Protein 4XRA (pdb70)

Secondary structure (DSSP, 8-state):
--TT-BPPP-EEEEEETTEEEEEEGGGGTTSEEEEEE-S-TT-SHHHHHHHHHHHTHHHHHHTTEEEEEEESS-HHHHHHHHHH-TTGGG--SEEEE-TT-HHHHHTT-EETTTTEE-EEEEEE-TTSBEEEEEEE-TTB---HHHHHHHHHHHHHHHHSTT-PPBP-/--TT-BPPP-EEEEEETTEEEEEEGGGGTTSEEEEEE-S-TT-SB--HHHHHHHHTHHHHHHTTEEEEEEESS-HHHHHHHHHH-HHHHT--SEEEE-TT-HHHHHTT-EETTTTEE-SEEEEE-TTSBEEEEEEE-TTSPPPHHHHHHHHHHHHHHHH-TT-BB-TT--TTS--B---STTTTT-/--TT-BPPP-EEEEEETTEEEEEEHHHHTTSEEEEEE-S-TT-SHHHHHHHHHHHTHHHHHHTTEEEEEEESS-HHHHHHHHHH-TTGGG--SEEEE-TT-HHHHHTT-EETTTTEE-EEEEEE-TTSBEEEEEEE-TTB---HHHHHHHHHHHHHHHH-TT-BB-TT--TTSPPB---TTTTTT-/--TT-BPPP-EEEEEETTEEEEEEHHHHTTSEEEEEE-S-TT-SHHHHHHHHHHHTHHHHHHTTEEEEEEESS-HHHHHHHHHH-TTGGG--SEEEE-TT-HHHHHTT-EETTTTEE-EEEEEE-TTSBEEEEEEE-TTB---HHHHHHHHHHHHHHHHSTT-BB-TT--TTS--B---TTTTTT-/--TT-BPPP-EEEEEETTEEEEEEGGGGTTSEEEEEE-S-TT-SHHHHHHHHHHHTHHHHHHTTEEEEEEESS-HHHHHHHHHH-TTGGG--SEEEE-TT-HHHHHTT-EETTTTEE-EEEEEE-TTSBEEEEEEE-TT----HHHHHHHHHHHHHHHHSTT-B--TT--TTS--B---TTTTTT-

Foldseek 3Di:
DQAFHFFDWDWFWWDAPNDIDIDIVVVLAQAKEKEWFDFDQPDDLVLVQQLLCLVCVVVCVVVRYAYEYEKQAHNVSLVVSCVPDPSSVSDRGIYTHRVVCPSLVSVVAAPVVRSIGFGKMFIAHNHRGTHDMDTDHNVDHDHVVVVVVSVVVVVVCVVPPPPPDDDD/DQAFHFFDWDWFWWDADHDIDIDIVVVLAQAKEKEWEDFDQPDPDDVVQQLLCLVCVVVCVVVRYAYEYEKQAHNVSLVVSCVPDPSSVSDRGIYTHNVVCPNLVSVPAAPVVRSIGFRKMFIAHNNRGTHDMDGDDPPPHDHVVVVVQSVVQVVVCVVDPQWHADPPDDPPDDIDGDDPVCVPVD/DQAFHFFDWDWFWWDAPHDIDIDIVVVLAQAKEKEWFDFDQPDDLVLVQQLLCLVCVVVCVVVRYAYEYEKQAHNVSLVVSCVPDPSSVSDRGIYTHNVVCPNLVSVPAAPPVRSIGFRKMFIAHNHRGTHDMDTDHNPDHDHCVVVVQSNQQVVVCVVPVQWHADPPDHPPDDIDGDDPVCVPVD/DQAFHFFDWDWFWWDADNDIDIDIVVVLAQAKEKEWFDFDQPDDLVLVQQLLVLVCVVVCVVVRYAYEYEKQAHNVSLVVSCVPDPSSVSDRGIYTHNVVCVNLVSVPAAPVVRRIGFGKMFIAHNRRGTHDMDTDGNPDHDHVVVVVQSNVQVVVCVVDPQWHDDPPDDPPDDTDRDDPVCVPVD/DQAFHFFDWDWFWWDAPHDIDIDIVVVLAQAKEKEWFDFDQPDDLVLVQQLLVLVCVVVCVVVRYAYEYEKQAHNVSLVVSLVPDPSNVSHRGIYTHNVVCPNLVSVPADPPVRSIGFRKMFIAHNRRGTHDMDTDGNPDHDHVVVVVQSNVQVVVCVVDPQWHADPPDDPPDDTDRDDPVCVPVD

Solvent-accessible surface area: 37187 Å² total; per-residue (Å²): 51,50,12,107,58,137,15,114,102,17,148,18,72,0,10,72,82,60,114,85,51,90,3,21,33,148,72,5,105,57,87,25,0,0,0,6,0,0,3,22,12,56,19,30,2,0,0,28,1,0,2,6,2,16,89,39,26,130,76,0,68,165,50,21,1,24,3,16,0,0,0,18,33,53,35,135,42,0,97,50,1,30,90,74,2,156,24,0,50,94,2,127,2,3,0,0,3,0,86,107,2,57,1,0,113,35,7,91,2,28,25,119,137,92,38,46,0,15,1,0,4,6,2,0,12,34,121,7,41,3,32,4,7,12,0,0,12,80,10,1,0,6,18,4,67,12,10,10,80,6,0,117,22,2,38,115,38,66,67,78,109,70,115,43,88,98,50,241,53,50,8,106,57,139,16,118,99,16,145,14,72,0,8,77,80,46,103,60,51,88,3,20,31,142,74,5,103,57,84,25,0,0,0,4,0,10,14,7,0,28,17,115,32,36,13,87,25,5,1,36,2,14,95,45,24,136,62,1,69,179,56,19,1,25,3,15,0,0,0,17,7,4,30,33,0,0,28,15,16,30,91,69,18,160,34,0,50,92,1,117,1,3,0,0,3,0,43,53,2,56,1,0,113,32,6,94,1,27,62,107,125,71,7,19,0,14,23,0,3,5,3,0,11,32,126,8,41,3,30,4,6,10,0,2,21,82,32,2,30,10,44,4,64,13,11,11,18,7,0,80,0,1,37,55,33,67,69,66,116,56,48,19,0,19,10,107,8,124,84,82,105,86,39,29,62,55,56,160,97,36,78,19,137,39,50,50,10,109,55,139,16,116,102,17,155,16,102,0,8,74,86,56,107,64,60,100,3,16,28,142,76,4,106,58,92,28,0,0,0,6,0,0,3,2,0,2,8,18,3,0,0,30,1,0,9,7,2,15,109,40,25,148,64,0,74,191,52,19,1,25,3,17,1,0,0,17,6,4,15,38,1,0,74,17,1,30,92,74,2,136,33,0,36,112,2,119,2,3,0,0,2,1,44,52,1,57,0,0,110,32,5,94,1,27,27,108,125,72,7,18,0,15,1,0,2,5,3,0,11,33,119,8,41,3,33,4,7,10,0,0,14,85,6,2,0,6,15,5,69,12,8,7,26,5,0,47,0,1,37,55,31,68,69,70,123,53,49,16,0,18,11,101,8,113,108,86,82,86,39,29,63,57,54,46,109,37,1,4,126,42,50,50,9,106,57,133,16,113,101,19,143,17,70,0,9,71,81,63,111,88,55,85,2,18,31,144,72,2,99,57,86,25,0,0,0,6,0,0,3,2,0,3,7,16,2,0,1,29,2,0,2,8,2,15,88,46,28,153,55,0,69,164,44,20,0,24,3,15,0,0,0,16,6,7,35,37,0,0,106,15,1,30,91,68,2,158,25,0,52,102,2,137,2,3,1,0,3,0,45,51,2,57,0,0,117,30,7,92,2,24,29,108,138,76,6,18,0,15,1,0,3,5,2,0,10,35,120,6,41,3,32,2,7,8,0,0,13,82,9,0,0,5,22,4,66,13,8,8,23,6,0,48,0,4,38,54,36,68,70,68,117,56,48,19,0,20,11,96,5,113,110,86,90,86,37,29,61,54,54,46,92,39,4,18,142,38,130,49,84,112,56,133,15,113,99,16,147,15,69,0,9,74,87,42,109,56,53,84,2,23,34,143,75,4,93,57,88,26,0,0,0,6,0,0,2,7,0,40,15,146,37,0,20,88,4,0,2,38,2,12,100,46,22,126,60,1,82,164,55,19,0,24,2,16,0,0,0,16,6,4,27,34,0,0,21,13,8,28,82,80,24,163,43,0,52,88,2,117,2,4,0,0,3,0,42,50,1,54,0,0,114,31,6,122,8,27,26,107,124,71,6,24,0,44,0,0,4,7,4,0,12,33,122,6,41,3,76,15,48,42,86,26,63,83,64,101,39,22,83,6,63,49,10,8,57,65,0,63,15,16,35,42,64,64,73,68,116,57,49,60,30,43,90,175,3,119,114,82,112,83,37,59,61,80,61,165,105,56,116,78,141,164

B-factor: mean 47.35, std 17.43, range [19.62, 190.83]

Sequence (912 aa):
SLINTKIKPFKNQAFKNGEFIEVTEKDTEGRWSVFFFYPADFSSFVCPTELGDVADHYEELQKLGVDVYSVSTDTHFFTHKAWHSSSSETIAKIKYAMIGDPTGALTRNFDDNMREDDEGLADRATFVVDPQGIIQAIEVTAEGIGRDASDLLRKIKAAQYVVAAHPGEVCCPAKSLINTKIKPFKNQQAFKNGEFIEVTEKDTEGRWSVFFFYPADFSFVCPTTELGDVADHYEELQKLGVDVYSVSTDTHFFTHKAWHSSSETIAKIKYAMIGDPTGALTRNFDDNMREDEGLADRRATFVVDPQGIIQAIEVTAEGIGRDASDLLRKIKAAQYVAAHPGEVCPAKWKEGEATLAPSLDDLVGKISLINTKIKPFKNQAFKNGEFIEVTEKDTEGRWSVFFFYPADFSSFVCPTELGDVADHYEELQKLGVDVYSVSTDTHFTHKKAWHSSSETIAKIKYAMIGDPTGALTRNFDDNMREDDEGLADRATFVVDPQGIIQAIEVTAEGIGRDASDLLRKIKAAQYVAAHPGEVCPAKWKEEGEATLAPSLDLVGKISLINTKIKPFKNQAFKNGEFIEVTEKDTEGRWSVFFFYPADFSSFVCPTELGDVADHYEELQKLGVDVYSVSTDTHFTHKAWHSSSEETIAKIKYAMIGDPTGALTRNFDDNMREDDEGLADRATFVVDPQGIIQAIEVTAEGIGRDASSDLLRKIKAAQYVAAHPGEVCPAKWKEGEATLAPSLDLVGKISLINTKIKPFKNQAFKNGEFIEVTEKDTEGRWSVFFFYPADFSFVCPTELGDVADHYEELQKLGVDVYSVSTDTHFFTHKAWHSSSETIAKIKYAMIGDPTGALTRNFDNMREDDEGLADRATFVVDPQGIIQAIEVTAEGIGRDASDLLRKIKAAQYVAAHPGEVCPAKWKEGEATLAPSLDLVGKI

Structure (mmCIF, N/CA/C/O backbone):
data_4XRA
#
_entry.id   4XRA
#
_cell.length_a   127.069
_cell.length_b   171.920
_cell.length_c   135.290
_cell.angle_alpha   90.00
_cell.angle_beta   90.00
_cell.angle_gamma   90.00
#
_symmetry.space_group_name_H-M   'C 2 2 21'
#
loop_
_entity.id
_entity.type
_entity.pdbx_description
1 polymer 'Alkyl hydroperoxide reductase subunit C'
2 non-polymer 'CHLORIDE ION'
3 non-polymer 'POTASSIUM ION'
4 non-polymer 'SULFATE ION'
5 water water
#
loop_
_atom_site.group_PDB
_atom_site.id
_atom_site.type_symbol
_atom_site.label_atom_id
_atom_site.label_alt_id
_atom_site.label_comp_id
_atom_site.label_asym_id
_atom_site.label_entity_id
_atom_site.label_seq_id
_atom_site.pdbx_PDB_ins_code
_atom_site.Cartn_x
_atom_site.Cartn_y
_atom_site.Cartn_z
_atom_site.occupancy
_atom_site.B_iso_or_equiv
_atom_site.auth_seq_id
_atom_site.auth_comp_id
_atom_site.auth_asym_id
_atom_site.auth_atom_id
_atom_site.pdbx_PDB_model_num
ATOM 1 N N . SER A 1 1 ? 2.047 17.977 123.311 1.00 26.27 1 SER A N 1
ATOM 2 C CA . SER A 1 1 ? 0.807 17.216 122.967 1.00 24.77 1 SER A CA 1
ATOM 3 C C . SER A 1 1 ? 1.052 16.228 121.846 1.00 27.18 1 SER A C 1
ATOM 4 O O . SER A 1 1 ? 2.116 16.235 121.211 1.00 26.40 1 SER A O 1
ATOM 14 N N . LEU A 1 2 ? 0.032 15.408 121.592 1.00 25.33 2 LEU A N 1
ATOM 15 C CA . LEU A 1 2 ? 0.019 14.424 120.507 1.00 21.93 2 LEU A CA 1
ATOM 16 C C . LEU A 1 2 ? -0.368 14.962 119.144 1.00 22.59 2 LEU A C 1
ATOM 17 O O . LEU A 1 2 ? -0.594 14.179 118.241 1.00 24.48 2 LEU A O 1
ATOM 33 N N . ILE A 1 3 ? -0.464 16.279 118.993 1.00 22.68 3 ILE A N 1
ATOM 34 C CA . ILE A 1 3 ? -0.909 16.860 117.726 1.00 23.15 3 ILE A CA 1
ATOM 35 C C . ILE A 1 3 ? 0.017 16.420 116.589 1.00 25.96 3 ILE A C 1
ATOM 36 O O . ILE A 1 3 ? 1.238 16.315 116.783 1.00 25.89 3 ILE A O 1
ATOM 52 N N . ASN A 1 4 ? -0.565 16.189 115.424 1.00 23.64 4 ASN A N 1
ATOM 53 C CA . ASN A 1 4 ? 0.162 15.736 114.241 1.00 24.99 4 ASN A CA 1
ATOM 54 C C . ASN A 1 4 ? 0.886 14.375 114.405 1.00 26.61 4 ASN A C 1
ATOM 55 O O . ASN A 1 4 ? 1.822 14.094 113.668 1.00 32.81 4 ASN A O 1
ATOM 66 N N . THR A 1 5 ? 0.478 13.546 115.354 1.00 24.20 5 THR A N 1
ATOM 67 C CA . THR A 1 5 ? 0.988 12.169 115.415 1.00 27.91 5 THR A CA 1
ATOM 68 C C . THR A 1 5 ? -0.091 11.202 114.966 1.00 28.65 5 THR A C 1
ATOM 69 O O . THR A 1 5 ? -1.277 11.550 114.947 1.00 26.57 5 THR A O 1
ATOM 80 N N . LYS A 1 6 ? 0.340 9.987 114.620 1.00 27.56 6 LYS A N 1
ATOM 81 C CA . LYS A 1 6 ? -0.539 8.954 114.122 1.00 26.76 6 LYS A CA 1
ATOM 82 C C . LYS A 1 6 ? -1.070 8.134 115.288 1.00 26.37 6 LYS A C 1
ATOM 83 O O . LYS A 1 6 ? -0.320 7.785 116.194 1.00 26.78 6 LYS A O 1
ATOM 102 N N . ILE A 1 7 ? -2.364 7.835 115.276 1.00 26.25 7 ILE A N 1
ATOM 103 C CA . ILE A 1 7 ? -2.898 7.033 116.376 1.00 27.71 7 ILE A CA 1
ATOM 104 C C . ILE A 1 7 ? -2.214 5.674 116.392 1.00 27.61 7 ILE A C 1
ATOM 105 O O . ILE A 1 7 ? -1.716 5.191 115.377 1.00 26.28 7 ILE A O 1
ATOM 121 N N . LYS A 1 8 ? -2.181 5.073 117.568 1.00 30.30 8 LYS A N 1
ATOM 122 C CA . LYS A 1 8 ? -1.541 3.782 117.766 1.00 28.65 8 LYS A CA 1
ATOM 123 C C . LYS A 1 8 ? -2.521 2.621 117.600 1.00 28.96 8 LYS A C 1
ATOM 124 O O . LYS A 1 8 ? -3.717 2.796 117.807 1.00 27.90 8 LYS A O 1
ATOM 143 N N . PRO A 1 9 ? -2.016 1.430 117.236 1.00 29.27 9 PRO A N 1
ATOM 144 C CA . PRO A 1 9 ? -2.927 0.274 117.132 1.00 30.58 9 PRO A CA 1
ATOM 145 C C . PRO A 1 9 ? -3.638 0.024 118.460 1.00 31.36 9 PRO A C 1
ATOM 146 O O . PRO A 1 9 ? -3.071 0.326 119.506 1.00 31.58 9 PRO A O 1
ATOM 157 N N . PHE A 1 10 ? -4.856 -0.507 118.403 1.00 31.37 10 PHE A N 1
ATOM 158 C CA . PHE A 1 10 ? -5.615 -0.820 119.605 1.00 28.82 10 PHE A CA 1
ATOM 159 C C . PHE A 1 10 ? -6.661 -1.847 119.235 1.00 30.75 10 PHE A C 1
ATOM 160 O O . PHE A 1 10 ? -7.001 -2.046 118.045 1.00 30.52 10 PHE A O 1
ATOM 177 N N . LYS A 1 11 ? -7.174 -2.499 120.265 1.00 29.15 11 LYS A N 1
ATOM 178 C CA . LYS A 1 11 ? -8.217 -3.499 120.105 1.00 31.74 11 LYS A CA 1
ATOM 179 C C . LYS A 1 11 ? -9.022 -3.512 121.370 1.00 31.92 11 LYS A C 1
ATOM 180 O O . LYS A 1 11 ? -8.502 -3.867 122.418 1.00 31.24 11 LYS A O 1
ATOM 199 N N . ASN A 1 12 ? -10.281 -3.068 121.264 1.00 31.00 12 ASN A N 1
ATOM 200 C CA . ASN A 1 12 ? -11.173 -2.941 122.413 1.00 27.89 12 ASN A CA 1
ATOM 201 C C . ASN A 1 12 ? -12.538 -3.482 122.076 1.00 30.70 12 ASN A C 1
ATOM 202 O O . ASN A 1 12 ? -12.918 -3.499 120.906 1.00 32.18 12 ASN A O 1
ATOM 213 N N . GLN A 1 13 ? -13.284 -3.883 123.104 1.00 29.09 13 GLN A N 1
ATOM 214 C CA . GLN A 1 13 ? -14.691 -4.217 122.961 1.00 27.94 13 GLN A CA 1
ATOM 215 C C . GLN A 1 13 ? -15.505 -2.962 123.131 1.00 30.08 13 GLN A C 1
ATOM 216 O O . GLN A 1 13 ? -15.122 -2.067 123.881 1.00 29.84 13 GLN A O 1
ATOM 230 N N . ALA A 1 14 ? -16.641 -2.913 122.435 1.00 30.23 14 ALA A N 1
ATOM 231 C CA . ALA A 1 14 ? -17.566 -1.784 122.527 1.00 31.02 14 ALA A CA 1
ATOM 232 C C . ALA A 1 14 ? -18.998 -2.257 122.481 1.00 27.99 14 ALA A C 1
ATOM 233 O O . ALA A 1 14 ? -19.301 -3.335 121.937 1.00 33.17 14 ALA A O 1
ATOM 240 N N . PHE A 1 15 ? -19.886 -1.404 122.994 1.00 30.87 15 PHE A N 1
ATOM 241 C CA . PHE A 1 15 ? -21.326 -1.546 122.825 1.00 32.72 15 PHE A CA 1
ATOM 242 C C . PHE A 1 15 ? -21.794 -0.561 121.765 1.00 34.09 15 PHE A C 1
ATOM 243 O O . PHE A 1 15 ? -21.479 0.621 121.837 1.00 32.61 15 PHE A O 1
ATOM 260 N N . LYS A 1 16 ? -22.540 -1.057 120.785 1.00 36.11 16 LYS A N 1
ATOM 261 C CA . LYS A 1 16 ? -23.059 -0.211 119.709 1.00 38.44 16 LYS A CA 1
ATOM 262 C C . LYS A 1 16 ? -24.386 -0.740 119.250 1.00 41.45 16 LYS A C 1
ATOM 263 O O . LYS A 1 16 ? -24.481 -1.871 118.759 1.00 39.91 16 LYS A O 1
ATOM 282 N N . ASN A 1 17 ? -25.421 0.067 119.453 1.00 45.06 17 ASN A N 1
ATOM 283 C CA . ASN A 1 17 ? -26.776 -0.287 119.020 1.00 49.45 17 ASN A CA 1
ATOM 284 C C . ASN A 1 17 ? -27.161 -1.719 119.351 1.00 53.47 17 ASN A C 1
ATOM 285 O O . ASN A 1 17 ? -27.489 -2.511 118.472 1.00 54.18 17 ASN A O 1
ATOM 296 N N . GLY A 1 18 ? -27.079 -2.051 120.635 1.00 49.75 18 GLY A N 1
ATOM 297 C CA . GLY A 1 18 ? -27.560 -3.333 121.128 1.00 47.70 18 GLY A CA 1
ATOM 298 C C . GLY A 1 18 ? -26.711 -4.555 120.823 1.00 48.33 18 GLY A C 1
ATOM 299 O O . GLY A 1 18 ? -27.167 -5.689 121.044 1.00 48.18 18 GLY A O 1
ATOM 303 N N . GLU A 1 19 ? -25.512 -4.338 120.291 1.00 47.40 19 GLU A N 1
ATOM 304 C CA . GLU A 1 19 ? -24.539 -5.403 120.052 1.00 46.24 19 GLU A CA 1
ATOM 305 C C . GLU A 1 19 ? -23.206 -5.090 120.767 1.00 41.74 19 GLU A C 1
ATOM 306 O O . GLU A 1 19 ? -22.893 -3.930 121.020 1.00 39.40 19 GLU A O 1
ATOM 318 N N . PHE A 1 20 ? -22.432 -6.130 121.050 1.00 39.15 20 PHE A N 1
ATOM 319 C CA . PHE A 1 20 ? -21.026 -5.963 121.406 1.00 38.83 20 PHE A CA 1
ATOM 320 C C . PHE A 1 20 ? -20.188 -6.172 120.154 1.00 38.63 20 PHE A C 1
ATOM 321 O O . PHE A 1 20 ? -20.405 -7.133 119.421 1.00 39.20 20 PHE A O 1
ATOM 338 N N . ILE A 1 21 ? -19.254 -5.262 119.907 1.00 38.09 21 ILE A N 1
ATOM 339 C CA . ILE A 1 21 ? -18.397 -5.338 118.731 1.00 39.89 21 ILE A CA 1
ATOM 340 C C . ILE A 1 21 ? -16.953 -5.130 119.130 1.00 36.86 21 ILE A C 1
ATOM 341 O O . ILE A 1 21 ? -16.686 -4.542 120.155 1.00 37.15 21 ILE A O 1
ATOM 357 N N . GLU A 1 22 ? -16.028 -5.613 118.313 1.00 39.25 22 GLU A N 1
ATOM 358 C CA . GLU A 1 22 ? -14.630 -5.268 118.495 1.00 37.80 22 GLU A CA 1
ATOM 359 C C . GLU A 1 22 ? -14.275 -4.096 117.584 1.00 37.53 22 GLU A C 1
ATOM 360 O O . GLU A 1 22 ? -14.644 -4.057 116.413 1.00 38.19 22 GLU A O 1
ATOM 372 N N . VAL A 1 23 ? -13.580 -3.130 118.161 1.00 32.48 23 VAL A N 1
ATOM 373 C CA . VAL A 1 23 ? -13.075 -1.974 117.428 1.00 31.28 23 VAL A CA 1
ATOM 374 C C . VAL A 1 23 ? -11.564 -1.990 117.463 1.00 31.57 23 VAL A C 1
ATOM 375 O O . VAL A 1 23 ? -10.976 -2.186 118.518 1.00 32.28 23 VAL A O 1
ATOM 388 N N . THR A 1 24 ? -10.947 -1.797 116.306 1.00 31.17 24 THR A N 1
ATOM 389 C CA . THR A 1 24 ? -9.487 -1.645 116.226 1.00 32.69 24 THR A CA 1
ATOM 390 C C . THR A 1 24 ? -9.138 -0.451 115.376 1.00 32.96 24 THR A C 1
ATOM 391 O O . THR A 1 24 ? -10.008 0.175 114.793 1.00 34.31 24 THR A O 1
ATOM 402 N N . GLU A 1 25 ? -7.853 -0.140 115.279 1.00 31.76 25 GLU A N 1
ATOM 403 C CA . GLU A 1 25 ? -7.444 1.001 114.471 1.00 32.48 25 GLU A CA 1
ATOM 404 C C . GLU A 1 25 ? -7.832 0.785 113.001 1.00 34.89 25 GLU A C 1
ATOM 405 O O . GLU A 1 25 ? -8.031 1.746 112.251 1.00 36.71 25 GLU A O 1
ATOM 417 N N . LYS A 1 26 ? -7.964 -0.466 112.593 1.00 36.54 26 LYS A N 1
ATOM 418 C CA . LYS A 1 26 ? -8.372 -0.735 111.226 1.00 40.70 26 LYS A CA 1
ATOM 419 C C . LYS A 1 26 ? -9.764 -0.178 110.917 1.00 40.88 26 LYS A C 1
ATOM 420 O O . LYS A 1 26 ? -10.022 0.246 109.799 1.00 42.45 26 LYS A O 1
ATOM 439 N N . ASP A 1 27 ? -10.642 -0.124 111.913 1.00 33.44 27 ASP A N 1
ATOM 440 C CA . ASP A 1 27 ? -11.952 0.500 111.718 1.00 33.92 27 ASP A CA 1
ATOM 441 C C . ASP A 1 27 ? -11.854 2.000 111.403 1.00 35.04 27 ASP A C 1
ATOM 442 O O . ASP A 1 27 ? -12.768 2.580 110.808 1.00 35.28 27 ASP A O 1
ATOM 451 N N . THR A 1 28 ? -10.756 2.634 111.789 1.00 31.63 28 THR A N 1
ATOM 452 C CA . THR A 1 28 ? -10.650 4.080 111.614 1.00 36.64 28 THR A CA 1
ATOM 453 C C . THR A 1 28 ? -10.015 4.462 110.287 1.00 35.23 28 THR A C 1
ATOM 454 O O . THR A 1 28 ? -10.090 5.617 109.872 1.00 34.08 28 THR A O 1
ATOM 465 N N . GLU A 1 29 ? -9.373 3.505 109.630 1.00 38.71 29 GLU A N 1
ATOM 466 C CA . GLU A 1 29 ? -8.626 3.810 108.410 1.00 37.27 29 GLU A CA 1
ATOM 467 C C . GLU A 1 29 ? -9.553 4.277 107.288 1.00 36.76 29 GLU A C 1
ATOM 468 O O . GLU A 1 29 ? -10.602 3.689 107.041 1.00 36.30 29 GLU A O 1
ATOM 480 N N . GLY A 1 30 ? -9.175 5.378 106.639 1.00 36.14 30 GLY A N 1
ATOM 481 C CA . GLY A 1 30 ? -9.963 5.924 105.555 1.00 37.22 30 GLY A CA 1
ATOM 482 C C . GLY A 1 30 ? -11.192 6.680 106.016 1.00 38.86 30 GLY A C 1
ATOM 483 O O . GLY A 1 30 ? -12.010 7.074 105.209 1.00 37.51 30 GLY A O 1
ATOM 487 N N . ARG A 1 31 ? -11.311 6.899 107.317 1.00 31.82 31 ARG A N 1
ATOM 488 C CA . ARG A 1 31 ? -12.458 7.609 107.865 1.00 32.55 31 ARG A CA 1
ATOM 489 C C . ARG A 1 31 ? -11.973 8.756 108.735 1.00 31.69 31 ARG A C 1
ATOM 490 O O . ARG A 1 31 ? -10.849 8.713 109.268 1.00 35.02 31 ARG A O 1
ATOM 511 N N . TRP A 1 32 ? -12.800 9.790 108.881 1.00 30.16 32 TRP A N 1
ATOM 512 C CA . TRP A 1 32 ? -12.591 10.740 109.963 1.00 29.94 32 TRP A CA 1
ATOM 513 C C . TRP A 1 32 ? -13.134 10.102 111.234 1.00 29.87 32 TRP A C 1
ATOM 514 O O . TRP A 1 32 ? -14.198 9.473 111.202 1.00 33.04 32 TRP A O 1
ATOM 535 N N . SER A 1 33 ? -12.408 10.278 112.335 1.00 27.34 33 SER A N 1
ATOM 536 C CA . SER A 1 33 ? -12.801 9.735 113.621 1.00 31.36 33 SER A CA 1
ATOM 537 C C . SER A 1 33 ? -12.696 10.745 114.739 1.00 31.00 33 SER A C 1
ATOM 538 O O . SER A 1 33 ? -11.764 11.589 114.790 1.00 32.42 33 SER A O 1
ATOM 546 N N . VAL A 1 34 ? -13.642 10.659 115.663 1.00 31.28 34 VAL A N 1
ATOM 547 C CA . VAL A 1 34 ? -13.548 11.387 116.919 1.00 28.38 34 VAL A CA 1
ATOM 548 C C . VAL A 1 34 ? -13.405 10.382 118.047 1.00 29.09 34 VAL A C 1
ATOM 549 O O . VAL A 1 34 ? -14.264 9.493 118.208 1.00 30.77 34 VAL A O 1
ATOM 562 N N . PHE A 1 35 ? -12.303 10.505 118.801 1.00 25.08 35 PHE A N 1
ATOM 563 C CA . PHE A 1 35 ? -12.142 9.744 120.032 1.00 23.47 35 PHE A CA 1
ATOM 564 C C . PHE A 1 35 ? -12.527 10.659 121.174 1.00 27.84 35 PHE A C 1
ATOM 565 O O . PHE A 1 35 ? -11.857 11.666 121.471 1.00 27.20 35 PHE A O 1
ATOM 582 N N . PHE A 1 36 ? -13.636 10.298 121.796 1.00 23.75 36 PHE A N 1
ATOM 583 C CA . PHE A 1 36 ? -14.242 11.120 122.819 1.00 24.92 36 PHE A CA 1
ATOM 584 C C . PHE A 1 36 ? -14.137 10.438 124.181 1.00 27.91 36 PHE A C 1
ATOM 585 O O . PHE A 1 36 ? -14.969 9.612 124.513 1.00 27.26 36 PHE A O 1
ATOM 602 N N . PHE A 1 37 ? -13.098 10.782 124.939 1.00 24.86 37 PHE A N 1
ATOM 603 C CA . PHE A 1 37 ? -12.848 10.229 126.286 1.00 22.64 37 PHE A CA 1
ATOM 604 C C . PHE A 1 37 ? -13.637 10.934 127.354 1.00 26.55 37 PHE A C 1
ATOM 605 O O . PHE A 1 37 ? -13.886 12.155 127.283 1.00 26.76 37 PHE A O 1
ATOM 622 N N . TYR A 1 38 ? -14.033 10.177 128.373 1.00 23.91 38 TYR A N 1
ATOM 623 C CA . TYR A 1 38 ? -14.697 10.751 129.519 1.00 26.70 38 TYR A CA 1
ATOM 624 C C . TYR A 1 38 ? -14.370 9.848 130.700 1.00 24.95 38 TYR A C 1
ATOM 625 O O . TYR A 1 38 ? -14.009 8.689 130.516 1.00 26.09 38 TYR A O 1
ATOM 643 N N . PRO A 1 39 ? -14.495 10.373 131.908 1.00 24.66 39 PRO A N 1
ATOM 644 C CA . PRO A 1 39 ? -14.058 9.619 133.102 1.00 23.54 39 PRO A CA 1
ATOM 645 C C . PRO A 1 39 ? -14.939 8.467 133.570 1.00 27.58 39 PRO A C 1
ATOM 646 O O . PRO A 1 39 ? -14.378 7.440 133.926 1.00 26.90 39 PRO A O 1
ATOM 657 N N . ALA A 1 40 ? -16.267 8.576 133.584 1.00 27.50 40 ALA A N 1
ATOM 658 C CA . ALA A 1 40 ? -17.026 7.521 134.295 1.00 28.06 40 ALA A CA 1
ATOM 659 C C . ALA A 1 40 ? -18.480 7.418 133.892 1.00 28.09 40 ALA A C 1
ATOM 660 O O . ALA A 1 40 ? -19.225 8.392 133.952 1.00 29.71 40 ALA A O 1
ATOM 667 N N . ASP A 1 41 ? -18.879 6.211 133.515 1.00 28.95 41 ASP A N 1
ATOM 668 C CA . ASP A 1 41 ? -20.280 5.884 133.373 1.00 30.13 41 ASP A CA 1
ATOM 669 C C . ASP A 1 41 ? -21.004 6.138 134.690 1.00 28.38 41 ASP A C 1
ATOM 670 O O . ASP A 1 41 ? -20.467 5.946 135.777 1.00 28.37 41 ASP A O 1
ATOM 679 N N . PHE A 1 42 ? -22.266 6.521 134.541 1.00 31.28 42 PHE A N 1
ATOM 680 C CA . PHE A 1 42 ? -23.201 6.806 135.632 1.00 34.18 42 PHE A CA 1
ATOM 681 C C . PHE A 1 42 ? -22.910 8.123 136.368 1.00 43.70 42 PHE A C 1
ATOM 682 O O . PHE A 1 42 ? -23.632 8.469 137.299 1.00 54.37 42 PHE A O 1
ATOM 699 N N A SER A 1 43 ? -21.902 8.853 135.878 0.69 44.02 43 SER A N 1
ATOM 700 N N B SER A 1 43 ? -21.883 8.879 135.982 0.31 44.16 43 SER A N 1
ATOM 701 C CA A SER A 1 43 ? -21.530 10.143 136.441 0.69 46.04 43 SER A CA 1
ATOM 702 C CA B SER A 1 43 ? -21.671 10.168 136.650 0.31 46.98 43 SER A CA 1
ATOM 703 C C A SER A 1 43 ? -22.395 11.295 135.895 0.69 54.44 43 SER A C 1
ATOM 704 C C B SER A 1 43 ? -22.405 11.303 135.906 0.31 49.70 43 SER A C 1
ATOM 705 O O A SER A 1 43 ? -23.529 11.079 135.434 0.69 48.85 43 SER A O 1
ATOM 706 O O B SER A 1 43 ? -23.463 11.076 135.312 0.31 49.76 43 SER A O 1
ATOM 721 N N . PHE A 1 44 ? -21.850 12.514 135.948 1.00 52.03 44 PHE A N 1
ATOM 722 C CA . PHE A 1 44 ? -22.652 13.731 135.807 1.00 48.29 44 PHE A CA 1
ATOM 723 C C . PHE A 1 44 ? -22.432 14.532 134.556 1.00 44.81 44 PHE A C 1
ATOM 724 O O . PHE A 1 44 ? -23.359 14.694 133.748 1.00 43.50 44 PHE A O 1
ATOM 742 N N . VAL A 1 45 ? -21.219 15.062 134.390 1.00 42.49 45 VAL A N 1
ATOM 743 C CA . VAL A 1 45 ? -20.937 15.847 133.194 1.00 39.29 45 VAL A CA 1
ATOM 744 C C . VAL A 1 45 ? -20.953 14.908 131.981 1.00 37.39 45 VAL A C 1
ATOM 745 O O . VAL A 1 45 ? -21.478 15.274 130.902 1.00 41.45 45 VAL A O 1
ATOM 758 N N . CYS A 1 46 ? -20.384 13.710 132.184 1.00 37.09 46 CYS A N 1
ATOM 759 C CA . CYS A 1 46 ? -20.200 12.726 131.140 1.00 34.98 46 CYS A CA 1
ATOM 760 C C . CYS A 1 46 ? -21.457 12.476 130.281 1.00 38.28 46 CYS A C 1
ATOM 761 O O . CYS A 1 46 ? -21.394 12.667 129.068 1.00 39.53 46 CYS A O 1
ATOM 768 N N . PRO A 1 47 ? -22.594 12.063 130.893 1.00 40.19 47 PRO A N 1
ATOM 769 C CA . PRO A 1 47 ? -23.824 11.929 130.073 1.00 40.39 47 PRO A CA 1
ATOM 770 C C . PRO A 1 47 ? -24.198 13.170 129.270 1.00 40.26 47 PRO A C 1
ATOM 771 O O . PRO A 1 47 ? -24.554 13.041 128.095 1.00 40.30 47 PRO A O 1
ATOM 782 N N . THR A 1 48 ? -24.119 14.354 129.860 1.00 40.43 48 THR A N 1
ATOM 783 C CA . THR A 1 48 ? -24.543 15.543 129.117 1.00 38.44 48 THR A CA 1
ATOM 784 C C . THR A 1 48 ? -23.631 15.775 127.887 1.00 42.71 48 THR A C 1
ATOM 785 O O . THR A 1 48 ? -24.083 16.218 126.832 1.00 40.11 48 THR A O 1
ATOM 796 N N . GLU A 1 49 ? -22.344 15.472 128.024 1.00 40.51 49 GLU A N 1
ATOM 797 C CA . GLU A 1 49 ? -21.419 15.587 126.889 1.00 33.99 49 GLU A CA 1
ATOM 798 C C . GLU A 1 49 ? -21.703 14.563 125.807 1.00 35.43 49 GLU A C 1
ATOM 799 O O . GLU A 1 49 ? -21.694 14.876 124.620 1.00 37.94 49 GLU A O 1
ATOM 811 N N . LEU A 1 50 ? -21.898 13.325 126.229 1.00 35.07 50 LEU A N 1
ATOM 812 C CA . LEU A 1 50 ? -22.189 12.239 125.319 1.00 35.92 50 LEU A CA 1
ATOM 813 C C . LEU A 1 50 ? -23.510 12.479 124.594 1.00 34.71 50 LEU A C 1
ATOM 814 O O . LEU A 1 50 ? -23.646 12.125 123.423 1.00 34.55 50 LEU A O 1
ATOM 830 N N . GLY A 1 51 ? -24.462 13.119 125.270 1.00 34.87 51 GLY A N 1
ATOM 831 C CA . GLY A 1 51 ? -25.792 13.336 124.701 1.00 35.70 51 GLY A CA 1
ATOM 832 C C . GLY A 1 51 ? -25.723 14.431 123.651 1.00 43.38 51 GLY A C 1
ATOM 833 O O . GLY A 1 51 ? -26.417 14.403 122.631 1.00 41.74 51 GLY A O 1
ATOM 837 N N . ASP A 1 52 ? -24.873 15.407 123.941 1.00 44.97 52 ASP A N 1
ATOM 838 C CA . ASP A 1 52 ? -24.579 16.515 123.056 1.00 43.95 52 ASP A CA 1
ATOM 839 C C . ASP A 1 52 ? -23.942 15.983 121.752 1.00 39.87 52 ASP A C 1
ATOM 840 O O . ASP A 1 52 ? -24.336 16.355 120.645 1.00 40.72 52 ASP A O 1
ATOM 849 N N . VAL A 1 53 ? -22.987 15.065 121.881 1.00 33.04 53 VAL A N 1
ATOM 850 C CA . VAL A 1 53 ? -22.375 14.467 120.689 1.00 34.32 53 VAL A CA 1
ATOM 851 C C . VAL A 1 53 ? -23.423 13.661 119.939 1.00 35.67 53 VAL A C 1
ATOM 852 O O . VAL A 1 53 ? -23.488 13.727 118.695 1.00 36.71 53 VAL A O 1
ATOM 865 N N . ALA A 1 54 ? -24.282 12.946 120.665 1.00 35.86 54 ALA A N 1
ATOM 866 C CA . ALA A 1 54 ? -25.349 12.171 120.018 1.00 38.03 54 ALA A CA 1
ATOM 867 C C . ALA A 1 54 ? -26.302 13.053 119.215 1.00 39.82 54 ALA A C 1
ATOM 868 O O . ALA A 1 54 ? -26.746 12.679 118.119 1.00 41.93 54 ALA A O 1
ATOM 875 N N . ASP A 1 55 ? -26.642 14.218 119.765 1.00 39.00 55 ASP A N 1
ATOM 876 C CA . ASP A 1 55 ? -27.493 15.167 119.047 1.00 41.26 55 ASP A CA 1
ATOM 877 C C . ASP A 1 55 ? -26.870 15.531 117.685 1.00 44.21 55 ASP A C 1
ATOM 878 O O . ASP A 1 55 ? -27.571 15.794 116.721 1.00 45.13 55 ASP A O 1
ATOM 887 N N . HIS A 1 56 ? -25.545 15.543 117.615 1.00 42.44 56 HIS A N 1
ATOM 888 C CA . HIS A 1 56 ? -24.840 15.937 116.400 1.00 40.43 56 HIS A CA 1
ATOM 889 C C . HIS A 1 56 ? -24.416 14.747 115.561 1.00 39.58 56 HIS A C 1
ATOM 890 O O . HIS A 1 56 ? -23.755 14.921 114.550 1.00 39.56 56 HIS A O 1
ATOM 904 N N . TYR A 1 57 ? -24.790 13.538 115.954 1.00 39.89 57 TYR A N 1
ATOM 905 C CA . TYR A 1 57 ? -24.178 12.364 115.330 1.00 39.51 57 TYR A CA 1
ATOM 906 C C . TYR A 1 57 ? -24.634 12.175 113.856 1.00 41.74 57 TYR A C 1
ATOM 907 O O . TYR A 1 57 ? -23.824 11.815 112.998 1.00 38.30 57 TYR A O 1
ATOM 925 N N . GLU A 1 58 ? -25.907 12.443 113.563 1.00 43.53 58 GLU A N 1
ATOM 926 C CA . GLU A 1 58 ? -26.395 12.374 112.181 1.00 44.84 58 GLU A CA 1
ATOM 927 C C . GLU A 1 58 ? -25.624 13.312 111.259 1.00 47.42 58 GLU A C 1
ATOM 928 O O . GLU A 1 58 ? -25.187 12.930 110.170 1.00 46.89 58 GLU A O 1
ATOM 940 N N . GLU A 1 59 ? -25.467 14.545 111.714 1.00 46.30 59 GLU A N 1
ATOM 941 C CA . GLU A 1 59 ? -24.635 15.528 111.028 1.00 46.04 59 GLU A CA 1
ATOM 942 C C . GLU A 1 59 ? -23.190 15.018 110.845 1.00 41.67 59 GLU A C 1
ATOM 943 O O . GLU A 1 59 ? -22.610 15.134 109.759 1.00 37.49 59 GLU A O 1
ATOM 955 N N . LEU A 1 60 ? -22.606 14.462 111.907 1.00 38.61 60 LEU A N 1
ATOM 956 C CA . LEU A 1 60 ? -21.243 13.919 111.820 1.00 36.46 60 LEU A CA 1
ATOM 957 C C . LEU A 1 60 ? -21.169 12.798 110.800 1.00 39.14 60 LEU A C 1
ATOM 958 O O . LEU A 1 60 ? -20.242 12.741 109.996 1.00 36.08 60 LEU A O 1
ATOM 974 N N . GLN A 1 61 ? -22.160 11.911 110.810 1.00 38.91 61 GLN A N 1
ATOM 975 C CA . GLN A 1 61 ? -22.133 10.799 109.877 1.00 35.77 61 GLN A CA 1
ATOM 976 C C . GLN A 1 61 ? -22.282 11.305 108.437 1.00 37.67 61 GLN A C 1
ATOM 977 O O . GLN A 1 61 ? -21.686 10.741 107.523 1.00 39.32 61 GLN A O 1
ATOM 991 N N . LYS A 1 62 ? -23.044 12.373 108.232 1.00 37.61 62 LYS A N 1
ATOM 992 C CA . LYS A 1 62 ? -23.153 12.948 106.889 1.00 44.09 62 LYS A CA 1
ATOM 993 C C . LYS A 1 62 ? -21.824 13.561 106.429 1.00 45.07 62 LYS A C 1
ATOM 994 O O . LYS A 1 62 ? -21.573 13.702 105.227 1.00 44.47 62 LYS A O 1
ATOM 1013 N N . LEU A 1 63 ? -20.979 13.924 107.384 1.00 39.02 63 LEU A N 1
ATOM 1014 C CA . LEU A 1 63 ? -19.641 14.446 107.075 1.00 36.86 63 LEU A CA 1
ATOM 1015 C C . LEU A 1 63 ? -18.608 13.323 106.969 1.00 37.81 63 LEU A C 1
ATOM 1016 O O . LEU A 1 63 ? -17.418 13.569 106.795 1.00 38.63 63 LEU A O 1
ATOM 1032 N N . GLY A 1 64 ? -19.060 12.082 107.076 1.00 37.65 64 GLY A N 1
ATOM 1033 C CA . GLY A 1 64 ? -18.155 10.953 106.994 1.00 36.31 64 GLY A CA 1
ATOM 1034 C C . GLY A 1 64 ? -17.327 10.775 108.254 1.00 38.06 64 GLY A C 1
ATOM 1035 O O . GLY A 1 64 ? -16.216 10.249 108.188 1.00 35.23 64 GLY A O 1
ATOM 1039 N N . VAL A 1 65 ? -17.866 11.212 109.392 1.00 34.33 65 VAL A N 1
ATOM 1040 C CA . VAL A 1 65 ? -17.138 11.168 110.665 1.00 31.68 65 VAL A CA 1
ATOM 1041 C C . VAL A 1 65 ? -17.755 10.161 111.632 1.00 31.09 65 VAL A C 1
ATOM 1042 O O . VAL A 1 65 ? -18.941 10.229 111.961 1.00 33.56 65 VAL A O 1
ATOM 1055 N N . ASP A 1 66 ? -16.924 9.233 112.075 1.00 29.05 66 ASP A N 1
ATOM 1056 C CA . ASP A 1 66 ? -17.293 8.240 113.082 1.00 30.93 66 ASP A CA 1
ATOM 1057 C C . ASP A 1 66 ? -16.956 8.737 114.461 1.00 30.77 66 ASP A C 1
ATOM 1058 O O . ASP A 1 66 ? -16.007 9.517 114.634 1.00 33.00 66 ASP A O 1
ATOM 1067 N N . VAL A 1 67 ? -17.735 8.299 115.447 1.00 29.88 67 VAL A N 1
ATOM 1068 C CA . VAL A 1 67 ? -17.473 8.689 116.827 1.00 27.43 67 VAL A CA 1
ATOM 1069 C C . VAL A 1 67 ? -17.233 7.443 117.653 1.00 27.96 67 VAL A C 1
ATOM 1070 O O . VAL A 1 67 ? -17.981 6.457 117.550 1.00 30.78 67 VAL A O 1
ATOM 1083 N N . TYR A 1 68 ? -16.212 7.511 118.488 1.00 27.05 68 TYR A N 1
ATOM 1084 C CA . TYR A 1 68 ? -15.947 6.474 119.490 1.00 27.96 68 TYR A CA 1
ATOM 1085 C C . TYR A 1 68 ? -15.850 7.134 120.842 1.00 28.45 68 TYR A C 1
ATOM 1086 O O . TYR A 1 68 ? -14.903 7.870 121.068 1.00 28.37 68 TYR A O 1
ATOM 1104 N N . SER A 1 69 ? -16.806 6.895 121.740 1.00 27.52 69 SER A N 1
ATOM 1105 C CA . SER A 1 69 ? -16.610 7.333 123.111 1.00 26.70 69 SER A CA 1
ATOM 1106 C C . SER A 1 69 ? -15.805 6.264 123.848 1.00 27.83 69 SER A C 1
ATOM 1107 O O . SER A 1 69 ? -15.860 5.075 123.499 1.00 26.29 69 SER A O 1
ATOM 1115 N N . VAL A 1 70 ? -15.015 6.698 124.830 1.00 27.18 70 VAL A N 1
ATOM 1116 C CA . VAL A 1 70 ? -14.107 5.800 125.544 1.00 25.32 70 VAL A CA 1
ATOM 1117 C C . VAL A 1 70 ? -14.075 6.164 127.023 1.00 25.78 70 VAL A C 1
ATOM 1118 O O . VAL A 1 70 ? -13.852 7.327 127.387 1.00 26.29 70 VAL A O 1
ATOM 1131 N N . SER A 1 71 ? -14.294 5.169 127.869 1.00 24.50 71 SER A N 1
ATOM 1132 C CA . SER A 1 71 ? -13.943 5.303 129.268 1.00 23.61 71 SER A CA 1
ATOM 1133 C C . SER A 1 71 ? -13.300 4.002 129.691 1.00 25.01 71 SER A C 1
ATOM 1134 O O . SER A 1 71 ? -13.312 2.993 128.944 1.00 25.07 71 SER A O 1
ATOM 1142 N N . THR A 1 72 ? -12.764 4.006 130.903 1.00 27.54 72 THR A N 1
ATOM 1143 C CA . THR A 1 72 ? -12.137 2.805 131.440 1.00 25.00 72 THR A CA 1
ATOM 1144 C C . THR A 1 72 ? -13.139 1.809 132.039 1.00 23.71 72 THR A C 1
ATOM 1145 O O . THR A 1 72 ? -12.744 0.733 132.535 1.00 24.91 72 THR A O 1
ATOM 1156 N N . ASP A 1 73 ? -14.434 2.135 131.989 1.00 25.58 73 ASP A N 1
ATOM 1157 C CA . ASP A 1 73 ? -15.470 1.177 132.336 1.00 25.75 73 ASP A CA 1
ATOM 1158 C C . ASP A 1 73 ? -15.516 0.114 131.243 1.00 26.67 73 ASP A C 1
ATOM 1159 O O . ASP A 1 73 ? -14.973 0.320 130.152 1.00 26.67 73 ASP A O 1
ATOM 1168 N N . THR A 1 74 ? -16.163 -1.005 131.541 1.00 27.83 74 THR A N 1
ATOM 1169 C CA . THR A 1 74 ? -16.304 -2.085 130.580 1.00 27.95 74 THR A CA 1
ATOM 1170 C C . THR A 1 74 ? -17.448 -1.843 129.596 1.00 31.07 74 THR A C 1
ATOM 1171 O O . THR A 1 74 ? -18.308 -0.995 129.817 1.00 30.00 74 THR A O 1
ATOM 1182 N N . HIS A 1 75 ? -17.448 -2.604 128.517 1.00 31.15 75 HIS A N 1
ATOM 1183 C CA . HIS A 1 75 ? -18.541 -2.545 127.544 1.00 32.64 75 HIS A CA 1
ATOM 1184 C C . HIS A 1 75 ? -19.821 -3.115 128.178 1.00 32.81 75 HIS A C 1
ATOM 1185 O O . HIS A 1 75 ? -20.917 -2.683 127.834 1.00 29.95 75 HIS A O 1
ATOM 1199 N N . PHE A 1 76 ? -19.701 -4.047 129.130 1.00 30.72 76 PHE A N 1
ATOM 1200 C CA A PHE A 1 76 ? -20.889 -4.501 129.862 0.50 33.34 76 PHE A CA 1
ATOM 1201 C CA B PHE A 1 76 ? -20.878 -4.501 129.879 0.50 33.11 76 PHE A CA 1
ATOM 1202 C C . PHE A 1 76 ? -21.556 -3.299 130.545 1.00 31.76 76 PHE A C 1
ATOM 1203 O O . PHE A 1 76 ? -22.781 -3.144 130.509 1.00 33.16 76 PHE A O 1
ATOM 1236 N N . THR A 1 77 ? -20.750 -2.465 131.182 1.00 32.31 77 THR A N 1
ATOM 1237 C CA . THR A 1 77 ? -21.256 -1.323 131.918 1.00 32.65 77 THR A CA 1
ATOM 1238 C C . THR A 1 77 ? -21.893 -0.288 130.962 1.00 30.64 77 THR A C 1
ATOM 1239 O O . THR A 1 77 ? -22.961 0.258 131.242 1.00 32.59 77 THR A O 1
ATOM 1250 N N . HIS A 1 78 ? -21.283 -0.067 129.813 1.00 29.78 78 HIS A N 1
ATOM 1251 C CA . HIS A 1 78 ? -21.891 0.806 128.810 1.00 31.63 78 HIS A CA 1
ATOM 1252 C C . HIS A 1 78 ? -23.250 0.309 128.380 1.00 32.18 78 HIS A C 1
ATOM 1253 O O . HIS A 1 78 ? -24.201 1.095 128.278 1.00 33.88 78 HIS A O 1
ATOM 1267 N N . LYS A 1 79 ? -23.370 -0.994 128.131 1.00 32.59 79 LYS A N 1
ATOM 1268 C CA . LYS A 1 79 ? -24.664 -1.549 127.799 1.00 33.56 79 LYS A CA 1
ATOM 1269 C C . LYS A 1 79 ? -25.684 -1.248 128.889 1.00 41.58 79 LYS A C 1
ATOM 1270 O O . LYS A 1 79 ? -26.819 -0.870 128.582 1.00 38.44 79 LYS A O 1
ATOM 1289 N N . ALA A 1 80 ? -25.297 -1.425 130.152 1.00 39.27 80 ALA A N 1
ATOM 1290 C CA . ALA A 1 80 ? -26.227 -1.214 131.269 1.00 36.53 80 ALA A CA 1
ATOM 1291 C C . ALA A 1 80 ? -26.671 0.243 131.293 1.00 35.71 80 ALA A C 1
ATOM 1292 O O . ALA A 1 80 ? -27.864 0.541 131.429 1.00 39.16 80 ALA A O 1
ATOM 1299 N N . TRP A 1 81 ? -25.704 1.134 131.115 1.00 35.49 81 TRP A N 1
ATOM 1300 C CA . TRP A 1 81 ? -25.953 2.563 131.139 1.00 37.30 81 TRP A CA 1
ATOM 1301 C C . TRP A 1 81 ? -26.867 3.000 129.997 1.00 37.53 81 TRP A C 1
ATOM 1302 O O . TRP A 1 81 ? -27.724 3.866 130.159 1.00 39.71 81 TRP A O 1
ATOM 1323 N N . HIS A 1 82 ? -26.649 2.401 128.837 1.00 36.71 82 HIS A N 1
ATOM 1324 C CA . HIS A 1 82 ? -27.431 2.711 127.645 1.00 39.08 82 HIS A CA 1
ATOM 1325 C C . HIS A 1 82 ? -28.893 2.299 127.844 1.00 40.66 82 HIS A C 1
ATOM 1326 O O . HIS A 1 82 ? -29.809 2.848 127.205 1.00 43.04 82 HIS A O 1
ATOM 1340 N N A SER A 1 83 ? -29.123 1.324 128.725 0.60 42.33 83 SER A N 1
ATOM 1341 N N B SER A 1 83 ? -29.108 1.354 128.748 0.40 42.26 83 SER A N 1
ATOM 1342 C CA A SER A 1 83 ? -30.482 0.850 129.026 0.60 45.88 83 SER A CA 1
ATOM 1343 C CA B SER A 1 83 ? -30.443 0.851 129.023 0.40 45.63 83 SER A CA 1
ATOM 1344 C C A SER A 1 83 ? -31.172 1.688 130.092 0.60 46.39 83 SER A C 1
ATOM 1345 C C B SER A 1 83 ? -31.164 1.636 130.113 0.40 46.47 83 SER A C 1
ATOM 1346 O O A SER A 1 83 ? -32.385 1.827 130.083 0.60 50.36 83 SER A O 1
ATOM 1347 O O B SER A 1 83 ? -32.387 1.690 130.135 0.40 49.96 83 SER A O 1
ATOM 1362 N N . SER A 1 84 ? -30.409 2.210 131.040 1.00 44.53 84 SER A N 1
ATOM 1363 C CA . SER A 1 84 ? -31.004 2.861 132.200 1.00 46.93 84 SER A CA 1
ATOM 1364 C C . SER A 1 84 ? -31.044 4.395 132.141 1.00 44.75 84 SER A C 1
ATOM 1365 O O . SER A 1 84 ? -31.790 5.011 132.899 1.00 46.00 84 SER A O 1
ATOM 1373 N N . SER A 1 85 ? -30.259 5.014 131.261 1.00 42.01 85 SER A N 1
ATOM 1374 C CA . SER A 1 85 ? -30.270 6.472 131.136 1.00 43.57 85 SER A CA 1
ATOM 1375 C C . SER A 1 85 ? -30.987 6.915 129.854 1.00 44.60 85 SER A C 1
ATOM 1376 O O . SER A 1 85 ? -30.674 6.431 128.773 1.00 43.87 85 SER A O 1
ATOM 1384 N N . GLU A 1 86 ? -31.914 7.857 129.978 1.00 44.24 86 GLU A N 1
ATOM 1385 C CA . GLU A 1 86 ? -32.596 8.412 128.811 1.00 45.56 86 GLU A CA 1
ATOM 1386 C C . GLU A 1 86 ? -31.637 9.098 127.848 1.00 44.28 86 GLU A C 1
ATOM 1387 O O . GLU A 1 86 ? -31.860 9.068 126.637 1.00 47.09 86 GLU A O 1
ATOM 1399 N N . THR A 1 87 ? -30.586 9.726 128.384 1.00 42.16 87 THR A N 1
ATOM 1400 C CA . THR A 1 87 ? -29.608 10.448 127.570 1.00 42.65 87 THR A CA 1
ATOM 1401 C C . THR A 1 87 ? -28.749 9.459 126.797 1.00 42.25 87 THR A C 1
ATOM 1402 O O . THR A 1 87 ? -28.556 9.566 125.586 1.00 43.29 87 THR A O 1
ATOM 1413 N N . ILE A 1 88 ? -28.226 8.479 127.508 1.00 37.71 88 ILE A N 1
ATOM 1414 C CA . ILE A 1 88 ? -27.309 7.532 126.893 1.00 36.12 88 ILE A CA 1
ATOM 1415 C C . ILE A 1 88 ? -28.058 6.647 125.898 1.00 35.62 88 ILE A C 1
ATOM 1416 O O . ILE A 1 88 ? -27.489 6.210 124.903 1.00 36.80 88 ILE A O 1
ATOM 1432 N N . ALA A 1 89 ? -29.355 6.433 126.142 1.00 36.54 89 ALA A N 1
ATOM 1433 C CA . ALA A 1 89 ? -30.167 5.623 125.244 1.00 41.87 89 ALA A CA 1
ATOM 1434 C C . ALA A 1 89 ? -30.193 6.229 123.833 1.00 44.13 89 ALA A C 1
ATOM 1435 O O . ALA A 1 89 ? -30.427 5.511 122.877 1.00 44.30 89 ALA A O 1
ATOM 1442 N N . LYS A 1 90 ? -29.891 7.518 123.698 1.00 45.03 90 LYS A N 1
ATOM 1443 C CA . LYS A 1 90 ? -29.916 8.177 122.379 1.00 49.62 90 LYS A CA 1
ATOM 1444 C C . LYS A 1 90 ? -28.690 7.865 121.534 1.00 45.69 90 LYS A C 1
ATOM 1445 O O . LYS A 1 90 ? -28.683 8.099 120.330 1.00 46.35 90 LYS A O 1
ATOM 1464 N N . ILE A 1 91 ? -27.648 7.348 122.170 1.00 39.76 91 ILE A N 1
ATOM 1465 C CA . ILE A 1 91 ? -26.358 7.130 121.517 1.00 38.52 91 ILE A CA 1
ATOM 1466 C C . ILE A 1 91 ? -26.388 5.985 120.529 1.00 39.42 91 ILE A C 1
ATOM 1467 O O . ILE A 1 91 ? -26.736 4.852 120.887 1.00 39.97 91 ILE A O 1
ATOM 1483 N N . LYS A 1 92 ? -25.953 6.275 119.301 1.00 37.90 92 LYS A N 1
ATOM 1484 C CA . LYS A 1 92 ? -25.924 5.274 118.249 1.00 37.05 92 LYS A CA 1
ATOM 1485 C C . LYS A 1 92 ? -24.519 5.038 117.747 1.00 36.33 92 LYS A C 1
ATOM 1486 O O . LYS A 1 92 ? -24.318 4.277 116.801 1.00 39.44 92 LYS A O 1
ATOM 1505 N N . TYR A 1 93 ? -23.550 5.701 118.369 1.00 33.86 93 TYR A N 1
ATOM 1506 C CA . TYR A 1 93 ? -22.164 5.471 118.049 1.00 33.67 93 TYR A CA 1
ATOM 1507 C C . TYR A 1 93 ? -21.567 4.429 119.012 1.00 33.14 93 TYR A C 1
ATOM 1508 O O . TYR A 1 93 ? -22.186 4.091 120.007 1.00 32.04 93 TYR A O 1
ATOM 1526 N N . ALA A 1 94 ? -20.367 3.935 118.711 1.00 32.81 94 ALA A N 1
ATOM 1527 C CA . ALA A 1 94 ? -19.735 2.918 119.547 1.00 31.34 94 ALA A CA 1
ATOM 1528 C C . ALA A 1 94 ? -19.238 3.468 120.879 1.00 28.70 94 ALA A C 1
ATOM 1529 O O . ALA A 1 94 ? -18.528 4.459 120.925 1.00 29.23 94 ALA A O 1
ATOM 1536 N N . MET A 1 95 ? -19.598 2.789 121.962 1.00 30.91 95 MET A N 1
ATOM 1537 C CA . MET A 1 95 ? -19.096 3.101 123.311 1.00 26.29 95 MET A CA 1
ATOM 1538 C C . MET A 1 95 ? -18.042 2.060 123.656 1.00 28.79 95 MET A C 1
ATOM 1539 O O . MET A 1 95 ? -18.365 0.904 123.941 1.00 30.51 95 MET A O 1
ATOM 1553 N N . ILE A 1 96 ? -16.796 2.485 123.602 1.00 27.69 96 ILE A N 1
ATOM 1554 C CA . ILE A 1 96 ? -15.655 1.632 123.819 1.00 26.99 96 ILE A CA 1
ATOM 1555 C C . ILE A 1 96 ? -15.371 1.475 125.301 1.00 26.83 96 ILE A C 1
ATOM 1556 O O . ILE A 1 96 ? -15.331 2.475 126.041 1.00 26.60 96 ILE A O 1
ATOM 1572 N N . GLY A 1 97 ? -15.151 0.231 125.723 1.00 26.98 97 GLY A N 1
ATOM 1573 C CA . GLY A 1 97 ? -14.722 -0.038 127.086 1.00 28.44 97 GLY A CA 1
ATOM 1574 C C . GLY A 1 97 ? -13.218 -0.197 127.086 1.00 27.48 97 GLY A C 1
ATOM 1575 O O . GLY A 1 97 ? -12.677 -0.857 126.193 1.00 27.98 97 GLY A O 1
ATOM 1579 N N . ASP A 1 98 ? -12.549 0.420 128.063 1.00 25.36 98 ASP A N 1
ATOM 1580 C CA . ASP A 1 98 ? -11.092 0.382 128.150 1.00 24.31 98 ASP A CA 1
ATOM 1581 C C . ASP A 1 98 ? -10.592 0.069 129.569 1.00 27.21 98 ASP A C 1
ATOM 1582 O O . ASP A 1 98 ? -9.788 0.812 130.145 1.00 25.10 98 ASP A O 1
ATOM 1591 N N . PRO A 1 99 ? -11.005 -1.083 130.116 1.00 25.07 99 PRO A N 1
ATOM 1592 C CA . PRO A 1 99 ? -10.569 -1.401 131.481 1.00 26.06 99 PRO A CA 1
ATOM 1593 C C . PRO A 1 99 ? -9.065 -1.589 131.677 1.00 26.20 99 PRO A C 1
ATOM 1594 O O . PRO A 1 99 ? -8.629 -1.434 132.807 1.00 26.54 99 PRO A O 1
ATOM 1605 N N . THR A 1 100 ? -8.300 -1.948 130.654 1.00 25.65 100 THR A N 1
ATOM 1606 C CA . THR A 1 100 ? -6.842 -2.047 130.850 1.00 27.43 100 THR A CA 1
ATOM 1607 C C . THR A 1 100 ? -6.223 -0.679 130.793 1.00 26.64 100 THR A C 1
ATOM 1608 O O . THR A 1 100 ? -5.073 -0.521 131.169 1.00 25.66 100 THR A O 1
ATOM 1619 N N . GLY A 1 101 ? -6.980 0.312 130.305 1.00 24.45 101 GLY A N 1
ATOM 1620 C CA . GLY A 1 101 ? -6.439 1.645 130.136 1.00 25.46 101 GLY A CA 1
ATOM 1621 C C . GLY A 1 101 ? -5.504 1.804 128.938 1.00 25.44 101 GLY A C 1
ATOM 1622 O O . GLY A 1 101 ? -4.946 2.871 128.747 1.00 25.85 101 GLY A O 1
ATOM 1626 N N . ALA A 1 102 ? -5.332 0.761 128.127 1.00 24.42 102 ALA A N 1
ATOM 1627 C CA . ALA A 1 102 ? -4.356 0.836 127.031 1.00 24.56 102 ALA A CA 1
ATOM 1628 C C . ALA A 1 102 ? -4.735 1.881 125.967 1.00 24.52 102 ALA A C 1
ATOM 1629 O O . ALA A 1 102 ? -3.863 2.585 125.470 1.00 24.28 102 ALA A O 1
ATOM 1636 N N . LEU A 1 103 ? -6.010 1.935 125.590 1.00 25.44 103 LEU A N 1
ATOM 1637 C CA . LEU A 1 103 ? -6.464 2.913 124.602 1.00 26.06 103 LEU A CA 1
ATOM 1638 C C . LEU A 1 103 ? -6.303 4.336 125.176 1.00 26.20 103 LEU A C 1
ATOM 1639 O O . LEU A 1 103 ? -5.812 5.258 124.508 1.00 25.91 103 LEU A O 1
ATOM 1655 N N . THR A 1 104 ? -6.659 4.501 126.447 1.00 22.15 104 THR A N 1
ATOM 1656 C CA . THR A 1 104 ? -6.548 5.765 127.096 1.00 22.92 104 THR A CA 1
ATOM 1657 C C . THR A 1 104 ? -5.055 6.189 127.181 1.00 24.98 104 THR A C 1
ATOM 1658 O O . THR A 1 104 ? -4.708 7.344 126.920 1.00 22.66 104 THR A O 1
ATOM 1669 N N . ARG A 1 105 ? -4.177 5.254 127.535 1.00 23.53 105 ARG A N 1
ATOM 1670 C CA . ARG A 1 105 ? -2.772 5.604 127.610 1.00 23.85 105 ARG A CA 1
ATOM 1671 C C . ARG A 1 105 ? -2.136 5.816 126.221 1.00 27.20 105 ARG A C 1
ATOM 1672 O O . ARG A 1 105 ? -1.183 6.587 126.114 1.00 27.07 105 ARG A O 1
ATOM 1693 N N . ASN A 1 106 ? -2.656 5.165 125.176 1.00 24.29 106 ASN A N 1
ATOM 1694 C CA . ASN A 1 106 ? -2.198 5.493 123.837 1.00 24.92 106 ASN A CA 1
ATOM 1695 C C . ASN A 1 106 ? -2.361 6.986 123.553 1.00 24.87 106 ASN A C 1
ATOM 1696 O O . ASN A 1 106 ? -1.520 7.596 122.887 1.00 25.41 106 ASN A O 1
ATOM 1707 N N . PHE A 1 107 ? -3.457 7.559 124.037 1.00 22.60 107 PHE A N 1
ATOM 1708 C CA . PHE A 1 107 ? -3.725 8.978 123.882 1.00 23.34 107 PHE A CA 1
ATOM 1709 C C . PHE A 1 107 ? -3.216 9.828 125.058 1.00 23.56 107 PHE A C 1
ATOM 1710 O O . PHE A 1 107 ? -3.639 10.985 125.223 1.00 25.43 107 PHE A O 1
ATOM 1727 N N A ASP A 1 108 ? -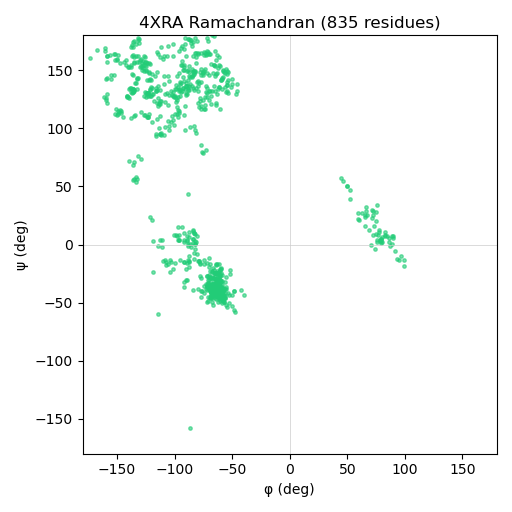2.337 9.228 125.857 0.65 25.01 108 ASP A N 1
ATOM 1728 N N B ASP A 1 108 ? -2.293 9.278 125.841 0.35 24.17 108 ASP A N 1
ATOM 1729 C CA A ASP A 1 108 ? -1.694 9.862 127.014 0.65 23.68 108 ASP A CA 1
ATOM 1730 C CA B ASP A 1 108 ? -1.675 9.993 126.964 0.35 24.18 108 ASP A CA 1
ATOM 1731 C C A ASP A 1 108 ? -2.731 10.568 127.865 0.65 24.48 108 ASP A C 1
ATOM 1732 C C B ASP A 1 108 ? -2.702 10.551 127.952 0.35 24.44 108 ASP A C 1
ATOM 1733 O O A ASP A 1 108 ? -2.525 11.686 128.318 0.65 23.87 108 ASP A O 1
ATOM 1734 O O B ASP A 1 108 ? -2.434 11.556 128.600 0.35 22.76 108 ASP A O 1
ATOM 1751 N N . ASN A 1 109 ? -3.856 9.893 128.097 1.00 25.39 109 ASN A N 1
ATOM 1752 C CA . ASN A 1 109 ? -5.015 10.556 128.670 1.00 22.67 109 ASN A CA 1
ATOM 1753 C C . ASN A 1 109 ? -5.556 9.951 129.968 1.00 26.07 109 ASN A C 1
ATOM 1754 O O . ASN A 1 109 ? -6.710 10.167 130.324 1.00 25.81 109 ASN A O 1
ATOM 1766 N N . MET A 1 110 ? -4.710 9.214 130.678 1.00 24.58 110 MET A N 1
ATOM 1767 C CA . MET A 1 110 ? -5.120 8.587 131.930 1.00 25.29 110 MET A CA 1
ATOM 1768 C C . MET A 1 110 ? -4.931 9.505 133.131 1.00 26.89 110 MET A C 1
ATOM 1769 O O . MET A 1 110 ? -3.891 10.149 133.265 1.00 28.12 110 MET A O 1
ATOM 1783 N N . ARG A 1 111 ? -5.920 9.551 134.017 1.00 25.39 111 ARG A N 1
ATOM 1784 C CA . ARG A 1 111 ? -5.705 10.125 135.352 1.00 27.15 111 ARG A CA 1
ATOM 1785 C C . ARG A 1 111 ? -5.168 8.971 136.186 1.00 26.97 111 ARG A C 1
ATOM 1786 O O . ARG A 1 111 ? -5.931 8.103 136.632 1.00 28.94 111 ARG A O 1
ATOM 1807 N N . GLU A 1 112 ? -3.868 8.936 136.410 1.00 28.57 112 GLU A N 1
ATOM 1808 C CA . GLU A 1 112 ? -3.273 7.729 136.954 1.00 29.30 112 GLU A CA 1
ATOM 1809 C C . GLU A 1 112 ? -3.706 7.465 138.400 1.00 30.51 112 GLU A C 1
ATOM 1810 O O . GLU A 1 112 ? -3.783 6.320 138.815 1.00 31.64 112 GLU A O 1
ATOM 1822 N N A ASP A 1 113 ? -4.022 8.509 139.160 0.60 30.54 113 ASP A N 1
ATOM 1823 N N B ASP A 1 113 ? -4.024 8.505 139.158 0.40 30.33 113 ASP A N 1
ATOM 1824 C CA A ASP A 1 113 ? -4.418 8.293 140.546 0.60 32.40 113 ASP A CA 1
ATOM 1825 C CA B ASP A 1 113 ? -4.416 8.288 140.543 0.40 32.22 113 ASP A CA 1
ATOM 1826 C C A ASP A 1 113 ? -5.897 7.972 140.670 0.60 30.56 113 ASP A C 1
ATOM 1827 C C B ASP A 1 113 ? -5.901 7.985 140.672 0.40 30.78 113 ASP A C 1
ATOM 1828 O O A ASP A 1 113 ? -6.380 7.723 141.765 0.60 31.55 113 ASP A O 1
ATOM 1829 O O B ASP A 1 113 ? -6.390 7.765 141.774 0.40 31.93 113 ASP A O 1
ATOM 1846 N N . GLU A 1 114 ? -6.616 7.967 139.550 1.00 29.18 114 GLU A N 1
ATOM 1847 C CA . GLU A 1 114 ? -8.043 7.668 139.555 1.00 26.92 114 GLU A CA 1
ATOM 1848 C C . GLU A 1 114 ? -8.437 6.429 138.728 1.00 27.03 114 GLU A C 1
ATOM 1849 O O . GLU A 1 114 ? -9.493 5.855 138.969 1.00 26.19 114 GLU A O 1
ATOM 1861 N N . GLY A 1 115 ? -7.622 6.036 137.754 1.00 24.95 115 GLY A N 1
ATOM 1862 C CA . GLY A 1 115 ? -7.962 4.937 136.870 1.00 23.86 115 GLY A CA 1
ATOM 1863 C C . GLY A 1 115 ? -9.075 5.307 135.900 1.00 25.92 115 GLY A C 1
ATOM 1864 O O . GLY A 1 115 ? -9.768 4.440 135.372 1.00 25.94 115 GLY A O 1
ATOM 1868 N N . LEU A 1 116 ? -9.227 6.604 135.677 1.00 24.36 116 LEU A N 1
ATOM 1869 C CA . LEU A 1 116 ? -10.228 7.152 134.758 1.00 25.75 116 LEU A CA 1
ATOM 1870 C C . LEU A 1 116 ? -9.572 8.040 133.730 1.00 24.36 116 LEU A C 1
ATOM 1871 O O . LEU A 1 116 ? -8.557 8.663 134.019 1.00 24.95 116 LEU A O 1
ATOM 1887 N N . ALA A 1 117 ? -10.164 8.114 132.541 1.00 25.14 117 ALA A N 1
ATOM 1888 C CA . ALA A 1 117 ? -9.689 9.000 131.500 1.00 24.91 117 ALA A CA 1
ATOM 1889 C C . ALA A 1 117 ? -10.090 10.445 131.757 1.00 28.16 117 ALA A C 1
ATOM 1890 O O . ALA A 1 117 ? -11.151 10.703 132.285 1.00 26.28 117 ALA A O 1
ATOM 1897 N N . ASP A 1 118 ? -9.223 11.378 131.365 1.00 23.06 118 ASP A N 1
ATOM 1898 C CA . ASP A 1 118 ? -9.575 12.785 131.352 1.00 22.68 118 ASP A CA 1
ATOM 1899 C C . ASP A 1 118 ? -10.574 13.118 130.226 1.00 23.21 118 ASP A C 1
ATOM 1900 O O . ASP A 1 118 ? -10.774 12.339 129.271 1.00 24.43 118 ASP A O 1
ATOM 1909 N N . ARG A 1 119 ? -11.188 14.294 130.351 1.00 25.86 119 ARG A N 1
ATOM 1910 C CA . ARG A 1 119 ? -12.115 14.795 129.351 1.00 25.41 119 ARG A CA 1
ATOM 1911 C C . ARG A 1 119 ? -11.379 15.316 128.133 1.00 23.34 119 ARG A C 1
ATOM 1912 O O . ARG A 1 119 ? -11.191 16.530 127.987 1.00 28.61 119 ARG A O 1
ATOM 1933 N N . ALA A 1 120 ? -10.965 14.413 127.265 1.00 25.66 120 ALA A N 1
ATOM 1934 C CA . ALA A 1 120 ? -10.216 14.764 126.066 1.00 25.86 120 ALA A CA 1
ATOM 1935 C C . ALA A 1 120 ? -10.925 14.287 124.810 1.00 27.98 120 ALA A C 1
ATOM 1936 O O . ALA A 1 120 ? -11.463 13.169 124.769 1.00 28.16 120 ALA A O 1
ATOM 1943 N N . THR A 1 121 ? -10.868 15.118 123.779 1.00 24.28 121 THR A N 1
ATOM 1944 C CA . THR A 1 121 ? -11.422 14.798 122.481 1.00 26.78 121 THR A CA 1
ATOM 1945 C C . THR A 1 121 ? -10.325 14.903 121.436 1.00 27.12 121 THR A C 1
ATOM 1946 O O . THR A 1 121 ? -9.620 15.895 121.400 1.00 25.92 121 THR A O 1
ATOM 1957 N N . PHE A 1 122 ? -10.191 13.884 120.610 1.00 24.32 122 PHE A N 1
ATOM 1958 C CA . PHE A 1 122 ? -9.220 13.876 119.535 1.00 25.76 122 PHE A CA 1
ATOM 1959 C C . PHE A 1 122 ? -9.902 13.723 118.196 1.00 26.19 122 PHE A C 1
ATOM 1960 O O . PHE A 1 122 ? -10.718 12.805 118.027 1.00 29.15 122 PHE A O 1
ATOM 1977 N N . VAL A 1 123 ? -9.588 14.625 117.257 1.00 25.78 123 VAL A N 1
ATOM 1978 C CA . VAL A 1 123 ? -10.060 14.487 115.885 1.00 23.78 123 VAL A CA 1
ATOM 1979 C C . VAL A 1 123 ? -8.937 13.878 115.062 1.00 26.10 123 VAL A C 1
ATOM 1980 O O . VAL A 1 123 ? -7.808 14.396 115.059 1.00 26.61 123 VAL A O 1
ATOM 1993 N N . VAL A 1 124 ? -9.259 12.778 114.379 1.00 25.90 124 VAL A N 1
ATOM 1994 C CA . VAL A 1 124 ? -8.280 11.935 113.698 1.00 24.92 124 VAL A CA 1
ATOM 1995 C C . VAL A 1 124 ? -8.700 11.820 112.239 1.00 25.53 124 VAL A C 1
ATOM 1996 O O . VAL A 1 124 ? -9.901 11.521 111.936 1.00 29.92 124 VAL A O 1
ATOM 2009 N N . ASP A 1 125 ? -7.779 12.127 111.327 1.00 26.37 125 ASP A N 1
ATOM 2010 C CA . ASP A 1 125 ? -8.117 12.156 109.901 1.00 26.68 125 ASP A CA 1
ATOM 2011 C C . ASP A 1 125 ? -7.999 10.762 109.273 1.00 29.70 125 ASP A C 1
ATOM 2012 O O . ASP A 1 125 ? -7.649 9.816 109.985 1.00 30.23 125 ASP A O 1
ATOM 2021 N N . PRO A 1 126 ? -8.353 10.613 107.974 1.00 30.14 126 PRO A N 1
ATOM 2022 C CA . PRO A 1 126 ? -8.410 9.262 107.388 1.00 33.62 126 PRO A CA 1
ATOM 2023 C C . PRO A 1 126 ? -7.064 8.559 107.348 1.00 32.72 126 PRO A C 1
ATOM 2024 O O . PRO A 1 126 ? -7.036 7.350 107.157 1.00 31.86 126 PRO A O 1
ATOM 2035 N N . GLN A 1 127 ? -5.981 9.303 107.495 1.00 31.61 127 GLN A N 1
ATOM 2036 C CA . GLN A 1 127 ? -4.640 8.717 107.544 1.00 32.07 127 GLN A CA 1
ATOM 2037 C C . GLN A 1 127 ? -4.188 8.409 108.965 1.00 32.55 127 GLN A C 1
ATOM 2038 O O . GLN A 1 127 ? -3.058 8.010 109.171 1.00 32.72 127 GLN A O 1
ATOM 2052 N N . GLY A 1 128 ? -5.060 8.628 109.943 1.00 28.25 128 GLY A N 1
ATOM 2053 C CA . GLY A 1 128 ? -4.768 8.306 111.336 1.00 28.52 128 GLY A CA 1
ATOM 2054 C C . GLY A 1 128 ? -4.109 9.441 112.080 1.00 28.78 128 GLY A C 1
ATOM 2055 O O . GLY A 1 128 ? -3.674 9.266 113.214 1.00 27.34 128 GLY A O 1
ATOM 2059 N N . ILE A 1 129 ? -4.014 10.612 111.461 1.00 27.70 129 ILE A N 1
ATOM 2060 C CA . ILE A 1 129 ? -3.273 11.705 112.093 1.00 24.72 129 ILE A CA 1
ATOM 2061 C C . ILE A 1 129 ? -4.179 12.579 112.965 1.00 25.00 129 ILE A C 1
ATOM 2062 O O . ILE A 1 129 ? -5.291 12.973 112.548 1.00 24.86 129 ILE A O 1
ATOM 2078 N N . ILE A 1 130 ? -3.705 12.890 114.171 1.00 25.93 130 ILE A N 1
ATOM 2079 C CA . ILE A 1 130 ? -4.452 13.731 115.104 1.00 24.76 130 ILE A CA 1
ATOM 2080 C C . ILE A 1 130 ? -4.338 15.186 114.689 1.00 24.29 130 ILE A C 1
ATOM 2081 O O . ILE A 1 130 ? -3.236 15.766 114.699 1.00 24.83 130 ILE A O 1
ATOM 2097 N N . GLN A 1 131 ? -5.483 15.778 114.337 1.00 24.35 131 GLN A N 1
ATOM 2098 C CA . GLN A 1 131 ? -5.539 17.124 113.788 1.00 22.76 131 GLN A CA 1
ATOM 2099 C C . GLN A 1 131 ? -6.100 18.150 114.745 1.00 23.36 131 GLN A C 1
ATOM 2100 O O . GLN A 1 131 ? -5.924 19.336 114.499 1.00 25.26 131 GLN A O 1
ATOM 2114 N N . ALA A 1 132 ? -6.795 17.715 115.801 1.00 25.89 132 ALA A N 1
ATOM 2115 C CA . ALA A 1 132 ? -7.306 18.616 116.837 1.00 21.10 132 ALA A CA 1
ATOM 2116 C C . ALA A 1 132 ? -7.437 17.881 118.144 1.00 24.71 132 ALA A C 1
ATOM 2117 O O . ALA A 1 132 ? -7.788 16.709 118.153 1.00 24.50 132 ALA A O 1
ATOM 2124 N N . ILE A 1 133 ? -7.185 18.603 119.243 1.00 24.38 133 ILE A N 1
ATOM 2125 C CA . ILE A 1 133 ? -7.189 18.070 120.598 1.00 23.85 133 ILE A CA 1
ATOM 2126 C C . ILE A 1 133 ? -7.861 19.080 121.454 1.00 23.53 133 ILE A C 1
ATOM 2127 O O . ILE A 1 133 ? -7.572 20.276 121.379 1.00 22.01 133 ILE A O 1
ATOM 2143 N N . GLU A 1 134 ? -8.748 18.597 122.307 1.00 23.35 134 GLU A N 1
ATOM 2144 C CA . GLU A 1 134 ? -9.361 19.452 123.314 1.00 24.76 134 GLU A CA 1
ATOM 2145 C C . GLU A 1 134 ? -9.367 18.681 124.617 1.00 24.44 134 GLU A C 1
ATOM 2146 O O . GLU A 1 134 ? -9.739 17.514 124.616 1.00 26.29 134 GLU A O 1
ATOM 2158 N N . VAL A 1 135 ? -8.962 19.323 125.713 1.00 25.18 135 VAL A N 1
ATOM 2159 C CA . VAL A 1 135 ? -8.999 18.696 127.026 1.00 25.58 135 VAL A CA 1
ATOM 2160 C C . VAL A 1 135 ? -9.542 19.714 128.008 1.00 28.24 135 VAL A C 1
ATOM 2161 O O . VAL A 1 135 ? -9.141 20.883 128.016 1.00 26.04 135 VAL A O 1
ATOM 2174 N N . THR A 1 136 ? -10.479 19.281 128.849 1.00 26.71 136 THR A N 1
ATOM 2175 C CA . THR A 1 136 ? -11.042 20.181 129.860 1.00 24.49 136 THR A CA 1
ATOM 2176 C C . THR A 1 136 ? -10.994 19.507 131.221 1.00 25.49 136 THR A C 1
ATOM 2177 O O . THR A 1 136 ? -10.878 18.269 131.307 1.00 29.54 136 THR A O 1
ATOM 2188 N N . ALA A 1 137 ? -11.046 20.328 132.271 1.00 29.10 137 ALA A N 1
ATOM 2189 C CA . ALA A 1 137 ? -11.038 19.856 133.651 1.00 32.78 137 ALA A CA 1
ATOM 2190 C C . ALA A 1 137 ? -12.272 19.021 133.966 1.00 42.23 137 ALA A C 1
ATOM 2191 O O . ALA A 1 137 ? -13.304 19.174 133.319 1.00 42.09 137 ALA A O 1
ATOM 2198 N N . GLU A 1 138 ? -12.171 18.198 135.009 1.00 42.52 138 GLU A N 1
ATOM 2199 C CA . GLU A 1 138 ? -13.283 17.371 135.480 1.00 45.33 138 GLU A CA 1
ATOM 2200 C C . GLU A 1 138 ? -14.624 18.134 135.491 1.00 40.13 138 GLU A C 1
ATOM 2201 O O . GLU A 1 138 ? -15.657 17.576 135.123 1.00 42.03 138 GLU A O 1
ATOM 2213 N N . GLY A 1 139 ? -14.587 19.403 135.877 1.00 36.69 139 GLY A N 1
ATOM 2214 C CA . GLY A 1 139 ? -15.794 20.177 136.104 1.00 39.18 139 GLY A CA 1
ATOM 2215 C C . GLY A 1 139 ? -16.359 20.887 134.895 1.00 38.68 139 GLY A C 1
ATOM 2216 O O . GLY A 1 139 ? -17.385 21.564 134.991 1.00 37.75 139 GLY A O 1
ATOM 2220 N N . ILE A 1 140 ? -15.706 20.736 133.747 1.00 40.20 140 ILE A N 1
ATOM 2221 C CA . ILE A 1 140 ? -16.017 21.591 132.600 1.00 41.29 140 ILE A CA 1
ATOM 2222 C C . ILE A 1 140 ? -16.413 20.744 131.394 1.00 40.41 140 ILE A C 1
ATOM 2223 O O . ILE A 1 140 ? -15.572 20.075 130.775 1.00 37.28 140 ILE A O 1
ATOM 2239 N N . GLY A 1 141 ? -17.690 20.796 131.035 1.00 41.07 141 GLY A N 1
ATOM 2240 C CA . GLY A 1 141 ? -18.151 20.029 129.894 1.00 41.32 141 GLY A CA 1
ATOM 2241 C C . GLY A 1 141 ? -17.758 20.686 128.581 1.00 44.78 141 GLY A C 1
ATOM 2242 O O . GLY A 1 141 ? -17.614 21.911 128.484 1.00 39.94 141 GLY A O 1
ATOM 2246 N N . ARG A 1 142 ? -17.580 19.847 127.571 1.00 40.10 142 ARG A N 1
ATOM 2247 C CA . ARG A 1 142 ? -17.241 20.292 126.210 1.00 35.82 142 ARG A CA 1
ATOM 2248 C C . ARG A 1 142 ? -18.481 20.665 125.416 1.00 37.89 142 ARG A C 1
ATOM 2249 O O . ARG A 1 142 ? -19.577 20.436 125.876 1.00 45.57 142 ARG A O 1
ATOM 2270 N N . ASP A 1 143 ? -18.290 21.264 124.247 1.00 38.06 143 ASP A N 1
ATOM 2271 C CA . ASP A 1 143 ? -19.391 21.757 123.399 1.00 41.92 143 ASP A CA 1
ATOM 2272 C C . ASP A 1 143 ? -19.252 21.243 121.966 1.00 40.63 143 ASP A C 1
ATOM 2273 O O . ASP A 1 143 ? -18.333 21.626 121.239 1.00 36.69 143 ASP A O 1
ATOM 2282 N N . ALA A 1 144 ? -20.193 20.400 121.555 1.00 38.52 144 ALA A N 1
ATOM 2283 C CA . ALA A 1 144 ? -20.076 19.676 120.296 1.00 38.04 144 ALA A CA 1
ATOM 2284 C C . ALA A 1 144 ? -20.133 20.622 119.107 1.00 41.32 144 ALA A C 1
ATOM 2285 O O . ALA A 1 144 ? -19.680 20.279 118.020 1.00 38.60 144 ALA A O 1
ATOM 2292 N N . SER A 1 145 ? -20.667 21.819 119.296 1.00 38.22 145 SER A N 1
ATOM 2293 C CA . SER A 1 145 ? -20.747 22.740 118.171 1.00 42.72 145 SER A CA 1
ATOM 2294 C C . SER A 1 145 ? -19.333 23.233 117.823 1.00 42.15 145 SER A C 1
ATOM 2295 O O . SER A 1 145 ? -19.028 23.453 116.660 1.00 42.70 145 SER A O 1
ATOM 2303 N N . ASP A 1 146 ? -18.465 23.380 118.821 1.00 41.69 146 ASP A N 1
ATOM 2304 C CA . ASP A 1 146 ? -17.065 23.740 118.558 1.00 44.05 146 ASP A CA 1
ATOM 2305 C C . ASP A 1 146 ? -16.350 22.581 117.872 1.00 35.46 146 ASP A C 1
ATOM 2306 O O . ASP A 1 146 ? -15.531 22.782 116.970 1.00 36.79 146 ASP A O 1
ATOM 2315 N N . LEU A 1 147 ? -16.663 21.363 118.297 1.00 34.54 147 LEU A N 1
ATOM 2316 C CA . LEU A 1 147 ? -16.087 20.179 117.677 1.00 31.11 147 LEU A CA 1
ATOM 2317 C C . LEU A 1 147 ? -16.469 20.120 116.197 1.00 33.95 147 LEU A C 1
ATOM 2318 O O . LEU A 1 147 ? -15.611 19.889 115.342 1.00 32.49 147 LEU A O 1
ATOM 2334 N N . LEU A 1 148 ? -17.746 20.365 115.884 1.00 31.27 148 LEU A N 1
ATOM 2335 C CA . LEU A 1 148 ? -18.181 20.306 114.502 1.00 33.01 148 LEU A CA 1
ATOM 2336 C C . LEU A 1 148 ? -17.458 21.369 113.675 1.00 34.46 148 LEU A C 1
ATOM 2337 O O . LEU A 1 148 ? -17.020 21.117 112.546 1.00 34.18 148 LEU A O 1
ATOM 2353 N N . ARG A 1 149 ? -17.293 22.559 114.244 1.00 34.88 149 ARG A N 1
ATOM 2354 C CA . ARG A 1 149 ? -16.671 23.629 113.498 1.00 35.74 149 ARG A CA 1
ATOM 2355 C C . ARG A 1 149 ? -15.238 23.214 113.122 1.00 32.73 149 ARG A C 1
ATOM 2356 O O . ARG A 1 149 ? -14.796 23.404 111.981 1.00 33.81 149 ARG A O 1
ATOM 2377 N N . LYS A 1 150 ? -14.523 22.662 114.087 1.00 30.50 150 LYS A N 1
ATOM 2378 C CA . LYS A 1 150 ? -13.142 22.225 113.872 1.00 32.76 150 LYS A CA 1
ATOM 2379 C C . LYS A 1 150 ? -12.999 21.102 112.874 1.00 32.26 150 LYS A C 1
ATOM 2380 O O . LYS A 1 150 ? -12.050 21.060 112.095 1.00 31.18 150 LYS A O 1
ATOM 2399 N N . ILE A 1 151 ? -13.926 20.165 112.937 1.00 31.00 151 ILE A N 1
ATOM 2400 C CA . ILE A 1 151 ? -13.933 19.042 112.007 1.00 30.58 151 ILE A CA 1
ATOM 2401 C C . ILE A 1 151 ? -14.129 19.598 110.608 1.00 30.15 151 ILE A C 1
ATOM 2402 O O . ILE A 1 151 ? -13.443 19.172 109.691 1.00 29.98 151 ILE A O 1
ATOM 2418 N N . LYS A 1 152 ? -15.039 20.553 110.432 1.00 31.31 152 LYS A N 1
ATOM 2419 C CA . LYS A 1 152 ? -15.283 21.082 109.093 1.00 32.74 152 LYS A CA 1
ATOM 2420 C C . LYS A 1 152 ? -14.054 21.847 108.600 1.00 34.32 152 LYS A C 1
ATOM 2421 O O . LYS A 1 152 ? -13.716 21.811 107.404 1.00 34.97 152 LYS A O 1
ATOM 2440 N N . ALA A 1 153 ? -13.368 22.536 109.505 1.00 32.34 153 ALA A N 1
ATOM 2441 C CA . ALA A 1 153 ? -12.153 23.265 109.112 1.00 35.09 153 ALA A CA 1
ATOM 2442 C C . ALA A 1 153 ? -11.065 22.269 108.729 1.00 30.95 153 ALA A C 1
ATOM 2443 O O . ALA A 1 153 ? -10.342 22.464 107.738 1.00 31.72 153 ALA A O 1
ATOM 2450 N N . ALA A 1 154 ? -10.950 21.213 109.516 1.00 28.21 154 ALA A N 1
ATOM 2451 C CA . ALA A 1 154 ? -9.983 20.164 109.231 1.00 29.08 154 ALA A CA 1
ATOM 2452 C C . ALA A 1 154 ? -10.239 19.506 107.891 1.00 31.06 154 ALA A C 1
ATOM 2453 O O . ALA A 1 154 ? -9.296 19.200 107.168 1.00 30.42 154 ALA A O 1
ATOM 2460 N N . GLN A 1 155 ? -11.504 19.289 107.552 1.00 31.05 155 GLN A N 1
ATOM 2461 C CA . GLN A 1 155 ? -11.822 18.707 106.268 1.00 29.28 155 GLN A CA 1
ATOM 2462 C C . GLN A 1 155 ? -11.513 19.691 105.156 1.00 32.16 155 GLN A C 1
ATOM 2463 O O . GLN A 1 155 ? -11.033 19.307 104.072 1.00 33.93 155 GLN A O 1
ATOM 2477 N N . TYR A 1 156 ? -11.768 20.972 105.401 1.00 33.33 156 TYR A N 1
ATOM 2478 C CA . TYR A 1 156 ? -11.508 21.973 104.389 1.00 34.13 156 TYR A CA 1
ATOM 2479 C C . TYR A 1 156 ? -10.007 22.050 104.086 1.00 31.89 156 TYR A C 1
ATOM 2480 O O . TYR A 1 156 ? -9.603 22.089 102.912 1.00 30.75 156 TYR A O 1
ATOM 2498 N N A VAL A 1 157 ? -9.177 22.084 105.118 0.75 32.52 157 VAL A N 1
ATOM 2499 N N B VAL A 1 157 ? -9.173 22.095 105.119 0.25 32.31 157 VAL A N 1
ATOM 2500 C CA A VAL A 1 157 ? -7.742 22.260 104.836 0.75 32.94 157 VAL A CA 1
ATOM 2501 C CA B VAL A 1 157 ? -7.731 22.234 104.888 0.25 33.40 157 VAL A CA 1
ATOM 2502 C C A VAL A 1 157 ? -7.182 20.986 104.226 0.75 33.00 157 VAL A C 1
ATOM 2503 C C B VAL A 1 157 ? -7.195 20.986 104.217 0.25 33.65 157 VAL A C 1
ATOM 2504 O O A VAL A 1 157 ? -6.320 21.056 103.350 0.75 33.42 157 VAL A O 1
ATOM 2505 O O B VAL A 1 157 ? -6.337 21.070 103.339 0.25 33.15 157 VAL A O 1
ATOM 2530 N N . ALA A 1 158 ? -7.708 19.830 104.617 1.00 32.40 158 ALA A N 1
ATOM 2531 C CA . ALA A 1 158 ? -7.338 18.584 103.940 1.00 34.74 158 ALA A CA 1
ATOM 2532 C C . ALA A 1 158 ? -7.687 18.653 102.464 1.00 37.88 158 ALA A C 1
ATOM 2533 O O . ALA A 1 158 ? -6.920 18.180 101.606 1.00 36.16 158 ALA A O 1
ATOM 2540 N N . ALA A 1 159 ? -8.858 19.203 102.138 1.00 34.60 159 ALA A N 1
ATOM 2541 C CA . ALA A 1 159 ? -9.263 19.240 100.747 1.00 33.93 159 ALA A CA 1
ATOM 2542 C C . ALA A 1 159 ? -8.556 20.324 99.948 1.00 32.83 159 ALA A C 1
ATOM 2543 O O . ALA A 1 159 ? -8.425 20.213 98.722 1.00 37.81 159 ALA A O 1
ATOM 2550 N N . HIS A 1 160 ? -8.177 21.407 100.604 1.00 33.45 160 HIS A N 1
ATOM 2551 C CA . HIS A 1 160 ? -7.628 22.567 99.879 1.00 37.79 160 HIS A CA 1
ATOM 2552 C C . HIS A 1 160 ? -6.385 23.100 100.611 1.00 40.97 160 HIS A C 1
ATOM 2553 O O . HIS A 1 160 ? -6.418 24.174 101.204 1.00 42.86 160 HIS A O 1
ATOM 2567 N N . PRO A 1 161 ? -5.286 22.344 100.570 1.00 45.61 161 PRO A N 1
ATOM 2568 C CA . PRO A 1 161 ? -4.074 22.735 101.313 1.00 51.52 161 PRO A CA 1
ATOM 2569 C C . PRO A 1 161 ? -3.508 24.104 100.891 1.00 56.08 161 PRO A C 1
ATOM 2570 O O . PRO A 1 161 ? -3.539 24.482 99.697 1.00 55.57 161 PRO A O 1
ATOM 2581 N N . GLY A 1 162 ? -3.019 24.855 101.876 1.00 60.79 162 GLY A N 1
ATOM 2582 C CA . GLY A 1 162 ? -2.395 26.146 101.612 1.00 70.71 162 GLY A CA 1
ATOM 2583 C C . GLY A 1 162 ? -3.311 27.233 101.054 1.00 71.13 162 GLY A C 1
ATOM 2584 O O . GLY A 1 162 ? -2.843 28.240 100.531 1.00 76.48 162 GLY A O 1
ATOM 2588 N N . GLU A 1 163 ? -4.620 27.039 101.165 1.00 63.34 163 GLU A N 1
ATOM 2589 C CA . GLU A 1 163 ? -5.569 28.138 100.964 1.00 65.44 163 GLU A CA 1
ATOM 2590 C C . GLU A 1 163 ? -5.788 28.845 102.305 1.00 75.49 163 GLU A C 1
ATOM 2591 O O . GLU A 1 163 ? -6.926 29.164 102.694 1.00 68.09 163 GLU A O 1
ATOM 2603 N N . VAL A 1 164 ? -4.689 29.069 103.020 1.00 92.07 164 VAL A N 1
ATOM 2604 C CA . VAL A 1 164 ? -4.727 29.861 104.237 1.00 99.10 164 VAL A CA 1
ATOM 2605 C C . VAL A 1 164 ? -4.492 31.304 103.817 1.00 103.47 164 VAL A C 1
ATOM 2606 O O . VAL A 1 164 ? -3.569 31.595 103.045 1.00 98.13 164 VAL A O 1
ATOM 2619 N N A CYS A 1 165 ? -5.344 32.198 104.326 0.70 108.18 165 CYS A N 1
ATOM 2620 N N B CYS A 1 165 ? -5.334 32.198 104.315 0.30 108.14 165 CYS A N 1
ATOM 2621 C CA A CYS A 1 165 ? -5.325 33.623 103.978 0.70 111.58 165 CYS A CA 1
ATOM 2622 C CA B CYS A 1 165 ? -5.312 33.587 103.888 0.30 111.73 165 CYS A CA 1
ATOM 2623 C C A CYS A 1 165 ? -3.942 34.239 104.221 0.70 112.39 165 CYS A C 1
ATOM 2624 C C B CYS A 1 165 ? -3.974 34.246 104.199 0.30 112.39 165 CYS A C 1
ATOM 2625 O O A CYS A 1 165 ? -3.412 34.165 105.332 0.70 111.95 165 CYS A O 1
ATOM 2626 O O B CYS A 1 165 ? -3.501 34.204 105.334 0.30 112.12 165 CYS A O 1
ATOM 2631 N N . PRO A 1 166 ? -3.353 34.838 103.168 1.00 113.31 166 PRO A N 1
ATOM 2632 C CA . PRO A 1 166 ? -2.017 35.448 103.212 1.00 114.26 166 PRO A CA 1
ATOM 2633 C C . PRO A 1 166 ? -1.840 36.497 104.305 1.00 115.16 166 PRO A C 1
ATOM 2634 O O . PRO A 1 166 ? -2.811 37.086 104.788 1.00 119.13 166 PRO A O 1
ATOM 2638 N N . ALA A 1 167 ? -0.587 36.713 104.690 1.00 109.74 167 ALA A N 1
ATOM 2639 C CA . ALA A 1 167 ? -0.242 37.797 105.593 1.00 106.80 167 ALA A CA 1
ATOM 2640 C C . ALA A 1 167 ? 0.143 39.023 104.768 1.00 110.05 167 ALA A C 1
ATOM 2641 O O . ALA A 1 167 ? 0.869 38.905 103.781 1.00 114.06 167 ALA A O 1
ATOM 2643 N N . LYS A 1 168 ? -0.368 40.190 105.154 1.00 108.28 168 LYS A N 1
ATOM 2644 C CA . LYS A 1 168 ? -0.011 41.443 104.493 1.00 107.80 168 LYS A CA 1
ATOM 2645 C C . LYS A 1 168 ? 1.185 42.084 105.194 1.00 108.01 168 LYS A C 1
ATOM 2646 O O . LYS A 1 168 ? 1.456 43.273 105.028 1.00 111.16 168 LYS A O 1
ATOM 2652 N N . SER B 1 1 ? -2.266 14.317 128.538 1.00 28.39 1 SER B N 1
ATOM 2653 C CA . SER B 1 1 ? -2.089 15.786 128.460 1.00 26.78 1 SER B CA 1
ATOM 2654 C C . SER B 1 1 ? -1.651 16.334 129.803 1.00 28.80 1 SER B C 1
ATOM 2655 O O . SER B 1 1 ? -1.630 15.604 130.810 1.00 30.69 1 SER B O 1
ATOM 2665 N N . LEU B 1 2 ? -1.354 17.626 129.815 1.00 28.84 2 LEU B N 1
ATOM 2666 C CA . LEU B 1 2 ? -0.999 18.355 131.016 1.00 26.28 2 LEU B CA 1
ATOM 2667 C C . LEU B 1 2 ? -2.196 18.864 131.834 1.00 24.85 2 LEU B C 1
ATOM 2668 O O . LEU B 1 2 ? -2.031 19.681 132.769 1.00 25.87 2 LEU B O 1
ATOM 2684 N N . ILE B 1 3 ? -3.392 18.384 131.526 1.00 23.80 3 ILE B N 1
ATOM 2685 C CA . ILE B 1 3 ? -4.575 18.897 132.211 1.00 24.89 3 ILE B CA 1
ATOM 2686 C C . ILE B 1 3 ? -4.418 18.622 133.734 1.00 24.13 3 ILE B C 1
ATOM 2687 O O . ILE B 1 3 ? -3.862 17.588 134.140 1.00 25.25 3 ILE B O 1
ATOM 2703 N N . ASN B 1 4 ? -4.852 19.575 134.547 1.00 25.77 4 ASN B N 1
ATOM 2704 C CA . ASN B 1 4 ? -4.812 19.448 136.000 1.00 24.03 4 ASN B CA 1
ATOM 2705 C C . ASN B 1 4 ? -3.380 19.311 136.533 1.00 28.13 4 ASN B C 1
ATOM 2706 O O . ASN B 1 4 ? -3.189 18.722 137.602 1.00 32.53 4 ASN B O 1
ATOM 2717 N N . THR B 1 5 ? -2.381 19.843 135.830 1.00 25.61 5 THR B N 1
ATOM 2718 C CA . THR B 1 5 ? -1.044 19.919 136.415 1.00 27.81 5 THR B CA 1
ATOM 2719 C C . THR B 1 5 ? -0.677 21.372 136.600 1.00 27.34 5 THR B C 1
ATOM 2720 O O . THR B 1 5 ? -1.292 22.248 136.017 1.00 28.57 5 THR B O 1
ATOM 2731 N N . LYS B 1 6 ? 0.342 21.627 137.405 1.00 27.15 6 LYS B N 1
ATOM 2732 C CA . LYS B 1 6 ? 0.755 22.993 137.698 1.00 25.66 6 LYS B CA 1
ATOM 2733 C C . LYS B 1 6 ? 1.819 23.485 136.740 1.00 27.83 6 LYS B C 1
ATOM 2734 O O . LYS B 1 6 ? 2.733 22.731 136.389 1.00 26.80 6 LYS B O 1
ATOM 2753 N N . ILE B 1 7 ? 1.732 24.753 136.338 1.00 26.59 7 ILE B N 1
ATOM 2754 C CA . ILE B 1 7 ? 2.733 25.259 135.404 1.00 28.06 7 ILE B CA 1
ATOM 2755 C C . ILE B 1 7 ? 4.077 25.326 136.117 1.00 27.00 7 ILE B C 1
ATOM 2756 O O . ILE B 1 7 ? 4.159 25.372 137.347 1.00 27.74 7 ILE B O 1
ATOM 2772 N N . LYS B 1 8 ? 5.123 25.268 135.297 1.00 26.21 8 LYS B N 1
ATOM 2773 C CA . LYS B 1 8 ? 6.478 25.239 135.770 1.00 27.30 8 LYS B CA 1
ATOM 2774 C C . LYS B 1 8 ? 7.065 26.640 135.793 1.00 28.46 8 LYS B C 1
ATOM 2775 O O . LYS B 1 8 ? 6.635 27.498 135.013 1.00 27.28 8 LYS B O 1
ATOM 2794 N N . PRO B 1 9 ? 8.074 26.868 136.658 1.00 29.30 9 PRO B N 1
ATOM 2795 C CA . PRO B 1 9 ? 8.753 28.178 136.641 1.00 30.55 9 PRO B CA 1
ATOM 2796 C C . PRO B 1 9 ? 9.362 28.508 135.279 1.00 29.70 9 PRO B C 1
ATOM 2797 O O . PRO B 1 9 ? 9.748 27.614 134.527 1.00 29.65 9 PRO B O 1
ATOM 2808 N N . PHE B 1 10 ? 9.410 29.794 134.965 1.00 28.13 10 PHE B N 1
ATOM 2809 C CA . PHE B 1 10 ? 9.964 30.246 133.698 1.00 25.35 10 PHE B CA 1
ATOM 2810 C C . PHE B 1 10 ? 10.371 31.704 133.821 1.00 29.74 10 PHE B C 1
ATOM 2811 O O . PHE B 1 10 ? 9.910 32.423 134.719 1.00 30.21 10 PHE B O 1
ATOM 2828 N N . LYS B 1 11 ? 11.288 32.116 132.950 1.00 29.52 11 LYS B N 1
ATOM 2829 C CA . LYS B 1 11 ? 11.742 33.495 132.884 1.00 26.78 11 LYS B CA 1
ATOM 2830 C C . LYS B 1 11 ? 12.050 33.806 131.419 1.00 31.26 11 LYS B C 1
ATOM 2831 O O . LYS B 1 11 ? 12.970 33.217 130.843 1.00 30.19 11 LYS B O 1
ATOM 2850 N N . ASN B 1 12 ? 11.266 34.703 130.817 1.00 30.07 12 ASN B N 1
ATOM 2851 C CA . ASN B 1 12 ? 11.369 35.028 129.404 1.00 29.02 12 ASN B CA 1
ATOM 2852 C C . ASN B 1 12 ? 11.251 36.513 129.217 1.00 29.31 12 ASN B C 1
ATOM 2853 O O . ASN B 1 12 ? 10.602 37.180 130.014 1.00 28.55 12 ASN B O 1
ATOM 2864 N N A GLN B 1 13 ? 11.867 37.034 128.163 0.74 29.59 13 GLN B N 1
ATOM 2865 N N B GLN B 1 13 ? 11.870 37.036 128.162 0.26 30.35 13 GLN B N 1
ATOM 2866 C CA A GLN B 1 13 ? 11.647 38.413 127.759 0.74 31.33 13 GLN B CA 1
ATOM 2867 C CA B GLN B 1 13 ? 11.653 38.420 127.753 0.26 31.26 13 GLN B CA 1
ATOM 2868 C C A GLN B 1 13 ? 10.406 38.477 126.869 0.74 29.87 13 GLN B C 1
ATOM 2869 C C B GLN B 1 13 ? 10.435 38.497 126.841 0.26 30.09 13 GLN B C 1
ATOM 2870 O O A GLN B 1 13 ? 10.093 37.515 126.146 0.74 28.65 13 GLN B O 1
ATOM 2871 O O B GLN B 1 13 ? 10.179 37.580 126.055 0.26 28.76 13 GLN B O 1
ATOM 2898 N N . ALA B 1 14 ? 9.681 39.582 126.957 1.00 29.40 14 ALA B N 1
ATOM 2899 C CA . ALA B 1 14 ? 8.511 39.800 126.106 1.00 29.51 14 ALA B CA 1
ATOM 2900 C C . ALA B 1 14 ? 8.464 41.210 125.587 1.00 32.05 14 ALA B C 1
ATOM 2901 O O . ALA B 1 14 ? 9.025 42.117 126.180 1.00 33.98 14 ALA B O 1
ATOM 2909 N N . PHE B 1 15 ? 7.736 41.374 124.488 1.00 30.99 15 PHE B N 1
ATOM 2910 C CA . PHE B 1 15 ? 7.326 42.672 123.991 1.00 30.00 15 PHE B CA 1
ATOM 2911 C C . PHE B 1 15 ? 5.880 42.901 124.420 1.00 32.39 15 PHE B C 1
ATOM 2912 O O . PHE B 1 15 ? 5.027 42.059 124.166 1.00 28.78 15 PHE B O 1
ATOM 2929 N N . LYS B 1 16 ? 5.622 44.037 125.056 1.00 31.55 16 LYS B N 1
ATOM 2930 C CA . LYS B 1 16 ? 4.283 44.392 125.519 1.00 35.18 16 LYS B CA 1
ATOM 2931 C C . LYS B 1 16 ? 4.088 45.889 125.387 1.00 39.72 16 LYS B C 1
ATOM 2932 O O . LYS B 1 16 ? 4.720 46.685 126.096 1.00 38.53 16 LYS B O 1
ATOM 2951 N N . ASN B 1 17 ? 3.238 46.259 124.436 1.00 43.64 17 ASN B N 1
ATOM 2952 C CA . ASN B 1 17 ? 2.851 47.649 124.228 1.00 49.52 17 ASN B CA 1
ATOM 2953 C C . ASN B 1 17 ? 3.987 48.624 124.135 1.00 50.97 17 ASN B C 1
ATOM 2954 O O . ASN B 1 17 ? 4.008 49.633 124.817 1.00 52.34 17 ASN B O 1
ATOM 2965 N N . GLY B 1 18 ? 4.957 48.308 123.295 1.00 44.70 18 GLY B N 1
ATOM 2966 C CA . GLY B 1 18 ? 6.018 49.250 123.031 1.00 45.65 18 GLY B CA 1
ATOM 2967 C C . GLY B 1 18 ? 7.141 49.196 124.046 1.00 47.69 18 GLY B C 1
ATOM 2968 O O . GLY B 1 18 ? 8.016 50.043 124.001 1.00 48.72 18 GLY B O 1
ATOM 2972 N N . GLU B 1 19 ? 7.127 48.236 124.963 1.00 45.47 19 GLU B N 1
ATOM 2973 C CA . GLU B 1 19 ? 8.306 48.023 125.798 1.00 43.45 19 GLU B CA 1
ATOM 2974 C C . GLU B 1 19 ? 8.696 46.564 125.906 1.00 40.17 19 GLU B C 1
ATOM 2975 O O . GLU B 1 19 ? 7.906 45.675 125.623 1.00 33.40 19 GLU B O 1
ATOM 2987 N N . PHE B 1 20 ? 9.939 46.357 126.331 1.00 35.19 20 PHE B N 1
ATOM 2988 C CA . PHE B 1 20 ? 10.443 45.045 126.657 1.00 36.55 20 PHE B CA 1
ATOM 2989 C C . PHE B 1 20 ? 10.288 44.853 128.158 1.00 35.04 20 PHE B C 1
ATOM 2990 O O . PHE B 1 20 ? 10.621 45.742 128.928 1.00 35.19 20 PHE B O 1
ATOM 3007 N N . ILE B 1 21 ? 9.762 43.698 128.541 1.00 33.32 21 ILE B N 1
ATOM 3008 C CA . ILE B 1 21 ? 9.571 43.321 129.930 1.00 33.72 21 ILE B CA 1
ATOM 3009 C C . ILE B 1 21 ? 10.028 41.876 130.139 1.00 34.12 21 ILE B C 1
ATOM 3010 O O . ILE B 1 21 ? 10.165 41.095 129.189 1.00 35.00 21 ILE B O 1
ATOM 3026 N N . GLU B 1 22 ? 10.274 41.529 131.387 1.00 32.99 22 GLU B N 1
ATOM 3027 C CA . GLU B 1 22 ? 10.509 40.148 131.772 1.00 31.95 22 GLU B CA 1
ATOM 3028 C C . GLU B 1 22 ? 9.228 39.558 132.362 1.00 31.74 22 GLU B C 1
ATOM 3029 O O . GLU B 1 22 ? 8.556 40.211 133.171 1.00 34.28 22 GLU B O 1
ATOM 3041 N N . VAL B 1 23 ? 8.880 38.358 131.931 1.00 28.79 23 VAL B N 1
ATOM 3042 C CA . VAL B 1 23 ? 7.748 37.607 132.502 1.00 31.02 23 VAL B CA 1
ATOM 3043 C C . VAL B 1 23 ? 8.272 36.344 133.181 1.00 30.97 23 VAL B C 1
ATOM 3044 O O . VAL B 1 23 ? 9.099 35.623 132.612 1.00 31.30 23 VAL B O 1
ATOM 3057 N N . THR B 1 24 ? 7.807 36.092 134.398 1.00 29.77 24 THR B N 1
ATOM 3058 C CA . THR B 1 24 ? 8.076 34.835 135.065 1.00 30.15 24 THR B CA 1
ATOM 3059 C C . THR B 1 24 ? 6.789 34.253 135.606 1.00 32.11 24 THR B C 1
ATOM 3060 O O . THR B 1 24 ? 5.735 34.884 135.497 1.00 31.02 24 THR B O 1
ATOM 3071 N N . GLU B 1 25 ? 6.878 33.058 136.192 1.00 32.41 25 GLU B N 1
ATOM 3072 C CA . GLU B 1 25 ? 5.691 32.405 136.718 1.00 31.11 25 GLU B CA 1
ATOM 3073 C C . GLU B 1 25 ? 5.089 33.200 137.878 1.00 32.34 25 GLU B C 1
ATOM 3074 O O . GLU B 1 25 ? 3.898 33.064 138.163 1.00 30.18 25 GLU B O 1
ATOM 3086 N N . LYS B 1 26 ? 5.913 34.010 138.552 1.00 34.12 26 LYS B N 1
ATOM 3087 C CA . LYS B 1 26 ? 5.421 34.868 139.617 1.00 38.21 26 LYS B CA 1
ATOM 3088 C C . LYS B 1 26 ? 4.393 35.849 139.107 1.00 40.42 26 LYS B C 1
ATOM 3089 O O . LYS B 1 26 ? 3.479 36.188 139.833 1.00 37.00 26 LYS B O 1
ATOM 3108 N N . ASP B 1 27 ? 4.508 36.267 137.846 1.00 36.95 27 ASP B N 1
ATOM 3109 C CA . ASP B 1 27 ? 3.511 37.179 137.275 1.00 37.75 27 ASP B CA 1
ATOM 3110 C C . ASP B 1 27 ? 2.157 36.532 137.107 1.00 38.04 27 ASP B C 1
ATOM 3111 O O . ASP B 1 27 ? 1.147 37.227 137.063 1.00 38.83 27 ASP B O 1
ATOM 3120 N N . THR B 1 28 ? 2.134 35.210 137.020 1.00 34.12 28 THR B N 1
ATOM 3121 C CA . THR B 1 28 ? 0.879 34.484 136.829 1.00 33.85 28 THR B CA 1
ATOM 3122 C C . THR B 1 28 ? 0.164 34.153 138.149 1.00 34.93 28 THR B C 1
ATOM 3123 O O . THR B 1 28 ? -1.013 33.773 138.153 1.00 34.79 28 THR B O 1
ATOM 3134 N N . GLU B 1 29 ? 0.865 34.270 139.262 1.00 37.03 29 GLU B N 1
ATOM 3135 C CA . GLU B 1 29 ? 0.311 33.812 140.521 1.00 38.74 29 GLU B CA 1
ATOM 3136 C C . GLU B 1 29 ? -0.853 34.711 140.962 1.00 39.20 29 GLU B C 1
ATOM 3137 O O . GLU B 1 29 ? -0.768 35.928 140.889 1.00 38.62 29 GLU B O 1
ATOM 3149 N N . GLY B 1 30 ? -1.966 34.093 141.352 1.00 35.91 30 GLY B N 1
ATOM 3150 C CA . GLY B 1 30 ? -3.147 34.850 141.760 1.00 35.40 30 GLY B CA 1
ATOM 3151 C C . GLY B 1 30 ? -3.964 35.378 140.585 1.00 40.26 30 GLY B C 1
ATOM 3152 O O . GLY B 1 30 ? -4.938 36.096 140.787 1.00 42.17 30 GLY B O 1
ATOM 3156 N N . ARG B 1 31 ? -3.577 35.022 139.365 1.00 36.67 31 ARG B N 1
ATOM 3157 C CA . ARG B 1 31 ? -4.229 35.517 138.160 1.00 35.74 31 ARG B CA 1
ATOM 3158 C C . ARG B 1 31 ? -4.745 34.366 137.329 1.00 36.00 31 ARG B C 1
ATOM 3159 O O . ARG B 1 31 ? -4.262 33.265 137.458 1.00 30.03 31 ARG B O 1
ATOM 3180 N N . TRP B 1 32 ? -5.742 34.608 136.484 1.00 34.16 32 TRP B N 1
ATOM 3181 C CA . TRP B 1 32 ? -6.019 33.655 135.415 1.00 30.72 32 TRP B CA 1
ATOM 3182 C C . TRP B 1 32 ? -5.091 34.004 134.262 1.00 29.00 32 TRP B C 1
ATOM 3183 O O . TRP B 1 32 ? -4.803 35.188 134.042 1.00 27.99 32 TRP B O 1
ATOM 3204 N N . SER B 1 33 ? -4.625 32.981 133.556 1.00 26.93 33 SER B N 1
ATOM 3205 C CA . SER B 1 33 ? -3.711 33.169 132.435 1.00 28.11 33 SER B CA 1
ATOM 3206 C C . SER B 1 33 ? -4.075 32.304 131.255 1.00 28.72 33 SER B C 1
ATOM 3207 O O . SER B 1 33 ? -4.535 31.152 131.409 1.00 29.83 33 SER B O 1
ATOM 3215 N N . VAL B 1 34 ? -3.812 32.848 130.068 1.00 25.31 34 VAL B N 1
ATOM 3216 C CA . VAL B 1 34 ? -3.837 32.093 128.822 1.00 25.99 34 VAL B CA 1
ATOM 3217 C C . VAL B 1 34 ? -2.435 32.118 128.224 1.00 25.28 34 VAL B C 1
ATOM 3218 O O . VAL B 1 34 ? -1.882 33.211 128.006 1.00 27.43 34 VAL B O 1
ATOM 3231 N N . PHE B 1 35 ? -1.879 30.930 127.986 1.00 24.82 35 PHE B N 1
ATOM 3232 C CA . PHE B 1 35 ? -0.645 30.791 127.223 1.00 24.22 35 PHE B CA 1
ATOM 3233 C C . PHE B 1 35 ? -1.029 30.334 125.853 1.00 23.84 35 PHE B C 1
ATOM 3234 O O . PHE B 1 35 ? -1.518 29.208 125.651 1.00 26.20 35 PHE B O 1
ATOM 3251 N N . PHE B 1 36 ? -0.852 31.246 124.909 1.00 25.26 36 PHE B N 1
ATOM 3252 C CA . PHE B 1 36 ? -1.280 31.038 123.534 1.00 24.62 36 PHE B CA 1
ATOM 3253 C C . PHE B 1 36 ? -0.023 30.826 122.678 1.00 26.45 36 PHE B C 1
ATOM 3254 O O . PHE B 1 36 ? 0.658 31.782 122.326 1.00 25.90 36 PHE B O 1
ATOM 3271 N N . PHE B 1 37 ? 0.281 29.569 122.349 1.00 25.11 37 PHE B N 1
ATOM 3272 C CA . PHE B 1 37 ? 1.486 29.244 121.588 1.00 23.13 37 PHE B CA 1
ATOM 3273 C C . PHE B 1 37 ? 1.211 29.284 120.092 1.00 23.49 37 PHE B C 1
ATOM 3274 O O . PHE B 1 37 ? 0.106 28.963 119.639 1.00 23.88 37 PHE B O 1
ATOM 3291 N N . TYR B 1 38 ? 2.218 29.630 119.294 1.00 23.84 38 TYR B N 1
ATOM 3292 C CA . TYR B 1 38 ? 2.080 29.540 117.838 1.00 23.83 38 TYR B CA 1
ATOM 3293 C C . TYR B 1 38 ? 3.484 29.320 117.237 1.00 24.71 38 TYR B C 1
ATOM 3294 O O . TYR B 1 38 ? 4.489 29.534 117.923 1.00 24.03 38 TYR B O 1
ATOM 3312 N N . PRO B 1 39 ? 3.553 28.887 115.986 1.00 24.45 39 PRO B N 1
ATOM 3313 C CA . PRO B 1 39 ? 4.876 28.432 115.506 1.00 24.47 39 PRO B CA 1
ATOM 3314 C C . PRO B 1 39 ? 5.867 29.541 115.160 1.00 25.87 39 PRO B C 1
ATOM 3315 O O . PRO B 1 39 ? 7.043 29.433 115.536 1.00 27.41 39 PRO B O 1
ATOM 3326 N N . ALA B 1 40 ? 5.439 30.573 114.436 1.00 27.25 40 ALA B N 1
ATOM 3327 C CA . ALA B 1 40 ? 6.429 31.522 113.894 1.00 28.92 40 ALA B CA 1
ATOM 3328 C C . ALA B 1 40 ? 5.881 32.884 113.533 1.00 29.29 40 ALA B C 1
ATOM 3329 O O . ALA B 1 40 ? 4.919 32.977 112.803 1.00 29.49 40 ALA B O 1
ATOM 3336 N N . ASP B 1 41 ? 6.536 33.929 114.021 1.00 26.17 41 ASP B N 1
ATOM 3337 C CA . ASP B 1 41 ? 6.316 35.274 113.506 1.00 27.33 41 ASP B CA 1
ATOM 3338 C C . ASP B 1 41 ? 6.671 35.331 112.026 1.00 29.05 41 ASP B C 1
ATOM 3339 O O . ASP B 1 41 ? 7.529 34.583 111.567 1.00 31.05 41 ASP B O 1
ATOM 3348 N N . PHE B 1 42 ? 6.043 36.269 111.322 1.00 29.73 42 PHE B N 1
ATOM 3349 C CA . PHE B 1 42 ? 6.331 36.582 109.920 1.00 31.40 42 PHE B CA 1
ATOM 3350 C C . PHE B 1 42 ? 6.137 35.419 108.970 1.00 32.32 42 PHE B C 1
ATOM 3351 O O . PHE B 1 42 ? 6.702 35.402 107.897 1.00 33.84 42 PHE B O 1
ATOM 3368 N N . SER B 1 43 ? 5.346 34.443 109.368 1.00 35.50 43 SER B N 1
ATOM 3369 C CA . SER B 1 43 ? 5.121 33.292 108.518 1.00 38.87 43 SER B CA 1
ATOM 3370 C C . SER B 1 43 ? 4.057 33.661 107.524 1.00 41.39 43 SER B C 1
ATOM 3371 O O . SER B 1 43 ? 3.510 34.758 107.574 1.00 42.37 43 SER B O 1
ATOM 3379 N N . PHE B 1 44 ? 3.741 32.759 106.617 1.00 46.36 44 PHE B N 1
ATOM 3380 C CA . PHE B 1 44 ? 2.825 33.128 105.554 1.00 54.12 44 PHE B CA 1
ATOM 3381 C C . PHE B 1 44 ? 1.335 33.020 105.950 1.00 57.56 44 PHE B C 1
ATOM 3382 O O . PHE B 1 44 ? 0.472 33.489 105.209 1.00 62.05 44 PHE B O 1
ATOM 3399 N N . VAL B 1 45 ? 1.026 32.473 107.123 1.00 54.64 45 VAL B N 1
ATOM 3400 C CA . VAL B 1 45 ? -0.369 32.402 107.555 1.00 57.58 45 VAL B CA 1
ATOM 3401 C C . VAL B 1 45 ? -0.801 33.756 108.140 1.00 61.35 45 VAL B C 1
ATOM 3402 O O . VAL B 1 45 ? -0.022 34.404 108.848 1.00 61.19 45 VAL B O 1
ATOM 3415 N N . CYS B 1 46 ? -2.031 34.191 107.846 1.00 65.93 46 CYS B N 1
ATOM 3416 C CA . CYS B 1 46 ? -2.570 35.406 108.479 1.00 65.95 46 CYS B CA 1
ATOM 3417 C C . CYS B 1 46 ? -2.715 35.117 109.966 1.00 53.76 46 CYS B C 1
ATOM 3418 O O . CYS B 1 46 ? -3.126 34.009 110.348 1.00 50.35 46 CYS B O 1
ATOM 3426 N N . PRO B 1 47 ? -2.311 36.076 110.814 1.00 50.26 47 PRO B N 1
ATOM 3427 C CA . PRO B 1 47 ? -2.351 35.820 112.255 1.00 48.83 47 PRO B CA 1
ATOM 3428 C C . PRO B 1 47 ? -3.721 36.191 112.870 1.00 43.23 47 PRO B C 1
ATOM 3429 O O . PRO B 1 47 ? -3.800 36.912 113.867 1.00 43.62 47 PRO B O 1
ATOM 3440 N N A THR B 1 48 ? -4.783 35.706 112.234 0.70 42.72 48 THR B N 1
ATOM 3441 N N B THR B 1 48 ? -4.790 35.671 112.282 0.30 42.27 48 THR B N 1
ATOM 3442 C CA A THR B 1 48 ? -6.148 35.936 112.678 0.70 44.11 48 THR B CA 1
ATOM 3443 C CA B THR B 1 48 ? -6.132 36.009 112.727 0.30 43.02 48 THR B CA 1
ATOM 3444 C C A THR B 1 48 ? -6.394 35.459 114.113 0.70 39.78 48 THR B C 1
ATOM 3445 C C B THR B 1 48 ? -6.420 35.455 114.125 0.30 39.90 48 THR B C 1
ATOM 3446 O O A THR B 1 48 ? -7.111 36.097 114.874 0.70 39.66 48 THR B O 1
ATOM 3447 O O B THR B 1 48 ? -7.199 36.037 114.874 0.30 39.97 48 THR B O 1
ATOM 3468 N N . GLU B 1 49 ? -5.791 34.340 114.484 1.00 37.54 49 GLU B N 1
ATOM 3469 C CA . GLU B 1 49 ? -5.988 33.774 115.811 1.00 39.55 49 GLU B CA 1
ATOM 3470 C C . GLU B 1 49 ? -5.501 34.729 116.907 1.00 35.35 49 GLU B C 1
ATOM 3471 O O . GLU B 1 49 ? -6.200 34.949 117.895 1.00 34.74 49 GLU B O 1
ATOM 3483 N N . LEU B 1 50 ? -4.297 35.270 116.737 1.00 32.08 50 LEU B N 1
ATOM 3484 C CA . LEU B 1 50 ? -3.745 36.258 117.681 1.00 31.81 50 LEU B CA 1
ATOM 3485 C C . LEU B 1 50 ? -4.575 37.520 117.663 1.00 32.83 50 LEU B C 1
ATOM 3486 O O . LEU B 1 50 ? -4.782 38.160 118.697 1.00 30.92 50 LEU B O 1
ATOM 3502 N N . GLY B 1 51 ? -5.042 37.887 116.478 1.00 34.70 51 GLY B N 1
ATOM 3503 C CA . GLY B 1 51 ? -5.893 39.050 116.334 1.00 36.31 51 GLY B CA 1
ATOM 3504 C C . GLY B 1 51 ? -7.242 38.871 117.015 1.00 38.06 51 GLY B C 1
ATOM 3505 O O . GLY B 1 51 ? -7.787 39.821 117.600 1.00 37.95 51 GLY B O 1
ATOM 3509 N N . ASP B 1 52 ? -7.784 37.661 116.926 1.00 36.37 52 ASP B N 1
ATOM 3510 C CA . ASP B 1 52 ? -9.058 37.336 117.543 1.00 38.06 52 ASP B CA 1
ATOM 3511 C C . ASP B 1 52 ? -8.930 37.470 119.078 1.00 37.26 52 ASP B C 1
ATOM 3512 O O . ASP B 1 52 ? -9.816 38.032 119.749 1.00 38.51 52 ASP B O 1
ATOM 3521 N N . VAL B 1 53 ? -7.820 36.970 119.625 1.00 33.57 53 VAL B N 1
ATOM 3522 C CA . VAL B 1 53 ? -7.572 37.124 121.057 1.00 33.86 53 VAL B CA 1
ATOM 3523 C C . VAL B 1 53 ? -7.427 38.602 121.376 1.00 35.01 53 VAL B C 1
ATOM 3524 O O . VAL B 1 53 ? -7.967 39.052 122.374 1.00 35.43 53 VAL B O 1
ATOM 3537 N N . ALA B 1 54 ? -6.731 39.366 120.530 1.00 32.45 54 ALA B N 1
ATOM 3538 C CA . ALA B 1 54 ? -6.611 40.809 120.769 1.00 34.63 54 ALA B CA 1
ATOM 3539 C C . ALA B 1 54 ? -7.992 41.461 120.817 1.00 39.06 54 ALA B C 1
ATOM 3540 O O . ALA B 1 54 ? -8.225 42.356 121.622 1.00 39.66 54 ALA B O 1
ATOM 3547 N N . ASP B 1 55 ? -8.890 41.017 119.941 1.00 35.46 55 ASP B N 1
ATOM 3548 C CA . ASP B 1 55 ? -10.220 41.586 119.843 1.00 37.80 55 ASP B CA 1
ATOM 3549 C C . ASP B 1 55 ? -10.972 41.395 121.150 1.00 37.98 55 ASP B C 1
ATOM 3550 O O . ASP B 1 55 ? -11.803 42.220 121.526 1.00 40.42 55 ASP B O 1
ATOM 3559 N N . HIS B 1 56 ? -10.666 40.308 121.838 1.00 37.13 56 HIS B N 1
ATOM 3560 C CA . HIS B 1 56 ? -11.353 39.929 123.070 1.00 41.18 56 HIS B CA 1
ATOM 3561 C C . HIS B 1 56 ? -10.573 40.274 124.334 1.00 42.23 56 HIS B C 1
ATOM 3562 O O . HIS B 1 56 ? -10.945 39.865 125.440 1.00 39.27 56 HIS B O 1
ATOM 3576 N N . TYR B 1 57 ? -9.480 41.006 124.183 1.00 41.08 57 TYR B N 1
ATOM 3577 C CA . TYR B 1 57 ? -8.561 41.185 125.292 1.00 40.35 57 TYR B CA 1
ATOM 3578 C C . TYR B 1 57 ? -9.150 42.099 126.378 1.00 40.51 57 TYR B C 1
ATOM 3579 O O . TYR B 1 57 ? -8.947 41.856 127.555 1.00 41.59 57 TYR B O 1
ATOM 3597 N N . GLU B 1 58 ? -9.860 43.146 125.989 1.00 39.95 58 GLU B N 1
ATOM 3598 C CA . GLU B 1 58 ? -10.480 44.012 126.981 1.00 44.43 58 GLU B CA 1
ATOM 3599 C C . GLU B 1 58 ? -11.411 43.204 127.870 1.00 43.92 58 GLU B C 1
ATOM 3600 O O . GLU B 1 58 ? -11.401 43.350 129.087 1.00 45.56 58 GLU B O 1
ATOM 3612 N N . GLU B 1 59 ? -12.205 42.342 127.263 1.00 42.50 59 GLU B N 1
ATOM 3613 C CA . GLU B 1 59 ? -13.103 41.482 128.025 1.00 42.78 59 GLU B CA 1
ATOM 3614 C C . GLU B 1 59 ? -12.328 40.498 128.909 1.00 38.58 59 GLU B C 1
ATOM 3615 O O . GLU B 1 59 ? -12.710 40.221 130.050 1.00 38.60 59 GLU B O 1
ATOM 3627 N N . LEU B 1 60 ? -11.236 39.953 128.382 1.00 35.19 60 LEU B N 1
ATOM 3628 C CA . LEU B 1 60 ? -10.458 38.978 129.156 1.00 33.94 60 LEU B CA 1
ATOM 3629 C C . LEU B 1 60 ? -9.860 39.699 130.376 1.00 34.50 60 LEU B C 1
ATOM 3630 O O . LEU B 1 60 ? -9.804 39.149 131.466 1.00 35.18 60 LEU B O 1
ATOM 3646 N N . GLN B 1 61 ? -9.457 40.946 130.191 1.00 34.37 61 GLN B N 1
ATOM 3647 C CA . GLN B 1 61 ? -8.858 41.684 131.288 1.00 39.26 61 GLN B CA 1
ATOM 3648 C C . GLN B 1 61 ? -9.908 42.001 132.346 1.00 41.59 61 GLN B C 1
ATOM 3649 O O . GLN B 1 61 ? -9.599 42.014 133.539 1.00 39.24 61 GLN B O 1
ATOM 3663 N N . LYS B 1 62 ? -11.155 42.220 131.933 1.00 39.62 62 LYS B N 1
ATOM 3664 C CA . LYS B 1 62 ? -12.200 42.476 132.911 1.00 39.10 62 LYS B CA 1
ATOM 3665 C C . LYS B 1 62 ? -12.447 41.231 133.745 1.00 38.53 62 LYS B C 1
ATOM 3666 O O . LYS B 1 62 ? -12.795 41.331 134.916 1.00 40.92 62 LYS B O 1
ATOM 3685 N N . LEU B 1 63 ? -12.286 40.067 133.129 1.00 34.95 63 LEU B N 1
ATOM 3686 C CA . LEU B 1 63 ? -12.381 38.807 133.843 1.00 34.17 63 LEU B CA 1
ATOM 3687 C C . LEU B 1 63 ? -11.086 38.461 134.611 1.00 34.70 63 LEU B C 1
ATOM 3688 O O . LEU B 1 63 ? -10.969 37.372 135.161 1.00 35.95 63 LEU B O 1
ATOM 3704 N N . GLY B 1 64 ? -10.145 39.398 134.655 1.00 34.75 64 GLY B N 1
ATOM 3705 C CA . GLY B 1 64 ? -8.894 39.180 135.345 1.00 36.08 64 GLY B CA 1
ATOM 3706 C C . GLY B 1 64 ? -8.041 38.116 134.684 1.00 35.38 64 GLY B C 1
ATOM 3707 O O . GLY B 1 64 ? -7.295 37.407 135.365 1.00 35.06 64 GLY B O 1
ATOM 3711 N N . VAL B 1 65 ? -8.132 38.010 133.362 1.00 35.18 65 VAL B N 1
ATOM 3712 C CA . VAL B 1 65 ? -7.319 37.043 132.608 1.00 32.53 65 VAL B CA 1
ATOM 3713 C C . VAL B 1 65 ? -6.198 37.762 131.851 1.00 32.27 65 VAL B C 1
ATOM 3714 O O . VAL B 1 65 ? -6.456 38.660 131.048 1.00 35.63 65 VAL B O 1
ATOM 3727 N N . ASP B 1 66 ? -4.961 37.400 132.150 1.00 30.04 66 ASP B N 1
ATOM 3728 C CA . ASP B 1 66 ? -3.814 37.859 131.384 1.00 32.10 66 ASP B CA 1
ATOM 3729 C C . ASP B 1 66 ? -3.558 36.932 130.209 1.00 31.64 66 ASP B C 1
ATOM 3730 O O . ASP B 1 66 ? -3.758 35.723 130.309 1.00 31.40 66 ASP B O 1
ATOM 3739 N N . VAL B 1 67 ? -3.109 37.495 129.093 1.00 29.82 67 VAL B N 1
ATOM 3740 C CA . VAL B 1 67 ? -2.737 36.694 127.920 1.00 29.78 67 VAL B CA 1
ATOM 3741 C C . VAL B 1 67 ? -1.226 36.800 127.644 1.00 28.15 67 VAL B C 1
ATOM 3742 O O . VAL B 1 67 ? -0.657 37.908 127.678 1.00 29.43 67 VAL B O 1
ATOM 3755 N N . TYR B 1 68 ? -0.607 35.663 127.351 1.00 26.35 68 TYR B N 1
ATOM 3756 C CA . TYR B 1 68 ? 0.792 35.592 126.925 1.00 26.62 68 TYR B CA 1
ATOM 3757 C C . TYR B 1 68 ? 0.854 34.828 125.618 1.00 27.15 68 TYR B C 1
ATOM 3758 O O . TYR B 1 68 ? 0.582 33.629 125.601 1.00 29.98 68 TYR B O 1
ATOM 3776 N N . SER B 1 69 ? 1.178 35.474 124.507 1.00 25.30 69 SER B N 1
ATOM 3777 C CA . SER B 1 69 ? 1.384 34.680 123.304 1.00 26.25 69 SER B CA 1
ATOM 3778 C C . SER B 1 69 ? 2.825 34.229 123.388 1.00 25.61 69 SER B C 1
ATOM 3779 O O . SER B 1 69 ? 3.640 34.899 124.021 1.00 25.88 69 SER B O 1
ATOM 3787 N N . VAL B 1 70 ? 3.123 33.079 122.798 1.00 24.52 70 VAL B N 1
ATOM 3788 C CA . VAL B 1 70 ? 4.484 32.529 122.878 1.00 23.42 70 VAL B CA 1
ATOM 3789 C C . VAL B 1 70 ? 4.878 31.914 121.578 1.00 22.17 70 VAL B C 1
ATOM 3790 O O . VAL B 1 70 ? 4.160 31.048 121.049 1.00 23.54 70 VAL B O 1
ATOM 3803 N N . SER B 1 71 ? 6.041 32.331 121.059 1.00 24.56 71 SER B N 1
ATOM 3804 C CA . SER B 1 71 ? 6.708 31.504 120.057 1.00 22.65 71 SER B CA 1
ATOM 3805 C C . SER B 1 71 ? 8.192 31.430 120.358 1.00 23.36 71 SER B C 1
ATOM 3806 O O . SER B 1 71 ? 8.685 32.140 121.226 1.00 23.61 71 SER B O 1
ATOM 3814 N N . THR B 1 72 ? 8.914 30.613 119.587 1.00 24.47 72 THR B N 1
ATOM 3815 C CA . THR B 1 72 ? 10.331 30.464 119.847 1.00 24.06 72 THR B CA 1
ATOM 3816 C C . THR B 1 72 ? 11.159 31.592 119.215 1.00 25.73 72 THR B C 1
ATOM 3817 O O . THR B 1 72 ? 12.382 31.587 119.292 1.00 24.79 72 THR B O 1
ATOM 3828 N N . ASP B 1 73 ? 10.498 32.524 118.556 1.00 25.09 73 ASP B N 1
ATOM 3829 C CA . ASP B 1 73 ? 11.174 33.729 118.055 1.00 22.98 73 ASP B CA 1
ATOM 3830 C C . ASP B 1 73 ? 11.553 34.652 119.213 1.00 24.56 73 ASP B C 1
ATOM 3831 O O . ASP B 1 73 ? 11.077 34.473 120.335 1.00 24.21 73 ASP B O 1
ATOM 3840 N N . THR B 1 74 ? 12.423 35.633 118.958 1.00 25.67 74 THR B N 1
ATOM 3841 C CA . THR B 1 74 ? 12.810 36.525 120.017 1.00 25.63 74 THR B CA 1
ATOM 3842 C C . THR B 1 74 ? 11.803 37.642 120.235 1.00 27.39 74 THR B C 1
ATOM 3843 O O . THR B 1 74 ? 10.959 37.913 119.385 1.00 27.08 74 THR B O 1
ATOM 3854 N N . HIS B 1 75 ? 11.925 38.306 121.370 1.00 24.10 75 HIS B N 1
ATOM 3855 C CA . HIS B 1 75 ? 11.136 39.522 121.636 1.00 29.09 75 HIS B CA 1
ATOM 3856 C C . HIS B 1 75 ? 11.4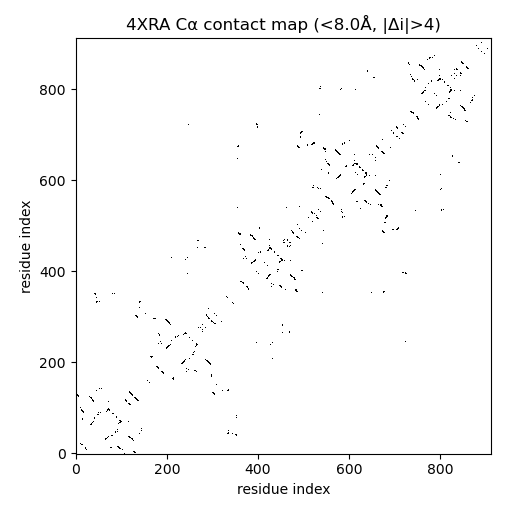82 40.658 120.697 1.00 29.09 75 HIS B C 1
ATOM 3857 O O . HIS B 1 75 ? 10.653 41.558 120.471 1.00 30.14 75 HIS B O 1
ATOM 3871 N N . PHE B 1 76 ? 12.701 40.652 120.142 1.00 29.22 76 PHE B N 1
ATOM 3872 C CA A PHE B 1 76 ? 13.069 41.631 119.116 0.58 29.50 76 PHE B CA 1
ATOM 3873 C CA B PHE B 1 76 ? 13.045 41.643 119.124 0.42 28.63 76 PHE B CA 1
ATOM 3874 C C . PHE B 1 76 ? 12.191 41.397 117.875 1.00 25.66 76 PHE B C 1
ATOM 3875 O O . PHE B 1 76 ? 11.690 42.332 117.238 1.00 28.70 76 PHE B O 1
ATOM 3908 N N . THR B 1 77 ? 12.042 40.133 117.521 1.00 26.43 77 THR B N 1
ATOM 3909 C CA . THR B 1 77 ? 11.271 39.774 116.348 1.00 28.51 77 THR B CA 1
ATOM 3910 C C . THR B 1 77 ? 9.785 40.081 116.594 1.00 28.72 77 THR B C 1
ATOM 3911 O O . THR B 1 77 ? 9.108 40.520 115.677 1.00 28.30 77 THR B O 1
ATOM 3922 N N . HIS B 1 78 ? 9.298 39.910 117.814 1.00 26.81 78 HIS B N 1
ATOM 3923 C CA . HIS B 1 78 ? 7.894 40.261 118.108 1.00 27.14 78 HIS B CA 1
ATOM 3924 C C . HIS B 1 78 ? 7.659 41.744 117.922 1.00 27.58 78 HIS B C 1
ATOM 3925 O O . HIS B 1 78 ? 6.636 42.175 117.378 1.00 31.53 78 HIS B O 1
ATOM 3940 N N . LYS B 1 79 ? 8.609 42.543 118.387 1.00 30.26 79 LYS B N 1
ATOM 3941 C CA . LYS B 1 79 ? 8.505 43.999 118.253 1.00 28.94 79 LYS B CA 1
ATOM 3942 C C . LYS B 1 79 ? 8.441 44.405 116.766 1.00 32.95 79 LYS B C 1
ATOM 3943 O O . LYS B 1 79 ? 7.611 45.223 116.344 1.00 32.41 79 LYS B O 1
ATOM 3962 N N . ALA B 1 80 ? 9.332 43.841 115.963 1.00 32.18 80 ALA B N 1
ATOM 3963 C CA . ALA B 1 80 ? 9.307 44.118 114.525 1.00 33.02 80 ALA B CA 1
ATOM 3964 C C . ALA B 1 80 ? 7.987 43.647 113.894 1.00 32.88 80 ALA B C 1
ATOM 3965 O O . ALA B 1 80 ? 7.431 44.330 113.039 1.00 37.15 80 ALA B O 1
ATOM 3972 N N . TRP B 1 81 ? 7.489 42.489 114.322 1.00 30.84 81 TRP B N 1
ATOM 3973 C CA . TRP B 1 81 ? 6.239 41.973 113.760 1.00 30.36 81 TRP B CA 1
ATOM 3974 C C . TRP B 1 81 ? 5.059 42.910 114.082 1.00 33.68 81 TRP B C 1
ATOM 3975 O O . TRP B 1 81 ? 4.189 43.179 113.252 1.00 35.00 81 TRP B O 1
ATOM 3996 N N . HIS B 1 82 ? 5.068 43.405 115.308 1.00 34.51 82 HIS B N 1
ATOM 3997 C CA . HIS B 1 82 ? 4.042 44.294 115.813 1.00 35.78 82 HIS B CA 1
ATOM 3998 C C . HIS B 1 82 ? 4.062 45.616 115.069 1.00 40.62 82 HIS B C 1
ATOM 3999 O O . HIS B 1 82 ? 3.036 46.291 114.972 1.00 45.17 82 HIS B O 1
ATOM 4013 N N . SER B 1 83 ? 5.209 45.971 114.495 1.00 40.17 83 SER B N 1
ATOM 4014 C CA . SER B 1 83 ? 5.295 47.218 113.713 1.00 45.75 83 SER B CA 1
ATOM 4015 C C . SER B 1 83 ? 4.908 46.983 112.283 1.00 44.09 83 SER B C 1
ATOM 4016 O O . SER B 1 83 ? 4.617 47.924 111.562 1.00 44.46 83 SER B O 1
ATOM 4024 N N . SER B 1 84 ? 4.941 45.739 111.841 1.00 43.84 84 SER B N 1
ATOM 4025 C CA . SER B 1 84 ? 4.873 45.492 110.405 1.00 46.61 84 SER B CA 1
ATOM 4026 C C . SER B 1 84 ? 3.493 44.986 109.982 1.00 47.25 84 SER B C 1
ATOM 4027 O O . SER B 1 84 ? 3.102 45.137 108.839 1.00 48.07 84 SER B O 1
ATOM 4035 N N . SER B 1 85 ? 2.765 44.396 110.918 1.00 47.19 85 SER B N 1
ATOM 4036 C CA . SER B 1 85 ? 1.469 43.794 110.632 1.00 47.94 85 SER B CA 1
ATOM 4037 C C . SER B 1 85 ? 0.355 44.540 111.338 1.00 46.79 85 SER B C 1
ATOM 4038 O O . SER B 1 85 ? 0.384 44.683 112.564 1.00 44.08 85 SER B O 1
ATOM 4046 N N . GLU B 1 86 ? -0.645 44.955 110.576 1.00 46.89 86 GLU B N 1
ATOM 4047 C CA . GLU B 1 86 ? -1.803 45.651 111.120 1.00 49.91 86 GLU B CA 1
ATOM 4048 C C . GLU B 1 86 ? -2.559 44.790 112.149 1.00 45.52 86 GLU B C 1
ATOM 4049 O O . GLU B 1 86 ? -3.056 45.300 113.157 1.00 46.61 86 GLU B O 1
ATOM 4061 N N . THR B 1 87 ? -2.619 43.483 111.910 1.00 40.32 87 THR B N 1
ATOM 4062 C CA . THR B 1 87 ? -3.262 42.563 112.858 1.00 40.95 87 THR B CA 1
ATOM 4063 C C . THR B 1 87 ? -2.474 42.484 114.179 1.00 40.46 87 THR B C 1
ATOM 4064 O O . THR B 1 87 ? -3.033 42.676 115.253 1.00 40.77 87 THR B O 1
ATOM 4075 N N . ILE B 1 88 ? -1.173 42.226 114.097 1.00 38.32 88 ILE B N 1
ATOM 4076 C CA . ILE B 1 88 ? -0.353 42.118 115.282 1.00 32.64 88 ILE B CA 1
ATOM 4077 C C . ILE B 1 88 ? -0.293 43.435 116.035 1.00 34.76 88 ILE B C 1
ATOM 4078 O O . ILE B 1 88 ? -0.195 43.425 117.257 1.00 37.06 88 ILE B O 1
ATOM 4094 N N . ALA B 1 89 ? -0.369 44.560 115.314 1.00 35.73 89 ALA B N 1
ATOM 4095 C CA . ALA B 1 89 ? -0.355 45.884 115.939 1.00 38.90 89 ALA B CA 1
ATOM 4096 C C . ALA B 1 89 ? -1.521 46.065 116.912 1.00 42.88 89 ALA B C 1
ATOM 4097 O O . ALA B 1 89 ? -1.428 46.878 117.814 1.00 43.11 89 ALA B O 1
ATOM 4104 N N . LYS B 1 90 ? -2.607 45.317 116.730 1.00 42.79 90 LYS B N 1
ATOM 4105 C CA . LYS B 1 90 ? -3.756 45.360 117.666 1.00 42.80 90 LYS B CA 1
ATOM 4106 C C . LYS B 1 90 ? -3.449 44.726 119.035 1.00 40.64 90 LYS B C 1
ATOM 4107 O O . LYS B 1 90 ? -4.235 44.851 119.993 1.00 39.91 90 LYS B O 1
ATOM 4126 N N . ILE B 1 91 ? -2.328 44.024 119.126 1.00 37.43 91 ILE B N 1
ATOM 4127 C CA . ILE B 1 91 ? -2.039 43.234 120.314 1.00 35.73 91 ILE B CA 1
ATOM 4128 C C . ILE B 1 91 ? -1.504 44.135 121.411 1.00 37.46 91 ILE B C 1
ATOM 4129 O O . ILE B 1 91 ? -0.491 44.814 121.239 1.00 38.72 91 ILE B O 1
ATOM 4145 N N . LYS B 1 92 ? -2.193 44.130 122.542 1.00 33.87 92 LYS B N 1
ATOM 4146 C CA . LYS B 1 92 ? -1.728 44.855 123.716 1.00 36.27 92 LYS B CA 1
ATOM 4147 C C . LYS B 1 92 ? -1.338 43.917 124.840 1.00 37.58 92 LYS B C 1
ATOM 4148 O O . LYS B 1 92 ? -0.972 44.368 125.910 1.00 38.39 92 LYS B O 1
ATOM 4167 N N . TYR B 1 93 ? -1.392 42.614 124.603 1.00 33.62 93 TYR B N 1
ATOM 4168 C CA . TYR B 1 93 ? -0.938 41.687 125.618 1.00 27.96 93 TYR B CA 1
ATOM 4169 C C . TYR B 1 93 ? 0.563 41.393 125.392 1.00 30.55 93 TYR B C 1
ATOM 4170 O O . TYR B 1 93 ? 1.147 41.862 124.414 1.00 32.40 93 TYR B O 1
ATOM 4188 N N . ALA B 1 94 ? 1.177 40.686 126.330 1.00 29.94 94 ALA B N 1
ATOM 4189 C CA . ALA B 1 94 ? 2.609 40.370 126.247 1.00 30.99 94 ALA B CA 1
ATOM 4190 C C . ALA B 1 94 ? 2.889 39.331 125.195 1.00 28.56 94 ALA B C 1
ATOM 4191 O O . ALA B 1 94 ? 2.264 38.258 125.162 1.00 27.99 94 ALA B O 1
ATOM 4198 N N . MET B 1 95 ? 3.881 39.616 124.354 1.00 27.11 95 MET B N 1
ATOM 4199 C CA . MET B 1 95 ? 4.361 38.655 123.360 1.00 25.59 95 MET B CA 1
ATOM 4200 C C . MET B 1 95 ? 5.692 38.094 123.830 1.00 26.46 95 MET B C 1
ATOM 4201 O O . MET B 1 95 ? 6.709 38.775 123.764 1.00 30.17 95 MET B O 1
ATOM 4215 N N . ILE B 1 96 ? 5.650 36.888 124.370 1.00 24.97 96 ILE B N 1
ATOM 4216 C CA . ILE B 1 96 ? 6.830 36.249 124.920 1.00 23.84 96 ILE B CA 1
ATOM 4217 C C . ILE B 1 96 ? 7.694 35.649 123.822 1.00 23.95 96 ILE B C 1
ATOM 4218 O O . ILE B 1 96 ? 7.199 34.932 122.957 1.00 25.54 96 ILE B O 1
ATOM 4234 N N . GLY B 1 97 ? 8.996 35.937 123.896 1.00 25.20 97 GLY B N 1
ATOM 4235 C CA . GLY B 1 97 ? 10.010 35.256 123.078 1.00 24.25 97 GLY B CA 1
ATOM 4236 C C . GLY B 1 97 ? 10.582 34.074 123.836 1.00 22.01 97 GLY B C 1
ATOM 4237 O O . GLY B 1 97 ? 10.895 34.190 125.031 1.00 26.30 97 GLY B O 1
ATOM 4241 N N . ASP B 1 98 ? 10.706 32.926 123.155 1.00 23.78 98 ASP B N 1
ATOM 4242 C CA . ASP B 1 98 ? 11.195 31.712 123.791 1.00 24.41 98 ASP B CA 1
ATOM 4243 C C . ASP B 1 98 ? 12.283 31.012 122.941 1.00 23.34 98 ASP B C 1
ATOM 4244 O O . ASP B 1 98 ? 12.173 29.835 122.638 1.00 23.35 98 ASP B O 1
ATOM 4253 N N . PRO B 1 99 ? 13.364 31.733 122.616 1.00 24.51 99 PRO B N 1
ATOM 4254 C CA . PRO B 1 99 ? 14.409 31.158 121.755 1.00 26.14 99 PRO B CA 1
ATOM 4255 C C . PRO B 1 99 ? 15.132 29.979 122.395 1.00 25.59 99 PRO B C 1
ATOM 4256 O O . PRO B 1 99 ? 15.624 29.118 121.657 1.00 24.77 99 PRO B O 1
ATOM 4267 N N . THR B 1 100 ? 15.202 29.896 123.722 1.00 25.21 100 THR B N 1
ATOM 4268 C CA . THR B 1 100 ? 15.766 28.666 124.302 1.00 25.95 100 THR B CA 1
ATOM 4269 C C . THR B 1 100 ? 14.807 27.491 124.210 1.00 27.55 100 THR B C 1
ATOM 4270 O O . THR B 1 100 ? 15.219 26.347 124.403 1.00 25.09 100 THR B O 1
ATOM 4281 N N . GLY B 1 101 ? 13.533 27.772 123.974 1.00 22.77 101 GLY B N 1
ATOM 4282 C CA . GLY B 1 101 ? 12.535 26.706 123.931 1.00 24.41 101 GLY B CA 1
ATOM 4283 C C . GLY B 1 101 ? 12.069 26.197 125.306 1.00 25.62 101 GLY B C 1
ATOM 4284 O O . GLY B 1 101 ? 11.255 25.268 125.402 1.00 27.05 101 GLY B O 1
ATOM 4288 N N . ALA B 1 102 ? 12.559 26.802 126.375 1.00 23.80 102 ALA B N 1
ATOM 4289 C CA . ALA B 1 102 ? 12.301 26.258 127.702 1.00 27.00 102 ALA B CA 1
ATOM 4290 C C . ALA B 1 102 ? 10.817 26.396 128.089 1.00 25.18 102 ALA B C 1
ATOM 4291 O O . ALA B 1 102 ? 10.250 25.493 128.688 1.00 25.54 102 ALA B O 1
ATOM 4298 N N . LEU B 1 103 ? 10.204 27.528 127.780 1.00 24.32 103 LEU B N 1
ATOM 4299 C CA . LEU B 1 103 ? 8.781 27.715 128.122 1.00 22.47 103 LEU B CA 1
ATOM 4300 C C . LEU B 1 103 ? 7.895 26.773 127.311 1.00 24.79 103 LEU B C 1
ATOM 4301 O O . LEU B 1 103 ? 6.964 26.149 127.830 1.00 25.18 103 LEU B O 1
ATOM 4317 N N . THR B 1 104 ? 8.198 26.669 126.021 1.00 22.73 104 THR B N 1
ATOM 4318 C CA . THR B 1 104 ? 7.523 25.755 125.143 1.00 23.74 104 THR B CA 1
ATOM 4319 C C . THR B 1 104 ? 7.646 24.295 125.598 1.00 22.54 104 THR B C 1
ATOM 4320 O O . THR B 1 104 ? 6.675 23.547 125.627 1.00 23.89 104 THR B O 1
ATOM 4331 N N . ARG B 1 105 ? 8.848 23.885 126.004 1.00 22.39 105 ARG B N 1
ATOM 4332 C CA . ARG B 1 105 ? 9.021 22.538 126.527 1.00 25.11 105 ARG B CA 1
ATOM 4333 C C . ARG B 1 105 ? 8.359 22.324 127.895 1.00 24.36 105 ARG B C 1
ATOM 4334 O O . ARG B 1 105 ? 7.929 21.198 128.170 1.00 25.75 105 ARG B O 1
ATOM 4355 N N . ASN B 1 106 ? 8.255 23.363 128.718 1.00 23.59 106 ASN B N 1
ATOM 4356 C CA . ASN B 1 106 ? 7.525 23.217 129.967 1.00 25.79 106 ASN B CA 1
ATOM 4357 C C . ASN B 1 106 ? 6.111 22.736 129.684 1.00 25.52 106 ASN B C 1
ATOM 4358 O O . ASN B 1 106 ? 5.569 21.955 130.454 1.00 25.16 106 ASN B O 1
ATOM 4369 N N . PHE B 1 107 ? 5.527 23.248 128.598 1.00 25.82 107 PHE B N 1
ATOM 4370 C CA . PHE B 1 107 ? 4.177 22.869 128.175 1.00 26.57 107 PHE B CA 1
ATOM 4371 C C . PHE B 1 107 ? 4.169 21.705 127.182 1.00 24.48 107 PHE B C 1
ATOM 4372 O O . PHE B 1 107 ? 3.134 21.438 126.524 1.00 24.53 107 PHE B O 1
ATOM 4389 N N A ASP B 1 108 ? 5.291 20.998 127.082 0.80 22.48 108 ASP B N 1
ATOM 4390 N N B ASP B 1 108 ? 5.299 21.004 127.099 0.20 23.83 108 ASP B N 1
ATOM 4391 C CA A ASP B 1 108 ? 5.460 19.830 126.228 0.80 25.32 108 ASP B CA 1
ATOM 4392 C CA B ASP B 1 108 ? 5.446 19.823 126.253 0.20 25.52 108 ASP B CA 1
ATOM 4393 C C A ASP B 1 108 ? 4.946 20.109 124.833 0.80 23.68 108 ASP B C 1
ATOM 4394 C C B ASP B 1 108 ? 4.936 20.107 124.850 0.20 23.57 108 ASP B C 1
ATOM 4395 O O A ASP B 1 108 ? 4.310 19.266 124.192 0.80 24.35 108 ASP B O 1
ATOM 4396 O O B ASP B 1 108 ? 4.275 19.270 124.234 0.20 23.94 108 ASP B O 1
ATOM 4413 N N . ASN B 1 109 ? 5.261 21.294 124.347 1.00 21.85 109 ASN B N 1
ATOM 4414 C CA . ASN B 1 109 ? 4.674 21.765 123.120 1.00 21.17 109 ASN B CA 1
ATOM 4415 C C . ASN B 1 109 ? 5.648 22.100 121.999 1.00 23.66 109 ASN B C 1
ATOM 4416 O O . ASN B 1 109 ? 5.332 22.897 121.118 1.00 25.04 109 ASN B O 1
ATOM 4427 N N . MET B 1 110 ? 6.842 21.508 122.054 1.00 23.33 110 MET B N 1
ATOM 4428 C CA . MET B 1 110 ? 7.865 21.743 121.041 1.00 24.63 110 MET B CA 1
ATOM 4429 C C . MET B 1 110 ? 7.777 20.766 119.882 1.00 27.02 110 MET B C 1
ATOM 4430 O O . MET B 1 110 ? 7.643 19.553 120.061 1.00 28.08 110 MET B O 1
ATOM 4444 N N . ARG B 1 111 ? 7.915 21.296 118.674 1.00 28.93 111 ARG B N 1
ATOM 4445 C CA . ARG B 1 111 ? 8.138 20.449 117.490 1.00 31.32 111 ARG B CA 1
ATOM 4446 C C . ARG B 1 111 ? 9.638 20.353 117.385 1.00 30.34 111 ARG B C 1
ATOM 4447 O O . ARG B 1 111 ? 10.280 21.259 116.873 1.00 29.03 111 ARG B O 1
ATOM 4468 N N . GLU B 1 112 ? 10.205 19.274 117.876 1.00 30.33 112 GLU B N 1
ATOM 4469 C CA . GLU B 1 112 ? 11.650 19.214 118.064 1.00 32.77 112 GLU B CA 1
ATOM 4470 C C . GLU B 1 112 ? 12.406 19.259 116.720 1.00 34.94 112 GLU B C 1
ATOM 4471 O O . GLU B 1 112 ? 13.530 19.754 116.658 1.00 38.17 112 GLU B O 1
ATOM 4483 N N . ASP B 1 113 ? 11.796 18.763 115.641 1.00 30.78 113 ASP B N 1
ATOM 4484 C CA . ASP B 1 113 ? 12.506 18.772 114.367 1.00 34.44 113 ASP B CA 1
ATOM 4485 C C . ASP B 1 113 ? 12.403 20.133 113.663 1.00 26.98 113 ASP B C 1
ATOM 4486 O O . ASP B 1 113 ? 13.033 20.324 112.659 1.00 30.15 113 ASP B O 1
ATOM 4495 N N . GLU B 1 114 ? 11.648 21.082 114.225 1.00 28.66 114 GLU B N 1
ATOM 4496 C CA . GLU B 1 114 ? 11.500 22.414 113.627 1.00 28.48 114 GLU B CA 1
ATOM 4497 C C . GLU B 1 114 ? 11.995 23.530 114.526 1.00 25.70 114 GLU B C 1
ATOM 4498 O O . GLU B 1 114 ? 12.298 24.610 114.056 1.00 25.92 114 GLU B O 1
ATOM 4510 N N . GLY B 1 115 ? 12.036 23.282 115.830 1.00 24.65 115 GLY B N 1
ATOM 4511 C CA . GLY B 1 115 ? 12.409 24.320 116.763 1.00 23.23 115 GLY B CA 1
ATOM 4512 C C . GLY B 1 115 ? 11.329 25.370 116.925 1.00 25.43 115 GLY B C 1
ATOM 4513 O O . GLY B 1 115 ? 11.596 26.520 117.288 1.00 24.43 115 GLY B O 1
ATOM 4517 N N . LEU B 1 116 ? 10.096 24.960 116.655 1.00 24.12 116 LEU B N 1
ATOM 4518 C CA . LEU B 1 116 ? 8.956 25.840 116.748 1.00 23.63 116 LEU B CA 1
ATOM 4519 C C . LEU B 1 116 ? 7.889 25.181 117.631 1.00 23.16 116 LEU B C 1
ATOM 4520 O O . LEU B 1 116 ? 7.765 23.960 117.653 1.00 23.63 116 LEU B O 1
ATOM 4536 N N . ALA B 1 117 ? 7.090 26.008 118.287 1.00 24.14 117 ALA B N 1
ATOM 4537 C CA . ALA B 1 117 ? 5.982 25.531 119.118 1.00 25.66 117 ALA B CA 1
ATOM 4538 C C . ALA B 1 117 ? 4.782 25.121 118.271 1.00 24.42 117 ALA B C 1
ATOM 4539 O O . ALA B 1 117 ? 4.511 25.701 117.216 1.00 24.07 117 ALA B O 1
ATOM 4546 N N . ASP B 1 118 ? 4.037 24.130 118.756 1.00 25.09 118 ASP B N 1
ATOM 4547 C CA . ASP B 1 118 ? 2.738 23.772 118.161 1.00 23.94 118 ASP B CA 1
ATOM 4548 C C . ASP B 1 118 ? 1.648 24.813 118.512 1.00 25.05 118 ASP B C 1
ATOM 4549 O O . ASP B 1 118 ? 1.828 25.606 119.407 1.00 23.98 118 ASP B O 1
ATOM 4558 N N A ARG B 1 119 ? 0.530 24.779 117.774 0.57 24.50 119 ARG B N 1
ATOM 4559 N N B ARG B 1 119 ? 0.531 24.774 117.786 0.43 24.51 119 ARG B N 1
ATOM 4560 C CA A ARG B 1 119 ? -0.613 25.664 117.995 0.57 23.26 119 ARG B CA 1
ATOM 4561 C CA B ARG B 1 119 ? -0.577 25.692 118.006 0.43 22.78 119 ARG B CA 1
ATOM 4562 C C A ARG B 1 119 ? -1.447 25.209 119.198 0.57 25.45 119 ARG B C 1
ATOM 4563 C C B ARG B 1 119 ? -1.439 25.225 119.188 0.43 24.67 119 ARG B C 1
ATOM 4564 O O A ARG B 1 119 ? -2.517 24.623 119.021 0.57 23.40 119 ARG B O 1
ATOM 4565 O O B ARG B 1 119 ? -2.507 24.642 118.994 0.43 23.93 119 ARG B O 1
ATOM 4606 N N . ALA B 1 120 ? -0.952 25.484 120.397 1.00 28.60 120 ALA B N 1
ATOM 4607 C CA . ALA B 1 120 ? -1.611 25.061 121.620 1.00 24.53 120 ALA B CA 1
ATOM 4608 C C . ALA B 1 120 ? -1.984 26.258 122.487 1.00 26.74 120 ALA B C 1
ATOM 4609 O O . ALA B 1 120 ? -1.252 27.243 122.578 1.00 26.47 120 ALA B O 1
ATOM 4617 N N . THR B 1 121 ? -3.151 26.170 123.107 1.00 23.81 121 THR B N 1
ATOM 4618 C CA . THR B 1 121 ? -3.573 27.149 124.086 1.00 23.25 121 THR B CA 1
ATOM 4619 C C . THR B 1 121 ? -3.848 26.493 125.431 1.00 22.57 121 THR B C 1
ATOM 4620 O O . THR B 1 121 ? -4.520 25.476 125.486 1.00 25.95 121 THR B O 1
ATOM 4631 N N . PHE B 1 122 ? -3.348 27.090 126.494 1.00 21.76 122 PHE B N 1
ATOM 4632 C CA . PHE B 1 122 ? -3.521 26.572 127.846 1.00 23.70 122 PHE B CA 1
ATOM 4633 C C . PHE B 1 122 ? -4.176 27.616 128.700 1.00 26.96 122 PHE B C 1
ATOM 4634 O O . PHE B 1 122 ? -3.696 28.743 128.751 1.00 25.83 122 PHE B O 1
ATOM 4651 N N . VAL B 1 123 ? -5.232 27.227 129.419 1.00 24.05 123 VAL B N 1
ATOM 4652 C CA . VAL B 1 123 ? -5.875 28.089 130.429 1.00 24.88 123 VAL B CA 1
ATOM 4653 C C . VAL B 1 123 ? -5.392 27.669 131.810 1.00 24.27 123 VAL B C 1
ATOM 4654 O O . VAL B 1 123 ? -5.441 26.479 132.170 1.00 24.90 123 VAL B O 1
ATOM 4667 N N . VAL B 1 124 ? -4.899 28.630 132.561 1.00 26.73 124 VAL B N 1
ATOM 4668 C CA . VAL B 1 124 ? -4.226 28.401 133.814 1.00 25.82 124 VAL B CA 1
ATOM 4669 C C . VAL B 1 124 ? -4.892 29.231 134.912 1.00 29.43 124 VAL B C 1
ATOM 4670 O O . VAL B 1 124 ? -5.061 30.438 134.763 1.00 29.45 124 VAL B O 1
ATOM 4683 N N . ASP B 1 125 ? -5.205 28.603 136.046 1.00 29.53 125 ASP B N 1
ATOM 4684 C CA . ASP B 1 125 ? -5.939 29.306 137.089 1.00 27.91 125 ASP B CA 1
ATOM 4685 C C . ASP B 1 125 ? -4.975 29.984 138.077 1.00 28.11 125 ASP B C 1
ATOM 4686 O O . ASP B 1 125 ? -3.758 29.880 137.934 1.00 31.14 125 ASP B O 1
ATOM 4695 N N . PRO B 1 126 ? -5.513 30.713 139.066 1.00 30.81 126 PRO B N 1
ATOM 4696 C CA . PRO B 1 126 ? -4.646 31.477 139.973 1.00 31.75 126 PRO B CA 1
ATOM 4697 C C . PRO B 1 126 ? -3.695 30.624 140.810 1.00 34.06 126 PRO B C 1
ATOM 4698 O O . PRO B 1 126 ? -2.705 31.163 141.312 1.00 35.15 126 PRO B O 1
ATOM 4709 N N . GLN B 1 127 ? -3.944 29.327 140.921 1.00 31.34 127 GLN B N 1
ATOM 4710 C CA . GLN B 1 127 ? -3.034 28.452 141.665 1.00 32.10 127 GLN B CA 1
ATOM 4711 C C . GLN B 1 127 ? -2.062 27.774 140.697 1.00 33.82 127 GLN B C 1
ATOM 4712 O O . GLN B 1 127 ? -1.266 26.914 141.088 1.00 33.21 127 GLN B O 1
ATOM 4726 N N . GLY B 1 128 ? -2.101 28.206 139.435 1.00 29.24 128 GLY B N 1
ATOM 4727 C CA . GLY B 1 128 ? -1.184 27.691 138.425 1.00 26.39 128 GLY B CA 1
ATOM 4728 C C . GLY B 1 128 ? -1.592 26.373 137.794 1.00 28.45 128 GLY B C 1
ATOM 4729 O O . GLY B 1 128 ? -0.790 25.770 137.065 1.00 27.87 128 GLY B O 1
ATOM 4733 N N . ILE B 1 129 ? -2.821 25.921 138.045 1.00 26.95 129 ILE B N 1
ATOM 4734 C CA . ILE B 1 129 ? -3.299 24.645 137.477 1.00 28.68 129 ILE B CA 1
ATOM 4735 C C . ILE B 1 129 ? -3.925 24.841 136.099 1.00 28.64 129 ILE B C 1
ATOM 4736 O O . ILE B 1 129 ? -4.746 25.753 135.902 1.00 26.23 129 ILE B O 1
ATOM 4752 N N . ILE B 1 130 ? -3.557 23.962 135.172 1.00 26.71 130 ILE B N 1
ATOM 4753 C CA . ILE B 1 130 ? -4.077 23.995 133.828 1.00 25.76 130 ILE B CA 1
ATOM 4754 C C . ILE B 1 130 ? -5.487 23.419 133.800 1.00 25.08 130 ILE B C 1
ATOM 4755 O O . ILE B 1 130 ? -5.667 22.267 134.139 1.00 27.57 130 ILE B O 1
ATOM 4771 N N . GLN B 1 131 ? -6.470 24.227 133.388 1.00 24.35 131 GLN B N 1
ATOM 4772 C CA . GLN B 1 131 ? -7.879 23.825 133.439 1.00 24.28 131 GLN B CA 1
ATOM 4773 C C . GLN B 1 131 ? -8.503 23.545 132.071 1.00 24.89 131 GLN B C 1
ATOM 4774 O O . GLN B 1 131 ? -9.612 22.969 131.976 1.00 25.89 131 GLN B O 1
ATOM 4788 N N . ALA B 1 132 ? -7.819 23.956 131.007 1.00 26.87 132 ALA B N 1
ATOM 4789 C CA . ALA B 1 132 ? -8.294 23.681 129.640 1.00 25.29 132 ALA B CA 1
ATOM 4790 C C . ALA B 1 132 ? -7.125 23.766 128.665 1.00 25.61 132 ALA B C 1
ATOM 4791 O O . ALA B 1 132 ? -6.221 24.606 128.830 1.00 24.33 132 ALA B O 1
ATOM 4798 N N . ILE B 1 133 ? -7.161 22.880 127.676 1.00 26.66 133 ILE B N 1
ATOM 4799 C CA . ILE B 1 133 ? -6.147 22.779 126.639 1.00 23.90 133 ILE B CA 1
ATOM 4800 C C . ILE B 1 133 ? -6.853 22.660 125.295 1.00 26.38 133 ILE B C 1
ATOM 4801 O O . ILE B 1 133 ? -7.805 21.888 125.117 1.00 27.02 133 ILE B O 1
ATOM 4817 N N . GLU B 1 134 ? -6.309 23.358 124.309 1.00 24.80 134 GLU B N 1
ATOM 4818 C CA . GLU B 1 134 ? -6.756 23.239 122.926 1.00 25.56 134 GLU B CA 1
ATOM 4819 C C . GLU B 1 134 ? -5.520 23.189 122.028 1.00 23.96 134 GLU B C 1
ATOM 4820 O O . GLU B 1 134 ? -4.634 24.021 122.228 1.00 26.79 134 GLU B O 1
ATOM 4832 N N . VAL B 1 135 ? -5.430 22.218 121.109 1.00 24.10 135 VAL B N 1
ATOM 4833 C CA . VAL B 1 135 ? -4.316 22.170 120.170 1.00 23.04 135 VAL B CA 1
ATOM 4834 C C . VAL B 1 135 ? -4.905 21.875 118.821 1.00 25.31 135 VAL B C 1
ATOM 4835 O O . VAL B 1 135 ? -5.753 20.979 118.694 1.00 26.12 135 VAL B O 1
ATOM 4848 N N . THR B 1 136 ? -4.494 22.619 117.799 1.00 24.19 136 THR B N 1
ATOM 4849 C CA . THR B 1 136 ? -5.004 22.370 116.452 1.00 22.82 136 THR B CA 1
ATOM 4850 C C . THR B 1 136 ? -3.905 22.396 115.427 1.00 30.42 136 THR B C 1
ATOM 4851 O O . THR B 1 136 ? -2.853 22.945 115.664 1.00 36.43 136 THR B O 1
ATOM 4862 N N . ALA B 1 137 ? -4.148 21.749 114.301 1.00 30.79 137 ALA B N 1
ATOM 4863 C CA . ALA B 1 137 ? -3.232 21.834 113.163 1.00 32.58 137 ALA B CA 1
ATOM 4864 C C . ALA B 1 137 ? -3.433 23.184 112.463 1.00 36.20 137 ALA B C 1
ATOM 4865 O O . ALA B 1 137 ? -4.470 23.835 112.647 1.00 37.44 137 ALA B O 1
ATOM 4872 N N . GLU B 1 138 ? -2.499 23.586 111.599 1.00 40.83 138 GLU B N 1
ATOM 4873 C CA . GLU B 1 138 ? -2.688 24.838 110.811 1.00 44.46 138 GLU B CA 1
ATOM 4874 C C . GLU B 1 138 ? -3.987 24.843 109.982 1.00 40.15 138 GLU B C 1
ATOM 4875 O O . GLU B 1 138 ? -4.312 23.864 109.337 1.00 42.83 138 GLU B O 1
ATOM 4887 N N . GLY B 1 139 ? -4.718 25.949 110.006 1.00 36.01 139 GLY B N 1
ATOM 4888 C CA . GLY B 1 139 ? -5.893 26.106 109.170 1.00 36.74 139 GLY B CA 1
ATOM 4889 C C . GLY B 1 139 ? -7.126 25.750 109.956 1.00 40.79 139 GLY B C 1
ATOM 4890 O O . GLY B 1 139 ? -8.264 25.967 109.506 1.00 48.09 139 GLY B O 1
ATOM 4894 N N . ILE B 1 140 ? -6.896 25.187 111.141 1.00 37.50 140 ILE B N 1
ATOM 4895 C CA . ILE B 1 140 ? -7.984 24.811 112.014 1.00 38.19 140 ILE B CA 1
ATOM 4896 C C . ILE B 1 140 ? -7.986 25.853 113.102 1.00 42.45 140 ILE B C 1
ATOM 4897 O O . ILE B 1 140 ? -7.226 25.789 114.047 1.00 43.58 140 ILE B O 1
ATOM 4913 N N . GLY B 1 141 ? -8.864 26.826 112.944 1.00 51.63 141 GLY B N 1
ATOM 4914 C CA . GLY B 1 141 ? -8.772 28.008 113.755 1.00 45.37 141 GLY B CA 1
ATOM 4915 C C . GLY B 1 141 ? -9.165 27.785 115.187 1.00 40.49 141 GLY B C 1
ATOM 4916 O O . GLY B 1 141 ? -10.173 27.131 115.503 1.00 41.31 141 GLY B O 1
ATOM 4920 N N . ARG B 1 142 ? -8.336 28.333 116.062 1.00 34.50 142 ARG B N 1
ATOM 4921 C CA . ARG B 1 142 ? -8.699 28.480 117.448 1.00 32.03 142 ARG B CA 1
ATOM 4922 C C . ARG B 1 142 ? -9.627 29.715 117.562 1.00 38.52 142 ARG B C 1
ATOM 4923 O O . ARG B 1 142 ? -9.235 30.827 117.229 1.00 42.43 142 ARG B O 1
ATOM 4944 N N . ASP B 1 143 ? -10.858 29.481 118.001 1.00 38.45 143 ASP B N 1
ATOM 4945 C CA . ASP B 1 143 ? -11.899 30.498 118.085 1.00 41.63 143 ASP B CA 1
ATOM 4946 C C . ASP B 1 143 ? -11.853 31.162 119.470 1.00 38.80 143 ASP B C 1
ATOM 4947 O O . ASP B 1 143 ? -12.020 30.501 120.490 1.00 37.91 143 ASP B O 1
ATOM 4956 N N . ALA B 1 144 ? -11.619 32.463 119.513 1.00 38.33 144 ALA B N 1
ATOM 4957 C CA . ALA B 1 144 ? -11.528 33.150 120.807 1.00 36.17 144 ALA B CA 1
ATOM 4958 C C . ALA B 1 144 ? -12.861 33.087 121.610 1.00 40.31 144 ALA B C 1
ATOM 4959 O O . ALA B 1 144 ? -12.856 33.170 122.839 1.00 37.21 144 ALA B O 1
ATOM 4966 N N . SER B 1 145 ? -14.005 32.914 120.957 1.00 41.06 145 SER B N 1
ATOM 4967 C CA . SER B 1 145 ? -15.233 32.890 121.754 1.00 42.74 145 SER B CA 1
ATOM 4968 C C . SER B 1 145 ? -15.377 31.524 122.429 1.00 41.50 145 SER B C 1
ATOM 4969 O O . SER B 1 145 ? -15.930 31.438 123.518 1.00 41.02 145 SER B O 1
ATOM 4977 N N . ASP B 1 146 ? -14.826 30.461 121.854 1.00 40.60 146 ASP B N 1
ATOM 4978 C CA . ASP B 1 146 ? -14.785 29.188 122.591 1.00 42.18 146 ASP B CA 1
ATOM 4979 C C . ASP B 1 146 ? -13.841 29.288 123.804 1.00 37.30 146 ASP B C 1
ATOM 4980 O O . ASP B 1 146 ? -14.133 28.744 124.873 1.00 38.39 146 ASP B O 1
ATOM 4989 N N . LEU B 1 147 ? -12.708 29.966 123.644 1.00 36.41 147 LEU B N 1
ATOM 4990 C CA . LEU B 1 147 ? -11.792 30.193 124.759 1.00 34.40 147 LEU B CA 1
ATOM 4991 C C . LEU B 1 147 ? -12.516 30.917 125.897 1.00 34.54 147 LEU B C 1
ATOM 4992 O O . LEU B 1 147 ? -12.436 30.526 127.061 1.00 34.58 147 LEU B O 1
ATOM 5008 N N . LEU B 1 148 ? -13.205 31.989 125.555 1.00 32.91 148 LEU B N 1
ATOM 5009 C CA . LEU B 1 148 ? -13.928 32.755 126.566 1.00 38.55 148 LEU B CA 1
ATOM 5010 C C . LEU B 1 148 ? -14.949 31.872 127.279 1.00 40.57 148 LEU B C 1
ATOM 5011 O O . LEU B 1 148 ? -15.056 31.922 128.498 1.00 39.25 148 LEU B O 1
ATOM 5027 N N . ARG B 1 149 ? -15.659 31.034 126.531 1.00 38.06 149 ARG B N 1
ATOM 5028 C CA . ARG B 1 149 ? -16.657 30.162 127.153 1.00 41.16 149 ARG B CA 1
ATOM 5029 C C . ARG B 1 149 ? -16.006 29.260 128.177 1.00 39.43 149 ARG B C 1
ATOM 5030 O O . ARG B 1 149 ? -16.551 29.054 129.269 1.00 40.09 149 ARG B O 1
ATOM 5051 N N . LYS B 1 150 ? -14.836 28.730 127.837 1.00 36.96 150 LYS B N 1
ATOM 5052 C CA . LYS B 1 150 ? -14.163 27.774 128.693 1.00 38.40 150 LYS B CA 1
ATOM 5053 C C . LYS B 1 150 ? -13.591 28.462 129.918 1.00 35.92 150 LYS B C 1
ATOM 5054 O O . LYS B 1 150 ? -13.585 27.887 131.016 1.00 34.74 150 LYS B O 1
ATOM 5073 N N . ILE B 1 151 ? -13.145 29.703 129.736 1.00 34.91 151 ILE B N 1
ATOM 5074 C CA . ILE B 1 151 ? -12.641 30.496 130.845 1.00 31.23 151 ILE B CA 1
ATOM 5075 C C . ILE B 1 151 ? -13.791 30.779 131.836 1.00 34.45 151 ILE B C 1
ATOM 5076 O O . ILE B 1 151 ? -13.632 30.612 133.046 1.00 37.19 151 ILE B O 1
ATOM 5092 N N . LYS B 1 152 ? -14.945 31.188 131.323 1.00 33.16 152 LYS B N 1
ATOM 5093 C CA . LYS B 1 152 ? -16.075 31.494 132.206 1.00 37.05 152 LYS B CA 1
ATOM 5094 C C . LYS B 1 152 ? -16.524 30.247 132.955 1.00 37.77 152 LYS B C 1
ATOM 5095 O O . LYS B 1 152 ? -16.861 30.326 134.140 1.00 39.18 152 LYS B O 1
ATOM 5114 N N . ALA B 1 153 ? -16.495 29.094 132.297 1.00 35.77 153 ALA B N 1
ATOM 5115 C CA . ALA B 1 153 ? -16.845 27.843 132.973 1.00 38.17 153 ALA B CA 1
ATOM 5116 C C . ALA B 1 153 ? -15.854 27.533 134.074 1.00 34.29 153 ALA B C 1
ATOM 5117 O O . ALA B 1 153 ? -16.242 27.184 135.176 1.00 37.56 153 ALA B O 1
ATOM 5124 N N . ALA B 1 154 ? -14.573 27.649 133.752 1.00 33.06 154 ALA B N 1
ATOM 5125 C CA . ALA B 1 154 ? -13.522 27.377 134.715 1.00 30.89 154 ALA B CA 1
ATOM 5126 C C . ALA B 1 154 ? -13.626 28.329 135.921 1.00 35.02 154 ALA B C 1
ATOM 5127 O O . ALA B 1 154 ? -13.477 27.902 137.060 1.00 33.80 154 ALA B O 1
ATOM 5134 N N . GLN B 1 155 ? -13.918 29.600 135.669 1.00 36.55 155 GLN B N 1
ATOM 5135 C CA . GLN B 1 155 ? -14.112 30.546 136.752 1.00 36.81 155 GLN B CA 1
ATOM 5136 C C . GLN B 1 155 ? -15.358 30.221 137.560 1.00 38.36 155 GLN B C 1
ATOM 5137 O O . GLN B 1 155 ? -15.383 30.432 138.771 1.00 39.40 155 GLN B O 1
ATOM 5151 N N . TYR B 1 156 ? -16.392 29.707 136.898 1.00 36.67 156 TYR B N 1
ATOM 5152 C CA . TYR B 1 156 ? -17.627 29.397 137.609 1.00 40.99 156 TYR B CA 1
ATOM 5153 C C . TYR B 1 156 ? -17.376 28.229 138.572 1.00 41.66 156 TYR B C 1
ATOM 5154 O O . TYR B 1 156 ? -17.710 28.326 139.753 1.00 43.69 156 TYR B O 1
ATOM 5172 N N . VAL B 1 157 ? -16.761 27.142 138.094 1.00 39.41 157 VAL B N 1
ATOM 5173 C CA . VAL B 1 157 ? -16.513 25.984 138.962 1.00 39.28 157 VAL B CA 1
ATOM 5174 C C . VAL B 1 157 ? -15.551 26.356 140.091 1.00 41.11 157 VAL B C 1
ATOM 5175 O O . VAL B 1 157 ? -15.687 25.848 141.207 1.00 45.31 157 VAL B O 1
ATOM 5188 N N . ALA B 1 158 ? -14.593 27.250 139.817 1.00 40.66 158 ALA B N 1
ATOM 5189 C CA . ALA B 1 158 ? -13.690 27.714 140.874 1.00 44.40 158 ALA B CA 1
ATOM 5190 C C . ALA B 1 158 ? -14.469 28.431 141.983 1.00 45.98 158 ALA B C 1
ATOM 5191 O O . ALA B 1 158 ? -14.113 28.344 143.166 1.00 47.87 158 ALA B O 1
ATOM 5198 N N . ALA B 1 159 ? -15.536 29.138 141.606 1.00 42.54 159 ALA B N 1
ATOM 5199 C CA . ALA B 1 159 ? -16.324 29.931 142.568 1.00 44.68 159 ALA B CA 1
ATOM 5200 C C . ALA B 1 159 ? -17.453 29.132 143.199 1.00 47.62 159 ALA B C 1
ATOM 5201 O O . ALA B 1 159 ? -18.018 29.550 144.207 1.00 49.68 159 ALA B O 1
ATOM 5208 N N . HIS B 1 160 ? -17.798 27.995 142.601 1.00 49.23 160 HIS B N 1
ATOM 5209 C CA . HIS B 1 160 ? -18.922 27.185 143.091 1.00 53.05 160 HIS B CA 1
ATOM 5210 C C . HIS B 1 160 ? -18.532 25.729 143.214 1.00 61.06 160 HIS B C 1
ATOM 5211 O O . HIS B 1 160 ? -18.897 24.910 142.378 1.00 54.25 160 HIS B O 1
ATOM 5225 N N . PRO B 1 161 ? -17.778 25.400 144.260 1.00 84.50 161 PRO B N 1
ATOM 5226 C CA . PRO B 1 161 ? -17.488 23.983 144.454 1.00 92.32 161 PRO B CA 1
ATOM 5227 C C . PRO B 1 161 ? -18.784 23.261 144.800 1.00 89.88 161 PRO B C 1
ATOM 5228 O O . PRO B 1 161 ? -19.674 23.854 145.426 1.00 90.56 161 PRO B O 1
ATOM 5239 N N . GLY B 1 162 ? -18.896 22.008 144.383 1.00 81.49 162 GLY B N 1
ATOM 5240 C CA . GLY B 1 162 ? -20.127 21.261 144.559 1.00 71.40 162 GLY B CA 1
ATOM 5241 C C . GLY B 1 162 ? -21.005 21.334 143.325 1.00 65.52 162 GLY B C 1
ATOM 5242 O O . GLY B 1 162 ? -21.975 20.586 143.203 1.00 65.70 162 GLY B O 1
ATOM 5246 N N . GLU B 1 163 ? -20.666 22.251 142.421 1.00 59.59 163 GLU B N 1
ATOM 5247 C CA . GLU B 1 163 ? -21.326 22.350 141.128 1.00 54.96 163 GLU B CA 1
ATOM 5248 C C . GLU B 1 163 ? -20.327 22.087 140.008 1.00 50.22 163 GLU B C 1
ATOM 5249 O O . GLU B 1 163 ? -19.145 22.460 140.099 1.00 48.23 163 GLU B O 1
ATOM 5261 N N . VAL B 1 164 ? -20.816 21.458 138.947 1.00 49.45 164 VAL B N 1
ATOM 5262 C CA . VAL B 1 164 ? -20.042 21.307 137.727 1.00 50.30 164 VAL B CA 1
ATOM 5263 C C . VAL B 1 164 ? -20.861 21.795 136.535 1.00 52.03 164 VAL B C 1
ATOM 5264 O O . VAL B 1 164 ? -22.089 21.846 136.589 1.00 47.90 164 VAL B O 1
ATOM 5277 N N . CYS B 1 165 ? -20.162 22.187 135.473 1.00 53.64 165 CYS B N 1
ATOM 5278 C CA . CYS B 1 165 ? -20.812 22.743 134.295 1.00 52.25 165 CYS B CA 1
ATOM 5279 C C . CYS B 1 165 ? -21.028 21.672 133.226 1.00 47.09 165 CYS B C 1
ATOM 5280 O O . CYS B 1 165 ? -20.038 21.146 132.678 1.00 44.85 165 CYS B O 1
ATOM 5288 N N . PRO B 1 166 ? -22.305 21.355 132.914 1.00 48.31 166 PRO B N 1
ATOM 5289 C CA . PRO B 1 166 ? -22.535 20.367 131.857 1.00 48.69 166 PRO B CA 1
ATOM 5290 C C . PRO B 1 166 ? -22.077 20.868 130.480 1.00 50.45 166 PRO B C 1
ATOM 5291 O O . PRO B 1 166 ? -21.551 21.982 130.326 1.00 47.89 166 PRO B O 1
ATOM 5302 N N . ALA B 1 167 ? -22.259 19.996 129.496 1.00 47.32 167 ALA B N 1
ATOM 5303 C CA . ALA B 1 167 ? -21.968 20.282 128.100 1.00 47.84 167 ALA B CA 1
ATOM 5304 C C . ALA B 1 167 ? -22.704 21.547 127.669 1.00 52.42 167 ALA B C 1
ATOM 5305 O O . ALA B 1 167 ? -23.850 21.729 128.061 1.00 52.31 167 ALA B O 1
ATOM 5312 N N . LYS B 1 168 ? -22.055 22.403 126.880 1.00 56.86 168 LYS B N 1
ATOM 5313 C CA . LYS B 1 168 ? -22.715 23.572 126.288 1.00 61.14 168 LYS B CA 1
ATOM 5314 C C . LYS B 1 168 ? -22.987 24.655 127.339 1.00 62.54 168 LYS B C 1
ATOM 5315 O O . LYS B 1 168 ? -23.790 25.555 127.106 1.00 65.07 168 LYS B O 1
ATOM 5334 N N . TRP B 1 169 ? -22.349 24.580 128.501 1.00 57.92 169 TRP B N 1
ATOM 5335 C CA . TRP B 1 169 ? -22.750 25.485 129.571 1.00 55.88 169 TRP B CA 1
ATOM 5336 C C . TRP B 1 169 ? -22.288 26.916 129.290 1.00 55.39 169 TRP B C 1
ATOM 5337 O O . TRP B 1 169 ? -21.137 27.167 128.864 1.00 55.40 169 TRP B O 1
ATOM 5358 N N . LYS B 1 170 ? -23.218 27.837 129.546 1.00 55.81 170 LYS B N 1
ATOM 5359 C CA . LYS B 1 170 ? -22.958 29.269 129.533 1.00 61.06 170 LYS B CA 1
ATOM 5360 C C . LYS B 1 170 ? -23.694 29.873 130.739 1.00 59.30 170 LYS B C 1
ATOM 5361 O O . LYS B 1 170 ? -24.681 29.287 131.222 1.00 59.05 170 LYS B O 1
ATOM 5380 N N . GLU B 1 171 ? -23.217 31.016 131.238 1.00 61.64 171 GLU B N 1
ATOM 5381 C CA . GLU B 1 171 ? -23.880 31.705 132.366 1.00 66.98 171 GLU B CA 1
ATOM 5382 C C . GLU B 1 171 ? -25.379 31.770 132.158 1.00 68.22 171 GLU B C 1
ATOM 5383 O O . GLU B 1 171 ? -25.833 32.127 131.069 1.00 68.70 171 GLU B O 1
ATOM 5387 N N . GLY B 1 172 ? -26.134 31.409 133.199 1.00 69.36 172 GLY B N 1
ATOM 5388 C CA . GLY B 1 172 ? -27.585 31.408 133.144 1.00 74.76 172 GLY B CA 1
ATOM 5389 C C . GLY B 1 172 ? -28.158 30.022 132.902 1.00 77.88 172 GLY B C 1
ATOM 5390 O O . GLY B 1 172 ? -29.348 29.782 133.152 1.00 73.42 172 GLY B O 1
ATOM 5394 N N . GLU B 1 173 ? -27.318 29.109 132.412 1.00 71.80 173 GLU B N 1
ATOM 5395 C CA . GLU B 1 173 ? -27.734 27.729 132.210 1.00 69.92 173 GLU B CA 1
ATOM 5396 C C . GLU B 1 173 ? -27.647 26.968 133.533 1.00 70.35 173 GLU B C 1
ATOM 5397 O O . GLU B 1 173 ? -26.903 27.352 134.440 1.00 71.22 173 GLU B O 1
ATOM 5409 N N . ALA B 1 174 ? -28.427 25.895 133.636 1.00 68.21 174 ALA B N 1
ATOM 5410 C CA . ALA B 1 174 ? -28.428 25.044 134.822 1.00 63.74 174 ALA B CA 1
ATOM 5411 C C . ALA B 1 174 ? -27.060 24.392 135.004 1.00 60.51 174 ALA B C 1
ATOM 5412 O O . ALA B 1 174 ? -26.356 24.129 134.021 1.00 54.22 174 ALA B O 1
ATOM 5419 N N . THR B 1 175 ? -26.673 24.166 136.254 1.00 66.56 175 THR B N 1
ATOM 5420 C CA . THR B 1 175 ? -25.466 23.401 136.550 1.00 65.78 175 THR B CA 1
ATOM 5421 C C . THR B 1 175 ? -25.882 22.087 137.189 1.00 66.23 175 THR B C 1
ATOM 5422 O O . THR B 1 175 ? -27.048 21.894 137.543 1.00 65.20 175 THR B O 1
ATOM 5433 N N . LEU B 1 176 ? -24.917 21.187 137.321 1.00 61.82 176 LEU B N 1
ATOM 5434 C CA . LEU B 1 176 ? -25.136 19.927 138.005 1.00 57.32 176 LEU B CA 1
ATOM 5435 C C . LEU B 1 176 ? -24.463 19.977 139.377 1.00 53.76 176 LEU B C 1
ATOM 5436 O O . LEU B 1 176 ? -23.399 20.592 139.559 1.00 51.96 176 LEU B O 1
ATOM 5452 N N . ALA B 1 177 ? -25.116 19.324 140.329 1.00 55.25 177 ALA B N 1
ATOM 5453 C CA . ALA B 1 177 ? -24.626 19.191 141.692 1.00 55.71 177 ALA B CA 1
ATOM 5454 C C . ALA B 1 177 ? -24.366 17.710 141.969 1.00 52.42 177 ALA B C 1
ATOM 5455 O O . ALA B 1 177 ? -25.295 16.973 142.325 1.00 54.85 177 ALA B O 1
ATOM 5462 N N . PRO B 1 178 ? -23.108 17.269 141.780 1.00 50.58 178 PRO B N 1
ATOM 5463 C CA . PRO B 1 178 ? -22.751 15.870 142.048 1.00 53.87 178 PRO B CA 1
ATOM 5464 C C . PRO B 1 178 ? -23.276 15.349 143.382 1.00 57.56 178 PRO B C 1
ATOM 5465 O O . PRO B 1 178 ? -23.095 15.982 144.416 1.00 60.30 178 PRO B O 1
ATOM 5476 N N . SER B 1 179 ? -23.936 14.198 143.329 1.00 58.04 179 SER B N 1
ATOM 5477 C CA . SER B 1 179 ? -24.528 13.577 144.503 1.00 58.59 179 SER B CA 1
ATOM 5478 C C . SER B 1 179 ? -24.765 12.101 144.195 1.00 54.96 179 SER B C 1
ATOM 5479 O O . SER B 1 179 ? -24.733 11.702 143.036 1.00 54.78 179 SER B O 1
ATOM 5487 N N . LEU B 1 180 ? -25.039 11.296 145.219 1.00 54.48 180 LEU B N 1
ATOM 5488 C CA . LEU B 1 180 ? -25.336 9.887 144.994 1.00 56.77 180 LEU B CA 1
ATOM 5489 C C . LEU B 1 180 ? -26.641 9.694 144.200 1.00 60.25 180 LEU B C 1
ATOM 5490 O O . LEU B 1 180 ? -26.707 8.855 143.301 1.00 61.90 180 LEU B O 1
ATOM 5506 N N A ASP B 1 181 ? -27.676 10.461 144.537 0.55 61.96 181 ASP B N 1
ATOM 5507 N N B ASP B 1 181 ? -27.673 10.463 144.538 0.45 61.94 181 ASP B N 1
ATOM 5508 C CA A ASP B 1 181 ? -28.977 10.294 143.881 0.55 61.95 181 ASP B CA 1
ATOM 5509 C CA B ASP B 1 181 ? -28.982 10.294 143.905 0.45 62.04 181 ASP B CA 1
ATOM 5510 C C A ASP B 1 181 ? -28.916 10.661 142.400 0.55 61.47 181 ASP B C 1
ATOM 5511 C C B ASP B 1 181 ? -28.969 10.725 142.430 0.45 61.47 181 ASP B C 1
ATOM 5512 O O A ASP B 1 181 ? -29.679 10.132 141.591 0.55 63.06 181 ASP B O 1
ATOM 5513 O O B ASP B 1 181 ? -29.815 10.289 141.649 0.45 63.35 181 ASP B O 1
ATOM 5530 N N . LEU B 1 182 ? -28.004 11.563 142.050 1.00 57.05 182 LEU B N 1
ATOM 5531 C CA . LEU B 1 182 ? -27.857 11.981 140.657 1.00 58.93 182 LEU B CA 1
ATOM 5532 C C . LEU B 1 182 ? -27.112 10.920 139.817 1.00 61.91 182 LEU B C 1
ATOM 5533 O O . LEU B 1 182 ? -27.093 11.010 138.577 1.00 57.50 182 LEU B O 1
ATOM 5550 N N . VAL B 1 183 ? -26.499 9.934 140.481 1.00 67.60 183 VAL B N 1
ATOM 5551 C CA . VAL B 1 183 ? -25.708 8.905 139.782 1.00 71.73 183 VAL B CA 1
ATOM 5552 C C . VAL B 1 183 ? -26.631 8.008 138.954 1.00 68.95 183 VAL B C 1
ATOM 5553 O O . VAL B 1 183 ? -27.539 7.375 139.495 1.00 69.79 183 VAL B O 1
ATOM 5566 N N . GLY B 1 184 ? -26.393 7.966 137.640 1.00 56.07 184 GLY B N 1
ATOM 5567 C CA . GLY B 1 184 ? -27.209 7.148 136.758 1.00 56.26 184 GLY B CA 1
ATOM 5568 C C . GLY B 1 184 ? -28.559 7.751 136.391 1.00 62.77 184 GLY B C 1
ATOM 5569 O O . GLY B 1 184 ? -29.348 7.102 135.712 1.00 63.05 184 GLY B O 1
ATOM 5573 N N . LYS B 1 185 ? -28.817 8.984 136.828 1.00 70.26 185 LYS B N 1
ATOM 5574 C CA . LYS B 1 185 ? -30.133 9.609 136.682 1.00 76.01 185 LYS B CA 1
ATOM 5575 C C . LYS B 1 185 ? -30.266 10.421 135.385 1.00 76.79 185 LYS B C 1
ATOM 5576 O O . LYS B 1 185 ? -31.321 10.439 134.760 1.00 77.75 185 LYS B O 1
ATOM 5595 N N . ILE B 1 186 ? -29.187 11.087 134.991 1.00 74.51 186 ILE B N 1
ATOM 5596 C CA . ILE B 1 186 ? -29.179 11.918 133.792 1.00 68.83 186 ILE B CA 1
ATOM 5597 C C . ILE B 1 186 ? -29.304 11.065 132.532 1.00 66.73 186 ILE B C 1
ATOM 5598 O O . ILE B 1 186 ? -28.484 10.174 132.323 1.00 64.08 186 ILE B O 1
ATOM 5615 N N . SER C 1 1 ? 39.618 24.382 119.727 1.00 38.10 1 SER C N 1
ATOM 5616 C CA . SER C 1 1 ? 38.720 24.985 118.705 1.00 38.57 1 SER C CA 1
ATOM 5617 C C . SER C 1 1 ? 38.445 23.908 117.691 1.00 39.40 1 SER C C 1
ATOM 5618 O O . SER C 1 1 ? 39.031 22.834 117.742 1.00 35.49 1 SER C O 1
ATOM 5628 N N . LEU C 1 2 ? 37.567 24.216 116.760 1.00 31.14 2 LEU C N 1
ATOM 5629 C CA . LEU C 1 2 ? 37.281 23.353 115.616 1.00 28.35 2 LEU C CA 1
ATOM 5630 C C . LEU C 1 2 ? 38.274 23.491 114.436 1.00 27.63 2 LEU C C 1
ATOM 5631 O O . LEU C 1 2 ? 38.062 22.938 113.360 1.00 28.63 2 LEU C O 1
ATOM 5647 N N . ILE C 1 3 ? 39.370 24.211 114.637 1.00 30.53 3 ILE C N 1
ATOM 5648 C CA . ILE C 1 3 ? 40.331 24.384 113.549 1.00 30.86 3 ILE C CA 1
ATOM 5649 C C . ILE C 1 3 ? 40.790 23.037 112.975 1.00 31.15 3 ILE C C 1
ATOM 5650 O O . ILE C 1 3 ? 40.990 22.070 113.702 1.00 30.26 3 ILE C O 1
ATOM 5666 N N . ASN C 1 4 ? 40.875 22.970 111.648 1.00 29.63 4 ASN C N 1
ATOM 5667 C CA . ASN C 1 4 ? 41.366 21.788 110.931 1.00 32.79 4 ASN C CA 1
ATOM 5668 C C . ASN C 1 4 ? 40.463 20.561 111.083 1.00 34.24 4 ASN C C 1
ATOM 5669 O O . ASN C 1 4 ? 40.915 19.411 110.932 1.00 37.18 4 ASN C O 1
ATOM 5680 N N . THR C 1 5 ? 39.190 20.804 111.375 1.00 34.23 5 THR C N 1
ATOM 5681 C CA . THR C 1 5 ? 38.185 19.751 111.358 1.00 32.44 5 THR C CA 1
ATOM 5682 C C . THR C 1 5 ? 37.209 19.943 110.186 1.00 32.47 5 THR C C 1
ATOM 5683 O O . THR C 1 5 ? 37.087 21.031 109.633 1.00 32.87 5 THR C O 1
ATOM 5694 N N . LYS C 1 6 ? 36.529 18.864 109.821 1.00 31.42 6 LYS C N 1
ATOM 5695 C CA . LYS C 1 6 ? 35.570 18.885 108.728 1.00 31.27 6 LYS C CA 1
ATOM 5696 C C . LYS C 1 6 ? 34.202 19.322 109.232 1.00 31.39 6 LYS C C 1
ATOM 5697 O O . LYS C 1 6 ? 33.778 18.900 110.296 1.00 33.28 6 LYS C O 1
ATOM 5716 N N . ILE C 1 7 ? 33.512 20.172 108.477 1.00 31.57 7 ILE C N 1
ATOM 5717 C CA . ILE C 1 7 ? 32.154 20.571 108.877 1.00 29.58 7 ILE C CA 1
ATOM 5718 C C . ILE C 1 7 ? 31.208 19.393 108.823 1.00 33.30 7 ILE C C 1
ATOM 5719 O O . ILE C 1 7 ? 31.431 18.438 108.070 1.00 35.49 7 ILE C O 1
ATOM 5735 N N . LYS C 1 8 ? 30.147 19.481 109.622 1.00 33.61 8 LYS C N 1
ATOM 5736 C CA . LYS C 1 8 ? 29.191 18.378 109.777 1.00 34.49 8 LYS C CA 1
ATOM 5737 C C . LYS C 1 8 ? 28.022 18.528 108.816 1.00 33.27 8 LYS C C 1
ATOM 5738 O O . LYS C 1 8 ? 27.724 19.629 108.374 1.00 31.09 8 LYS C O 1
ATOM 5757 N N . PRO C 1 9 ? 27.380 17.399 108.472 1.00 33.73 9 PRO C N 1
ATOM 5758 C CA . PRO C 1 9 ? 26.188 17.499 107.627 1.00 33.17 9 PRO C CA 1
ATOM 5759 C C . PRO C 1 9 ? 25.131 18.384 108.273 1.00 32.41 9 PRO C C 1
ATOM 5760 O O . PRO C 1 9 ? 25.017 18.404 109.498 1.00 34.20 9 PRO C O 1
ATOM 5771 N N . PHE C 1 10 ? 24.408 19.131 107.451 1.00 31.43 10 PHE C N 1
ATOM 5772 C CA . PHE C 1 10 ? 23.294 19.955 107.916 1.00 32.79 10 PHE C CA 1
ATOM 5773 C C . PHE C 1 10 ? 22.264 20.122 106.789 1.00 31.89 10 PHE C C 1
ATOM 5774 O O . PHE C 1 10 ? 22.551 19.885 105.613 1.00 32.83 10 PHE C O 1
ATOM 5791 N N . LYS C 1 11 ? 21.076 20.560 107.166 1.00 31.19 11 LYS C N 1
ATOM 5792 C CA . LYS C 1 11 ? 19.984 20.823 106.247 1.00 33.37 11 LYS C CA 1
ATOM 5793 C C . LYS C 1 11 ? 19.137 21.940 106.868 1.00 32.88 11 LYS C C 1
ATOM 5794 O O . LYS C 1 11 ? 18.520 21.758 107.912 1.00 35.38 11 LYS C O 1
ATOM 5813 N N . ASN C 1 12 ? 19.158 23.111 106.262 1.00 29.05 12 ASN C N 1
ATOM 5814 C CA . ASN C 1 12 ? 18.504 24.267 106.843 1.00 28.32 12 ASN C CA 1
ATOM 5815 C C . ASN C 1 12 ? 17.782 25.018 105.765 1.00 29.76 12 ASN C C 1
ATOM 5816 O O . ASN C 1 12 ? 18.200 24.994 104.610 1.00 32.77 12 ASN C O 1
ATOM 5827 N N . GLN C 1 13 ? 16.731 25.727 106.143 1.00 28.33 13 GLN C N 1
ATOM 5828 C CA . GLN C 1 13 ? 16.081 26.629 105.214 1.00 32.31 13 GLN C CA 1
ATOM 5829 C C . GLN C 1 13 ? 16.740 28.000 105.263 1.00 32.76 13 GLN C C 1
ATOM 5830 O O . GLN C 1 13 ? 17.254 28.410 106.308 1.00 30.78 13 GLN C O 1
ATOM 5844 N N . ALA C 1 14 ? 16.700 28.699 104.128 1.00 32.56 14 ALA C N 1
ATOM 5845 C CA . ALA C 1 14 ? 17.338 29.995 104.012 1.00 32.57 14 ALA C CA 1
ATOM 5846 C C . ALA C 1 14 ? 16.566 30.952 103.150 1.00 32.39 14 ALA C C 1
ATOM 5847 O O . ALA C 1 14 ? 15.828 30.546 102.259 1.00 36.62 14 ALA C O 1
ATOM 5854 N N . PHE C 1 15 ? 16.813 32.237 103.381 1.00 30.64 15 PHE C N 1
ATOM 5855 C CA . PHE C 1 15 ? 16.348 33.274 102.462 1.00 33.30 15 PHE C CA 1
ATOM 5856 C C . PHE C 1 15 ? 17.502 33.765 101.620 1.00 33.99 15 PHE C C 1
ATOM 5857 O O . PHE C 1 15 ? 18.557 34.086 102.155 1.00 34.01 15 PHE C O 1
ATOM 5874 N N . LYS C 1 16 ? 17.304 33.845 100.317 1.00 36.14 16 LYS C N 1
ATOM 5875 C CA . LYS C 1 16 ? 18.358 34.351 99.431 1.00 39.57 16 LYS C CA 1
ATOM 5876 C C . LYS C 1 16 ? 17.776 35.059 98.240 1.00 46.60 16 LYS C C 1
ATOM 5877 O O . LYS C 1 16 ? 17.109 34.439 97.408 1.00 42.54 16 LYS C O 1
ATOM 5896 N N . ASN C 1 17 ? 18.015 36.364 98.174 1.00 55.14 17 ASN C N 1
ATOM 5897 C CA . ASN C 1 17 ? 17.599 37.168 97.029 1.00 61.83 17 ASN C CA 1
ATOM 5898 C C . ASN C 1 17 ? 16.153 36.958 96.658 1.00 62.30 17 ASN C C 1
ATOM 5899 O O . ASN C 1 17 ? 15.825 36.678 95.510 1.00 64.43 17 ASN C O 1
ATOM 5910 N N . GLY C 1 18 ? 15.289 37.054 97.653 1.00 54.82 18 GLY C N 1
ATOM 5911 C CA . GLY C 1 18 ? 13.877 37.013 97.401 1.00 52.16 18 GLY C CA 1
ATOM 5912 C C . GLY C 1 18 ? 13.231 35.648 97.339 1.00 53.38 18 GLY C C 1
ATOM 5913 O O . GLY C 1 18 ? 12.038 35.574 97.055 1.00 55.74 18 GLY C O 1
ATOM 5917 N N . GLU C 1 19 ? 13.967 34.569 97.565 1.00 48.23 19 GLU C N 1
ATOM 5918 C CA . GLU C 1 19 ? 13.296 33.277 97.680 1.00 48.87 19 GLU C CA 1
ATOM 5919 C C . GLU C 1 19 ? 13.809 32.402 98.817 1.00 42.28 19 GLU C C 1
ATOM 5920 O O . GLU C 1 19 ? 14.889 32.609 99.365 1.00 37.74 19 GLU C O 1
ATOM 5932 N N . PHE C 1 20 ? 12.995 31.420 99.155 1.00 39.23 20 PHE C N 1
ATOM 5933 C CA . PHE C 1 20 ? 13.337 30.447 100.160 1.00 40.32 20 PHE C CA 1
ATOM 5934 C C . PHE C 1 20 ? 13.938 29.231 99.493 1.00 40.23 20 PHE C C 1
ATOM 5935 O O . PHE C 1 20 ? 13.393 28.716 98.514 1.00 39.83 20 PHE C O 1
ATOM 5952 N N . ILE C 1 21 ? 15.074 28.792 100.029 1.00 36.89 21 ILE C N 1
ATOM 5953 C CA . ILE C 1 21 ? 15.778 27.616 99.526 1.00 39.15 21 ILE C CA 1
ATOM 5954 C C . ILE C 1 21 ? 16.253 26.730 100.665 1.00 35.81 21 ILE C C 1
ATOM 5955 O O . ILE C 1 21 ? 16.333 27.149 101.808 1.00 32.60 21 ILE C O 1
ATOM 5971 N N . GLU C 1 22 ? 16.583 25.493 100.330 1.00 34.54 22 GLU C N 1
ATOM 5972 C CA . GLU C 1 22 ? 17.256 24.626 101.284 1.00 35.23 22 GLU C CA 1
ATOM 5973 C C . GLU C 1 22 ? 18.766 24.713 101.045 1.00 36.99 22 GLU C C 1
ATOM 5974 O O . GLU C 1 22 ? 19.198 24.767 99.899 1.00 35.88 22 GLU C O 1
ATOM 5986 N N . VAL C 1 23 ? 19.546 24.732 102.122 1.00 37.92 23 VAL C N 1
ATOM 5987 C CA . VAL C 1 23 ? 21.004 24.634 102.058 1.00 39.03 23 VAL C CA 1
ATOM 5988 C C . VAL C 1 23 ? 21.470 23.405 102.830 1.00 35.01 23 VAL C C 1
ATOM 5989 O O . VAL C 1 23 ? 21.012 23.166 103.949 1.00 31.39 23 VAL C O 1
ATOM 6002 N N . THR C 1 24 ? 22.380 22.630 102.253 1.00 34.12 24 THR C N 1
ATOM 6003 C CA . THR C 1 24 ? 22.989 21.501 102.964 1.00 35.10 24 THR C CA 1
ATOM 6004 C C . THR C 1 24 ? 24.506 21.540 102.824 1.00 35.61 24 THR C C 1
ATOM 6005 O O . THR C 1 24 ? 25.030 22.341 102.059 1.00 36.01 24 THR C O 1
ATOM 6016 N N . GLU C 1 25 ? 25.209 20.656 103.524 1.00 36.54 25 GLU C N 1
ATOM 6017 C CA . GLU C 1 25 ? 26.672 20.598 103.386 1.00 36.70 25 GLU C CA 1
ATOM 6018 C C . GLU C 1 25 ? 27.064 20.251 101.943 1.00 40.88 25 GLU C C 1
ATOM 6019 O O . GLU C 1 25 ? 28.151 20.611 101.487 1.00 41.99 25 GLU C O 1
ATOM 6031 N N . LYS C 1 26 ? 26.197 19.534 101.230 1.00 43.24 26 LYS C N 1
ATOM 6032 C CA . LYS C 1 26 ? 26.484 19.186 99.835 1.00 46.48 26 LYS C CA 1
ATOM 6033 C C . LYS C 1 26 ? 26.660 20.442 98.991 1.00 48.31 26 LYS C C 1
ATOM 6034 O O . LYS C 1 26 ? 27.445 20.457 98.050 1.00 49.30 26 LYS C O 1
ATOM 6053 N N . ASP C 1 27 ? 25.943 21.507 99.340 1.00 45.25 27 ASP C N 1
ATOM 6054 C CA . ASP C 1 27 ? 26.056 22.764 98.603 1.00 43.13 27 ASP C CA 1
ATOM 6055 C C . ASP C 1 27 ? 27.426 23.431 98.827 1.00 43.01 27 ASP C C 1
ATOM 6056 O O . ASP C 1 27 ? 27.874 24.228 98.016 1.00 41.90 27 ASP C O 1
ATOM 6065 N N . THR C 1 28 ? 28.095 23.103 99.919 1.00 40.53 28 THR C N 1
ATOM 6066 C CA . THR C 1 28 ? 29.421 23.686 100.180 1.00 42.57 28 THR C CA 1
ATOM 6067 C C . THR C 1 28 ? 30.564 22.892 99.537 1.00 47.82 28 THR C C 1
ATOM 6068 O O . THR C 1 28 ? 31.694 23.368 99.463 1.00 44.27 28 THR C O 1
ATOM 6079 N N . GLU C 1 29 ? 30.281 21.674 99.100 1.00 43.84 29 GLU C N 1
ATOM 6080 C CA . GLU C 1 29 ? 31.334 20.823 98.588 1.00 47.92 29 GLU C CA 1
ATOM 6081 C C . GLU C 1 29 ? 31.993 21.409 97.331 1.00 48.65 29 GLU C C 1
ATOM 6082 O O . GLU C 1 29 ? 31.324 21.844 96.406 1.00 47.32 29 GLU C O 1
ATOM 6094 N N . GLY C 1 30 ? 33.324 21.463 97.351 1.00 44.71 30 GLY C N 1
ATOM 6095 C CA . GLY C 1 30 ? 34.105 21.969 96.224 1.00 46.71 30 GLY C CA 1
ATOM 6096 C C . GLY C 1 30 ? 34.129 23.486 96.113 1.00 46.85 30 GLY C C 1
ATOM 6097 O O . GLY C 1 30 ? 34.545 24.025 95.106 1.00 49.21 30 GLY C O 1
ATOM 6101 N N . ARG C 1 31 ? 33.686 24.169 97.159 1.00 43.58 31 ARG C N 1
ATOM 6102 C CA . ARG C 1 31 ? 33.651 25.627 97.206 1.00 41.21 31 ARG C CA 1
ATOM 6103 C C . ARG C 1 31 ? 34.329 26.171 98.476 1.00 40.44 31 ARG C C 1
ATOM 6104 O O . ARG C 1 31 ? 34.336 25.493 99.513 1.00 41.75 31 ARG C O 1
ATOM 6125 N N . TRP C 1 32 ? 34.872 27.387 98.426 1.00 38.20 32 TRP C N 1
ATOM 6126 C CA . TRP C 1 32 ? 35.179 28.061 99.700 1.00 37.49 32 TRP C CA 1
ATOM 6127 C C . TRP C 1 32 ? 33.880 28.588 100.270 1.00 39.54 32 TRP C C 1
ATOM 6128 O O . TRP C 1 32 ? 33.022 29.078 99.531 1.00 41.54 32 TRP C O 1
ATOM 6149 N N . SER C 1 33 ? 33.741 28.458 101.581 1.00 36.00 33 SER C N 1
ATOM 6150 C CA . SER C 1 33 ? 32.543 28.908 102.295 1.00 37.98 33 SER C CA 1
ATOM 6151 C C . SER C 1 33 ? 32.894 29.707 103.541 1.00 41.80 33 SER C C 1
ATOM 6152 O O . SER C 1 33 ? 33.851 29.401 104.262 1.00 37.80 33 SER C O 1
ATOM 6160 N N . VAL C 1 34 ? 32.096 30.732 103.807 1.00 35.59 34 VAL C N 1
ATOM 6161 C CA . VAL C 1 34 ? 32.154 31.426 105.072 1.00 30.77 34 VAL C CA 1
ATOM 6162 C C . VAL C 1 34 ? 30.844 31.210 105.797 1.00 31.87 34 VAL C C 1
ATOM 6163 O O . VAL C 1 34 ? 29.788 31.522 105.259 1.00 31.82 34 VAL C O 1
ATOM 6176 N N . PHE C 1 35 ? 30.919 30.648 106.998 1.00 30.61 35 PHE C N 1
ATOM 6177 C CA . PHE C 1 35 ? 29.760 30.557 107.877 1.00 30.21 35 PHE C CA 1
ATOM 6178 C C . PHE C 1 35 ? 29.874 31.675 108.892 1.00 27.84 35 PHE C C 1
ATOM 6179 O O . PHE C 1 35 ? 30.792 31.695 109.739 1.00 29.68 35 PHE C O 1
ATOM 6196 N N . PHE C 1 36 ? 28.941 32.617 108.765 1.00 28.72 36 PHE C N 1
ATOM 6197 C CA . PHE C 1 36 ? 28.948 33.868 109.518 1.00 28.14 36 PHE C CA 1
ATOM 6198 C C . PHE C 1 36 ? 27.777 33.888 110.505 1.00 28.46 36 PHE C C 1
ATOM 6199 O O . PHE C 1 36 ? 26.643 34.239 110.157 1.00 28.07 36 PHE C O 1
ATOM 6216 N N . PHE C 1 37 ? 28.077 33.503 111.730 1.00 29.01 37 PHE C N 1
ATOM 6217 C CA . PHE C 1 37 ? 27.067 33.388 112.776 1.00 27.46 37 PHE C CA 1
ATOM 6218 C C . PHE C 1 37 ? 26.842 34.694 113.485 1.00 30.70 37 PHE C C 1
ATOM 6219 O O . PHE C 1 37 ? 27.779 35.451 113.703 1.00 29.74 37 PHE C O 1
ATOM 6236 N N . TYR C 1 38 ? 25.595 34.969 113.864 1.00 26.65 38 TYR C N 1
ATOM 6237 C CA . TYR C 1 38 ? 25.330 36.146 114.690 1.00 24.12 38 TYR C CA 1
ATOM 6238 C C . TYR C 1 38 ? 24.118 35.865 115.601 1.00 27.67 38 TYR C C 1
ATOM 6239 O O . TYR C 1 38 ? 23.360 34.940 115.351 1.00 27.94 38 TYR C O 1
ATOM 6257 N N . PRO C 1 39 ? 23.933 36.662 116.648 1.00 26.34 39 PRO C N 1
ATOM 6258 C CA . PRO C 1 39 ? 22.900 36.271 117.620 1.00 26.45 39 PRO C CA 1
ATOM 6259 C C . PRO C 1 39 ? 21.453 36.578 117.252 1.00 27.99 39 PRO C C 1
ATOM 6260 O O . PRO C 1 39 ? 20.626 35.733 117.562 1.00 26.71 39 PRO C O 1
ATOM 6271 N N . ALA C 1 40 ? 21.128 37.696 116.626 1.00 29.14 40 ALA C N 1
ATOM 6272 C CA . ALA C 1 40 ? 19.699 37.999 116.512 1.00 27.97 40 ALA C CA 1
ATOM 6273 C C . ALA C 1 40 ? 19.335 39.005 115.463 1.00 28.39 40 ALA C C 1
ATOM 6274 O O . ALA C 1 40 ? 19.835 40.152 115.461 1.00 27.60 40 ALA C O 1
ATOM 6281 N N . ASP C 1 41 ? 18.400 38.599 114.593 1.00 30.09 41 ASP C N 1
ATOM 6282 C CA . ASP C 1 41 ? 17.780 39.550 113.697 1.00 30.75 41 ASP C CA 1
ATOM 6283 C C . ASP C 1 41 ? 17.174 40.702 114.515 1.00 29.40 41 ASP C C 1
ATOM 6284 O O . ASP C 1 41 ? 16.787 40.552 115.696 1.00 28.97 41 ASP C O 1
ATOM 6293 N N . PHE C 1 42 ? 17.148 41.858 113.848 1.00 29.62 42 PHE C N 1
ATOM 6294 C CA . PHE C 1 42 ? 16.630 43.145 114.335 1.00 35.57 42 PHE C CA 1
ATOM 6295 C C . PHE C 1 42 ? 17.437 43.786 115.476 1.00 41.52 42 PHE C C 1
ATOM 6296 O O . PHE C 1 42 ? 17.015 44.805 116.013 1.00 48.96 42 PHE C O 1
ATOM 6313 N N A SER C 1 43 ? 18.596 43.205 115.797 0.51 39.83 43 SER C N 1
ATOM 6314 N N B SER C 1 43 ? 18.579 43.216 115.854 0.49 39.92 43 SER C N 1
ATOM 6315 C CA A SER C 1 43 ? 19.452 43.722 116.874 0.51 39.75 43 SER C CA 1
ATOM 6316 C CA B SER C 1 43 ? 19.373 43.839 116.921 0.49 40.65 43 SER C CA 1
ATOM 6317 C C A SER C 1 43 ? 20.392 44.817 116.353 0.51 43.41 43 SER C C 1
ATOM 6318 C C B SER C 1 43 ? 20.423 44.789 116.314 0.49 43.38 43 SER C C 1
ATOM 6319 O O A SER C 1 43 ? 20.105 45.477 115.346 0.51 44.96 43 SER C O 1
ATOM 6320 O O B SER C 1 43 ? 20.230 45.329 115.218 0.49 44.70 43 SER C O 1
ATOM 6335 N N . PHE C 1 44 ? 21.529 44.996 117.018 1.00 45.74 44 PHE C N 1
ATOM 6336 C CA . PHE C 1 44 ? 22.319 46.212 116.837 1.00 45.33 44 PHE C CA 1
ATOM 6337 C C . PHE C 1 44 ? 23.660 46.032 116.153 1.00 45.27 44 PHE C C 1
ATOM 6338 O O . PHE C 1 44 ? 23.861 46.565 115.063 1.00 47.50 44 PHE C O 1
ATOM 6356 N N . VAL C 1 45 ? 24.582 45.298 116.776 1.00 43.03 45 VAL C N 1
ATOM 6357 C CA . VAL C 1 45 ? 25.861 45.008 116.110 1.00 44.60 45 VAL C CA 1
ATOM 6358 C C . VAL C 1 45 ? 25.643 44.126 114.863 1.00 41.96 45 VAL C C 1
ATOM 6359 O O . VAL C 1 45 ? 26.330 44.305 113.840 1.00 38.26 45 VAL C O 1
ATOM 6372 N N . CYS C 1 46 ? 24.672 43.207 114.940 1.00 37.48 46 CYS C N 1
ATOM 6373 C CA . CYS C 1 46 ? 24.474 42.197 113.905 1.00 37.90 46 CYS C CA 1
ATOM 6374 C C . CYS C 1 46 ? 24.312 42.786 112.507 1.00 42.39 46 CYS C C 1
ATOM 6375 O O . CYS C 1 46 ? 25.043 42.396 111.603 1.00 39.75 46 CYS C O 1
ATOM 6382 N N . PRO C 1 47 ? 23.369 43.732 112.320 1.00 42.28 47 PRO C N 1
ATOM 6383 C CA . PRO C 1 47 ? 23.230 44.314 110.973 1.00 42.90 47 PRO C CA 1
ATOM 6384 C C . PRO C 1 47 ? 24.514 44.964 110.456 1.00 47.82 47 PRO C C 1
ATOM 6385 O O . PRO C 1 47 ? 24.851 44.798 109.289 1.00 39.45 47 PRO C O 1
ATOM 6396 N N . THR C 1 48 ? 25.241 45.678 111.295 1.00 40.60 48 THR C N 1
ATOM 6397 C CA . THR C 1 48 ? 26.445 46.352 110.796 1.00 41.85 48 THR C CA 1
ATOM 6398 C C . THR C 1 48 ? 27.494 45.337 110.283 1.00 41.35 48 THR C C 1
ATOM 6399 O O . THR C 1 48 ? 28.184 45.593 109.302 1.00 39.20 48 THR C O 1
ATOM 6410 N N . GLU C 1 49 ? 27.577 44.179 110.934 1.00 38.34 49 GLU C N 1
ATOM 6411 C CA . GLU C 1 49 ? 28.506 43.123 110.552 1.00 40.68 49 GLU C CA 1
ATOM 6412 C C . GLU C 1 49 ? 28.107 42.476 109.221 1.00 39.64 49 GLU C C 1
ATOM 6413 O O . GLU C 1 49 ? 28.956 42.248 108.351 1.00 37.81 49 GLU C O 1
ATOM 6425 N N . LEU C 1 50 ? 26.812 42.175 109.090 1.00 37.76 50 LEU C N 1
ATOM 6426 C CA . LEU C 1 50 ? 26.268 41.578 107.884 1.00 37.66 50 LEU C CA 1
ATOM 6427 C C . LEU C 1 50 ? 26.419 42.519 106.698 1.00 39.09 50 LEU C C 1
ATOM 6428 O O . LEU C 1 50 ? 26.715 42.086 105.576 1.00 41.15 50 LEU C O 1
ATOM 6444 N N . GLY C 1 51 ? 26.197 43.808 106.941 1.00 36.80 51 GLY C N 1
ATOM 6445 C CA . GLY C 1 51 ? 26.337 44.798 105.890 1.00 38.83 51 GLY C CA 1
ATOM 6446 C C . GLY C 1 51 ? 27.794 44.900 105.463 1.00 41.01 51 GLY C C 1
ATOM 6447 O O . GLY C 1 51 ? 28.114 45.021 104.279 1.00 41.36 51 GLY C O 1
ATOM 6451 N N . ASP C 1 52 ? 28.690 44.838 106.441 1.00 41.38 52 ASP C N 1
ATOM 6452 C CA . ASP C 1 52 ? 30.129 44.892 106.171 1.00 42.06 52 ASP C CA 1
ATOM 6453 C C . ASP C 1 52 ? 30.518 43.718 105.246 1.00 39.88 52 ASP C C 1
ATOM 6454 O O . ASP C 1 52 ? 31.204 43.919 104.236 1.00 40.98 52 ASP C O 1
ATOM 6463 N N . VAL C 1 53 ? 30.026 42.514 105.555 1.00 38.09 53 VAL C N 1
ATOM 6464 C CA . VAL C 1 53 ? 30.252 41.367 104.677 1.00 37.65 53 VAL C CA 1
ATOM 6465 C C . VAL C 1 53 ? 29.595 41.595 103.302 1.00 38.36 53 VAL C C 1
ATOM 6466 O O . VAL C 1 53 ? 30.200 41.324 102.260 1.00 40.50 53 VAL C O 1
ATOM 6479 N N . ALA C 1 54 ? 28.372 42.116 103.280 1.00 37.16 54 ALA C N 1
ATOM 6480 C CA . ALA C 1 54 ? 27.731 42.398 102.000 1.00 40.75 54 ALA C CA 1
ATOM 6481 C C . ALA C 1 54 ? 28.548 43.365 101.168 1.00 44.59 54 ALA C C 1
ATOM 6482 O O . ALA C 1 54 ? 28.600 43.232 99.934 1.00 43.55 54 ALA C O 1
ATOM 6489 N N . ASP C 1 55 ? 29.189 44.339 101.813 1.00 46.38 55 ASP C N 1
ATOM 6490 C CA . ASP C 1 55 ? 30.052 45.284 101.072 1.00 50.56 55 ASP C CA 1
ATOM 6491 C C . ASP C 1 55 ? 31.209 44.572 100.369 1.00 50.85 55 ASP C C 1
ATOM 6492 O O . ASP C 1 55 ? 31.735 45.084 99.397 1.00 52.84 55 ASP C O 1
ATOM 6501 N N . HIS C 1 56 ? 31.626 43.422 100.899 1.00 48.87 56 HIS C N 1
ATOM 6502 C CA . HIS C 1 56 ? 32.733 42.654 100.335 1.00 50.07 56 HIS C CA 1
ATOM 6503 C C . HIS C 1 56 ? 32.270 41.502 99.461 1.00 52.44 56 HIS C C 1
ATOM 6504 O O . HIS C 1 56 ? 33.072 40.667 99.050 1.00 52.97 56 HIS C O 1
ATOM 6518 N N . TYR C 1 57 ? 30.977 41.436 99.183 1.00 52.48 57 TYR C N 1
ATOM 6519 C CA . TYR C 1 57 ? 30.445 40.208 98.624 1.00 56.67 57 TYR C CA 1
ATOM 6520 C C . TYR C 1 57 ? 30.869 40.009 97.179 1.00 56.45 57 TYR C C 1
ATOM 6521 O O . TYR C 1 57 ? 31.097 38.881 96.764 1.00 53.83 57 TYR C O 1
ATOM 6539 N N . GLU C 1 58 ? 30.973 41.089 96.417 1.00 63.12 58 GLU C N 1
ATOM 6540 C CA . GLU C 1 58 ? 31.403 40.967 95.032 1.00 67.95 58 GLU C CA 1
ATOM 6541 C C . GLU C 1 58 ? 32.821 40.448 94.957 1.00 66.73 58 GLU C C 1
ATOM 6542 O O . GLU C 1 58 ? 33.125 39.558 94.179 1.00 69.11 58 GLU C O 1
ATOM 6554 N N . GLU C 1 59 ? 33.684 40.999 95.792 1.00 61.93 59 GLU C N 1
ATOM 6555 C CA . GLU C 1 59 ? 35.055 40.525 95.894 1.00 58.44 59 GLU C CA 1
ATOM 6556 C C . GLU C 1 59 ? 35.082 39.048 96.312 1.00 54.41 59 GLU C C 1
ATOM 6557 O O . GLU C 1 59 ? 35.855 38.258 95.777 1.00 54.82 59 GLU C O 1
ATOM 6569 N N . LEU C 1 60 ? 34.225 38.664 97.256 1.00 46.32 60 LEU C N 1
ATOM 6570 C CA . LEU C 1 60 ? 34.231 37.285 97.734 1.00 43.24 60 LEU C CA 1
ATOM 6571 C C . LEU C 1 60 ? 33.790 36.334 96.607 1.00 46.81 60 LEU C C 1
ATOM 6572 O O . LEU C 1 60 ? 34.379 35.269 96.414 1.00 46.47 60 LEU C O 1
ATOM 6588 N N . GLN C 1 61 ? 32.767 36.715 95.858 1.00 47.67 61 GLN C N 1
ATOM 6589 C CA . GLN C 1 61 ? 32.291 35.845 94.800 1.00 51.74 61 GLN C CA 1
ATOM 6590 C C . GLN C 1 61 ? 33.389 35.671 93.743 1.00 50.77 61 GLN C C 1
ATOM 6591 O O . GLN C 1 61 ? 33.539 34.600 93.162 1.00 49.85 61 GLN C O 1
ATOM 6605 N N . LYS C 1 62 ? 34.186 36.711 93.543 1.00 50.83 62 LYS C N 1
ATOM 6606 C CA . LYS C 1 62 ? 35.280 36.654 92.571 1.00 51.75 62 LYS C CA 1
ATOM 6607 C C . LYS C 1 62 ? 36.353 35.647 93.023 1.00 51.30 62 LYS C C 1
ATOM 6608 O O . LYS C 1 62 ? 37.029 35.039 92.199 1.00 52.93 62 LYS C O 1
ATOM 6627 N N . LEU C 1 63 ? 36.476 35.460 94.333 1.00 48.36 63 LEU C N 1
ATOM 6628 C CA . LEU C 1 63 ? 37.415 34.498 94.905 1.00 49.78 63 LEU C CA 1
ATOM 6629 C C . LEU C 1 63 ? 36.817 33.099 95.033 1.00 49.81 63 LEU C C 1
ATOM 6630 O O . LEU C 1 63 ? 37.433 32.200 95.602 1.00 52.97 63 LEU C O 1
ATOM 6646 N N . GLY C 1 64 ? 35.616 32.918 94.503 1.00 47.60 64 GLY C N 1
ATOM 6647 C CA . GLY C 1 64 ? 34.934 31.639 94.581 1.00 46.74 64 GLY C CA 1
ATOM 6648 C C . GLY C 1 64 ? 34.449 31.318 95.988 1.00 48.49 64 GLY C C 1
ATOM 6649 O O . GLY C 1 64 ? 34.314 30.150 96.362 1.00 45.46 64 GLY C O 1
ATOM 6653 N N . VAL C 1 65 ? 34.140 32.356 96.754 1.00 46.32 65 VAL C N 1
ATOM 6654 C CA . VAL C 1 65 ? 33.742 32.179 98.150 1.00 39.84 65 VAL C CA 1
ATOM 6655 C C . VAL C 1 65 ? 32.248 32.447 98.348 1.00 41.71 65 VAL C C 1
ATOM 6656 O O . VAL C 1 65 ? 31.762 33.525 98.012 1.00 45.44 65 VAL C O 1
ATOM 6669 N N . ASP C 1 66 ? 31.530 31.456 98.880 1.00 38.62 66 ASP C N 1
ATOM 6670 C CA . ASP C 1 66 ? 30.125 31.634 99.240 1.00 42.39 66 ASP C CA 1
ATOM 6671 C C . ASP C 1 66 ? 30.010 32.048 100.697 1.00 43.09 66 ASP C C 1
ATOM 6672 O O . ASP C 1 66 ? 30.788 31.603 101.538 1.00 51.08 66 ASP C O 1
ATOM 6681 N N . VAL C 1 67 ? 29.037 32.904 100.979 1.00 36.24 67 VAL C N 1
ATOM 6682 C CA . VAL C 1 67 ? 28.779 33.329 102.345 1.00 36.89 67 VAL C CA 1
ATOM 6683 C C . VAL C 1 67 ? 27.430 32.776 102.801 1.00 36.67 67 VAL C C 1
ATOM 6684 O O . VAL C 1 67 ? 26.438 32.831 102.069 1.00 34.46 67 VAL C O 1
ATOM 6697 N N . TYR C 1 68 ? 27.416 32.208 103.995 1.00 32.36 68 TYR C N 1
ATOM 6698 C CA . TYR C 1 68 ? 26.167 31.837 104.643 1.00 32.30 68 TYR C CA 1
ATOM 6699 C C . TYR C 1 68 ? 26.081 32.534 105.976 1.00 30.33 68 TYR C C 1
ATOM 6700 O O . TYR C 1 68 ? 26.828 32.204 106.892 1.00 32.25 68 TYR C O 1
ATOM 6718 N N . SER C 1 69 ? 25.161 33.482 106.136 1.00 30.29 69 SER C N 1
ATOM 6719 C CA . SER C 1 69 ? 24.950 34.013 107.474 1.00 28.54 69 SER C CA 1
ATOM 6720 C C . SER C 1 69 ? 23.990 33.074 108.221 1.00 29.52 69 SER C C 1
ATOM 6721 O O . SER C 1 69 ? 23.142 32.408 107.619 1.00 30.60 69 SER C O 1
ATOM 6729 N N . VAL C 1 70 ? 24.163 32.982 109.525 1.00 25.26 70 VAL C N 1
ATOM 6730 C CA . VAL C 1 70 ? 23.381 32.040 110.333 1.00 26.61 70 VAL C CA 1
ATOM 6731 C C . VAL C 1 70 ? 22.986 32.657 111.661 1.00 29.20 70 VAL C C 1
ATOM 6732 O O . VAL C 1 70 ? 23.838 33.181 112.383 1.00 26.87 70 VAL C O 1
ATOM 6745 N N . SER C 1 71 ? 21.685 32.611 111.957 1.00 26.83 71 SER C N 1
ATOM 6746 C CA . SER C 1 71 ? 21.192 32.886 113.308 1.00 27.53 71 SER C CA 1
ATOM 6747 C C . SER C 1 71 ? 20.104 31.859 113.631 1.00 25.23 71 SER C C 1
ATOM 6748 O O . SER C 1 71 ? 19.643 31.140 112.737 1.00 25.87 71 SER C O 1
ATOM 6756 N N . THR C 1 72 ? 19.688 31.814 114.888 1.00 25.28 72 THR C N 1
ATOM 6757 C CA . THR C 1 72 ? 18.674 30.849 115.284 1.00 24.68 72 THR C CA 1
ATOM 6758 C C . THR C 1 72 ? 17.271 31.368 114.986 1.00 27.49 72 THR C C 1
ATOM 6759 O O . THR C 1 72 ? 16.282 30.700 115.319 1.00 26.75 72 THR C O 1
ATOM 6770 N N . ASP C 1 73 ? 17.181 32.531 114.346 1.00 24.44 73 ASP C N 1
ATOM 6771 C CA . ASP C 1 73 ? 15.903 33.035 113.874 1.00 26.85 73 ASP C CA 1
ATOM 6772 C C . ASP C 1 73 ? 15.518 32.225 112.640 1.00 28.08 73 ASP C C 1
ATOM 6773 O O . ASP C 1 73 ? 16.371 31.547 112.028 1.00 27.03 73 ASP C O 1
ATOM 6782 N N . THR C 1 74 ? 14.243 32.286 112.262 1.00 23.27 74 THR C N 1
ATOM 6783 C CA . THR C 1 74 ? 13.765 31.575 111.090 1.00 25.50 74 THR C CA 1
ATOM 6784 C C . THR C 1 74 ? 14.076 32.290 109.771 1.00 26.32 74 THR C C 1
ATOM 6785 O O . THR C 1 74 ? 14.331 33.509 109.742 1.00 27.47 74 THR C O 1
ATOM 6796 N N . HIS C 1 75 ? 13.963 31.549 108.673 1.00 26.22 75 HIS C N 1
ATOM 6797 C CA . HIS C 1 75 ? 14.087 32.129 107.337 1.00 28.66 75 HIS C CA 1
ATOM 6798 C C . HIS C 1 75 ? 12.960 33.141 107.084 1.00 31.09 75 HIS C C 1
ATOM 6799 O O . HIS C 1 75 ? 13.152 34.117 106.360 1.00 30.38 75 HIS C O 1
ATOM 6813 N N . PHE C 1 76 ? 11.798 32.932 107.705 1.00 30.72 76 PHE C N 1
ATOM 6814 C CA . PHE C 1 76 ? 10.746 33.930 107.586 1.00 29.74 76 PHE C CA 1
ATOM 6815 C C . PHE C 1 76 ? 11.210 35.266 108.151 1.00 28.74 76 PHE C C 1
ATOM 6816 O O . PHE C 1 76 ? 10.940 36.347 107.584 1.00 29.66 76 PHE C O 1
ATOM 6833 N N . THR C 1 77 ? 11.838 35.207 109.308 1.00 28.67 77 THR C N 1
ATOM 6834 C CA . THR C 1 77 ? 12.288 36.436 109.955 1.00 26.78 77 THR C CA 1
ATOM 6835 C C . THR C 1 77 ? 13.409 37.116 109.165 1.00 30.20 77 THR C C 1
ATOM 6836 O O . THR C 1 77 ? 13.430 38.345 109.045 1.00 30.98 77 THR C O 1
ATOM 6847 N N . HIS C 1 78 ? 14.323 36.328 108.596 1.00 29.85 78 HIS C N 1
ATOM 6848 C CA . HIS C 1 78 ? 15.348 36.905 107.718 1.00 33.26 78 HIS C CA 1
ATOM 6849 C C . HIS C 1 78 ? 14.726 37.670 106.552 1.00 33.57 78 HIS C C 1
ATOM 6850 O O . HIS C 1 78 ? 15.182 38.781 106.217 1.00 34.71 78 HIS C O 1
ATOM 6865 N N A LYS C 1 79 ? 13.701 37.083 105.934 0.30 33.34 79 LYS C N 1
ATOM 6866 N N B LYS C 1 79 ? 13.698 37.093 105.928 0.70 33.62 79 LYS C N 1
ATOM 6867 C CA A LYS C 1 79 ? 13.018 37.721 104.808 0.30 34.08 79 LYS C CA 1
ATOM 6868 C CA B LYS C 1 79 ? 13.033 37.752 104.799 0.70 34.49 79 LYS C CA 1
ATOM 6869 C C A LYS C 1 79 ? 12.418 39.052 105.237 0.30 34.90 79 LYS C C 1
ATOM 6870 C C B LYS C 1 79 ? 12.426 39.070 105.241 0.70 35.81 79 LYS C C 1
ATOM 6871 O O A LYS C 1 79 ? 12.526 40.046 104.519 0.30 36.46 79 LYS C O 1
ATOM 6872 O O B LYS C 1 79 ? 12.512 40.071 104.528 0.70 36.08 79 LYS C O 1
ATOM 6909 N N . ALA C 1 80 ? 11.772 39.069 106.400 1.00 33.08 80 ALA C N 1
ATOM 6910 C CA . ALA C 1 80 ? 11.177 40.310 106.895 1.00 35.62 80 ALA C CA 1
ATOM 6911 C C . ALA C 1 80 ? 12.263 41.367 107.154 1.00 36.26 80 ALA C C 1
ATOM 6912 O O . ALA C 1 80 ? 12.109 42.515 106.759 1.00 38.58 80 ALA C O 1
ATOM 6919 N N . TRP C 1 81 ? 13.345 40.972 107.832 1.00 34.34 81 TRP C N 1
ATOM 6920 C CA . TRP C 1 81 ? 14.447 41.877 108.130 1.00 34.85 81 TRP C CA 1
ATOM 6921 C C . TRP C 1 81 ? 15.032 42.441 106.826 1.00 37.25 81 TRP C C 1
ATOM 6922 O O . TRP C 1 81 ? 15.351 43.631 106.733 1.00 36.88 81 TRP C O 1
ATOM 6943 N N . HIS C 1 82 ? 15.146 41.572 105.820 1.00 38.14 82 HIS C N 1
ATOM 6944 C CA . HIS C 1 82 ? 15.691 41.943 104.517 1.00 37.74 82 HIS C CA 1
ATOM 6945 C C . HIS C 1 82 ? 14.818 42.998 103.850 1.00 38.76 82 HIS C C 1
ATOM 6946 O O . HIS C 1 82 ? 15.289 43.749 102.999 1.00 38.10 82 HIS C O 1
ATOM 6960 N N . SER C 1 83 ? 13.545 43.056 104.218 1.00 40.17 83 SER C N 1
ATOM 6961 C CA . SER C 1 83 ? 12.641 44.044 103.650 1.00 44.87 83 SER C CA 1
ATOM 6962 C C . SER C 1 83 ? 12.633 45.345 104.424 1.00 45.07 83 SER C C 1
ATOM 6963 O O . SER C 1 83 ? 12.381 46.387 103.867 1.00 50.26 83 SER C O 1
ATOM 6971 N N . SER C 1 84 ? 12.866 45.294 105.723 1.00 43.47 84 SER C N 1
ATOM 6972 C CA . SER C 1 84 ? 12.619 46.480 106.548 1.00 46.44 84 SER C CA 1
ATOM 6973 C C . SER C 1 84 ? 13.888 47.207 106.956 1.00 43.14 84 SER C C 1
ATOM 6974 O O . SER C 1 84 ? 13.822 48.329 107.437 1.00 43.92 84 SER C O 1
ATOM 6982 N N . SER C 1 85 ? 15.036 46.573 106.764 1.00 42.88 85 SER C N 1
ATOM 6983 C CA . SER C 1 85 ? 16.320 47.192 107.050 1.00 44.88 85 SER C CA 1
ATOM 6984 C C . SER C 1 85 ? 17.051 47.532 105.775 1.00 45.94 85 SER C C 1
ATOM 6985 O O . SER C 1 85 ? 17.237 46.687 104.905 1.00 41.81 85 SER C O 1
ATOM 6993 N N . GLU C 1 86 ? 17.497 48.767 105.692 1.00 46.74 86 GLU C N 1
ATOM 6994 C CA . GLU C 1 86 ? 18.231 49.241 104.546 1.00 48.30 86 GLU C CA 1
ATOM 6995 C C . GLU C 1 86 ? 19.594 48.570 104.436 1.00 48.50 86 GLU C C 1
ATOM 6996 O O . GLU C 1 86 ? 20.121 48.392 103.351 1.00 49.76 86 GLU C O 1
ATOM 7008 N N . THR C 1 87 ? 20.164 48.194 105.574 1.00 46.64 87 THR C N 1
ATOM 7009 C CA . THR C 1 87 ? 21.437 47.471 105.593 1.00 44.29 87 THR C CA 1
ATOM 7010 C C . THR C 1 87 ? 21.273 46.048 105.093 1.00 43.00 87 THR C C 1
ATOM 7011 O O . THR C 1 87 ? 22.023 45.601 104.228 1.00 43.68 87 THR C O 1
ATOM 7022 N N . ILE C 1 88 ? 20.276 45.346 105.624 1.00 39.73 88 ILE C N 1
ATOM 7023 C CA . ILE C 1 88 ? 20.097 43.929 105.335 1.00 36.36 88 ILE C CA 1
ATOM 7024 C C . ILE C 1 88 ? 19.620 43.749 103.908 1.00 39.60 88 ILE C C 1
ATOM 7025 O O . ILE C 1 88 ? 19.958 42.743 103.262 1.00 41.16 88 ILE C O 1
ATOM 7041 N N . ALA C 1 89 ? 18.872 44.740 103.407 1.00 39.35 89 ALA C N 1
ATOM 7042 C CA . ALA C 1 89 ? 18.404 44.768 102.016 1.00 44.60 89 ALA C CA 1
ATOM 7043 C C . ALA C 1 89 ? 19.534 44.572 100.999 1.00 45.80 89 ALA C C 1
ATOM 7044 O O . ALA C 1 89 ? 19.282 44.114 99.890 1.00 45.72 89 ALA C O 1
ATOM 7051 N N . LYS C 1 90 ? 20.758 44.925 101.386 1.00 47.63 90 LYS C N 1
ATOM 7052 C CA . LYS C 1 90 ? 21.928 44.857 100.495 1.00 52.51 90 LYS C CA 1
ATOM 7053 C C . LYS C 1 90 ? 22.501 43.446 100.391 1.00 49.73 90 LYS C C 1
ATOM 7054 O O . LYS C 1 90 ? 23.390 43.176 99.587 1.00 48.73 90 LYS C O 1
ATOM 7073 N N . ILE C 1 91 ? 21.998 42.544 101.213 1.00 43.12 91 ILE C N 1
ATOM 7074 C CA . ILE C 1 91 ? 22.565 41.214 101.287 1.00 40.48 91 ILE C CA 1
ATOM 7075 C C . ILE C 1 91 ? 22.102 40.362 100.111 1.00 42.46 91 ILE C C 1
ATOM 7076 O O . ILE C 1 91 ? 20.905 40.196 99.895 1.00 41.96 91 ILE C O 1
ATOM 7092 N N . LYS C 1 92 ? 23.058 39.830 99.362 1.00 41.51 92 LYS C N 1
ATOM 7093 C CA . LYS C 1 92 ? 22.767 38.939 98.259 1.00 41.81 92 LYS C CA 1
ATOM 7094 C C . LYS C 1 92 ? 23.210 37.499 98.520 1.00 43.16 92 LYS C C 1
ATOM 7095 O O . LYS C 1 92 ? 23.085 36.649 97.640 1.00 45.66 92 LYS C O 1
ATOM 7114 N N . TYR C 1 93 ? 23.721 37.227 99.720 1.00 37.48 93 TYR C N 1
ATOM 7115 C CA . TYR C 1 93 ? 24.120 35.868 100.100 1.00 35.99 93 TYR C CA 1
ATOM 7116 C C . TYR C 1 93 ? 22.998 35.176 100.878 1.00 37.23 93 TYR C C 1
ATOM 7117 O O . TYR C 1 93 ? 22.039 35.829 101.297 1.00 38.14 93 TYR C O 1
ATOM 7135 N N . ALA C 1 94 ? 23.098 33.858 101.056 1.00 35.03 94 ALA C N 1
ATOM 7136 C CA . ALA C 1 94 ? 22.020 33.092 101.723 1.00 33.59 94 ALA C CA 1
ATOM 7137 C C . ALA C 1 94 ? 21.977 33.441 103.184 1.00 33.48 94 ALA C C 1
ATOM 7138 O O . ALA C 1 94 ? 22.992 33.436 103.848 1.00 31.14 94 ALA C O 1
ATOM 7145 N N . MET C 1 95 ? 20.789 33.727 103.701 1.00 33.52 95 MET C N 1
ATOM 7146 C CA . MET C 1 95 ? 20.633 33.934 105.145 1.00 30.90 95 MET C CA 1
ATOM 7147 C C . MET C 1 95 ? 19.950 32.710 105.708 1.00 31.58 95 MET C C 1
ATOM 7148 O O . MET C 1 95 ? 18.776 32.483 105.451 1.00 29.74 95 MET C O 1
ATOM 7162 N N . ILE C 1 96 ? 20.707 31.890 106.415 1.00 30.61 96 ILE C N 1
ATOM 7163 C CA . ILE C 1 96 ? 20.212 30.612 106.913 1.00 30.75 96 ILE C CA 1
ATOM 7164 C C . ILE C 1 96 ? 19.477 30.819 108.230 1.00 30.81 96 ILE C C 1
ATOM 7165 O O . ILE C 1 96 ? 19.962 31.530 109.101 1.00 27.58 96 ILE C O 1
ATOM 7181 N N . GLY C 1 97 ? 18.312 30.189 108.354 1.00 26.99 97 GLY C N 1
ATOM 7182 C CA . GLY C 1 97 ? 17.596 30.142 109.624 1.00 25.74 97 GLY C CA 1
ATOM 7183 C C . GLY C 1 97 ? 17.949 28.856 110.335 1.00 25.74 97 GLY C C 1
ATOM 7184 O O . GLY C 1 97 ? 17.994 27.814 109.691 1.00 29.16 97 GLY C O 1
ATOM 7188 N N . ASP C 1 98 ? 18.176 28.909 111.642 1.00 26.10 98 ASP C N 1
ATOM 7189 C CA . ASP C 1 98 ? 18.554 27.725 112.412 1.00 23.47 98 ASP C CA 1
ATOM 7190 C C . ASP C 1 98 ? 17.768 27.630 113.731 1.00 23.81 98 ASP C C 1
ATOM 7191 O O . ASP C 1 98 ? 18.356 27.530 114.807 1.00 24.01 98 ASP C O 1
ATOM 7200 N N . PRO C 1 99 ? 16.428 27.620 113.638 1.00 25.36 99 PRO C N 1
ATOM 7201 C CA . PRO C 1 99 ? 15.657 27.578 114.891 1.00 23.68 99 PRO C CA 1
ATOM 7202 C C . PRO C 1 99 ? 15.854 26.271 115.673 1.00 23.24 99 PRO C C 1
ATOM 7203 O O . PRO C 1 99 ? 15.646 26.333 116.878 1.00 24.84 99 PRO C O 1
ATOM 7214 N N . THR C 1 100 ? 16.283 25.154 115.071 1.00 22.74 100 THR C N 1
ATOM 7215 C CA . THR C 1 100 ? 16.523 23.953 115.894 1.00 22.66 100 THR C CA 1
ATOM 7216 C C . THR C 1 100 ? 17.863 24.086 116.604 1.00 27.18 100 THR C C 1
ATOM 7217 O O . THR C 1 100 ? 18.186 23.322 117.516 1.00 26.05 100 THR C O 1
ATOM 7228 N N . GLY C 1 101 ? 18.663 25.042 116.161 1.00 24.89 101 GLY C N 1
ATOM 7229 C CA . GLY C 1 101 ? 19.995 25.180 116.709 1.00 25.21 101 GLY C CA 1
ATOM 7230 C C . GLY C 1 101 ? 21.002 24.155 116.218 1.00 27.04 101 GLY C C 1
ATOM 7231 O O . GLY C 1 101 ? 22.171 24.205 116.637 1.00 26.56 101 GLY C O 1
ATOM 7235 N N . ALA C 1 102 ? 20.611 23.266 115.316 1.00 25.04 102 ALA C N 1
ATOM 7236 C CA . ALA C 1 102 ? 21.506 22.146 114.971 1.00 23.43 102 ALA C CA 1
ATOM 7237 C C . ALA C 1 102 ? 22.744 22.626 114.229 1.00 26.75 102 ALA C C 1
ATOM 7238 O O . ALA C 1 102 ? 23.870 22.128 114.489 1.00 26.11 102 ALA C O 1
ATOM 7245 N N . LEU C 1 103 ? 22.579 23.592 113.328 1.00 25.27 103 LEU C N 1
ATOM 7246 C CA . LEU C 1 103 ? 23.736 24.098 112.572 1.00 25.42 103 LEU C CA 1
ATOM 7247 C C . LEU C 1 103 ? 24.688 24.840 113.515 1.00 27.21 103 LEU C C 1
ATOM 7248 O O . LEU C 1 103 ? 25.916 24.683 113.456 1.00 27.52 103 LEU C O 1
ATOM 7264 N N . THR C 1 104 ? 24.108 25.616 114.420 1.00 24.53 104 THR C N 1
ATOM 7265 C CA . THR C 1 104 ? 24.863 26.348 115.382 1.00 21.59 104 THR C CA 1
ATOM 7266 C C . THR C 1 104 ? 25.611 25.399 116.311 1.00 25.23 104 THR C C 1
ATOM 7267 O O . THR C 1 104 ? 26.779 25.622 116.605 1.00 27.45 104 THR C O 1
ATOM 7278 N N . ARG C 1 105 ? 24.956 24.349 116.770 1.00 25.85 105 ARG C N 1
ATOM 7279 C CA . ARG C 1 105 ? 25.647 23.387 117.633 1.00 26.82 105 ARG C CA 1
ATOM 7280 C C . ARG C 1 105 ? 26.686 22.582 116.878 1.00 23.77 105 ARG C C 1
ATOM 7281 O O . ARG C 1 105 ? 27.666 22.136 117.467 1.00 27.06 105 ARG C O 1
ATOM 7302 N N . ASN C 1 106 ? 26.508 22.417 115.573 1.00 24.01 106 ASN C N 1
ATOM 7303 C CA . ASN C 1 106 ? 27.544 21.743 114.789 1.00 27.94 106 ASN C CA 1
ATOM 7304 C C . ASN C 1 106 ? 28.872 22.482 114.915 1.00 27.52 106 ASN C C 1
ATOM 7305 O O . ASN C 1 106 ? 29.931 21.859 114.977 1.00 27.52 106 ASN C O 1
ATOM 7316 N N . PHE C 1 107 ? 28.795 23.813 114.930 1.00 26.93 107 PHE C N 1
ATOM 7317 C CA . PHE C 1 107 ? 29.943 24.673 115.054 1.00 26.69 107 PHE C CA 1
ATOM 7318 C C . PHE C 1 107 ? 30.221 25.031 116.516 1.00 26.50 107 PHE C C 1
ATOM 7319 O O . PHE C 1 107 ? 30.974 25.962 116.801 1.00 28.16 107 PHE C O 1
ATOM 7336 N N A ASP C 1 108 ? 29.632 24.262 117.423 0.66 25.04 108 ASP C N 1
ATOM 7337 N N B ASP C 1 108 ? 29.623 24.266 117.422 0.34 25.87 108 ASP C N 1
ATOM 7338 C CA A ASP C 1 108 ? 29.797 24.437 118.870 0.66 26.12 108 ASP C CA 1
ATOM 7339 C CA B ASP C 1 108 ? 29.826 24.445 118.856 0.34 26.82 108 ASP C CA 1
ATOM 7340 C C A ASP C 1 108 ? 29.645 25.898 119.279 0.66 27.24 108 ASP C C 1
ATOM 7341 C C B ASP C 1 108 ? 29.674 25.910 119.246 0.34 26.32 108 ASP C C 1
ATOM 7342 O O A ASP C 1 108 ? 30.395 26.409 120.108 0.66 25.51 108 ASP C O 1
ATOM 7343 O O B ASP C 1 108 ? 30.477 26.442 120.013 0.34 25.92 108 ASP C O 1
ATOM 7360 N N . ASN C 1 109 ? 28.637 26.563 118.722 1.00 25.60 109 ASN C N 1
ATOM 7361 C CA . ASN C 1 109 ? 28.568 28.013 118.809 1.00 24.21 109 ASN C CA 1
ATOM 7362 C C . ASN C 1 109 ? 27.284 28.575 119.425 1.00 24.71 109 ASN C C 1
ATOM 7363 O O . ASN C 1 109 ? 26.939 29.743 119.189 1.00 26.36 109 ASN C O 1
ATOM 7375 N N . MET C 1 110 ? 26.600 27.758 120.219 1.00 24.45 110 MET C N 1
ATOM 7376 C CA . MET C 1 110 ? 25.340 28.153 120.855 1.00 24.01 110 MET C CA 1
ATOM 7377 C C . MET C 1 110 ? 25.605 28.823 122.182 1.00 25.60 110 MET C C 1
ATOM 7378 O O . MET C 1 110 ? 26.419 28.338 122.986 1.00 26.55 110 MET C O 1
ATOM 7392 N N . ARG C 1 111 ? 24.941 29.954 122.409 1.00 27.04 111 ARG C N 1
ATOM 7393 C CA . ARG C 1 111 ? 24.803 30.485 123.763 1.00 28.26 111 ARG C CA 1
ATOM 7394 C C . ARG C 1 111 ? 23.626 29.739 124.404 1.00 27.51 111 ARG C C 1
ATOM 7395 O O . ARG C 1 111 ? 22.469 30.079 124.160 1.00 28.33 111 ARG C O 1
ATOM 7416 N N . GLU C 1 112 ? 23.892 28.725 125.205 1.00 27.92 112 GLU C N 1
ATOM 7417 C CA . GLU C 1 112 ? 22.826 27.810 125.605 1.00 30.86 112 GLU C CA 1
ATOM 7418 C C . GLU C 1 112 ? 21.795 28.515 126.490 1.00 30.07 112 GLU C C 1
ATOM 7419 O O . GLU C 1 112 ? 20.613 28.214 126.422 1.00 34.16 112 GLU C O 1
ATOM 7431 N N A ASP C 1 113 ? 22.208 29.487 127.284 0.48 30.47 113 ASP C N 1
ATOM 7432 N N B ASP C 1 113 ? 22.240 29.486 127.276 0.52 30.37 113 ASP C N 1
ATOM 7433 C CA A ASP C 1 113 ? 21.238 30.144 128.159 0.48 31.54 113 ASP C CA 1
ATOM 7434 C CA B ASP C 1 113 ? 21.332 30.208 128.168 0.52 31.74 113 ASP C CA 1
ATOM 7435 C C A ASP C 1 113 ? 20.439 31.209 127.415 0.48 29.74 113 ASP C C 1
ATOM 7436 C C B ASP C 1 113 ? 20.403 31.130 127.389 0.52 29.43 113 ASP C C 1
ATOM 7437 O O A ASP C 1 113 ? 19.545 31.804 127.991 0.48 28.94 113 ASP C O 1
ATOM 7438 O O B ASP C 1 113 ? 19.385 31.550 127.918 0.52 29.20 113 ASP C O 1
ATOM 7455 N N . GLU C 1 114 ? 20.767 31.459 126.148 1.00 28.78 114 GLU C N 1
ATOM 7456 C CA . GLU C 1 114 ? 20.018 32.433 125.330 1.00 25.33 114 GLU C CA 1
ATOM 7457 C C . GLU C 1 114 ? 19.291 31.857 124.105 1.00 27.32 114 GLU C C 1
ATOM 7458 O O . GLU C 1 114 ? 18.370 32.486 123.584 1.00 27.94 114 GLU C O 1
ATOM 7471 N N . GLY C 1 115 ? 19.703 30.682 123.639 1.00 23.62 115 GLY C N 1
ATOM 7472 C CA . GLY C 1 115 ? 19.170 30.107 122.407 1.00 25.29 115 GLY C CA 1
ATOM 7473 C C . GLY C 1 115 ? 19.560 30.917 121.198 1.00 24.34 115 GLY C C 1
ATOM 7474 O O . GLY C 1 115 ? 18.836 30.913 120.212 1.00 23.32 115 GLY C O 1
ATOM 7478 N N . LEU C 1 116 ? 20.685 31.648 121.306 1.00 24.76 116 LEU C N 1
ATOM 7479 C CA . LEU C 1 116 ? 21.222 32.456 120.223 1.00 22.11 116 LEU C CA 1
ATOM 7480 C C . LEU C 1 116 ? 22.691 32.047 119.963 1.00 23.41 116 LEU C C 1
ATOM 7481 O O . LEU C 1 116 ? 23.418 31.651 120.898 1.00 25.34 116 LEU C O 1
ATOM 7497 N N . ALA C 1 117 ? 23.119 32.168 118.710 1.00 23.64 117 ALA C N 1
ATOM 7498 C CA . ALA C 1 117 ? 24.509 31.909 118.339 1.00 25.35 117 ALA C CA 1
ATOM 7499 C C . ALA C 1 117 ? 25.442 33.034 118.769 1.00 25.88 117 ALA C C 1
ATOM 7500 O O . ALA C 1 117 ? 25.069 34.198 118.779 1.00 25.52 117 ALA C O 1
ATOM 7507 N N . ASP C 1 118 ? 26.669 32.676 119.130 1.00 27.53 118 ASP C N 1
ATOM 7508 C CA . ASP C 1 118 ? 27.712 33.683 119.346 1.00 24.43 118 ASP C CA 1
ATOM 7509 C C . ASP C 1 118 ? 28.186 34.278 118.012 1.00 24.95 118 ASP C C 1
ATOM 7510 O O . ASP C 1 118 ? 27.942 33.711 116.939 1.00 25.75 118 ASP C O 1
ATOM 7519 N N . ARG C 1 119 ? 28.859 35.429 118.099 1.00 26.35 119 ARG C N 1
ATOM 7520 C CA . ARG C 1 119 ? 29.498 36.065 116.933 1.00 26.30 119 ARG C CA 1
ATOM 7521 C C . ARG C 1 119 ? 30.747 35.311 116.479 1.00 28.02 119 ARG C C 1
ATOM 7522 O O . ARG C 1 119 ? 31.855 35.713 116.827 1.00 31.03 119 ARG C O 1
ATOM 7543 N N . ALA C 1 120 ? 30.564 34.240 115.724 1.00 27.47 120 ALA C N 1
ATOM 7544 C CA . ALA C 1 120 ? 31.683 33.404 115.261 1.00 27.74 120 ALA C CA 1
ATOM 7545 C C . ALA C 1 120 ? 31.682 33.371 113.742 1.00 29.20 120 ALA C C 1
ATOM 7546 O O . ALA C 1 120 ? 30.613 33.335 113.124 1.00 27.06 120 ALA C O 1
ATOM 7553 N N . THR C 1 121 ? 32.874 33.385 113.138 1.00 28.57 121 THR C N 1
ATOM 7554 C CA . THR C 1 121 ? 33.030 33.252 111.696 1.00 28.85 121 THR C CA 1
ATOM 7555 C C . THR C 1 121 ? 33.947 32.081 111.434 1.00 29.93 121 THR C C 1
ATOM 7556 O O . THR C 1 121 ? 35.019 31.993 112.051 1.00 27.34 121 THR C O 1
ATOM 7567 N N . PHE C 1 122 ? 33.521 31.183 110.551 1.00 27.21 122 PHE C N 1
ATOM 7568 C CA . PHE C 1 122 ? 34.341 30.035 110.147 1.00 28.76 122 PHE C CA 1
ATOM 7569 C C . PHE C 1 122 ? 34.618 30.104 108.656 1.00 31.90 122 PHE C C 1
ATOM 7570 O O . PHE C 1 122 ? 33.699 30.285 107.859 1.00 30.44 122 PHE C O 1
ATOM 7587 N N . VAL C 1 123 ? 35.889 29.981 108.290 1.00 32.88 123 VAL C N 1
ATOM 7588 C CA . VAL C 1 123 ? 36.319 29.879 106.880 1.00 33.06 123 VAL C CA 1
ATOM 7589 C C . VAL C 1 123 ? 36.518 28.404 106.571 1.00 34.00 123 VAL C C 1
ATOM 7590 O O . VAL C 1 123 ? 37.264 27.723 107.273 1.00 32.88 123 VAL C O 1
ATOM 7603 N N . VAL C 1 124 ? 35.840 27.919 105.537 1.00 32.90 124 VAL C N 1
ATOM 7604 C CA . VAL C 1 124 ? 35.808 26.492 105.218 1.00 34.25 124 VAL C CA 1
ATOM 7605 C C . VAL C 1 124 ? 36.252 26.245 103.779 1.00 35.40 124 VAL C C 1
ATOM 7606 O O . VAL C 1 124 ? 35.744 26.871 102.856 1.00 36.04 124 VAL C O 1
ATOM 7619 N N . ASP C 1 125 ? 37.176 25.303 103.584 1.00 35.01 125 ASP C N 1
ATOM 7620 C CA . ASP C 1 125 ? 37.749 25.105 102.279 1.00 36.01 125 ASP C CA 1
ATOM 7621 C C . ASP C 1 125 ? 36.862 24.126 101.459 1.00 41.11 125 ASP C C 1
ATOM 7622 O O . ASP C 1 125 ? 35.855 23.620 101.973 1.00 36.40 125 ASP C O 1
ATOM 7631 N N . PRO C 1 126 ? 37.209 23.900 100.181 1.00 41.07 126 PRO C N 1
ATOM 7632 C CA . PRO C 1 126 ? 36.417 23.027 99.290 1.00 41.36 126 PRO C CA 1
ATOM 7633 C C . PRO C 1 126 ? 36.275 21.579 99.764 1.00 43.22 126 PRO C C 1
ATOM 7634 O O . PRO C 1 126 ? 35.371 20.863 99.307 1.00 43.68 126 PRO C O 1
ATOM 7645 N N . GLN C 1 127 ? 37.171 21.148 100.645 1.00 42.42 127 GLN C N 1
ATOM 7646 C CA . GLN C 1 127 ? 37.132 19.793 101.206 1.00 41.23 127 GLN C CA 1
ATOM 7647 C C . GLN C 1 127 ? 36.337 19.740 102.524 1.00 41.89 127 GLN C C 1
ATOM 7648 O O . GLN C 1 127 ? 36.230 18.695 103.161 1.00 46.72 127 GLN C O 1
ATOM 7662 N N . GLY C 1 128 ? 35.790 20.874 102.931 1.00 37.01 128 GLY C N 1
ATOM 7663 C CA . GLY C 1 128 ? 35.019 20.967 104.159 1.00 33.64 128 GLY C CA 1
ATOM 7664 C C . GLY C 1 128 ? 35.818 21.313 105.416 1.00 33.79 128 GLY C C 1
ATOM 7665 O O . GLY C 1 128 ? 35.265 21.343 106.516 1.00 35.74 128 GLY C O 1
ATOM 7669 N N . ILE C 1 129 ? 37.101 21.598 105.261 1.00 36.21 129 ILE C N 1
ATOM 7670 C CA . ILE C 1 129 ? 37.983 21.799 106.415 1.00 29.76 129 ILE C CA 1
ATOM 7671 C C . ILE C 1 129 ? 37.998 23.263 106.830 1.00 31.85 129 ILE C C 1
ATOM 7672 O O . ILE C 1 129 ? 38.195 24.164 106.015 1.00 33.49 129 ILE C O 1
ATOM 7688 N N . ILE C 1 130 ? 37.799 23.472 108.127 1.00 30.99 130 ILE C N 1
ATOM 7689 C CA . ILE C 1 130 ? 37.817 24.784 108.753 1.00 32.28 130 ILE C CA 1
ATOM 7690 C C . ILE C 1 130 ? 39.252 25.283 108.854 1.00 34.58 130 ILE C C 1
ATOM 7691 O O . ILE C 1 130 ? 40.056 24.679 109.570 1.00 32.63 130 ILE C O 1
ATOM 7707 N N . GLN C 1 131 ? 39.550 26.383 108.162 1.00 30.68 131 GLN C N 1
ATOM 7708 C CA . GLN C 1 131 ? 40.908 26.929 108.081 1.00 30.86 131 GLN C CA 1
ATOM 7709 C C . GLN C 1 131 ? 41.143 28.226 108.886 1.00 31.01 131 GLN C C 1
ATOM 7710 O O . GLN C 1 131 ? 42.284 28.631 109.084 1.00 31.31 131 GLN C O 1
ATOM 7724 N N . ALA C 1 132 ? 40.075 28.885 109.313 1.00 31.22 132 ALA C N 1
ATOM 7725 C CA . ALA C 1 132 ? 40.193 30.077 110.141 1.00 30.94 132 ALA C CA 1
ATOM 7726 C C . ALA C 1 132 ? 38.917 30.245 110.952 1.00 33.63 132 ALA C C 1
ATOM 7727 O O . ALA C 1 132 ? 37.815 29.959 110.461 1.00 30.93 132 ALA C O 1
ATOM 7734 N N . ILE C 1 133 ? 39.093 30.700 112.192 1.00 30.56 133 ILE C N 1
ATOM 7735 C CA . ILE C 1 133 ? 37.994 30.952 113.118 1.00 29.11 133 ILE C CA 1
ATOM 7736 C C . ILE C 1 133 ? 38.186 32.306 113.770 1.00 27.98 133 ILE C C 1
ATOM 7737 O O . ILE C 1 133 ? 39.307 32.692 114.151 1.00 31.24 133 ILE C O 1
ATOM 7753 N N . GLU C 1 134 ? 37.087 33.032 113.912 1.00 30.05 134 GLU C N 1
ATOM 7754 C CA . GLU C 1 134 ? 37.085 34.295 114.659 1.00 27.71 134 GLU C CA 1
ATOM 7755 C C . GLU C 1 134 ? 35.846 34.301 115.543 1.00 30.64 134 GLU C C 1
ATOM 7756 O O . GLU C 1 134 ? 34.773 33.998 115.059 1.00 29.17 134 GLU C O 1
ATOM 7768 N N . VAL C 1 135 ? 35.983 34.618 116.829 1.00 28.52 135 VAL C N 1
ATOM 7769 C CA . VAL C 1 135 ? 34.804 34.750 117.698 1.00 27.39 135 VAL C CA 1
ATOM 7770 C C . VAL C 1 135 ? 35.002 35.992 118.534 1.00 27.80 135 VAL C C 1
ATOM 7771 O O . VAL C 1 135 ? 36.108 36.213 119.066 1.00 29.25 135 VAL C O 1
ATOM 7784 N N . THR C 1 136 ? 33.962 36.816 118.625 1.00 28.95 136 THR C N 1
ATOM 7785 C CA . THR C 1 136 ? 34.003 38.030 119.424 1.00 29.68 136 THR C CA 1
ATOM 7786 C C . THR C 1 136 ? 32.809 38.084 120.384 1.00 31.02 136 THR C C 1
ATOM 7787 O O . THR C 1 136 ? 31.768 37.432 120.173 1.00 27.62 136 THR C O 1
ATOM 7798 N N . ALA C 1 137 ? 32.994 38.867 121.444 1.00 28.81 137 ALA C N 1
ATOM 7799 C CA . ALA C 1 137 ? 31.960 39.063 122.466 1.00 30.70 137 ALA C CA 1
ATOM 7800 C C . ALA C 1 137 ? 30.736 39.762 121.913 1.00 34.99 137 ALA C C 1
ATOM 7801 O O . ALA C 1 137 ? 30.795 40.333 120.830 1.00 33.51 137 ALA C O 1
ATOM 7808 N N . GLU C 1 138 ? 29.647 39.735 122.687 1.00 34.76 138 GLU C N 1
ATOM 7809 C CA . GLU C 1 138 ? 28.371 40.329 122.297 1.00 33.54 138 GLU C CA 1
ATOM 7810 C C . GLU C 1 138 ? 28.548 41.785 121.806 1.00 35.79 138 GLU C C 1
ATOM 7811 O O . GLU C 1 138 ? 27.972 42.190 120.787 1.00 36.94 138 GLU C O 1
ATOM 7823 N N . GLY C 1 139 ? 29.349 42.561 122.518 1.00 33.23 139 GLY C N 1
ATOM 7824 C CA . GLY C 1 139 ? 29.465 43.973 122.199 1.00 34.07 139 GLY C CA 1
ATOM 7825 C C . GLY C 1 139 ? 30.535 44.355 121.176 1.00 38.76 139 GLY C C 1
ATOM 7826 O O . GLY C 1 139 ? 30.772 45.537 120.947 1.00 40.25 139 GLY C O 1
ATOM 7830 N N . ILE C 1 140 ? 31.169 43.368 120.553 1.00 38.04 140 ILE C N 1
ATOM 7831 C CA . ILE C 1 140 ? 32.347 43.631 119.699 1.00 36.63 140 ILE C CA 1
ATOM 7832 C C . ILE C 1 140 ? 32.117 43.185 118.258 1.00 37.27 140 ILE C C 1
ATOM 7833 O O . ILE C 1 140 ? 32.138 41.985 117.946 1.00 36.76 140 ILE C O 1
ATOM 7849 N N . GLY C 1 141 ? 31.903 44.160 117.384 1.00 41.52 141 GLY C N 1
ATOM 7850 C CA . GLY C 1 141 ? 31.689 43.874 115.976 1.00 41.02 141 GLY C CA 1
ATOM 7851 C C . GLY C 1 141 ? 32.973 43.390 115.320 1.00 38.57 141 GLY C C 1
ATOM 7852 O O . GLY C 1 141 ? 34.058 43.852 115.674 1.00 36.94 141 GLY C O 1
ATOM 7856 N N . ARG C 1 142 ? 32.823 42.476 114.357 1.00 35.29 142 ARG C N 1
ATOM 7857 C CA . ARG C 1 142 ? 33.924 41.994 113.523 1.00 35.72 142 ARG C CA 1
ATOM 7858 C C . ARG C 1 142 ? 34.250 42.972 112.376 1.00 41.51 142 ARG C C 1
ATOM 7859 O O . ARG C 1 142 ? 33.555 43.966 112.180 1.00 45.85 142 ARG C O 1
ATOM 7880 N N . ASP C 1 143 ? 35.310 42.670 111.628 1.00 37.55 143 ASP C N 1
ATOM 7881 C CA . ASP C 1 143 ? 35.811 43.546 110.564 1.00 41.43 143 ASP C CA 1
ATOM 7882 C C . ASP C 1 143 ? 36.172 42.674 109.368 1.00 39.97 143 ASP C C 1
ATOM 7883 O O . ASP C 1 143 ? 37.156 41.934 109.408 1.00 41.31 143 ASP C O 1
ATOM 7892 N N . ALA C 1 144 ? 35.363 42.777 108.320 1.00 40.03 144 ALA C N 1
ATOM 7893 C CA . ALA C 1 144 ? 35.451 41.922 107.133 1.00 48.70 144 ALA C CA 1
ATOM 7894 C C . ALA C 1 144 ? 36.792 42.040 106.403 1.00 46.50 144 ALA C C 1
ATOM 7895 O O . ALA C 1 144 ? 37.162 41.150 105.635 1.00 45.82 144 ALA C O 1
ATOM 7902 N N . SER C 1 145 ? 37.508 43.138 106.612 1.00 45.80 145 SER C N 1
ATOM 7903 C CA . SER C 1 145 ? 38.832 43.263 106.026 1.00 53.40 145 SER C CA 1
ATOM 7904 C C . SER C 1 145 ? 39.756 42.150 106.517 1.00 51.92 145 SER C C 1
ATOM 7905 O O . SER C 1 145 ? 40.555 41.606 105.740 1.00 48.21 145 SER C O 1
ATOM 7913 N N . ASP C 1 146 ? 39.662 41.811 107.796 1.00 50.31 146 ASP C N 1
ATOM 7914 C CA . ASP C 1 146 ? 40.479 40.742 108.334 1.00 50.84 146 ASP C CA 1
ATOM 7915 C C . ASP C 1 146 ? 40.038 39.393 107.784 1.00 45.39 146 ASP C C 1
ATOM 7916 O O . ASP C 1 146 ? 40.870 38.547 107.482 1.00 44.20 146 ASP C O 1
ATOM 7925 N N . LEU C 1 147 ? 38.723 39.195 107.669 1.00 42.16 147 LEU C N 1
ATOM 7926 C CA . LEU C 1 147 ? 38.162 38.005 107.028 1.00 41.23 147 LEU C CA 1
ATOM 7927 C C . LEU C 1 147 ? 38.757 37.800 105.626 1.00 39.66 147 LEU C C 1
ATOM 7928 O O . LEU C 1 147 ? 39.239 36.710 105.285 1.00 40.04 147 LEU C O 1
ATOM 7944 N N . LEU C 1 148 ? 38.752 38.848 104.816 1.00 38.41 148 LEU C N 1
ATOM 7945 C CA . LEU C 1 148 ? 39.247 38.701 103.450 1.00 41.68 148 LEU C CA 1
ATOM 7946 C C . LEU C 1 148 ? 40.751 38.359 103.446 1.00 46.87 148 LEU C C 1
ATOM 7947 O O . LEU C 1 148 ? 41.189 37.529 102.651 1.00 48.54 148 LEU C O 1
ATOM 7963 N N . ARG C 1 149 ? 41.532 38.969 104.336 1.00 46.39 149 ARG C N 1
ATOM 7964 C CA . ARG C 1 149 ? 42.974 38.685 104.382 1.00 50.94 149 ARG C CA 1
ATOM 7965 C C . ARG C 1 149 ? 43.203 37.205 104.686 1.00 48.41 149 ARG C C 1
ATOM 7966 O O . ARG C 1 149 ? 44.080 36.565 104.099 1.00 49.64 149 ARG C O 1
ATOM 7987 N N . LYS C 1 150 ? 42.421 36.672 105.614 1.00 43.24 150 LYS C N 1
ATOM 7988 C CA . LYS C 1 150 ? 42.541 35.272 106.012 1.00 42.51 150 LYS C CA 1
ATOM 7989 C C . LYS C 1 150 ? 42.121 34.324 104.901 1.00 40.74 150 LYS C C 1
ATOM 7990 O O . LYS C 1 150 ? 42.777 33.313 104.663 1.00 42.87 150 LYS C O 1
ATOM 8009 N N . ILE C 1 151 ? 41.036 34.654 104.218 1.00 38.83 151 ILE C N 1
ATOM 8010 C CA . ILE C 1 151 ? 40.581 33.841 103.092 1.00 40.34 151 ILE C CA 1
ATOM 8011 C C . ILE C 1 151 ? 41.687 33.760 102.045 1.00 43.66 151 ILE C C 1
ATOM 8012 O O . ILE C 1 151 ? 42.012 32.678 101.547 1.00 45.76 151 ILE C O 1
ATOM 8028 N N . LYS C 1 152 ? 42.256 34.912 101.699 1.00 42.83 152 LYS C N 1
ATOM 8029 C CA . LYS C 1 152 ? 43.322 34.964 100.705 1.00 45.87 152 LYS C CA 1
ATOM 8030 C C . LYS C 1 152 ? 44.553 34.175 101.127 1.00 49.52 152 LYS C C 1
ATOM 8031 O O . LYS C 1 152 ? 45.182 33.517 100.311 1.00 47.82 152 LYS C O 1
ATOM 8050 N N . ALA C 1 153 ? 44.913 34.238 102.401 1.00 46.67 153 ALA C N 1
ATOM 8051 C CA . ALA C 1 153 ? 46.057 33.456 102.864 1.00 44.90 153 ALA C CA 1
ATOM 8052 C C . ALA C 1 153 ? 45.723 31.959 102.774 1.00 45.87 153 ALA C C 1
ATOM 8053 O O . ALA C 1 153 ? 46.573 31.154 102.394 1.00 47.10 153 ALA C O 1
ATOM 8060 N N . ALA C 1 154 ? 44.488 31.607 103.155 1.00 43.02 154 ALA C N 1
ATOM 8061 C CA . ALA C 1 154 ? 44.032 30.222 103.119 1.00 43.47 154 ALA C CA 1
ATOM 8062 C C . ALA C 1 154 ? 44.087 29.685 101.680 1.00 43.94 154 ALA C C 1
ATOM 8063 O O . ALA C 1 154 ? 44.616 28.597 101.441 1.00 43.08 154 ALA C O 1
ATOM 8070 N N . GLN C 1 155 ? 43.599 30.465 100.721 1.00 43.43 155 GLN C N 1
ATOM 8071 C CA . GLN C 1 155 ? 43.670 30.063 99.305 1.00 44.87 155 GLN C CA 1
ATOM 8072 C C . GLN C 1 155 ? 45.109 29.965 98.807 1.00 48.88 155 GLN C C 1
ATOM 8073 O O . GLN C 1 155 ? 45.432 29.101 97.989 1.00 48.76 155 GLN C O 1
ATOM 8087 N N . TYR C 1 156 ? 45.977 30.845 99.295 1.00 49.21 156 TYR C N 1
ATOM 8088 C CA . TYR C 1 156 ? 47.363 30.820 98.859 1.00 50.98 156 TYR C CA 1
ATOM 8089 C C . TYR C 1 156 ? 48.075 29.558 99.348 1.00 53.20 156 TYR C C 1
ATOM 8090 O O . TYR C 1 156 ? 48.771 28.905 98.565 1.00 53.12 156 TYR C O 1
ATOM 8108 N N . VAL C 1 157 ? 47.906 29.207 100.622 1.00 51.73 157 VAL C N 1
ATOM 8109 C CA . VAL C 1 157 ? 48.590 28.027 101.154 1.00 50.41 157 VAL C CA 1
ATOM 8110 C C . VAL C 1 157 ? 48.023 26.771 100.510 1.00 50.74 157 VAL C C 1
ATOM 8111 O O . VAL C 1 157 ? 48.776 25.840 100.224 1.00 52.86 157 VAL C O 1
ATOM 8124 N N . ALA C 1 158 ? 46.711 26.752 100.257 1.00 46.50 158 ALA C N 1
ATOM 8125 C CA . ALA C 1 158 ? 46.107 25.645 99.511 1.00 47.91 158 ALA C CA 1
ATOM 8126 C C . ALA C 1 158 ? 46.729 25.480 98.126 1.00 51.18 158 ALA C C 1
ATOM 8127 O O . ALA C 1 158 ? 46.961 24.352 97.675 1.00 54.45 158 ALA C O 1
ATOM 8134 N N . ALA C 1 159 ? 47.015 26.603 97.462 1.00 52.88 159 ALA C N 1
ATOM 8135 C CA . ALA C 1 159 ? 47.524 26.588 96.084 1.00 55.64 159 ALA C CA 1
ATOM 8136 C C . ALA C 1 159 ? 49.045 26.463 96.017 1.00 56.24 159 ALA C C 1
ATOM 8137 O O . ALA C 1 159 ? 49.599 26.242 94.940 1.00 56.44 159 ALA C O 1
ATOM 8144 N N . HIS C 1 160 ? 49.715 26.593 97.159 1.00 51.01 160 HIS C N 1
ATOM 8145 C CA . HIS C 1 160 ? 51.177 26.529 97.219 1.00 57.92 160 HIS C CA 1
ATOM 8146 C C . HIS C 1 160 ? 51.611 25.737 98.445 1.00 66.82 160 HIS C C 1
ATOM 8147 O O . HIS C 1 160 ? 52.105 26.320 99.411 1.00 64.22 160 HIS C O 1
ATOM 8161 N N . PRO C 1 161 ? 51.415 24.405 98.405 1.00 83.72 161 PRO C N 1
ATOM 8162 C CA . PRO C 1 161 ? 51.702 23.425 99.463 1.00 88.98 161 PRO C CA 1
ATOM 8163 C C . PRO C 1 161 ? 53.005 23.666 100.235 1.00 84.03 161 PRO C C 1
ATOM 8164 O O . PRO C 1 161 ? 53.025 23.550 101.468 1.00 86.32 161 PRO C O 1
ATOM 8175 N N . GLY C 1 162 ? 54.074 23.990 99.512 1.00 69.49 162 GLY C N 1
ATOM 8176 C CA . GLY C 1 162 ? 55.389 24.120 100.115 1.00 65.87 162 GLY C CA 1
ATOM 8177 C C . GLY C 1 162 ? 55.685 25.472 100.743 1.00 62.03 162 GLY C C 1
ATOM 8178 O O . GLY C 1 162 ? 56.801 25.732 101.199 1.00 63.64 162 GLY C O 1
ATOM 8182 N N . GLU C 1 163 ? 54.687 26.342 100.754 1.00 61.85 163 GLU C N 1
ATOM 8183 C CA . GLU C 1 163 ? 54.832 27.665 101.342 1.00 61.82 163 GLU C CA 1
ATOM 8184 C C . GLU C 1 163 ? 53.810 27.911 102.449 1.00 59.16 163 GLU C C 1
ATOM 8185 O O . GLU C 1 163 ? 52.672 27.418 102.414 1.00 54.67 163 GLU C O 1
ATOM 8197 N N . VAL C 1 164 ? 54.239 28.697 103.428 1.00 58.88 164 VAL C N 1
ATOM 8198 C CA . VAL C 1 164 ? 53.351 29.199 104.466 1.00 58.21 164 VAL C CA 1
ATOM 8199 C C . VAL C 1 164 ? 53.380 30.731 104.443 1.00 57.82 164 VAL C C 1
ATOM 8200 O O . VAL C 1 164 ? 54.367 31.355 103.989 1.00 60.01 164 VAL C O 1
ATOM 8213 N N . CYS C 1 165 ? 52.294 31.317 104.936 1.00 50.51 165 CYS C N 1
ATOM 8214 C CA . CYS C 1 165 ? 52.110 32.767 104.982 1.00 51.52 165 CYS C CA 1
ATOM 8215 C C . CYS C 1 165 ? 52.491 33.300 106.364 1.00 49.59 165 CYS C C 1
ATOM 8216 O O . CYS C 1 165 ? 51.842 32.945 107.364 1.00 47.29 165 CYS C O 1
ATOM 8224 N N . PRO C 1 166 ? 53.545 34.135 106.439 1.00 50.41 166 PRO C N 1
ATOM 8225 C CA . PRO C 1 166 ? 53.906 34.656 107.758 1.00 52.30 166 PRO C CA 1
ATOM 8226 C C . PRO C 1 166 ? 52.875 35.664 108.277 1.00 55.63 166 PRO C C 1
ATOM 8227 O O . PRO C 1 166 ? 51.904 35.985 107.575 1.00 52.05 166 PRO C O 1
ATOM 8238 N N . ALA C 1 167 ? 53.075 36.121 109.511 1.00 56.57 167 ALA C N 1
ATOM 8239 C CA . ALA C 1 167 ? 52.247 37.163 110.096 1.00 56.26 167 ALA C CA 1
ATOM 8240 C C . ALA C 1 167 ? 52.134 38.347 109.142 1.00 53.13 167 ALA C C 1
ATOM 8241 O O . ALA C 1 167 ? 53.105 38.676 108.450 1.00 48.43 167 ALA C O 1
ATOM 8248 N N . LYS C 1 168 ? 50.942 38.949 109.106 1.00 56.57 168 LYS C N 1
ATOM 8249 C CA . LYS C 1 168 ? 50.637 40.162 108.329 1.00 63.57 168 LYS C CA 1
ATOM 8250 C C . LYS C 1 168 ? 50.524 39.918 106.813 1.00 67.01 168 LYS C C 1
ATOM 8251 O O . LYS C 1 168 ? 50.177 40.842 106.073 1.00 72.87 168 LYS C O 1
ATOM 8270 N N . TRP C 1 169 ? 50.788 38.691 106.356 1.00 62.60 169 TRP C N 1
ATOM 8271 C CA . TRP C 1 169 ? 50.877 38.413 104.915 1.00 65.19 169 TRP C CA 1
ATOM 8272 C C . TRP C 1 169 ? 49.637 38.856 104.152 1.00 69.69 169 TRP C C 1
ATOM 8273 O O . TRP C 1 169 ? 48.491 38.582 104.545 1.00 61.64 169 TRP C O 1
ATOM 8294 N N . LYS C 1 170 ? 49.888 39.559 103.055 1.00 74.84 170 LYS C N 1
ATOM 8295 C CA . LYS C 1 170 ? 48.852 39.813 102.070 1.00 76.56 170 LYS C CA 1
ATOM 8296 C C . LYS C 1 170 ? 49.468 39.619 100.685 1.00 77.53 170 LYS C C 1
ATOM 8297 O O . LYS C 1 170 ? 50.692 39.437 100.552 1.00 73.94 170 LYS C O 1
ATOM 8316 N N A GLU C 1 171 ? 48.606 39.630 99.672 0.54 80.00 171 GLU C N 1
ATOM 8317 N N B GLU C 1 171 ? 48.618 39.669 99.665 0.46 80.06 171 GLU C N 1
ATOM 8318 C CA A GLU C 1 171 ? 48.980 39.308 98.297 0.54 82.13 171 GLU C CA 1
ATOM 8319 C CA B GLU C 1 171 ? 49.009 39.298 98.311 0.46 82.11 171 GLU C CA 1
ATOM 8320 C C A GLU C 1 171 ? 50.215 40.092 97.854 0.54 84.55 171 GLU C C 1
ATOM 8321 C C B GLU C 1 171 ? 50.240 40.085 97.891 0.46 84.44 171 GLU C C 1
ATOM 8322 O O A GLU C 1 171 ? 50.282 41.306 98.041 0.54 84.46 171 GLU C O 1
ATOM 8323 O O B GLU C 1 171 ? 50.329 41.290 98.125 0.46 84.41 171 GLU C O 1
ATOM 8346 N N . GLY C 1 172 ? 51.198 39.382 97.299 1.00 85.74 172 GLY C N 1
ATOM 8347 C CA . GLY C 1 172 ? 52.407 40.000 96.780 1.00 89.46 172 GLY C CA 1
ATOM 8348 C C . GLY C 1 172 ? 53.589 40.002 97.733 1.00 90.28 172 GLY C C 1
ATOM 8349 O O . GLY C 1 172 ? 54.719 40.267 97.320 1.00 93.40 172 GLY C O 1
ATOM 8354 N N . GLU C 1 173 ? 53.341 39.700 99.004 1.00 84.93 173 GLU C N 1
ATOM 8355 C CA . GLU C 1 173 ? 54.393 39.751 100.015 1.00 82.12 173 GLU C CA 1
ATOM 8356 C C . GLU C 1 173 ? 55.108 38.418 100.152 1.00 78.84 173 GLU C C 1
ATOM 8357 O O . GLU C 1 173 ? 54.591 37.380 99.725 1.00 79.60 173 GLU C O 1
ATOM 8369 N N . ALA C 1 174 ? 56.297 38.465 100.761 1.00 73.21 174 ALA C N 1
ATOM 8370 C CA . ALA C 1 174 ? 57.167 37.296 100.902 1.00 68.34 174 ALA C CA 1
ATOM 8371 C C . ALA C 1 174 ? 56.512 36.197 101.733 1.00 68.74 174 ALA C C 1
ATOM 8372 O O . ALA C 1 174 ? 55.950 36.459 102.805 1.00 68.84 174 ALA C O 1
ATOM 8379 N N . THR C 1 175 ? 56.592 34.968 101.228 1.00 68.04 175 THR C N 1
ATOM 8380 C CA . THR C 1 175 ? 56.127 33.804 101.964 1.00 65.98 175 THR C CA 1
ATOM 8381 C C . THR C 1 175 ? 57.341 33.101 102.566 1.00 63.85 175 THR C C 1
ATOM 8382 O O . THR C 1 175 ? 58.492 33.472 102.295 1.00 60.10 175 THR C O 1
ATOM 8393 N N . LEU C 1 176 ? 57.082 32.102 103.400 1.00 64.13 176 LEU C N 1
ATOM 8394 C CA . LEU C 1 176 ? 58.144 31.290 103.982 1.00 64.86 176 LEU C CA 1
ATOM 8395 C C . LEU C 1 176 ? 58.079 29.913 103.342 1.00 63.05 176 LEU C C 1
ATOM 8396 O O . LEU C 1 176 ? 57.000 29.424 102.997 1.00 62.26 176 LEU C O 1
ATOM 8412 N N . ALA C 1 177 ? 59.245 29.308 103.147 1.00 61.41 177 ALA C N 1
ATOM 8413 C CA . ALA C 1 177 ? 59.311 27.949 102.619 1.00 60.42 177 ALA C CA 1
ATOM 8414 C C . ALA C 1 177 ? 59.860 27.036 103.706 1.00 58.25 177 ALA C C 1
ATOM 8415 O O . ALA C 1 177 ? 61.068 27.027 103.960 1.00 57.11 177 ALA C O 1
ATOM 8422 N N . PRO C 1 178 ? 58.975 26.298 104.394 1.00 59.69 178 PRO C N 1
ATOM 8423 C CA . PRO C 1 178 ? 59.498 25.477 105.490 1.00 63.01 178 PRO C CA 1
ATOM 8424 C C . PRO C 1 178 ? 60.559 24.474 105.020 1.00 69.23 178 PRO C C 1
ATOM 8425 O O . PRO C 1 178 ? 60.396 23.802 103.996 1.00 73.87 178 PRO C O 1
ATOM 8436 N N . SER C 1 179 ? 61.659 24.412 105.763 1.00 66.68 179 SER C N 1
ATOM 8437 C CA . SER C 1 179 ? 62.740 23.483 105.465 1.00 65.70 179 SER C CA 1
ATOM 8438 C C . SER C 1 179 ? 63.606 23.287 106.718 1.00 66.68 179 SER C C 1
ATOM 8439 O O . SER C 1 179 ? 63.457 24.020 107.700 1.00 66.22 179 SER C O 1
ATOM 8447 N N . LEU C 1 180 ? 64.500 22.298 106.687 1.00 67.98 180 LEU C N 1
ATOM 8448 C CA . LEU C 1 180 ? 65.406 22.075 107.801 1.00 66.12 180 LEU C CA 1
ATOM 8449 C C . LEU C 1 180 ? 66.316 23.287 107.975 1.00 72.06 180 LEU C C 1
ATOM 8450 O O . LEU C 1 180 ? 66.558 23.746 109.092 1.00 73.88 180 LEU C O 1
ATOM 8466 N N . ASP C 1 181 ? 66.840 23.792 106.864 1.00 72.43 181 ASP C N 1
ATOM 8467 C CA . ASP C 1 181 ? 67.781 24.900 106.924 1.00 71.97 181 ASP C CA 1
ATOM 8468 C C . ASP C 1 181 ? 67.126 26.177 107.493 1.00 69.02 181 ASP C C 1
ATOM 8469 O O . ASP C 1 181 ? 67.792 26.989 108.134 1.00 66.14 181 ASP C O 1
ATOM 8478 N N . LEU C 1 182 ? 65.823 26.347 107.285 1.00 69.59 182 LEU C N 1
ATOM 8479 C CA . LEU C 1 182 ? 65.141 27.532 107.798 1.00 65.57 182 LEU C CA 1
ATOM 8480 C C . LEU C 1 182 ? 64.843 27.404 109.310 1.00 65.13 182 LEU C C 1
ATOM 8481 O O . LEU C 1 182 ? 64.529 28.398 109.977 1.00 63.30 182 LEU C O 1
ATOM 8497 N N . VAL C 1 183 ? 64.957 26.192 109.851 1.00 65.67 183 VAL C N 1
ATOM 8498 C CA . VAL C 1 183 ? 64.709 25.974 111.275 1.00 69.05 183 VAL C CA 1
ATOM 8499 C C . VAL C 1 183 ? 65.677 26.799 112.129 1.00 67.30 183 VAL C C 1
ATOM 8500 O O . VAL C 1 183 ? 66.899 26.616 112.071 1.00 66.75 183 VAL C O 1
ATOM 8513 N N . GLY C 1 184 ? 65.107 27.725 112.901 1.00 61.08 184 GLY C N 1
ATOM 8514 C CA . GLY C 1 184 ? 65.871 28.529 113.836 1.00 60.30 184 GLY C CA 1
ATOM 8515 C C . GLY C 1 184 ? 66.489 29.805 113.287 1.00 63.37 184 GLY C C 1
ATOM 8516 O O . GLY C 1 184 ? 67.119 30.534 114.051 1.00 59.24 184 GLY C O 1
ATOM 8520 N N . LYS C 1 185 ? 66.320 30.088 111.994 1.00 70.83 185 LYS C N 1
ATOM 8521 C CA . LYS C 1 185 ? 67.043 31.207 111.364 1.00 75.49 185 LYS C CA 1
ATOM 8522 C C . LYS C 1 185 ? 66.290 32.544 111.430 1.00 72.84 185 LYS C C 1
ATOM 8523 O O . LYS C 1 185 ? 66.909 33.601 111.513 1.00 73.33 185 LYS C O 1
ATOM 8542 N N . ILE C 1 186 ? 64.962 32.496 111.419 1.00 67.75 186 ILE C N 1
ATOM 8543 C CA . ILE C 1 186 ? 64.166 33.716 111.426 1.00 68.08 186 ILE C CA 1
ATOM 8544 C C . ILE C 1 186 ? 64.353 34.452 112.752 1.00 67.41 186 ILE C C 1
ATOM 8545 O O . ILE C 1 186 ? 64.070 33.888 113.809 1.00 62.35 186 ILE C O 1
ATOM 8562 N N . SER D 1 1 ? 32.673 27.664 120.995 1.00 37.85 1 SER D N 1
ATOM 8563 C CA . SER D 1 1 ? 33.992 28.244 121.390 1.00 35.16 1 SER D CA 1
ATOM 8564 C C . SER D 1 1 ? 33.985 28.577 122.872 1.00 30.64 1 SER D C 1
ATOM 8565 O O . SER D 1 1 ? 32.946 28.472 123.541 1.00 29.56 1 SER D O 1
ATOM 8575 N N . LEU D 1 2 ? 35.147 28.981 123.370 1.00 28.12 2 LEU D N 1
ATOM 8576 C CA . LEU D 1 2 ? 35.310 29.374 124.765 1.00 26.45 2 LEU D CA 1
ATOM 8577 C C . LEU D 1 2 ? 34.909 30.846 125.011 1.00 24.37 2 LEU D C 1
ATOM 8578 O O . LEU D 1 2 ? 35.151 31.401 126.080 1.00 26.23 2 LEU D O 1
ATOM 8594 N N . ILE D 1 3 ? 34.269 31.470 124.042 1.00 26.97 3 ILE D N 1
ATOM 8595 C CA . ILE D 1 3 ? 33.929 32.885 124.205 1.00 26.37 3 ILE D CA 1
ATOM 8596 C C . ILE D 1 3 ? 33.035 33.085 125.454 1.00 26.13 3 ILE D C 1
ATOM 8597 O O . ILE D 1 3 ? 32.188 32.241 125.780 1.00 27.19 3 ILE D O 1
ATOM 8613 N N . ASN D 1 4 ? 33.269 34.183 126.147 1.00 24.92 4 ASN D N 1
ATOM 8614 C CA . ASN D 1 4 ? 32.524 34.540 127.336 1.00 27.35 4 ASN D CA 1
ATOM 8615 C C . ASN D 1 4 ? 32.613 33.501 128.466 1.00 30.08 4 ASN D C 1
ATOM 8616 O O . ASN D 1 4 ? 31.688 33.371 129.247 1.00 31.41 4 ASN D O 1
ATOM 8627 N N . THR D 1 5 ? 33.691 32.729 128.519 1.00 26.17 5 THR D N 1
ATOM 8628 C CA . THR D 1 5 ? 33.975 31.862 129.660 1.00 26.22 5 THR D CA 1
ATOM 8629 C C . THR D 1 5 ? 35.224 32.369 130.409 1.00 27.18 5 THR D C 1
ATOM 8630 O O . THR D 1 5 ? 36.015 33.139 129.882 1.00 26.53 5 THR D O 1
ATOM 8641 N N . LYS D 1 6 ? 35.366 31.916 131.650 1.00 27.24 6 LYS D N 1
ATOM 8642 C CA . LYS D 1 6 ? 36.466 32.349 132.512 1.00 28.90 6 LYS D CA 1
ATOM 8643 C C . LYS D 1 6 ? 37.657 31.433 132.339 1.00 28.55 6 LYS D C 1
ATOM 8644 O O . LYS D 1 6 ? 37.512 30.209 132.242 1.00 28.31 6 LYS D O 1
ATOM 8663 N N . ILE D 1 7 ? 38.853 32.005 132.299 1.00 29.21 7 ILE D N 1
ATOM 8664 C CA . ILE D 1 7 ? 40.028 31.166 132.194 1.00 26.38 7 ILE D CA 1
ATOM 8665 C C . ILE D 1 7 ? 40.195 30.306 133.437 1.00 29.30 7 ILE D C 1
ATOM 8666 O O . ILE D 1 7 ? 39.720 30.656 134.533 1.00 28.73 7 ILE D O 1
ATOM 8682 N N . LYS D 1 8 ? 40.849 29.171 133.232 1.00 26.63 8 LYS D N 1
ATOM 8683 C CA . LYS D 1 8 ? 41.046 28.182 134.263 1.00 27.15 8 LYS D CA 1
ATOM 8684 C C . LYS D 1 8 ? 42.370 28.420 134.982 1.00 30.15 8 LYS D C 1
ATOM 8685 O O . LYS D 1 8 ? 43.305 28.913 134.384 1.00 27.47 8 LYS D O 1
ATOM 8704 N N . PRO D 1 9 ? 42.449 28.047 136.259 1.00 29.49 9 PRO D N 1
ATOM 8705 C CA . PRO D 1 9 ? 43.742 28.164 136.946 1.00 28.38 9 PRO D CA 1
ATOM 8706 C C . PRO D 1 9 ? 44.863 27.441 136.201 1.00 29.76 9 PRO D C 1
ATOM 8707 O O . PRO D 1 9 ? 44.635 26.430 135.510 1.00 31.73 9 PRO D O 1
ATOM 8718 N N . PHE D 1 10 ? 46.076 27.970 136.325 1.00 32.28 10 PHE D N 1
ATOM 8719 C CA . PHE D 1 10 ? 47.240 27.328 135.719 1.00 30.72 10 PHE D CA 1
ATOM 8720 C C . PHE D 1 10 ? 48.515 27.739 136.450 1.00 31.55 10 PHE D C 1
ATOM 8721 O O . PHE D 1 10 ? 48.525 28.692 137.214 1.00 29.50 10 PHE D O 1
ATOM 8738 N N . LYS D 1 11 ? 49.575 26.975 136.222 1.00 29.85 11 LYS D N 1
ATOM 8739 C CA . LYS D 1 11 ? 50.870 27.275 136.795 1.00 32.22 11 LYS D CA 1
ATOM 8740 C C . LYS D 1 11 ? 51.920 26.737 135.829 1.00 29.83 11 LYS D C 1
ATOM 8741 O O . LYS D 1 11 ? 51.983 25.557 135.586 1.00 33.09 11 LYS D O 1
ATOM 8760 N N . ASN D 1 12 ? 52.722 27.632 135.273 1.00 29.61 12 ASN D N 1
ATOM 8761 C CA . ASN D 1 12 ? 53.712 27.303 134.252 1.00 30.74 12 ASN D CA 1
ATOM 8762 C C . ASN D 1 12 ? 54.984 28.075 134.469 1.00 33.35 12 ASN D C 1
ATOM 8763 O O . ASN D 1 12 ? 54.956 29.179 135.026 1.00 32.86 12 ASN D O 1
ATOM 8774 N N . GLN D 1 13 ? 56.101 27.506 134.020 1.00 34.15 13 GLN D N 1
ATOM 8775 C CA . GLN D 1 13 ? 57.344 28.263 133.917 1.00 34.46 13 GLN D CA 1
ATOM 8776 C C . GLN D 1 13 ? 57.407 29.062 132.618 1.00 35.79 13 GLN D C 1
ATOM 8777 O O . GLN D 1 13 ? 56.866 28.638 131.590 1.00 31.87 13 GLN D O 1
ATOM 8791 N N . ALA D 1 14 ? 58.090 30.205 132.679 1.00 34.66 14 ALA D N 1
ATOM 8792 C CA . ALA D 1 14 ? 58.267 31.067 131.517 1.00 35.36 14 ALA D CA 1
ATOM 8793 C C . ALA D 1 14 ? 59.654 31.686 131.513 1.00 38.47 14 ALA D C 1
ATOM 8794 O O . ALA D 1 14 ? 60.297 31.834 132.567 1.00 38.88 14 ALA D O 1
ATOM 8801 N N . PHE D 1 15 ? 60.105 32.037 130.314 1.00 37.50 15 PHE D N 1
ATOM 8802 C CA . PHE D 1 15 ? 61.323 32.805 130.131 1.00 36.41 15 PHE D CA 1
ATOM 8803 C C . PHE D 1 15 ? 60.882 34.223 129.877 1.00 38.98 15 PHE D C 1
ATOM 8804 O O . PHE D 1 15 ? 60.027 34.444 129.020 1.00 36.80 15 PHE D O 1
ATOM 8821 N N . LYS D 1 16 ? 61.438 35.169 130.638 1.00 41.46 16 LYS D N 1
ATOM 8822 C CA . LYS D 1 16 ? 61.153 36.583 130.429 1.00 42.23 16 LYS D CA 1
ATOM 8823 C C . LYS D 1 16 ? 62.364 37.463 130.749 1.00 44.24 16 LYS D C 1
ATOM 8824 O O . LYS D 1 16 ? 62.828 37.548 131.904 1.00 43.41 16 LYS D O 1
ATOM 8843 N N . ASN D 1 17 ? 62.864 38.111 129.705 1.00 46.60 17 ASN D N 1
ATOM 8844 C CA . ASN D 1 17 ? 63.984 39.045 129.832 1.00 50.89 17 ASN D CA 1
ATOM 8845 C C . ASN D 1 17 ? 65.115 38.499 130.678 1.00 52.20 17 ASN D C 1
ATOM 8846 O O . ASN D 1 17 ? 65.520 39.096 131.669 1.00 51.76 17 ASN D O 1
ATOM 8857 N N . GLY D 1 18 ? 65.593 37.322 130.295 1.00 48.97 18 GLY D N 1
ATOM 8858 C CA . GLY D 1 18 ? 66.803 36.768 130.884 1.00 50.14 18 GLY D CA 1
ATOM 8859 C C . GLY D 1 18 ? 66.576 36.059 132.195 1.00 54.01 18 GLY D C 1
ATOM 8860 O O . GLY D 1 18 ? 67.529 35.687 132.856 1.00 55.24 18 GLY D O 1
ATOM 8864 N N . GLU D 1 19 ? 65.320 35.867 132.567 1.00 49.79 19 GLU D N 1
ATOM 8865 C CA . GLU D 1 19 ? 64.980 35.210 133.816 1.00 45.80 19 GLU D CA 1
ATOM 8866 C C . GLU D 1 19 ? 63.963 34.107 133.582 1.00 43.57 19 GLU D C 1
ATOM 8867 O O . GLU D 1 19 ? 63.168 34.197 132.651 1.00 42.83 19 GLU D O 1
ATOM 8879 N N . PHE D 1 20 ? 63.972 33.096 134.445 1.00 42.20 20 PHE D N 1
ATOM 8880 C CA . PHE D 1 20 ? 62.859 32.160 134.508 1.00 42.03 20 PHE D CA 1
ATOM 8881 C C . PHE D 1 20 ? 61.904 32.599 135.606 1.00 43.22 20 PHE D C 1
ATOM 8882 O O . PHE D 1 20 ? 62.319 32.829 136.744 1.00 39.65 20 PHE D O 1
ATOM 8899 N N . ILE D 1 21 ? 60.624 32.714 135.256 1.00 39.49 21 ILE D N 1
ATOM 8900 C CA . ILE D 1 21 ? 59.601 33.059 136.229 1.00 40.13 21 ILE D CA 1
ATOM 8901 C C . ILE D 1 21 ? 58.480 32.036 136.209 1.00 39.47 21 ILE D C 1
ATOM 8902 O O . ILE D 1 21 ? 58.331 31.273 135.261 1.00 36.92 21 ILE D O 1
ATOM 8918 N N . GLU D 1 22 ? 57.689 32.037 137.273 1.00 37.94 22 GLU D N 1
ATOM 8919 C CA . GLU D 1 22 ? 56.441 31.273 137.287 1.00 35.47 22 GLU D CA 1
ATOM 8920 C C . GLU D 1 22 ? 55.283 32.199 136.990 1.00 33.59 22 GLU D C 1
ATOM 8921 O O . GLU D 1 22 ? 55.205 33.278 137.554 1.00 35.68 22 GLU D O 1
ATOM 8933 N N . VAL D 1 23 ? 54.401 31.758 136.094 1.00 32.12 23 VAL D N 1
ATOM 8934 C CA . VAL D 1 23 ? 53.163 32.458 135.782 1.00 33.84 23 VAL D CA 1
ATOM 8935 C C . VAL D 1 23 ? 51.987 31.576 136.182 1.00 33.14 23 VAL D C 1
ATOM 8936 O O . VAL D 1 23 ? 51.986 30.361 135.904 1.00 32.05 23 VAL D O 1
ATOM 8949 N N . THR D 1 24 ? 51.003 32.190 136.854 1.00 31.24 24 THR D N 1
ATOM 8950 C CA . THR D 1 24 ? 49.732 31.546 137.157 1.00 31.17 24 THR D CA 1
ATOM 8951 C C . THR D 1 24 ? 48.558 32.448 136.792 1.00 31.66 24 THR D C 1
ATOM 8952 O O . THR D 1 24 ? 48.754 33.599 136.374 1.00 31.81 24 THR D O 1
ATOM 8963 N N . GLU D 1 25 ? 47.338 31.946 136.983 1.00 30.25 25 GLU D N 1
ATOM 8964 C CA . GLU D 1 25 ? 46.183 32.779 136.695 1.00 31.15 25 GLU D CA 1
ATOM 8965 C C . GLU D 1 25 ? 46.151 34.035 137.575 1.00 29.53 25 GLU D C 1
ATOM 8966 O O . GLU D 1 25 ? 45.554 35.048 137.199 1.00 31.49 25 GLU D O 1
ATOM 8978 N N . LYS D 1 26 ? 46.797 33.994 138.732 1.00 29.11 26 LYS D N 1
ATOM 8979 C CA . LYS D 1 26 ? 46.797 35.153 139.606 1.00 33.60 26 LYS D CA 1
ATOM 8980 C C . LYS D 1 26 ? 47.501 36.349 138.959 1.00 36.52 26 LYS D C 1
ATOM 8981 O O . LYS D 1 26 ? 47.134 37.501 139.214 1.00 36.60 26 LYS D O 1
ATOM 9000 N N . ASP D 1 27 ? 48.505 36.081 138.123 1.00 33.93 27 ASP D N 1
ATOM 9001 C CA . ASP D 1 27 ? 49.193 37.155 137.385 1.00 31.57 27 ASP D CA 1
ATOM 9002 C C . ASP D 1 27 ? 48.245 37.918 136.462 1.00 31.17 27 ASP D C 1
ATOM 9003 O O . ASP D 1 27 ? 48.494 39.095 136.137 1.00 34.03 27 ASP D O 1
ATOM 9012 N N . THR D 1 28 ? 47.189 37.233 136.017 1.00 30.94 28 THR D N 1
ATOM 9013 C CA . THR D 1 28 ? 46.267 37.783 135.021 1.00 31.63 28 THR D CA 1
ATOM 9014 C C . THR D 1 28 ? 45.090 38.495 135.671 1.00 32.16 28 THR D C 1
ATOM 9015 O O . THR D 1 28 ? 44.412 39.265 135.017 1.00 32.61 28 THR D O 1
ATOM 9026 N N . GLU D 1 29 ? 44.872 38.275 136.961 1.00 31.82 29 GLU D N 1
ATOM 9027 C CA . GLU D 1 29 ? 43.714 38.868 137.629 1.00 31.19 29 GLU D CA 1
ATOM 9028 C C . GLU D 1 29 ? 43.844 40.376 137.785 1.00 35.00 29 GLU D C 1
ATOM 9029 O O . GLU D 1 29 ? 44.817 40.869 138.335 1.00 35.82 29 GLU D O 1
ATOM 9041 N N . GLY D 1 30 ? 42.856 41.104 137.270 1.00 32.85 30 GLY D N 1
ATOM 9042 C CA . GLY D 1 30 ? 42.886 42.561 137.310 1.00 29.82 30 GLY D CA 1
ATOM 9043 C C . GLY D 1 30 ? 43.645 43.184 136.142 1.00 31.64 30 GLY D C 1
ATOM 9044 O O . GLY D 1 30 ? 43.843 44.396 136.110 1.00 34.78 30 GLY D O 1
ATOM 9048 N N . ARG D 1 31 ? 44.069 42.356 135.185 1.00 30.71 31 ARG D N 1
ATOM 9049 C CA . ARG D 1 31 ? 44.835 42.814 134.019 1.00 32.78 31 ARG D CA 1
ATOM 9050 C C . ARG D 1 31 ? 44.122 42.363 132.757 1.00 33.99 31 ARG D C 1
ATOM 9051 O O . ARG D 1 31 ? 43.409 41.369 132.781 1.00 34.13 31 ARG D O 1
ATOM 9072 N N . TRP D 1 32 ? 44.308 43.077 131.656 1.00 30.31 32 TRP D N 1
ATOM 9073 C CA . TRP D 1 32 ? 43.974 42.527 130.358 1.00 31.93 32 TRP D CA 1
ATOM 9074 C C . TRP D 1 32 ? 45.121 41.601 129.961 1.00 32.69 32 TRP D C 1
ATOM 9075 O O . TRP D 1 32 ? 46.284 41.903 130.253 1.00 30.50 32 TRP D O 1
ATOM 9096 N N . SER D 1 33 ? 44.805 40.467 129.343 1.00 28.42 33 SER D N 1
ATOM 9097 C CA . SER D 1 33 ? 45.849 39.534 128.934 1.00 29.36 33 SER D CA 1
ATOM 9098 C C . SER D 1 33 ? 45.605 39.011 127.559 1.00 31.62 33 SER D C 1
ATOM 9099 O O . SER D 1 33 ? 44.483 38.775 127.165 1.00 31.27 33 SER D O 1
ATOM 9107 N N . VAL D 1 34 ? 46.685 38.786 126.839 1.00 30.47 34 VAL D N 1
ATOM 9108 C CA . VAL D 1 34 ? 46.609 38.073 125.566 1.00 28.81 34 VAL D CA 1
ATOM 9109 C C . VAL D 1 34 ? 47.347 36.752 125.746 1.00 30.02 34 VAL D C 1
ATOM 9110 O O . VAL D 1 34 ? 48.545 36.751 126.072 1.00 31.17 34 VAL D O 1
ATOM 9123 N N . PHE D 1 35 ? 46.644 35.650 125.534 1.00 30.08 35 PHE D N 1
ATOM 9124 C CA . PHE D 1 35 ? 47.270 34.339 125.494 1.00 28.36 35 PHE D CA 1
ATOM 9125 C C . PHE D 1 35 ? 47.504 33.990 124.036 1.00 29.54 35 PHE D C 1
ATOM 9126 O O . PHE D 1 35 ? 46.557 33.773 123.261 1.00 31.08 35 PHE D O 1
ATOM 9143 N N . PHE D 1 36 ? 48.777 34.004 123.665 1.00 29.72 36 PHE D N 1
ATOM 9144 C CA . PHE D 1 36 ? 49.173 33.865 122.269 1.00 30.20 36 PHE D CA 1
ATOM 9145 C C . PHE D 1 36 ? 49.830 32.511 122.026 1.00 32.19 36 PHE D C 1
ATOM 9146 O O . PHE D 1 36 ? 51.040 32.360 122.244 1.00 31.18 36 PHE D O 1
ATOM 9163 N N . PHE D 1 37 ? 49.032 31.533 121.585 1.00 29.92 37 PHE D N 1
ATOM 9164 C CA . PHE D 1 37 ? 49.515 30.144 121.383 1.00 28.76 37 PHE D CA 1
ATOM 9165 C C . PHE D 1 37 ? 50.166 29.968 120.021 1.00 30.73 37 PHE D C 1
ATOM 9166 O O . PHE D 1 37 ? 49.755 30.581 119.027 1.00 32.77 37 PHE D O 1
ATOM 9183 N N . TYR D 1 38 ? 51.198 29.137 119.959 1.00 32.57 38 TYR D N 1
ATOM 9184 C CA . TYR D 1 38 ? 51.814 28.799 118.677 1.00 29.55 38 TYR D CA 1
ATOM 9185 C C . TYR D 1 38 ? 52.384 27.378 118.752 1.00 27.98 38 TYR D C 1
ATOM 9186 O O . TYR D 1 38 ? 52.593 26.852 119.829 1.00 28.81 38 TYR D O 1
ATOM 9204 N N . PRO D 1 39 ? 52.589 26.744 117.593 1.00 29.13 39 PRO D N 1
ATOM 9205 C CA . PRO D 1 39 ? 52.951 25.332 117.662 1.00 29.18 39 PRO D CA 1
ATOM 9206 C C . PRO D 1 39 ? 54.385 25.022 118.052 1.00 29.43 39 PRO D C 1
ATOM 9207 O O . PRO D 1 39 ? 54.550 24.074 118.785 1.00 31.16 39 PRO D O 1
ATOM 9218 N N . ALA D 1 40 ? 55.389 25.753 117.594 1.00 32.25 40 ALA D N 1
ATOM 9219 C CA . ALA D 1 40 ? 56.751 25.250 117.772 1.00 33.53 40 ALA D CA 1
ATOM 9220 C C . ALA D 1 40 ? 57.866 26.267 117.701 1.00 35.50 40 ALA D C 1
ATOM 9221 O O . ALA D 1 40 ? 58.040 26.927 116.690 1.00 35.77 40 ALA D O 1
ATOM 9228 N N . ASP D 1 41 ? 58.653 26.355 118.775 1.00 33.82 41 ASP D N 1
ATOM 9229 C CA . ASP D 1 41 ? 59.904 27.087 118.714 1.00 36.40 41 ASP D CA 1
ATOM 9230 C C . ASP D 1 41 ? 60.767 26.575 117.561 1.00 37.43 41 ASP D C 1
ATOM 9231 O O . ASP D 1 41 ? 60.754 25.384 117.233 1.00 35.48 41 ASP D O 1
ATOM 9240 N N . PHE D 1 42 ? 61.556 27.494 116.999 1.00 37.86 42 PHE D N 1
ATOM 9241 C CA . PHE D 1 42 ? 62.489 27.242 115.894 1.00 43.30 42 PHE D CA 1
ATOM 9242 C C . PHE D 1 42 ? 61.779 26.907 114.589 1.00 48.03 42 PHE D C 1
ATOM 9243 O O . PHE D 1 42 ? 62.421 26.480 113.621 1.00 53.42 42 PHE D O 1
ATOM 9260 N N A SER D 1 43 ? 60.464 27.102 114.570 0.69 45.81 43 SER D N 1
ATOM 9261 N N B SER D 1 43 ? 60.463 27.103 114.552 0.31 46.64 43 SER D N 1
ATOM 9262 C CA A SER D 1 43 ? 59.693 26.922 113.348 0.69 48.92 43 SER D CA 1
ATOM 9263 C CA B SER D 1 43 ? 59.692 26.873 113.330 0.31 47.11 43 SER D CA 1
ATOM 9264 C C A SER D 1 43 ? 59.609 28.234 112.558 0.69 54.60 43 SER D C 1
ATOM 9265 C C B SER D 1 43 ? 59.671 28.145 112.471 0.31 51.04 43 SER D C 1
ATOM 9266 O O A SER D 1 43 ? 60.421 29.143 112.746 0.69 51.62 43 SER D O 1
ATOM 9267 O O B SER D 1 43 ? 60.610 28.946 112.524 0.31 52.86 43 SER D O 1
ATOM 9282 N N . PHE D 1 44 ? 58.606 28.335 111.692 1.00 52.93 44 PHE D N 1
ATOM 9283 C CA . PHE D 1 44 ? 58.630 29.325 110.601 1.00 53.20 44 PHE D CA 1
ATOM 9284 C C . PHE D 1 44 ? 57.633 30.451 110.730 1.00 54.16 44 PHE D C 1
ATOM 9285 O O . PHE D 1 44 ? 58.027 31.612 110.833 1.00 50.35 44 PHE D O 1
ATOM 9303 N N . VAL D 1 45 ? 56.342 30.129 110.747 1.00 43.82 45 VAL D N 1
ATOM 9304 C CA . VAL D 1 45 ? 55.368 31.185 110.920 1.00 41.88 45 VAL D CA 1
ATOM 9305 C C . VAL D 1 45 ? 55.462 31.731 112.369 1.00 47.84 45 VAL D C 1
ATOM 9306 O O . VAL D 1 45 ? 55.364 32.949 112.599 1.00 45.33 45 VAL D O 1
ATOM 9319 N N . CYS D 1 46 ? 55.682 30.835 113.333 1.00 42.72 46 CYS D N 1
ATOM 9320 C CA . CYS D 1 46 ? 55.665 31.206 114.754 1.00 43.41 46 CYS D CA 1
ATOM 9321 C C . CYS D 1 46 ? 56.547 32.435 115.076 1.00 44.41 46 CYS D C 1
ATOM 9322 O O . CYS D 1 46 ? 56.044 33.393 115.678 1.00 43.15 46 CYS D O 1
ATOM 9329 N N . PRO D 1 47 ? 57.847 32.428 114.676 1.00 45.60 47 PRO D N 1
ATOM 9330 C CA . PRO D 1 47 ? 58.671 33.619 114.964 1.00 46.95 47 PRO D CA 1
ATOM 9331 C C . PRO D 1 47 ? 58.082 34.913 114.393 1.00 47.56 47 PRO D C 1
ATOM 9332 O O . PRO D 1 47 ? 58.044 35.906 115.095 1.00 45.02 47 PRO D O 1
ATOM 9343 N N . THR D 1 48 ? 57.636 34.912 113.144 1.00 45.03 48 THR D N 1
ATOM 9344 C CA . THR D 1 48 ? 57.129 36.142 112.531 1.00 43.95 48 THR D CA 1
ATOM 9345 C C . THR D 1 48 ? 55.898 36.675 113.304 1.00 43.52 48 THR D C 1
ATOM 9346 O O . THR D 1 48 ? 55.721 37.886 113.485 1.00 42.22 48 THR D O 1
ATOM 9357 N N . GLU D 1 49 ? 55.052 35.769 113.769 1.00 44.98 49 GLU D N 1
ATOM 9358 C CA . GLU D 1 49 ? 53.887 36.165 114.555 1.00 41.45 49 GLU D CA 1
ATOM 9359 C C . GLU D 1 49 ? 54.318 36.760 115.893 1.00 42.37 49 GLU D C 1
ATOM 9360 O O . GLU D 1 49 ? 53.783 37.775 116.338 1.00 43.08 49 GLU D O 1
ATOM 9372 N N . LEU D 1 50 ? 55.281 36.122 116.538 1.00 41.28 50 LEU D N 1
ATOM 9373 C CA . LEU D 1 50 ? 55.725 36.567 117.842 1.00 40.39 50 LEU D CA 1
ATOM 9374 C C . LEU D 1 50 ? 56.422 37.918 117.727 1.00 42.51 50 LEU D C 1
ATOM 9375 O O . LEU D 1 50 ? 56.286 38.750 118.611 1.00 41.58 50 LEU D O 1
ATOM 9391 N N . GLY D 1 51 ? 57.151 38.137 116.632 1.00 42.19 51 GLY D N 1
ATOM 9392 C CA . GLY D 1 51 ? 57.864 39.399 116.417 1.00 43.33 51 GLY D CA 1
ATOM 9393 C C . GLY D 1 51 ? 56.879 40.538 116.215 1.00 43.41 51 GLY D C 1
ATOM 9394 O O . GLY D 1 51 ? 57.057 41.655 116.710 1.00 42.98 51 GLY D O 1
ATOM 9398 N N . ASP D 1 52 ? 55.828 40.221 115.469 1.00 41.31 52 ASP D N 1
ATOM 9399 C CA . ASP D 1 52 ? 54.739 41.134 115.180 1.00 44.02 52 ASP D CA 1
ATOM 9400 C C . ASP D 1 52 ? 54.068 41.613 116.495 1.00 38.08 52 ASP D C 1
ATOM 9401 O O . ASP D 1 52 ? 53.857 42.815 116.711 1.00 39.70 52 ASP D O 1
ATOM 9410 N N . VAL D 1 53 ? 53.783 40.672 117.388 1.00 36.36 53 VAL D N 1
ATOM 9411 C CA . VAL D 1 53 ? 53.243 41.052 118.689 1.00 38.52 53 VAL D CA 1
ATOM 9412 C C . VAL D 1 53 ? 54.269 41.896 119.457 1.00 42.26 53 VAL D C 1
ATOM 9413 O O . VAL D 1 53 ? 53.919 42.912 120.051 1.00 40.15 53 VAL D O 1
ATOM 9426 N N . ALA D 1 54 ? 55.544 41.518 119.404 1.00 39.37 54 ALA D N 1
ATOM 9427 C CA . ALA D 1 54 ? 56.587 42.302 120.063 1.00 40.28 54 ALA D CA 1
ATOM 9428 C C . ALA D 1 54 ? 56.617 43.723 119.555 1.00 43.78 54 ALA D C 1
ATOM 9429 O O . ALA D 1 54 ? 56.873 44.658 120.322 1.00 43.03 54 ALA D O 1
ATOM 9436 N N . ASP D 1 55 ? 56.399 43.891 118.252 1.00 41.39 55 ASP D N 1
ATOM 9437 C CA . ASP D 1 55 ? 56.382 45.243 117.666 1.00 45.28 55 ASP D CA 1
ATOM 9438 C C . ASP D 1 55 ? 55.292 46.097 118.306 1.00 47.49 55 ASP D C 1
ATOM 9439 O O . ASP D 1 55 ? 55.415 47.319 118.370 1.00 46.78 55 ASP D O 1
ATOM 9448 N N . HIS D 1 56 ? 54.208 45.448 118.724 1.00 44.62 56 HIS D N 1
ATOM 9449 C CA . HIS D 1 56 ? 53.071 46.136 119.328 1.00 45.66 56 HIS D CA 1
ATOM 9450 C C . HIS D 1 56 ? 53.091 46.141 120.870 1.00 46.35 56 HIS D C 1
ATOM 9451 O O . HIS D 1 56 ? 52.151 46.618 121.511 1.00 40.79 56 HIS D O 1
ATOM 9465 N N . TYR D 1 57 ? 54.147 45.606 121.471 1.00 45.32 57 TYR D N 1
ATOM 9466 C CA . TYR D 1 57 ? 54.106 45.338 122.904 1.00 42.28 57 TYR D CA 1
ATOM 9467 C C . TYR D 1 57 ? 54.159 46.642 123.715 1.00 40.50 57 TYR D C 1
ATOM 9468 O O . TYR D 1 57 ? 53.465 46.768 124.717 1.00 41.77 57 TYR D O 1
ATOM 9486 N N . GLU D 1 58 ? 54.915 47.627 123.252 1.00 39.72 58 GLU D N 1
ATOM 9487 C CA . GLU D 1 58 ? 54.970 48.898 123.957 1.00 44.78 58 GLU D CA 1
ATOM 9488 C C . GLU D 1 58 ? 53.572 49.481 124.075 1.00 48.92 58 GLU D C 1
ATOM 9489 O O . GLU D 1 58 ? 53.144 49.880 125.158 1.00 41.93 58 GLU D O 1
ATOM 9501 N N . GLU D 1 59 ? 52.847 49.492 122.965 1.00 45.81 59 GLU D N 1
ATOM 9502 C CA . GLU D 1 59 ? 51.487 49.984 122.978 1.00 44.04 59 GLU D CA 1
ATOM 9503 C C . GLU D 1 59 ? 50.577 49.127 123.840 1.00 37.30 59 GLU D C 1
ATOM 9504 O O . GLU D 1 59 ? 49.733 49.661 124.558 1.00 38.74 59 GLU D O 1
ATOM 9516 N N . LEU D 1 60 ? 50.706 47.802 123.757 1.00 32.59 60 LEU D N 1
ATOM 9517 C CA . LEU D 1 60 ? 49.873 46.932 124.572 1.00 30.85 60 LEU D CA 1
ATOM 9518 C C . LEU D 1 60 ? 50.076 47.251 126.074 1.00 34.45 60 LEU D C 1
ATOM 9519 O O . LEU D 1 60 ? 49.115 47.270 126.876 1.00 33.01 60 LEU D O 1
ATOM 9535 N N . GLN D 1 61 ? 51.335 47.441 126.457 1.00 33.81 61 GLN D N 1
ATOM 9536 C CA . GLN D 1 61 ? 51.648 47.719 127.855 1.00 31.33 61 GLN D CA 1
ATOM 9537 C C . GLN D 1 61 ? 51.038 49.059 128.275 1.00 36.08 61 GLN D C 1
ATOM 9538 O O . GLN D 1 61 ? 50.486 49.190 129.374 1.00 38.35 61 GLN D O 1
ATOM 9552 N N . LYS D 1 62 ? 51.108 50.039 127.388 1.00 34.62 62 LYS D N 1
ATOM 9553 C CA . LYS D 1 62 ? 50.509 51.333 127.649 1.00 39.96 62 LYS D CA 1
ATOM 9554 C C . LYS D 1 62 ? 49.013 51.188 127.902 1.00 40.49 62 LYS D C 1
ATOM 9555 O O . LYS D 1 62 ? 48.455 51.907 128.730 1.00 40.35 62 LYS D O 1
ATOM 9574 N N . LEU D 1 63 ? 48.376 50.245 127.213 1.00 38.10 63 LEU D N 1
ATOM 9575 C CA . LEU D 1 63 ? 46.948 50.007 127.370 1.00 36.38 63 LEU D CA 1
ATOM 9576 C C . LEU D 1 63 ? 46.621 49.036 128.500 1.00 35.07 63 LEU D C 1
ATOM 9577 O O . LEU D 1 63 ? 45.481 48.600 128.645 1.00 34.81 63 LEU D O 1
ATOM 9593 N N . GLY D 1 64 ? 47.613 48.706 129.319 1.00 35.13 64 GLY D N 1
ATOM 9594 C CA . GLY D 1 64 ? 47.365 47.794 130.425 1.00 35.39 64 GLY D CA 1
ATOM 9595 C C . GLY D 1 64 ? 47.159 46.352 130.014 1.00 36.76 64 GLY D C 1
ATOM 9596 O O . GLY D 1 64 ? 46.466 45.589 130.708 1.00 34.10 64 GLY D O 1
ATOM 9600 N N . VAL D 1 65 ? 47.767 45.958 128.899 1.00 33.66 65 VAL D N 1
ATOM 9601 C CA . VAL D 1 65 ? 47.604 44.597 128.346 1.00 29.95 65 VAL D CA 1
ATOM 9602 C C . VAL D 1 65 ? 48.899 43.803 128.417 1.00 33.28 65 VAL D C 1
ATOM 9603 O O . VAL D 1 65 ? 49.913 44.201 127.863 1.00 36.87 65 VAL D O 1
ATOM 9616 N N . ASP D 1 66 ? 48.859 42.683 129.113 1.00 29.50 66 ASP D N 1
ATOM 9617 C CA . ASP D 1 66 ? 49.986 41.765 129.158 1.00 31.96 66 ASP D CA 1
ATOM 9618 C C . ASP D 1 66 ? 49.897 40.720 128.088 1.00 33.23 66 ASP D C 1
ATOM 9619 O O . ASP D 1 66 ? 48.803 40.340 127.671 1.00 32.44 66 ASP D O 1
ATOM 9628 N N . VAL D 1 67 ? 51.055 40.225 127.675 1.00 31.48 67 VAL D N 1
ATOM 9629 C CA . VAL D 1 67 ? 51.112 39.170 126.666 1.00 31.97 67 VAL D CA 1
ATOM 9630 C C . VAL D 1 67 ? 51.829 37.963 127.226 1.00 31.94 67 VAL D C 1
ATOM 9631 O O . VAL D 1 67 ? 52.891 38.095 127.832 1.00 32.77 67 VAL D O 1
ATOM 9644 N N . TYR D 1 68 ? 51.238 36.794 127.015 1.00 31.49 68 TYR D N 1
ATOM 9645 C CA . TYR D 1 68 ? 51.860 35.520 127.335 1.00 31.16 68 TYR D CA 1
ATOM 9646 C C . TYR D 1 68 ? 51.875 34.668 126.070 1.00 36.00 68 TYR D C 1
ATOM 9647 O O . TYR D 1 68 ? 50.820 34.236 125.611 1.00 35.10 68 TYR D O 1
ATOM 9665 N N . SER D 1 69 ? 53.044 34.447 125.477 1.00 33.14 69 SER D N 1
ATOM 9666 C CA . SER D 1 69 ? 53.103 33.499 124.356 1.00 30.00 69 SER D CA 1
ATOM 9667 C C . SER D 1 69 ? 53.194 32.094 124.976 1.00 29.07 69 SER D C 1
ATOM 9668 O O . SER D 1 69 ? 53.725 31.923 126.078 1.00 31.73 69 SER D O 1
ATOM 9676 N N . VAL D 1 70 ? 52.640 31.103 124.293 1.00 30.02 70 VAL D N 1
ATOM 9677 C CA . VAL D 1 70 ? 52.598 29.755 124.814 1.00 29.15 70 VAL D CA 1
ATOM 9678 C C . VAL D 1 70 ? 52.830 28.742 123.726 1.00 29.97 70 VAL D C 1
ATOM 9679 O O . VAL D 1 70 ? 52.143 28.756 122.709 1.00 31.33 70 VAL D O 1
ATOM 9692 N N . SER D 1 71 ? 53.784 27.854 123.942 1.00 30.12 71 SER D N 1
ATOM 9693 C CA . SER D 1 71 ? 53.893 26.649 123.140 1.00 30.83 71 SER D CA 1
ATOM 9694 C C . SER D 1 71 ? 54.162 25.498 124.103 1.00 30.42 71 SER D C 1
ATOM 9695 O O . SER D 1 71 ? 54.417 25.704 125.301 1.00 29.00 71 SER D O 1
ATOM 9703 N N 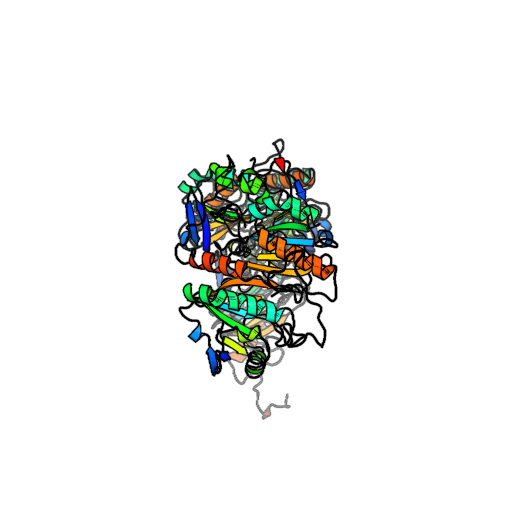. THR D 1 72 ? 54.092 24.286 123.585 1.00 29.25 72 THR D N 1
ATOM 9704 C CA . THR D 1 72 ? 54.357 23.122 124.399 1.00 29.87 72 THR D CA 1
ATOM 9705 C C . THR D 1 72 ? 55.850 22.843 124.559 1.00 31.68 72 THR D C 1
ATOM 9706 O O . THR D 1 72 ? 56.218 21.846 125.169 1.00 30.16 72 THR D O 1
ATOM 9717 N N . ASP D 1 73 ? 56.703 23.690 123.992 1.00 30.77 73 ASP D N 1
ATOM 9718 C CA . ASP D 1 73 ? 58.140 23.598 124.240 1.00 31.36 73 ASP D CA 1
ATOM 9719 C C . ASP D 1 73 ? 58.408 24.060 125.672 1.00 33.07 73 ASP D C 1
ATOM 9720 O O . ASP D 1 73 ? 57.542 24.677 126.299 1.00 33.14 73 ASP D O 1
ATOM 9729 N N . THR D 1 74 ? 59.606 23.789 126.170 1.00 31.61 74 THR D N 1
ATOM 9730 C CA . THR D 1 74 ? 59.971 24.167 127.525 1.00 32.72 74 THR D CA 1
ATOM 9731 C C . THR D 1 74 ? 60.451 25.598 127.575 1.00 33.96 74 THR D C 1
ATOM 9732 O O . THR D 1 74 ? 60.850 26.173 126.552 1.00 36.14 74 THR D O 1
ATOM 9743 N N . HIS D 1 75 ? 60.451 26.155 128.779 1.00 34.68 75 HIS D N 1
ATOM 9744 C CA . HIS D 1 75 ? 61.067 27.466 129.000 1.00 36.55 75 HIS D CA 1
ATOM 9745 C C . HIS D 1 75 ? 62.572 27.464 128.725 1.00 36.19 75 HIS D C 1
ATOM 9746 O O . HIS D 1 75 ? 63.148 28.505 128.353 1.00 36.44 75 HIS D O 1
ATOM 9760 N N . PHE D 1 76 ? 63.236 26.326 128.898 1.00 38.61 76 PHE D N 1
ATOM 9761 C CA . PHE D 1 76 ? 64.652 26.247 128.515 1.00 39.04 76 PHE D CA 1
ATOM 9762 C C . PHE D 1 76 ? 64.806 26.510 127.018 1.00 38.81 76 PHE D C 1
ATOM 9763 O O . PHE D 1 76 ? 65.776 27.139 126.557 1.00 40.20 76 PHE D O 1
ATOM 9780 N N . THR D 1 77 ? 63.892 25.933 126.250 1.00 37.97 77 THR D N 1
ATOM 9781 C CA . THR D 1 77 ? 63.930 26.068 124.808 1.00 38.39 77 THR D CA 1
ATOM 9782 C C . THR D 1 77 ? 63.621 27.511 124.412 1.00 37.09 77 THR D C 1
ATOM 9783 O O . THR D 1 77 ? 64.275 28.047 123.527 1.00 40.98 77 THR D O 1
ATOM 9794 N N . HIS D 1 78 ? 62.655 28.143 125.077 1.00 34.98 78 HIS D N 1
ATOM 9795 C CA . HIS D 1 78 ? 62.401 29.568 124.845 1.00 36.78 78 HIS D CA 1
ATOM 9796 C C . HIS D 1 78 ? 63.639 30.423 125.094 1.00 39.61 78 HIS D C 1
ATOM 9797 O O . HIS D 1 78 ? 63.941 31.335 124.310 1.00 38.20 78 HIS D O 1
ATOM 9812 N N . LYS D 1 79 ? 64.365 30.154 126.177 1.00 39.52 79 LYS D N 1
ATOM 9813 C CA . LYS D 1 79 ? 65.588 30.913 126.433 1.00 39.82 79 LYS D CA 1
ATOM 9814 C C . LYS D 1 79 ? 66.576 30.754 125.273 1.00 41.57 79 LYS D C 1
ATOM 9815 O O . LYS D 1 79 ? 67.202 31.726 124.816 1.00 41.93 79 LYS D O 1
ATOM 9834 N N . ALA D 1 80 ? 66.754 29.513 124.826 1.00 41.77 80 ALA D N 1
ATOM 9835 C CA . ALA D 1 80 ? 67.703 29.238 123.747 1.00 42.80 80 ALA D CA 1
ATOM 9836 C C . ALA D 1 80 ? 67.286 29.988 122.493 1.00 41.88 80 ALA D C 1
ATOM 9837 O O . ALA D 1 80 ? 68.108 30.626 121.851 1.00 47.61 80 ALA D O 1
ATOM 9844 N N . TRP D 1 81 ? 66.001 29.909 122.151 1.00 38.93 81 TRP D N 1
ATOM 9845 C CA . TRP D 1 81 ? 65.479 30.552 120.946 1.00 41.29 81 TRP D CA 1
ATOM 9846 C C . TRP D 1 81 ? 65.672 32.063 120.989 1.00 41.50 81 TRP D C 1
ATOM 9847 O O . TRP D 1 81 ? 65.975 32.698 119.995 1.00 46.03 81 TRP D O 1
ATOM 9868 N N . HIS D 1 82 ? 65.423 32.630 122.158 1.00 41.83 82 HIS D N 1
ATOM 9869 C CA . HIS D 1 82 ? 65.516 34.064 122.376 1.00 42.86 82 HIS D CA 1
ATOM 9870 C C . HIS D 1 82 ? 66.927 34.569 122.128 1.00 48.59 82 HIS D C 1
ATOM 9871 O O . HIS D 1 82 ? 67.123 35.703 121.705 1.00 50.35 82 HIS D O 1
ATOM 9885 N N . SER D 1 83 ? 67.912 33.715 122.367 1.00 48.22 83 SER D N 1
ATOM 9886 C CA . SER D 1 83 ? 69.312 34.098 122.150 1.00 53.04 83 SER D CA 1
ATOM 9887 C C . SER D 1 83 ? 69.813 33.782 120.731 1.00 51.01 83 SER D C 1
ATOM 9888 O O . SER D 1 83 ? 70.776 34.365 120.288 1.00 53.12 83 SER D O 1
ATOM 9896 N N . SER D 1 84 ? 69.167 32.873 120.010 1.00 53.29 84 SER D N 1
ATOM 9897 C CA . SER D 1 84 ? 69.662 32.463 118.685 1.00 57.68 84 SER D CA 1
ATOM 9898 C C . SER D 1 84 ? 68.878 33.079 117.526 1.00 54.65 84 SER D C 1
ATOM 9899 O O . SER D 1 84 ? 69.334 33.051 116.387 1.00 57.46 84 SER D O 1
ATOM 9907 N N . SER D 1 85 ? 67.705 33.631 117.814 1.00 48.46 85 SER D N 1
ATOM 9908 C CA . SER D 1 85 ? 66.903 34.311 116.794 1.00 51.26 85 SER D CA 1
ATOM 9909 C C . SER D 1 85 ? 66.834 35.823 117.043 1.00 51.73 85 SER D C 1
ATOM 9910 O O . SER D 1 85 ? 66.469 36.254 118.140 1.00 50.56 85 SER D O 1
ATOM 9918 N N A GLU D 1 86 ? 67.174 36.603 116.019 0.30 53.35 86 GLU D N 1
ATOM 9919 N N B GLU D 1 86 ? 67.170 36.648 116.057 0.70 52.41 86 GLU D N 1
ATOM 9920 C CA A GLU D 1 86 ? 67.122 38.059 116.099 0.30 54.73 86 GLU D CA 1
ATOM 9921 C CA B GLU D 1 86 ? 67.119 38.084 116.312 0.70 53.07 86 GLU D CA 1
ATOM 9922 C C A GLU D 1 86 ? 65.696 38.536 116.345 0.30 50.89 86 GLU D C 1
ATOM 9923 C C B GLU D 1 86 ? 65.670 38.572 116.354 0.70 51.53 86 GLU D C 1
ATOM 9924 O O A GLU D 1 86 ? 65.472 39.532 117.029 0.30 51.67 86 GLU D O 1
ATOM 9925 O O B GLU D 1 86 ? 65.398 39.626 116.911 0.70 52.09 86 GLU D O 1
ATOM 9948 N N . THR D 1 87 ? 64.734 37.807 115.791 1.00 47.06 87 THR D N 1
ATOM 9949 C CA . THR D 1 87 ? 63.320 38.149 115.947 1.00 47.44 87 THR D CA 1
ATOM 9950 C C . THR D 1 87 ? 62.870 37.924 117.383 1.00 45.73 87 THR D C 1
ATOM 9951 O O . THR D 1 87 ? 62.340 38.827 118.033 1.00 46.05 87 THR D O 1
ATOM 9962 N N . ILE D 1 88 ? 63.059 36.698 117.860 1.00 40.97 88 ILE D N 1
ATOM 9963 C CA . ILE D 1 88 ? 62.669 36.339 119.215 1.00 38.95 88 ILE D CA 1
ATOM 9964 C C . ILE D 1 88 ? 63.409 37.191 120.228 1.00 42.25 88 ILE D C 1
ATOM 9965 O O . ILE D 1 88 ? 62.865 37.481 121.279 1.00 43.38 88 ILE D O 1
ATOM 9981 N N . ALA D 1 89 ? 64.638 37.603 119.892 1.00 48.48 89 ALA D N 1
ATOM 9982 C CA . ALA D 1 89 ? 65.443 38.441 120.766 1.00 50.20 89 ALA D CA 1
ATOM 9983 C C . ALA D 1 89 ? 64.724 39.730 121.169 1.00 51.92 89 ALA D C 1
ATOM 9984 O O . ALA D 1 89 ? 64.996 40.277 122.239 1.00 47.81 89 ALA D O 1
ATOM 9991 N N . LYS D 1 90 ? 63.823 40.236 120.341 1.00 58.53 90 LYS D N 1
ATOM 9992 C CA . LYS D 1 90 ? 63.192 41.507 120.680 1.00 60.95 90 LYS D CA 1
ATOM 9993 C C . LYS D 1 90 ? 61.949 41.331 121.588 1.00 51.34 90 LYS D C 1
ATOM 9994 O O . LYS D 1 90 ? 61.324 42.304 122.003 1.00 47.70 90 LYS D O 1
ATOM 10013 N N . ILE D 1 91 ? 61.631 40.086 121.945 1.00 42.00 91 ILE D N 1
ATOM 10014 C CA . ILE D 1 91 ? 60.490 39.814 122.805 1.00 40.97 91 ILE D CA 1
ATOM 10015 C C . ILE D 1 91 ? 60.783 40.171 124.261 1.00 44.43 91 ILE D C 1
ATOM 10016 O O . ILE D 1 91 ? 61.723 39.662 124.861 1.00 41.32 91 ILE D O 1
ATOM 10032 N N . LYS D 1 92 ? 59.943 41.024 124.830 1.00 41.91 92 LYS D N 1
ATOM 10033 C CA . LYS D 1 92 ? 60.062 41.415 126.233 1.00 40.56 92 LYS D CA 1
ATOM 10034 C C . LYS D 1 92 ? 58.943 40.874 127.112 1.00 40.58 92 LYS D C 1
ATOM 10035 O O . LYS D 1 92 ? 58.931 41.090 128.328 1.00 42.48 92 LYS D O 1
ATOM 10054 N N . TYR D 1 93 ? 58.000 40.171 126.503 1.00 37.57 93 TYR D N 1
ATOM 10055 C CA . TYR D 1 93 ? 56.912 39.579 127.257 1.00 37.43 93 TYR D CA 1
ATOM 10056 C C . TYR D 1 93 ? 57.262 38.143 127.687 1.00 36.28 93 TYR D C 1
ATOM 10057 O O . TYR D 1 93 ? 58.230 37.569 127.236 1.00 36.75 93 TYR D O 1
ATOM 10075 N N . ALA D 1 94 ? 56.465 37.577 128.574 1.00 34.71 94 ALA D N 1
ATOM 10076 C CA . ALA D 1 94 ? 56.686 36.223 129.054 1.00 37.29 94 ALA D CA 1
ATOM 10077 C C . ALA D 1 94 ? 56.445 35.184 127.961 1.00 35.57 94 ALA D C 1
ATOM 10078 O O . ALA D 1 94 ? 55.379 35.160 127.321 1.00 33.31 94 ALA D O 1
ATOM 10085 N N . MET D 1 95 ? 57.438 34.317 127.775 1.00 35.85 95 MET D N 1
ATOM 10086 C CA . MET D 1 95 ? 57.310 33.123 126.913 1.00 33.29 95 MET D CA 1
ATOM 10087 C C . MET D 1 95 ? 57.072 31.889 127.791 1.00 30.48 95 MET D C 1
ATOM 10088 O O . MET D 1 95 ? 57.982 31.400 128.470 1.00 32.28 95 MET D O 1
ATOM 10102 N N . ILE D 1 96 ? 55.825 31.436 127.845 1.00 28.65 96 ILE D N 1
ATOM 10103 C CA . ILE D 1 96 ? 55.448 30.317 128.694 1.00 29.75 96 ILE D CA 1
ATOM 10104 C C . ILE D 1 96 ? 55.781 28.992 128.026 1.00 29.91 96 ILE D C 1
ATOM 10105 O O . ILE D 1 96 ? 55.494 28.800 126.851 1.00 31.67 96 ILE D O 1
ATOM 10121 N N . GLY D 1 97 ? 56.383 28.084 128.787 1.00 30.58 97 GLY D N 1
ATOM 10122 C CA . GLY D 1 97 ? 56.555 26.716 128.360 1.00 32.65 97 GLY D CA 1
ATOM 10123 C C . GLY D 1 97 ? 55.403 25.890 128.894 1.00 31.45 97 GLY D C 1
ATOM 10124 O O . GLY D 1 97 ? 55.003 26.059 130.048 1.00 31.56 97 GLY D O 1
ATOM 10128 N N . ASP D 1 98 ? 54.880 24.987 128.064 1.00 29.93 98 ASP D N 1
ATOM 10129 C CA . ASP D 1 98 ? 53.736 24.146 128.454 1.00 28.92 98 ASP D CA 1
ATOM 10130 C C . ASP D 1 98 ? 53.931 22.699 128.033 1.00 29.38 98 ASP D C 1
ATOM 10131 O O . ASP D 1 98 ? 53.071 22.114 127.382 1.00 29.48 98 ASP D O 1
ATOM 10140 N N . PRO D 1 99 ? 55.042 22.094 128.461 1.00 30.23 99 PRO D N 1
ATOM 10141 C CA . PRO D 1 99 ? 55.300 20.712 128.030 1.00 30.76 99 PRO D CA 1
ATOM 10142 C C . PRO D 1 99 ? 54.250 19.709 128.533 1.00 30.78 99 PRO D C 1
ATOM 10143 O O . PRO D 1 99 ? 54.074 18.671 127.869 1.00 31.47 99 PRO D O 1
ATOM 10154 N N . THR D 1 100 ? 53.549 19.993 129.636 1.00 30.21 100 THR D N 1
ATOM 10155 C CA . THR D 1 100 ? 52.504 19.030 130.059 1.00 27.57 100 THR D CA 1
ATOM 10156 C C . THR D 1 100 ? 51.272 19.217 129.195 1.00 27.77 100 THR D C 1
ATOM 10157 O O . THR D 1 100 ? 50.375 18.391 129.222 1.00 29.85 100 THR D O 1
ATOM 10168 N N . GLY D 1 101 ? 51.191 20.350 128.512 1.00 28.76 101 GLY D N 1
ATOM 10169 C CA . GLY D 1 101 ? 50.041 20.619 127.668 1.00 29.84 101 GLY D CA 1
ATOM 10170 C C . GLY D 1 101 ? 48.815 21.116 128.415 1.00 31.43 101 GLY D C 1
ATOM 10171 O O . GLY D 1 101 ? 47.776 21.351 127.793 1.00 28.56 101 GLY D O 1
ATOM 10175 N N . ALA D 1 102 ? 48.943 21.281 129.730 1.00 28.75 102 ALA D N 1
ATOM 10176 C CA . ALA D 1 102 ? 47.787 21.615 130.576 1.00 30.22 102 ALA D CA 1
ATOM 10177 C C . ALA D 1 102 ? 47.230 22.997 130.267 1.00 29.73 102 ALA D C 1
ATOM 10178 O O . ALA D 1 102 ? 46.000 23.172 130.229 1.00 27.28 102 ALA D O 1
ATOM 10185 N N . LEU D 1 103 ? 48.106 23.982 130.069 1.00 28.47 103 LEU D N 1
ATOM 10186 C CA . LEU D 1 103 ? 47.636 25.335 129.760 1.00 29.90 103 LEU D CA 1
ATOM 10187 C C . LEU D 1 103 ? 46.954 25.336 128.378 1.00 27.20 103 LEU D C 1
ATOM 10188 O O . LEU D 1 103 ? 45.856 25.907 128.185 1.00 27.96 103 LEU D O 1
ATOM 10204 N N . THR D 1 104 ? 47.590 24.678 127.414 1.00 27.63 104 THR D N 1
ATOM 10205 C CA . THR D 1 104 ? 47.018 24.520 126.064 1.00 25.16 104 THR D CA 1
ATOM 10206 C C . THR D 1 104 ? 45.628 23.842 126.106 1.00 27.06 104 THR D C 1
ATOM 10207 O O . THR D 1 104 ? 44.675 24.271 125.444 1.00 29.22 104 THR D O 1
ATOM 10218 N N . ARG D 1 105 ? 45.511 22.773 126.874 1.00 26.06 105 ARG D N 1
ATOM 10219 C CA . ARG D 1 105 ? 44.222 22.087 126.948 1.00 30.11 105 ARG D CA 1
ATOM 10220 C C . ARG D 1 105 ? 43.178 22.890 127.721 1.00 30.72 105 ARG D C 1
ATOM 10221 O O . ARG D 1 105 ? 41.985 22.733 127.478 1.00 27.99 105 ARG D O 1
ATOM 10242 N N . ASN D 1 106 ? 43.600 23.742 128.654 1.00 27.41 106 ASN D N 1
ATOM 10243 C CA . ASN D 1 106 ? 42.648 24.615 129.334 1.00 29.56 106 ASN D CA 1
ATOM 10244 C C . ASN D 1 106 ? 41.871 25.426 128.307 1.00 28.59 106 ASN D C 1
ATOM 10245 O O . ASN D 1 106 ? 40.682 25.705 128.503 1.00 27.94 106 ASN D O 1
ATOM 10256 N N . PHE D 1 107 ? 42.584 25.810 127.247 1.00 25.75 107 PHE D N 1
ATOM 10257 C CA . PHE D 1 107 ? 42.064 26.617 126.171 1.00 27.45 107 PHE D CA 1
ATOM 10258 C C . PHE D 1 107 ? 41.628 25.765 125.001 1.00 24.85 107 PHE D C 1
ATOM 10259 O O . PHE D 1 107 ? 41.432 26.299 123.897 1.00 27.23 107 PHE D O 1
ATOM 10276 N N . ASP D 1 108 ? 41.484 24.460 125.251 1.00 26.69 108 ASP D N 1
ATOM 10277 C CA A ASP D 1 108 ? 41.010 23.498 124.262 0.63 27.99 108 ASP D CA 1
ATOM 10278 C CA B ASP D 1 108 ? 41.012 23.503 124.264 0.37 28.06 108 ASP D CA 1
ATOM 10279 C C . ASP D 1 108 ? 41.768 23.646 122.949 1.00 28.86 108 ASP D C 1
ATOM 10280 O O . ASP D 1 108 ? 41.191 23.514 121.868 1.00 29.82 108 ASP D O 1
ATOM 10297 N N . ASN D 1 109 ? 43.068 23.847 123.047 1.00 28.03 109 ASN D N 1
ATOM 10298 C CA . ASN D 1 109 ? 43.830 24.251 121.876 1.00 26.58 109 ASN D CA 1
ATOM 10299 C C . ASN D 1 109 ? 44.985 23.323 121.467 1.00 29.14 109 ASN D C 1
ATOM 10300 O O . ASN D 1 109 ? 45.911 23.743 120.771 1.00 27.55 109 ASN D O 1
ATOM 10311 N N . MET D 1 110 ? 44.901 22.058 121.864 1.00 29.83 110 MET D N 1
ATOM 10312 C CA . MET D 1 110 ? 45.970 21.109 121.547 1.00 32.14 110 MET D CA 1
ATOM 10313 C C . MET D 1 110 ? 45.702 20.449 120.205 1.00 32.44 110 MET D C 1
ATOM 10314 O O . MET D 1 110 ? 44.577 20.052 119.918 1.00 31.82 110 MET D O 1
ATOM 10328 N N . ARG D 1 111 ? 46.739 20.325 119.383 1.00 30.15 111 ARG D N 1
ATOM 10329 C CA . ARG D 1 111 ? 46.709 19.396 118.250 1.00 32.39 111 ARG D CA 1
ATOM 10330 C C . ARG D 1 111 ? 47.088 18.036 118.805 1.00 33.28 111 ARG D C 1
ATOM 10331 O O . ARG D 1 111 ? 48.254 17.778 119.051 1.00 31.72 111 ARG D O 1
ATOM 10352 N N . GLU D 1 112 ? 46.117 17.165 119.017 1.00 35.37 112 GLU D N 1
ATOM 10353 C CA . GLU D 1 112 ? 46.396 15.999 119.827 1.00 35.23 112 GLU D CA 1
ATOM 10354 C C . GLU D 1 112 ? 47.334 15.038 119.119 1.00 38.61 112 GLU D C 1
ATOM 10355 O O . GLU D 1 112 ? 48.074 14.319 119.774 1.00 44.38 112 GLU D O 1
ATOM 10367 N N A ASP D 1 113 ? 47.303 15.037 117.789 0.45 36.76 113 ASP D N 1
ATOM 10368 N N B ASP D 1 113 ? 47.318 15.014 117.792 0.55 36.70 113 ASP D N 1
ATOM 10369 C CA A ASP D 1 113 ? 48.153 14.143 117.015 0.45 39.77 113 ASP D CA 1
ATOM 10370 C CA B ASP D 1 113 ? 48.188 14.090 117.079 0.55 38.91 113 ASP D CA 1
ATOM 10371 C C A ASP D 1 113 ? 49.591 14.636 116.955 0.45 37.41 113 ASP D C 1
ATOM 10372 C C B ASP D 1 113 ? 49.589 14.654 116.905 0.55 37.27 113 ASP D C 1
ATOM 10373 O O A ASP D 1 113 ? 50.469 13.902 116.531 0.45 38.13 113 ASP D O 1
ATOM 10374 O O B ASP D 1 113 ? 50.446 13.982 116.358 0.55 38.08 113 ASP D O 1
ATOM 10391 N N . GLU D 1 114 ? 49.828 15.879 117.360 1.00 37.60 114 GLU D N 1
ATOM 10392 C CA . GLU D 1 114 ? 51.160 16.499 117.226 1.00 35.35 114 GLU D CA 1
ATOM 10393 C C . GLU D 1 114 ? 51.802 16.899 118.560 1.00 31.81 114 GLU D C 1
ATOM 10394 O O . GLU D 1 114 ? 53.026 17.044 118.648 1.00 32.88 114 GLU D O 1
ATOM 10407 N N . GLY D 1 115 ? 50.981 17.073 119.589 1.00 29.81 115 GLY D N 1
ATOM 10408 C CA . GLY D 1 115 ? 51.447 17.595 120.870 1.00 30.00 115 GLY D CA 1
ATOM 10409 C C . GLY D 1 115 ? 51.925 19.030 120.829 1.00 30.35 115 GLY D C 1
ATOM 10410 O O . GLY D 1 115 ? 52.809 19.439 121.609 1.00 31.00 115 GLY D O 1
ATOM 10414 N N . LEU D 1 116 ? 51.348 19.793 119.903 1.00 30.66 116 LEU D N 1
ATOM 10415 C CA . LEU D 1 116 ? 51.673 21.215 119.716 1.00 29.39 116 LEU D CA 1
ATOM 10416 C C . LEU D 1 116 ? 50.371 21.991 119.761 1.00 29.65 116 LEU D C 1
ATOM 10417 O O . LEU D 1 116 ? 49.338 21.457 119.351 1.00 31.06 116 LEU D O 1
ATOM 10433 N N . ALA D 1 117 ? 50.421 23.233 120.223 1.00 32.55 117 ALA D N 1
ATOM 10434 C CA . ALA D 1 117 ? 49.241 24.083 120.243 1.00 28.64 117 ALA D CA 1
ATOM 10435 C C . ALA D 1 117 ? 48.919 24.582 118.840 1.00 31.10 117 ALA D C 1
ATOM 10436 O O . ALA D 1 117 ? 49.822 24.810 118.049 1.00 29.47 117 ALA D O 1
ATOM 10443 N N . ASP D 1 118 ? 47.624 24.792 118.567 1.00 30.80 118 ASP D N 1
ATOM 10444 C CA . ASP D 1 118 ? 47.191 25.466 117.343 1.00 30.73 118 ASP D CA 1
ATOM 10445 C C . ASP D 1 118 ? 47.473 26.944 117.443 1.00 27.90 118 ASP D C 1
ATOM 10446 O O . ASP D 1 118 ? 47.695 27.463 118.541 1.00 28.57 118 ASP D O 1
ATOM 10455 N N . ARG D 1 119 ? 47.423 27.634 116.310 1.00 27.59 119 ARG D N 1
ATOM 10456 C CA . ARG D 1 119 ? 47.640 29.077 116.297 1.00 30.15 119 ARG D CA 1
ATOM 10457 C C . ARG D 1 119 ? 46.403 29.783 116.785 1.00 31.24 119 ARG D C 1
ATOM 10458 O O . ARG D 1 119 ? 45.581 30.172 115.973 1.00 32.45 119 ARG D O 1
ATOM 10479 N N . ALA D 1 120 ? 46.271 29.931 118.092 1.00 29.45 120 ALA D N 1
ATOM 10480 C CA . ALA D 1 120 ? 45.080 30.537 118.674 1.00 27.84 120 ALA D CA 1
ATOM 10481 C C . ALA D 1 120 ? 45.480 31.724 119.540 1.00 30.55 120 ALA D C 1
ATOM 10482 O O . ALA D 1 120 ? 46.488 31.677 120.262 1.00 31.86 120 ALA D O 1
ATOM 10489 N N . THR D 1 121 ? 44.665 32.770 119.483 1.00 29.67 121 THR D N 1
ATOM 10490 C CA . THR D 1 121 ? 44.871 33.956 120.334 1.00 28.45 121 THR D CA 1
ATOM 10491 C C . THR D 1 121 ? 43.633 34.237 121.164 1.00 29.23 121 THR D C 1
ATOM 10492 O O . THR D 1 121 ? 42.530 34.270 120.630 1.00 28.08 121 THR D O 1
ATOM 10503 N N . PHE D 1 122 ? 43.802 34.402 122.469 1.00 26.70 122 PHE D N 1
ATOM 10504 C CA . PHE D 1 122 ? 42.671 34.656 123.361 1.00 26.31 122 PHE D CA 1
ATOM 10505 C C . PHE D 1 122 ? 42.875 35.980 124.079 1.00 28.79 122 PHE D C 1
ATOM 10506 O O . PHE D 1 122 ? 43.947 36.217 124.674 1.00 29.61 122 PHE D O 1
ATOM 10523 N N . VAL D 1 123 ? 41.870 36.853 124.009 1.00 29.82 123 VAL D N 1
ATOM 10524 C CA . VAL D 1 123 ? 41.883 38.127 124.751 1.00 26.04 123 VAL D CA 1
ATOM 10525 C C . VAL D 1 123 ? 41.051 37.934 126.027 1.00 29.00 123 VAL D C 1
ATOM 10526 O O . VAL D 1 123 ? 39.881 37.546 125.963 1.00 25.57 123 VAL D O 1
ATOM 10539 N N . VAL D 1 124 ? 41.686 38.173 127.167 1.00 28.20 124 VAL D N 1
ATOM 10540 C CA . VAL D 1 124 ? 41.112 37.915 128.477 1.00 28.12 124 VAL D CA 1
ATOM 10541 C C . VAL D 1 124 ? 41.035 39.208 129.273 1.00 29.11 124 VAL D C 1
ATOM 10542 O O . VAL D 1 124 ? 42.020 39.923 129.369 1.00 31.07 124 VAL D O 1
ATOM 10555 N N . ASP D 1 125 ? 39.865 39.510 129.836 1.00 29.09 125 ASP D N 1
ATOM 10556 C CA . ASP D 1 125 ? 39.672 40.778 130.520 1.00 29.46 125 ASP D CA 1
ATOM 10557 C C . ASP D 1 125 ? 40.096 40.615 131.979 1.00 30.02 125 ASP D C 1
ATOM 10558 O O . ASP D 1 125 ? 40.503 39.528 132.392 1.00 28.19 125 ASP D O 1
ATOM 10567 N N . PRO D 1 126 ? 40.047 41.701 132.747 1.00 28.56 126 PRO D N 1
ATOM 10568 C CA . PRO D 1 126 ? 40.553 41.626 134.130 1.00 29.50 126 PRO D CA 1
ATOM 10569 C C . PRO D 1 126 ? 39.773 40.671 135.027 1.00 31.30 126 PRO D C 1
ATOM 10570 O O . PRO D 1 126 ? 40.279 40.329 136.089 1.00 30.92 126 PRO D O 1
ATOM 10581 N N . GLN D 1 127 ? 38.559 40.293 134.631 1.00 30.84 127 GLN D N 1
ATOM 10582 C CA . GLN D 1 127 ? 37.772 39.327 135.392 1.00 31.89 127 GLN D CA 1
ATOM 10583 C C . GLN D 1 127 ? 37.990 37.894 134.927 1.00 31.24 127 GLN D C 1
ATOM 10584 O O . GLN D 1 127 ? 37.268 36.983 135.331 1.00 29.10 127 GLN D O 1
ATOM 10598 N N . GLY D 1 128 ? 38.980 37.694 134.072 1.00 29.98 128 GLY D N 1
ATOM 10599 C CA . GLY D 1 128 ? 39.270 36.379 133.542 1.00 27.90 128 GLY D CA 1
ATOM 10600 C C . GLY D 1 128 ? 38.384 35.904 132.387 1.00 28.17 128 GLY D C 1
ATOM 10601 O O . GLY D 1 128 ? 38.549 34.750 131.911 1.00 27.88 128 GLY D O 1
ATOM 10605 N N . ILE D 1 129 ? 37.519 36.787 131.881 1.00 27.89 129 ILE D N 1
ATOM 10606 C CA . ILE D 1 129 ? 36.584 36.395 130.815 1.00 27.82 129 ILE D CA 1
ATOM 10607 C C . ILE D 1 129 ? 37.172 36.594 129.423 1.00 25.91 129 ILE D C 1
ATOM 10608 O O . ILE D 1 129 ? 37.695 37.678 129.097 1.00 26.57 129 ILE D O 1
ATOM 10624 N N . ILE D 1 130 ? 37.074 35.534 128.602 1.00 27.39 130 ILE D N 1
ATOM 10625 C CA . ILE D 1 130 ? 37.548 35.548 127.204 1.00 25.44 130 ILE D CA 1
ATOM 10626 C C . ILE D 1 130 ? 36.589 36.387 126.348 1.00 27.84 130 ILE D C 1
ATOM 10627 O O . ILE D 1 130 ? 35.409 36.045 126.200 1.00 27.43 130 ILE D O 1
ATOM 10643 N N . GLN D 1 131 ? 37.107 37.479 125.790 1.00 28.70 131 GLN D N 1
ATOM 10644 C CA . GLN D 1 131 ? 36.309 38.417 125.019 1.00 27.52 131 GLN D CA 1
ATOM 10645 C C . GLN D 1 131 ? 36.548 38.333 123.535 1.00 28.86 131 GLN D C 1
ATOM 10646 O O . GLN D 1 131 ? 35.758 38.863 122.761 1.00 28.43 131 GLN D O 1
ATOM 10660 N N . ALA D 1 132 ? 37.646 37.704 123.113 1.00 27.55 132 ALA D N 1
ATOM 10661 C CA . ALA D 1 132 ? 37.891 37.554 121.673 1.00 30.32 132 ALA D CA 1
ATOM 10662 C C . ALA D 1 132 ? 38.792 36.352 121.433 1.00 28.58 132 ALA D C 1
ATOM 10663 O O . ALA D 1 132 ? 39.679 36.069 122.250 1.00 28.09 132 ALA D O 1
ATOM 10670 N N . ILE D 1 133 ? 38.561 35.676 120.312 1.00 26.72 133 ILE D N 1
ATOM 10671 C CA . ILE D 1 133 ? 39.252 34.446 119.962 1.00 26.96 133 ILE D CA 1
ATOM 10672 C C . ILE D 1 133 ? 39.564 34.507 118.480 1.00 28.45 133 ILE D C 1
ATOM 10673 O O . ILE D 1 133 ? 38.714 34.870 117.671 1.00 27.13 133 ILE D O 1
ATOM 10689 N N . GLU D 1 134 ? 40.795 34.157 118.128 1.00 28.53 134 GLU D N 1
ATOM 10690 C CA . GLU D 1 134 ? 41.200 34.031 116.733 1.00 31.00 134 GLU D CA 1
ATOM 10691 C C . GLU D 1 134 ? 41.947 32.702 116.618 1.00 31.28 134 GLU D C 1
ATOM 10692 O O . GLU D 1 134 ? 42.770 32.404 117.473 1.00 31.40 134 GLU D O 1
ATOM 10704 N N . VAL D 1 135 ? 41.641 31.891 115.604 1.00 29.56 135 VAL D N 1
ATOM 10705 C CA . VAL D 1 135 ? 42.403 30.660 115.379 1.00 30.32 135 VAL D CA 1
ATOM 10706 C C . VAL D 1 135 ? 42.638 30.543 113.877 1.00 33.18 135 VAL D C 1
ATOM 10707 O O . VAL D 1 135 ? 41.719 30.696 113.076 1.00 30.75 135 VAL D O 1
ATOM 10720 N N . THR D 1 136 ? 43.880 30.279 113.497 1.00 30.55 136 THR D N 1
ATOM 10721 C CA . THR D 1 136 ? 44.205 30.103 112.079 1.00 32.19 136 THR D CA 1
ATOM 10722 C C . THR D 1 136 ? 44.902 28.775 111.857 1.00 33.47 136 THR D C 1
ATOM 10723 O O . THR D 1 136 ? 45.460 28.200 112.793 1.00 33.18 136 THR D O 1
ATOM 10734 N N . ALA D 1 137 ? 44.823 28.295 110.629 1.00 32.49 137 ALA D N 1
ATOM 10735 C CA . ALA D 1 137 ? 45.486 27.080 110.191 1.00 38.21 137 ALA D CA 1
ATOM 10736 C C . ALA D 1 137 ? 47.007 27.172 110.320 1.00 42.31 137 ALA D C 1
ATOM 10737 O O . ALA D 1 137 ? 47.567 28.256 110.410 1.00 39.23 137 ALA D O 1
ATOM 10744 N N . GLU D 1 138 ? 47.657 26.015 110.324 1.00 39.66 138 GLU D N 1
ATOM 10745 C CA . GLU D 1 138 ? 49.107 25.926 110.497 1.00 39.85 138 GLU D CA 1
ATOM 10746 C C . GLU D 1 138 ? 49.884 26.886 109.587 1.00 38.70 138 GLU D C 1
ATOM 10747 O O . GLU D 1 138 ? 50.903 27.441 109.999 1.00 42.11 138 GLU D O 1
ATOM 10759 N N . GLY D 1 139 ? 49.432 27.035 108.342 1.00 38.30 139 GLY D N 1
ATOM 10760 C CA . GLY D 1 139 ? 50.126 27.885 107.393 1.00 41.49 139 GLY D CA 1
ATOM 10761 C C . GLY D 1 139 ? 49.724 29.348 107.336 1.00 41.12 139 GLY D C 1
ATOM 10762 O O . GLY D 1 139 ? 50.206 30.075 106.491 1.00 42.43 139 GLY D O 1
ATOM 10766 N N . ILE D 1 140 ? 48.813 29.779 108.203 1.00 40.71 140 ILE D N 1
ATOM 10767 C CA . ILE D 1 140 ? 48.217 31.106 108.084 1.00 45.71 140 ILE D CA 1
ATOM 10768 C C . ILE D 1 140 ? 48.614 31.947 109.291 1.00 45.15 140 ILE D C 1
ATOM 10769 O O . ILE D 1 140 ? 48.152 31.718 110.424 1.00 38.15 140 ILE D O 1
ATOM 10785 N N . GLY D 1 141 ? 49.486 32.918 109.050 1.00 45.95 141 GLY D N 1
ATOM 10786 C CA . GLY D 1 141 ? 49.916 33.817 110.104 1.00 46.06 141 GLY D CA 1
ATOM 10787 C C . GLY D 1 141 ? 48.826 34.798 110.505 1.00 44.44 141 GLY D C 1
ATOM 10788 O O . GLY D 1 141 ? 47.990 35.210 109.699 1.00 46.93 141 GLY D O 1
ATOM 10792 N N . ARG D 1 142 ? 48.835 35.157 111.779 1.00 39.88 142 ARG D N 1
ATOM 10793 C CA . ARG D 1 142 ? 47.919 36.150 112.321 1.00 38.85 142 ARG D CA 1
ATOM 10794 C C . ARG D 1 142 ? 48.477 37.561 112.072 1.00 43.02 142 ARG D C 1
ATOM 10795 O O . ARG D 1 142 ? 49.589 37.723 111.570 1.00 45.17 142 ARG D O 1
ATOM 10816 N N . ASP D 1 143 ? 47.688 38.574 112.404 1.00 42.42 143 ASP D N 1
ATOM 10817 C CA . ASP D 1 143 ? 48.055 39.974 112.166 1.00 44.25 143 ASP D CA 1
ATOM 10818 C C . ASP D 1 143 ? 47.737 40.807 113.396 1.00 42.62 143 ASP D C 1
ATOM 10819 O O . ASP D 1 143 ? 46.564 41.045 113.696 1.00 40.60 143 ASP D O 1
ATOM 10828 N N . ALA D 1 144 ? 48.774 41.272 114.079 1.00 41.25 144 ALA D N 1
ATOM 10829 C CA . ALA D 1 144 ? 48.614 41.920 115.391 1.00 43.87 144 ALA D CA 1
ATOM 10830 C C . ALA D 1 144 ? 47.776 43.194 115.314 1.00 42.76 144 ALA D C 1
ATOM 10831 O O . ALA D 1 144 ? 47.194 43.618 116.305 1.00 42.75 144 ALA D O 1
ATOM 10838 N N A SER D 1 145 ? 47.721 43.816 114.147 0.80 43.67 145 SER D N 1
ATOM 10839 N N B SER D 1 145 ? 47.708 43.800 114.138 0.20 44.12 145 SER D N 1
ATOM 10840 C CA A SER D 1 145 ? 46.915 45.018 114.022 0.80 45.70 145 SER D CA 1
ATOM 10841 C CA B SER D 1 145 ? 46.908 45.005 113.982 0.20 46.24 145 SER D CA 1
ATOM 10842 C C A SER D 1 145 ? 45.436 44.683 114.293 0.80 45.92 145 SER D C 1
ATOM 10843 C C B SER D 1 145 ? 45.431 44.707 114.244 0.20 46.34 145 SER D C 1
ATOM 10844 O O A SER D 1 145 ? 44.733 45.445 114.954 0.80 45.29 145 SER D O 1
ATOM 10845 O O B SER D 1 145 ? 44.721 45.527 114.826 0.20 45.61 145 SER D O 1
ATOM 10860 N N . ASP D 1 146 ? 44.971 43.530 113.830 1.00 45.52 146 ASP D N 1
ATOM 10861 C CA . ASP D 1 146 ? 43.580 43.155 114.053 1.00 47.78 146 ASP D CA 1
ATOM 10862 C C . ASP D 1 146 ? 43.361 42.843 115.525 1.00 44.58 146 ASP D C 1
ATOM 10863 O O . ASP D 1 146 ? 42.327 43.172 116.103 1.00 43.01 146 ASP D O 1
ATOM 10872 N N . LEU D 1 147 ? 44.341 42.198 116.138 1.00 44.91 147 LEU D N 1
ATOM 10873 C CA . LEU D 1 147 ? 44.301 41.939 117.568 1.00 41.82 147 LEU D CA 1
ATOM 10874 C C . LEU D 1 147 ? 44.152 43.252 118.384 1.00 38.75 147 LEU D C 1
ATOM 10875 O O . LEU D 1 147 ? 43.311 43.354 119.286 1.00 36.54 147 LEU D O 1
ATOM 10891 N N . LEU D 1 148 ? 44.983 44.245 118.074 1.00 37.69 148 LEU D N 1
ATOM 10892 C CA . LEU D 1 148 ? 44.900 45.541 118.747 1.00 38.89 148 LEU D CA 1
ATOM 10893 C C . LEU D 1 148 ? 43.519 46.174 118.570 1.00 41.50 148 LEU D C 1
ATOM 10894 O O . LEU D 1 148 ? 42.992 46.772 119.499 1.00 38.67 148 LEU D O 1
ATOM 10910 N N . ARG D 1 149 ? 42.917 46.023 117.393 1.00 38.28 149 ARG D N 1
ATOM 10911 C CA . ARG D 1 149 ? 41.598 46.597 117.188 1.00 38.38 149 ARG D CA 1
ATOM 10912 C C . ARG D 1 149 ? 40.614 45.936 118.128 1.00 36.98 149 ARG D C 1
ATOM 10913 O O . ARG D 1 149 ? 39.815 46.615 118.764 1.00 36.87 149 ARG D O 1
ATOM 10934 N N . LYS D 1 150 ? 40.692 44.618 118.265 1.00 33.20 150 LYS D N 1
ATOM 10935 C CA . LYS D 1 150 ? 39.719 43.925 119.080 1.00 33.88 150 LYS D CA 1
ATOM 10936 C C . LYS D 1 150 ? 39.923 44.251 120.564 1.00 32.90 150 LYS D C 1
ATOM 10937 O O . LYS D 1 150 ? 38.963 44.444 121.296 1.00 30.87 150 LYS D O 1
ATOM 10956 N N . ILE D 1 151 ? 41.171 44.363 120.991 1.00 32.97 151 ILE D N 1
ATOM 10957 C CA . ILE D 1 151 ? 41.492 44.728 122.364 1.00 34.53 151 ILE D CA 1
ATOM 10958 C C . ILE D 1 151 ? 40.905 46.102 122.688 1.00 34.24 151 ILE D C 1
ATOM 10959 O O . ILE D 1 151 ? 40.245 46.284 123.731 1.00 35.46 151 ILE D O 1
ATOM 10975 N N . LYS D 1 152 ? 41.076 47.055 121.785 1.00 35.56 152 LYS D N 1
ATOM 10976 C CA . LYS D 1 152 ? 4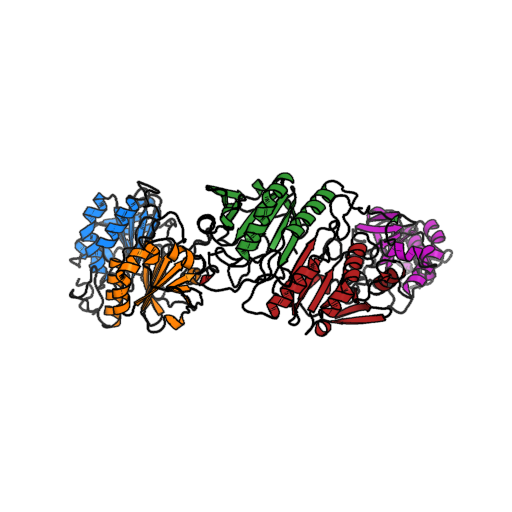0.518 48.390 122.033 1.00 37.22 152 LYS D CA 1
ATOM 10977 C C . LYS D 1 152 ? 38.987 48.390 122.061 1.00 37.84 152 LYS D C 1
ATOM 10978 O O . LYS D 1 152 ? 38.370 49.082 122.869 1.00 36.70 152 LYS D O 1
ATOM 10997 N N . ALA D 1 153 ? 38.362 47.611 121.194 1.00 37.44 153 ALA D N 1
ATOM 10998 C CA . ALA D 1 153 ? 36.912 47.505 121.228 1.00 36.68 153 ALA D CA 1
ATOM 10999 C C . ALA D 1 153 ? 36.443 46.881 122.551 1.00 34.16 153 ALA D C 1
ATOM 11000 O O . ALA D 1 153 ? 35.491 47.385 123.171 1.00 34.65 153 ALA D O 1
ATOM 11007 N N . ALA D 1 154 ? 37.119 45.810 122.990 1.00 32.62 154 ALA D N 1
ATOM 11008 C CA . ALA D 1 154 ? 36.780 45.156 124.259 1.00 31.20 154 ALA D CA 1
ATOM 11009 C C . ALA D 1 154 ? 36.948 46.095 125.445 1.00 34.79 154 ALA D C 1
ATOM 11010 O O . ALA D 1 154 ? 36.094 46.120 126.355 1.00 35.32 154 ALA D O 1
ATOM 11017 N N . GLN D 1 155 ? 38.037 46.864 125.453 1.00 33.32 155 GLN D N 1
ATOM 11018 C CA . GLN D 1 155 ? 38.260 47.812 126.543 1.00 35.81 155 GLN D CA 1
ATOM 11019 C C . GLN D 1 155 ? 37.185 48.915 126.533 1.00 34.79 155 GLN D C 1
ATOM 11020 O O . GLN D 1 155 ? 36.735 49.371 127.585 1.00 35.84 155 GLN D O 1
ATOM 11034 N N . TYR D 1 156 ? 36.786 49.346 125.344 1.00 34.89 156 TYR D N 1
ATOM 11035 C CA . TYR D 1 156 ? 35.771 50.376 125.207 1.00 38.28 156 TYR D CA 1
ATOM 11036 C C . TYR D 1 156 ? 34.441 49.907 125.785 1.00 38.25 156 TYR D C 1
ATOM 11037 O O . TYR D 1 156 ? 33.793 50.619 126.537 1.00 38.48 156 TYR D O 1
ATOM 11055 N N . VAL D 1 157 ? 34.027 48.707 125.393 1.00 35.40 157 VAL D N 1
ATOM 11056 C CA . VAL D 1 157 ? 32.761 48.161 125.836 1.00 40.40 157 VAL D CA 1
ATOM 11057 C C . VAL D 1 157 ? 32.735 47.949 127.365 1.00 40.74 157 VAL D C 1
ATOM 11058 O O . VAL D 1 157 ? 31.729 48.223 128.014 1.00 42.92 157 VAL D O 1
ATOM 11071 N N . ALA D 1 158 ? 33.844 47.494 127.935 1.00 36.87 158 ALA D N 1
ATOM 11072 C CA . ALA D 1 158 ? 33.972 47.373 129.392 1.00 38.61 158 ALA D CA 1
ATOM 11073 C C . ALA D 1 158 ? 33.824 48.731 130.088 1.00 40.72 158 ALA D C 1
ATOM 11074 O O . ALA D 1 158 ? 33.210 48.817 131.150 1.00 40.47 158 ALA D O 1
ATOM 11081 N N . ALA D 1 159 ? 34.377 49.780 129.489 1.00 42.15 159 ALA D N 1
ATOM 11082 C CA . ALA D 1 159 ? 34.340 51.112 130.087 1.00 44.89 159 ALA D CA 1
ATOM 11083 C C . ALA D 1 159 ? 33.040 51.862 129.806 1.00 45.28 159 ALA D C 1
ATOM 11084 O O . ALA D 1 159 ? 32.778 52.882 130.425 1.00 46.83 159 ALA D O 1
ATOM 11091 N N . HIS D 1 160 ? 32.231 51.369 128.873 1.00 44.27 160 HIS D N 1
ATOM 11092 C CA . HIS D 1 160 ? 31.000 52.072 128.473 1.00 46.69 160 HIS D CA 1
ATOM 11093 C C . HIS D 1 160 ? 29.849 51.109 128.337 1.00 49.92 160 HIS D C 1
ATOM 11094 O O . HIS D 1 160 ? 29.374 50.847 127.229 1.00 46.59 160 HIS D O 1
ATOM 11108 N N . PRO D 1 161 ? 29.403 50.561 129.467 1.00 62.76 161 PRO D N 1
ATOM 11109 C CA . PRO D 1 161 ? 28.272 49.650 129.364 1.00 65.92 161 PRO D CA 1
ATOM 11110 C C . PRO D 1 161 ? 27.076 50.452 128.853 1.00 63.09 161 PRO D C 1
ATOM 11111 O O . PRO D 1 161 ? 26.973 51.649 129.127 1.00 64.28 161 PRO D O 1
ATOM 11122 N N . GLY D 1 162 ? 26.221 49.815 128.074 1.00 59.12 162 GLY D N 1
ATOM 11123 C CA . GLY D 1 162 ? 25.158 50.521 127.391 1.00 59.96 162 GLY D CA 1
ATOM 11124 C C . GLY D 1 162 ? 25.559 50.937 125.983 1.00 59.69 162 GLY D C 1
ATOM 11125 O O . GLY D 1 162 ? 24.716 51.348 125.178 1.00 55.90 162 GLY D O 1
ATOM 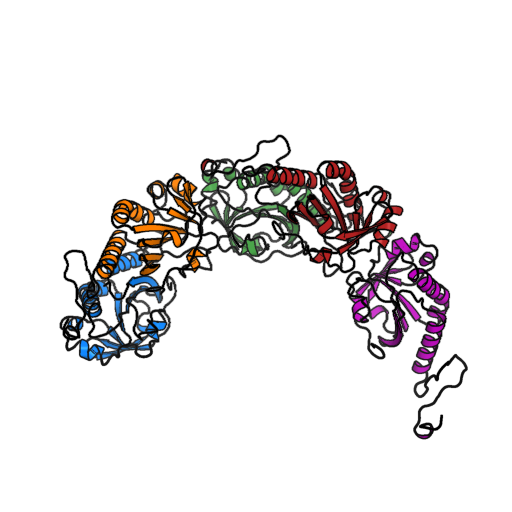11129 N N . GLU D 1 163 ? 26.852 50.845 125.684 1.00 57.74 163 GLU D N 1
ATOM 11130 C CA . GLU D 1 163 ? 27.336 51.076 124.322 1.00 54.57 163 GLU D CA 1
ATOM 11131 C C . GLU D 1 163 ? 27.927 49.782 123.801 1.00 49.02 163 GLU D C 1
ATOM 11132 O O . GLU D 1 163 ? 28.476 48.998 124.576 1.00 44.10 163 GLU D O 1
ATOM 11144 N N . VAL D 1 164 ? 27.819 49.561 122.496 1.00 46.94 164 VAL D N 1
ATOM 11145 C CA . VAL D 1 164 ? 28.505 48.439 121.855 1.00 45.72 164 VAL D CA 1
ATOM 11146 C C . VAL D 1 164 ? 29.242 48.954 120.618 1.00 43.97 164 VAL D C 1
ATOM 11147 O O . VAL D 1 164 ? 28.897 50.006 120.081 1.00 44.63 164 VAL D O 1
ATOM 11160 N N . CYS D 1 165 ? 30.268 48.228 120.184 1.00 43.68 165 CYS D N 1
ATOM 11161 C CA . CYS D 1 165 ? 31.073 48.647 119.032 1.00 45.24 165 CYS D CA 1
ATOM 11162 C C . CYS D 1 165 ? 30.624 47.932 117.757 1.00 42.28 165 CYS D C 1
ATOM 11163 O O . CYS D 1 165 ? 30.694 46.692 117.670 1.00 37.42 165 CYS D O 1
ATOM 11171 N N . PRO D 1 166 ? 30.163 48.707 116.763 1.00 45.05 166 PRO D N 1
ATOM 11172 C CA . PRO D 1 166 ? 29.684 48.073 115.533 1.00 45.90 166 PRO D CA 1
ATOM 11173 C C . PRO D 1 166 ? 30.847 47.499 114.714 1.00 43.71 166 PRO D C 1
ATOM 11174 O O . PRO D 1 166 ? 32.013 47.609 115.124 1.00 45.37 166 PRO D O 1
ATOM 11185 N N . ALA D 1 167 ? 30.524 46.859 113.594 1.00 44.14 167 ALA D N 1
ATOM 11186 C CA . ALA D 1 167 ? 31.530 46.307 112.683 1.00 44.47 167 ALA D CA 1
ATOM 11187 C C . ALA D 1 167 ? 32.565 47.376 112.368 1.00 43.58 167 ALA D C 1
ATOM 11188 O O . ALA D 1 167 ? 32.187 48.527 112.162 1.00 42.40 167 ALA D O 1
ATOM 11195 N N . LYS D 1 168 ? 33.842 46.989 112.354 1.00 46.15 168 LYS D N 1
ATOM 11196 C CA . LYS D 1 168 ? 34.945 47.856 111.907 1.00 52.21 168 LYS D CA 1
ATOM 11197 C C . LYS D 1 168 ? 35.287 48.979 112.879 1.00 53.32 168 LYS D C 1
ATOM 11198 O O . LYS D 1 168 ? 36.073 49.860 112.538 1.00 49.15 168 LYS D O 1
ATOM 11217 N N . TRP D 1 169 ? 34.702 48.974 114.071 1.00 53.19 169 TRP D N 1
ATOM 11218 C CA . TRP D 1 169 ? 34.891 50.101 114.988 1.00 58.59 169 TRP D CA 1
ATOM 11219 C C . TRP D 1 169 ? 36.369 50.311 115.387 1.00 72.16 169 TRP D C 1
ATOM 11220 O O . TRP D 1 169 ? 37.097 49.354 115.668 1.00 73.66 169 TRP D O 1
ATOM 11241 N N . LYS D 1 170 ? 36.789 51.580 115.359 1.00 67.81 170 LYS D N 1
ATOM 11242 C CA . LYS D 1 170 ? 38.060 52.050 115.926 1.00 61.24 170 LYS D CA 1
ATOM 11243 C C . LYS D 1 170 ? 37.764 53.243 116.819 1.00 59.64 170 LYS D C 1
ATOM 11244 O O . LYS D 1 170 ? 36.722 53.890 116.677 1.00 58.43 170 LYS D O 1
ATOM 11263 N N . GLU D 1 171 ? 38.694 53.538 117.724 1.00 59.47 171 GLU D N 1
ATOM 11264 C CA . GLU D 1 171 ? 38.586 54.702 118.612 1.00 62.10 171 GLU D CA 1
ATOM 11265 C C . GLU D 1 171 ? 38.158 55.960 117.857 1.00 65.05 171 GLU D C 1
ATOM 11266 O O . GLU D 1 171 ? 38.602 56.213 116.731 1.00 61.19 171 GLU D O 1
ATOM 11278 N N . GLY D 1 172 ? 37.258 56.717 118.480 1.00 72.27 172 GLY D N 1
ATOM 11279 C CA . GLY D 1 172 ? 36.790 57.980 117.937 1.00 79.02 172 GLY D CA 1
ATOM 11280 C C . GLY D 1 172 ? 35.585 57.842 117.024 1.00 81.23 172 GLY D C 1
ATOM 11281 O O . GLY D 1 172 ? 35.071 58.832 116.496 1.00 83.29 172 GLY D O 1
ATOM 11285 N N . GLU D 1 173 ? 35.116 56.612 116.845 1.00 77.99 173 GLU D N 1
ATOM 11286 C CA . GLU D 1 173 ? 33.999 56.359 115.943 1.00 70.89 173 GLU D CA 1
ATOM 11287 C C . GLU D 1 173 ? 32.689 56.171 116.687 1.00 65.10 173 GLU D C 1
ATOM 11288 O O . GLU D 1 173 ? 32.674 55.943 117.897 1.00 65.77 173 GLU D O 1
ATOM 11300 N N . ALA D 1 174 ? 31.594 56.301 115.945 1.00 61.01 174 ALA D N 1
ATOM 11301 C CA . ALA D 1 174 ? 30.253 56.165 116.495 1.00 57.83 174 ALA D CA 1
ATOM 11302 C C . ALA D 1 174 ? 30.048 54.774 117.067 1.00 60.22 174 ALA D C 1
ATOM 11303 O O . ALA D 1 174 ? 30.418 53.776 116.437 1.00 57.86 174 ALA D O 1
ATOM 11310 N N . THR D 1 175 ? 29.455 54.719 118.254 1.00 62.88 175 THR D N 1
ATOM 11311 C CA . THR D 1 175 ? 29.050 53.453 118.844 1.00 61.77 175 THR D CA 1
ATOM 11312 C C . THR D 1 175 ? 27.535 53.315 118.756 1.00 56.48 175 THR D C 1
ATOM 11313 O O . THR D 1 175 ? 26.818 54.254 118.373 1.00 53.12 175 THR D O 1
ATOM 11324 N N . LEU D 1 176 ? 27.058 52.125 119.079 1.00 51.96 176 LEU D N 1
ATOM 11325 C CA . LEU D 1 176 ? 25.633 51.868 119.139 1.00 52.57 176 LEU D CA 1
ATOM 11326 C C . LEU D 1 176 ? 25.200 51.803 120.592 1.00 53.75 176 LEU D C 1
ATOM 11327 O O . LEU D 1 176 ? 25.913 51.261 121.434 1.00 53.76 176 LEU D O 1
ATOM 11343 N N . ALA D 1 177 ? 24.025 52.368 120.859 1.00 54.29 177 ALA D N 1
ATOM 11344 C CA . ALA D 1 177 ? 23.431 52.368 122.183 1.00 51.91 177 ALA D CA 1
ATOM 11345 C C . ALA D 1 177 ? 22.163 51.498 122.153 1.00 51.32 177 ALA D C 1
ATOM 11346 O O . ALA D 1 177 ? 21.093 51.970 121.769 1.00 49.93 177 ALA D O 1
ATOM 11353 N N . PRO D 1 178 ? 22.289 50.216 122.530 1.00 48.76 178 PRO D N 1
ATOM 11354 C CA . PRO D 1 178 ? 21.120 49.329 122.445 1.00 49.43 178 PRO D CA 1
ATOM 11355 C C . PRO D 1 178 ? 19.903 49.886 123.179 1.00 53.81 178 PRO D C 1
ATOM 11356 O O . PRO D 1 178 ? 20.014 50.511 124.239 1.00 55.63 178 PRO D O 1
ATOM 11367 N N . SER D 1 179 ? 18.742 49.675 122.574 1.00 53.03 179 SER D N 1
ATOM 11368 C CA . SER D 1 179 ? 17.490 50.198 123.081 1.00 49.83 179 SER D CA 1
ATOM 11369 C C . SER D 1 179 ? 16.347 49.628 122.233 1.00 50.66 179 SER D C 1
ATOM 11370 O O . SER D 1 179 ? 16.570 49.190 121.102 1.00 52.57 179 SER D O 1
ATOM 11378 N N . LEU D 1 180 ? 15.129 49.656 122.764 1.00 51.74 180 LEU D N 1
ATOM 11379 C CA . LEU D 1 180 ? 13.971 49.176 122.020 1.00 52.57 180 LEU D CA 1
ATOM 11380 C C . LEU D 1 180 ? 13.799 49.972 120.728 1.00 60.60 180 LEU D C 1
ATOM 11381 O O . LEU D 1 180 ? 13.451 49.409 119.676 1.00 58.12 180 LEU D O 1
ATOM 11397 N N . ASP D 1 181 ? 14.037 51.280 120.813 1.00 67.89 181 ASP D N 1
ATOM 11398 C CA . ASP D 1 181 ? 13.846 52.175 119.674 1.00 69.97 181 ASP D CA 1
ATOM 11399 C C . ASP D 1 181 ? 14.764 51.821 118.494 1.00 63.16 181 ASP D C 1
ATOM 11400 O O . ASP D 1 181 ? 14.355 51.901 117.335 1.00 64.27 181 ASP D O 1
ATOM 11409 N N . LEU D 1 182 ? 15.993 51.411 118.800 1.00 54.26 182 LEU D N 1
ATOM 11410 C CA . LEU D 1 182 ? 16.969 51.058 117.777 1.00 55.53 182 LEU D CA 1
ATOM 11411 C C . LEU D 1 182 ? 16.674 49.696 117.103 1.00 60.80 182 LEU D C 1
ATOM 11412 O O . LEU D 1 182 ? 17.239 49.373 116.047 1.00 58.86 182 LEU D O 1
ATOM 11428 N N . VAL D 1 183 ? 15.780 48.907 117.699 1.00 59.80 183 VAL D N 1
ATOM 11429 C CA . VAL D 1 183 ? 15.519 47.559 117.204 1.00 58.19 183 VAL D CA 1
ATOM 11430 C C . VAL D 1 183 ? 14.921 47.647 115.806 1.00 56.88 183 VAL D C 1
ATOM 11431 O O . VAL D 1 183 ? 13.897 48.284 115.617 1.00 60.02 183 VAL D O 1
ATOM 11444 N N . GLY D 1 184 ? 15.596 47.024 114.837 1.00 51.00 184 GLY D N 1
ATOM 11445 C CA . GLY D 1 184 ? 15.130 46.989 113.460 1.00 55.10 184 GLY D CA 1
ATOM 11446 C C . GLY D 1 184 ? 15.364 48.247 112.624 1.00 59.33 184 GLY D C 1
ATOM 11447 O O . GLY D 1 184 ? 14.930 48.296 111.475 1.00 54.59 184 GLY D O 1
ATOM 11451 N N . LYS D 1 185 ? 16.035 49.258 113.176 1.00 69.75 185 LYS D N 1
ATOM 11452 C CA . LYS D 1 185 ? 16.211 50.528 112.457 1.00 76.22 185 LYS D CA 1
ATOM 11453 C C . LYS D 1 185 ? 17.509 50.580 111.632 1.00 73.37 185 LYS D C 1
ATOM 11454 O O . LYS D 1 185 ? 17.553 51.197 110.569 1.00 74.57 185 LYS D O 1
ATOM 11473 N N . ILE D 1 186 ? 18.557 49.920 112.105 1.00 66.92 186 ILE D N 1
ATOM 11474 C CA . ILE D 1 186 ? 19.797 49.856 111.345 1.00 64.10 186 ILE D CA 1
ATOM 11475 C C . ILE D 1 186 ? 19.579 49.092 110.025 1.00 63.88 186 ILE D C 1
ATOM 11476 O O . ILE D 1 186 ? 19.174 47.925 109.990 1.00 61.95 186 ILE D O 1
ATOM 11493 N N . SER E 1 1 ? 58.583 -3.833 135.860 1.00 37.76 1 SER E N 1
ATOM 11494 C CA . SER E 1 1 ? 59.280 -3.131 134.724 1.00 37.73 1 SER E CA 1
ATOM 11495 C C . SER E 1 1 ? 58.854 -3.743 133.404 1.00 38.14 1 SER E C 1
ATOM 11496 O O . SER E 1 1 ? 58.196 -4.793 133.394 1.00 39.14 1 SER E O 1
ATOM 11506 N N . LEU E 1 2 ? 59.272 -3.120 132.300 1.00 35.65 2 LEU E N 1
ATOM 11507 C CA . LEU E 1 2 ? 59.016 -3.628 130.951 1.00 33.40 2 LEU E CA 1
ATOM 11508 C C . LEU E 1 2 ? 60.005 -4.707 130.471 1.00 34.90 2 LEU E C 1
ATOM 11509 O O . LEU E 1 2 ? 60.015 -5.072 129.277 1.00 33.79 2 LEU E O 1
ATOM 11525 N N . ILE E 1 3 ? 60.852 -5.206 131.370 1.00 33.78 3 ILE E N 1
ATOM 11526 C CA . ILE E 1 3 ? 61.836 -6.209 130.969 1.00 33.69 3 ILE E CA 1
ATOM 11527 C C . ILE E 1 3 ? 61.125 -7.401 130.283 1.00 36.36 3 ILE E C 1
ATOM 11528 O O . ILE E 1 3 ? 60.045 -7.831 130.708 1.00 36.88 3 ILE E O 1
ATOM 11544 N N . ASN E 1 4 ? 61.709 -7.869 129.191 1.00 36.48 4 ASN E N 1
ATOM 11545 C CA . ASN E 1 4 ? 61.203 -9.036 128.449 1.00 40.52 4 ASN E CA 1
ATOM 11546 C C . ASN E 1 4 ? 59.842 -8.797 127.807 1.00 39.53 4 ASN E C 1
ATOM 11547 O O . ASN E 1 4 ? 59.109 -9.738 127.578 1.00 40.27 4 ASN E O 1
ATOM 11558 N N . THR E 1 5 ? 59.502 -7.542 127.525 1.00 35.93 5 THR E N 1
ATOM 11559 C CA . THR E 1 5 ? 58.314 -7.235 126.730 1.00 39.22 5 THR E CA 1
ATOM 11560 C C . THR E 1 5 ? 58.757 -6.722 125.380 1.00 40.61 5 THR E C 1
ATOM 11561 O O . THR E 1 5 ? 59.916 -6.330 125.212 1.00 40.07 5 THR E O 1
ATOM 11572 N N . LYS E 1 6 ? 57.848 -6.747 124.409 1.00 39.66 6 LYS E N 1
ATOM 11573 C CA . LYS E 1 6 ? 58.167 -6.262 123.083 1.00 38.57 6 LYS E CA 1
ATOM 11574 C C . LYS E 1 6 ? 57.878 -4.772 122.989 1.00 38.70 6 LYS E C 1
ATOM 11575 O O . LYS E 1 6 ? 56.868 -4.299 123.526 1.00 38.09 6 LYS E O 1
ATOM 11594 N N . ILE E 1 7 ? 58.725 -4.027 122.285 1.0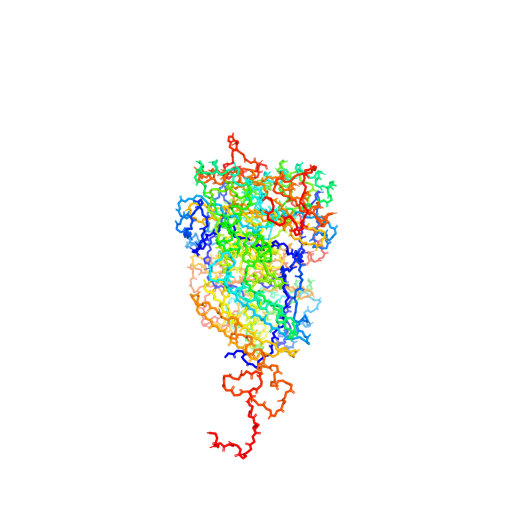0 38.36 7 ILE E N 1
ATOM 11595 C CA . ILE E 1 7 ? 58.462 -2.607 122.124 1.00 39.49 7 ILE E CA 1
ATOM 11596 C C . ILE E 1 7 ? 57.209 -2.407 121.298 1.00 39.14 7 ILE E C 1
ATOM 11597 O O . ILE E 1 7 ? 56.821 -3.263 120.513 1.00 41.63 7 ILE E O 1
ATOM 11613 N N . LYS E 1 8 ? 56.562 -1.269 121.502 1.00 40.97 8 LYS E N 1
ATOM 11614 C CA . LYS E 1 8 ? 55.318 -0.979 120.808 1.00 44.50 8 LYS E CA 1
ATOM 11615 C C . LYS E 1 8 ? 55.553 -0.196 119.533 1.00 42.93 8 LYS E C 1
ATOM 11616 O O . LYS E 1 8 ? 56.588 0.433 119.388 1.00 40.01 8 LYS E O 1
ATOM 11635 N N . PRO E 1 9 ? 54.592 -0.252 118.587 1.00 46.06 9 PRO E N 1
ATOM 11636 C CA . PRO E 1 9 ? 54.773 0.559 117.378 1.00 48.12 9 PRO E CA 1
ATOM 11637 C C . PRO E 1 9 ? 54.822 2.033 117.703 1.00 45.03 9 PRO E C 1
ATOM 11638 O O . PRO E 1 9 ? 54.260 2.471 118.710 1.00 43.66 9 PRO E O 1
ATOM 11649 N N . PHE E 1 10 ? 55.523 2.786 116.871 1.00 42.35 10 PHE E N 1
ATOM 11650 C CA . PHE E 1 10 ? 55.648 4.222 117.073 1.00 38.75 10 PHE E CA 1
ATOM 11651 C C . PHE E 1 10 ? 56.021 4.857 115.760 1.00 41.09 10 PHE E C 1
ATOM 11652 O O . PHE E 1 10 ? 56.484 4.185 114.843 1.00 42.81 10 PHE E O 1
ATOM 11669 N N . LYS E 1 11 ? 55.811 6.159 115.687 1.00 43.78 11 LYS E N 1
ATOM 11670 C CA . LYS E 1 11 ? 56.164 6.929 114.518 1.00 45.83 11 LYS E CA 1
ATOM 11671 C C . LYS E 1 11 ? 56.519 8.309 115.016 1.00 45.03 11 LYS E C 1
ATOM 11672 O O . LYS E 1 11 ? 55.673 9.021 115.547 1.00 41.15 11 LYS E O 1
ATOM 11691 N N . ASN E 1 12 ? 57.777 8.678 114.837 1.00 41.59 12 ASN E N 1
ATOM 11692 C CA . ASN E 1 12 ? 58.292 9.941 115.354 1.00 38.71 12 ASN E CA 1
ATOM 11693 C C . ASN E 1 12 ? 59.213 10.592 114.355 1.00 38.48 12 ASN E C 1
ATOM 11694 O O . ASN E 1 12 ? 59.849 9.896 113.561 1.00 40.10 12 ASN E O 1
ATOM 11705 N N . GLN E 1 13 ? 59.311 11.914 114.404 1.00 38.08 13 GLN E N 1
ATOM 11706 C CA . GLN E 1 13 ? 60.329 12.622 113.633 1.00 38.91 13 GLN E CA 1
ATOM 11707 C C . GLN E 1 13 ? 61.622 12.729 114.424 1.00 38.10 13 GLN E C 1
ATOM 11708 O O . GLN E 1 13 ? 61.618 12.734 115.662 1.00 36.52 13 GLN E O 1
ATOM 11722 N N . ALA E 1 14 ? 62.728 12.840 113.714 1.00 41.87 14 ALA E N 1
ATOM 11723 C CA . ALA E 1 14 ? 64.036 12.893 114.359 1.00 44.95 14 ALA E CA 1
ATOM 11724 C C . ALA E 1 14 ? 64.995 13.753 113.593 1.00 46.40 14 ALA E C 1
ATOM 11725 O O . ALA E 1 14 ? 64.866 13.932 112.381 1.00 46.38 14 ALA E O 1
ATOM 11732 N N . PHE E 1 15 ? 65.992 14.256 114.310 1.00 43.41 15 PHE E N 1
ATOM 11733 C CA . PHE E 1 15 ? 67.132 14.887 113.669 1.00 41.72 15 PHE E CA 1
ATOM 11734 C C . PHE E 1 15 ? 68.315 13.917 113.644 1.00 45.15 15 PHE E C 1
ATOM 11735 O O . PHE E 1 15 ? 68.661 13.304 114.651 1.00 46.58 15 PHE E O 1
ATOM 11752 N N . LYS E 1 16 ? 68.929 13.776 112.481 1.00 46.18 16 LYS E N 1
ATOM 11753 C CA . LYS E 1 16 ? 70.094 12.904 112.347 1.00 49.56 16 LYS E CA 1
ATOM 11754 C C . LYS E 1 16 ? 71.029 13.435 111.274 1.00 49.60 16 LYS E C 1
ATOM 11755 O O . LYS E 1 16 ? 70.676 13.466 110.094 1.00 50.15 16 LYS E O 1
ATOM 11774 N N . ASN E 1 17 ? 72.204 13.894 111.696 1.00 53.22 17 ASN E N 1
ATOM 11775 C CA . ASN E 1 17 ? 73.260 14.302 110.762 1.00 56.84 17 ASN E CA 1
ATOM 11776 C C . ASN E 1 17 ? 72.795 15.295 109.707 1.00 60.02 17 ASN E C 1
ATOM 11777 O O . ASN E 1 17 ? 73.053 15.125 108.519 1.00 59.82 17 ASN E O 1
ATOM 11788 N N . GLY E 1 18 ? 72.080 16.320 110.151 1.00 60.65 18 GLY E N 1
ATOM 11789 C CA . GLY E 1 18 ? 71.677 17.395 109.269 1.00 60.69 18 GLY E CA 1
ATOM 11790 C C . GLY E 1 18 ? 70.432 17.117 108.452 1.00 58.38 18 GLY E C 1
ATOM 11791 O O . GLY E 1 18 ? 70.094 17.905 107.569 1.00 56.62 18 GLY E O 1
ATOM 11795 N N . GLU E 1 19 ? 69.753 16.007 108.719 1.00 54.93 19 GLU E N 1
ATOM 11796 C CA . GLU E 1 19 ? 68.487 15.734 108.044 1.00 53.01 19 GLU E CA 1
ATOM 11797 C C . GLU E 1 19 ? 67.399 15.483 109.056 1.00 49.94 19 GLU E C 1
ATOM 11798 O O . GLU E 1 19 ? 67.671 15.072 110.181 1.00 50.32 19 GLU E O 1
ATOM 11810 N N . PHE E 1 20 ? 66.161 15.737 108.654 1.00 47.45 20 PHE E N 1
ATOM 11811 C CA . PHE E 1 20 ? 65.010 15.264 109.420 1.00 45.59 20 PHE E CA 1
ATOM 11812 C C . PHE E 1 20 ? 64.589 13.922 108.841 1.00 47.56 20 PHE E C 1
ATOM 11813 O O . PHE E 1 20 ? 64.482 13.794 107.632 1.00 48.72 20 PHE E O 1
ATOM 11830 N N . ILE E 1 21 ? 64.365 12.928 109.692 1.00 47.70 21 ILE E N 1
ATOM 11831 C CA . ILE E 1 21 ? 63.917 11.614 109.237 1.00 49.75 21 ILE E CA 1
ATOM 11832 C C . ILE E 1 21 ? 62.733 11.172 110.080 1.00 49.84 21 ILE E C 1
ATOM 11833 O O . ILE E 1 21 ? 62.484 11.717 111.172 1.00 46.65 21 ILE E O 1
ATOM 11849 N N . GLU E 1 22 ? 61.991 10.199 109.566 1.00 49.71 22 GLU E N 1
ATOM 11850 C CA . GLU E 1 22 ? 60.938 9.549 110.329 1.00 49.83 22 GLU E CA 1
ATOM 11851 C C . GLU E 1 22 ? 61.457 8.212 110.823 1.00 48.24 22 GLU E C 1
ATOM 11852 O O . GLU E 1 22 ? 61.952 7.431 110.036 1.00 48.10 22 GLU E O 1
ATOM 11864 N N . VAL E 1 23 ? 61.337 7.956 112.123 1.00 48.33 23 VAL E N 1
ATOM 11865 C CA . VAL E 1 23 ? 61.679 6.655 112.688 1.00 48.73 23 VAL E CA 1
ATOM 11866 C C . VAL E 1 23 ? 60.405 5.947 113.120 1.00 47.84 23 VAL E C 1
ATOM 11867 O O . VAL E 1 23 ? 59.508 6.575 113.696 1.00 44.75 23 VAL E O 1
ATOM 11880 N N . THR E 1 24 ? 60.328 4.647 112.834 1.00 48.57 24 THR E N 1
ATOM 11881 C CA . THR E 1 24 ? 59.247 3.806 113.336 1.00 49.07 24 THR E CA 1
ATOM 11882 C C . THR E 1 24 ? 59.814 2.496 113.853 1.00 47.14 24 THR E C 1
ATOM 11883 O O . THR E 1 24 ? 61.005 2.245 113.702 1.00 47.26 24 THR E O 1
ATOM 11894 N N . GLU E 1 25 ? 58.960 1.657 114.441 1.00 43.81 25 GLU E N 1
ATOM 11895 C CA . GLU E 1 25 ? 59.427 0.386 114.995 1.00 45.78 25 GLU E CA 1
ATOM 11896 C C . GLU E 1 25 ? 60.007 -0.463 113.874 1.00 49.80 25 GLU E C 1
ATOM 11897 O O . GLU E 1 25 ? 60.865 -1.304 114.108 1.00 47.79 25 GLU E O 1
ATOM 11909 N N . LYS E 1 26 ? 59.567 -0.221 112.649 1.00 52.45 26 LYS E N 1
ATOM 11910 C CA . LYS E 1 26 ? 60.085 -0.987 111.526 1.00 58.91 26 LYS E CA 1
ATOM 11911 C C . LYS E 1 26 ? 61.592 -0.787 111.373 1.00 59.57 26 LYS E C 1
ATOM 11912 O O . LYS E 1 26 ? 62.304 -1.710 111.012 1.00 60.44 26 LYS E O 1
ATOM 11931 N N . ASP E 1 27 ? 62.083 0.406 111.690 1.00 56.44 27 ASP E N 1
ATOM 11932 C CA . ASP E 1 27 ? 63.514 0.680 111.582 1.00 54.63 27 ASP E CA 1
ATOM 11933 C C . ASP E 1 27 ? 64.331 -0.080 112.614 1.00 56.33 27 ASP E C 1
ATOM 11934 O O . ASP E 1 27 ? 65.541 -0.182 112.475 1.00 55.65 27 ASP E O 1
ATOM 11943 N N . THR E 1 28 ? 63.685 -0.590 113.661 1.00 56.17 28 THR E N 1
ATOM 11944 C CA . THR E 1 28 ? 64.420 -1.302 114.704 1.00 54.07 28 THR E CA 1
ATOM 11945 C C . THR E 1 28 ? 64.419 -2.811 114.473 1.00 55.36 28 THR E C 1
ATOM 11946 O O . THR E 1 28 ? 65.189 -3.532 115.100 1.00 54.89 28 THR E O 1
ATOM 11957 N N . GLU E 1 29 ? 63.573 -3.293 113.573 1.00 59.88 29 GLU E N 1
ATOM 11958 C CA . GLU E 1 29 ? 63.476 -4.726 113.357 1.00 64.76 29 GLU E CA 1
ATOM 11959 C C . GLU E 1 29 ? 64.754 -5.278 112.729 1.00 66.03 29 GLU E C 1
ATOM 11960 O O . GLU E 1 29 ? 65.283 -4.717 111.769 1.00 68.38 29 GLU E O 1
ATOM 11972 N N . GLY E 1 30 ? 65.251 -6.369 113.309 1.00 61.36 30 GLY E N 1
ATOM 11973 C CA . GLY E 1 30 ? 66.462 -7.019 112.837 1.00 58.01 30 GLY E CA 1
ATOM 11974 C C . GLY E 1 30 ? 67.723 -6.291 113.262 1.00 53.61 30 GLY E C 1
ATOM 11975 O O . GLY E 1 30 ? 68.792 -6.606 112.792 1.00 54.62 30 GLY E O 1
ATOM 11979 N N . ARG E 1 31 ? 67.594 -5.324 114.165 1.00 54.03 31 ARG E N 1
ATOM 11980 C CA . ARG E 1 31 ? 68.740 -4.581 114.688 1.00 55.21 31 ARG E CA 1
ATOM 11981 C C . ARG E 1 31 ? 68.701 -4.574 116.212 1.00 51.22 31 ARG E C 1
ATOM 11982 O O . ARG E 1 31 ? 67.630 -4.697 116.808 1.00 49.11 31 ARG E O 1
ATOM 12003 N N . TRP E 1 32 ? 69.865 -4.439 116.838 1.00 51.22 32 TRP E N 1
ATOM 12004 C CA . TRP E 1 32 ? 69.945 -4.085 118.259 1.00 50.52 32 TRP E CA 1
ATOM 12005 C C . TRP E 1 32 ? 69.737 -2.580 118.385 1.00 50.40 32 TRP E C 1
ATOM 12006 O O . TRP E 1 32 ? 70.268 -1.810 117.595 1.00 51.61 32 TRP E O 1
ATOM 12027 N N . SER E 1 33 ? 68.942 -2.172 119.361 1.00 48.80 33 SER E N 1
ATOM 12028 C CA . SER E 1 33 ? 68.616 -0.768 119.548 1.00 46.40 33 SER E CA 1
ATOM 12029 C C . SER E 1 33 ? 68.788 -0.327 120.997 1.00 44.73 33 SER E C 1
ATOM 12030 O O . SER E 1 33 ? 68.483 -1.071 121.939 1.00 44.94 33 SER E O 1
ATOM 12038 N N . VAL E 1 34 ? 69.254 0.904 121.168 1.00 42.15 34 VAL E N 1
ATOM 12039 C CA . VAL E 1 34 ? 69.244 1.554 122.462 1.00 43.22 34 VAL E CA 1
ATOM 12040 C C . VAL E 1 34 ? 68.297 2.734 122.369 1.00 46.40 34 VAL E C 1
ATOM 12041 O O . VAL E 1 34 ? 68.505 3.632 121.555 1.00 41.05 34 VAL E O 1
ATOM 12054 N N . PHE E 1 35 ? 67.254 2.716 123.187 1.00 42.07 35 PHE E N 1
ATOM 12055 C CA . PHE E 1 35 ? 66.395 3.881 123.353 1.00 38.12 35 PHE E CA 1
ATOM 12056 C C . PHE E 1 35 ? 66.863 4.632 124.579 1.00 38.22 35 PHE E C 1
ATOM 12057 O O . PHE E 1 35 ? 66.768 4.124 125.695 1.00 38.81 35 PHE E O 1
ATOM 12074 N N . PHE E 1 36 ? 67.387 5.831 124.357 1.00 37.58 36 PHE E N 1
ATOM 12075 C CA . PHE E 1 36 ? 68.044 6.612 125.395 1.00 38.13 36 PHE E CA 1
ATOM 12076 C C . PHE E 1 36 ? 67.226 7.853 125.713 1.00 37.61 36 PHE E C 1
ATOM 12077 O O . PHE E 1 36 ? 67.353 8.878 125.049 1.00 39.39 36 PHE E O 1
ATOM 12094 N N . PHE E 1 37 ? 66.385 7.755 126.732 1.00 34.05 37 PHE E N 1
ATOM 12095 C CA . PHE E 1 37 ? 65.499 8.858 127.103 1.00 32.80 37 PHE E CA 1
ATOM 12096 C C . PHE E 1 37 ? 66.210 9.854 127.993 1.00 34.40 37 PHE E C 1
ATOM 12097 O O . PHE E 1 37 ? 67.058 9.476 128.812 1.00 36.70 37 PHE E O 1
ATOM 12114 N N . TYR E 1 38 ? 65.857 11.128 127.838 1.00 34.26 38 TYR E N 1
ATOM 12115 C CA . TYR E 1 38 ? 66.341 12.169 128.744 1.00 36.81 38 TYR E CA 1
ATOM 12116 C C . TYR E 1 38 ? 65.298 13.290 128.843 1.00 36.52 38 TYR E C 1
ATOM 12117 O O . TYR E 1 38 ? 64.451 13.418 127.975 1.00 35.30 38 TYR E O 1
ATOM 12135 N N . PRO E 1 39 ? 65.350 14.098 129.904 1.00 34.93 39 PRO E N 1
ATOM 12136 C CA . PRO E 1 39 ? 64.214 15.003 130.111 1.00 34.14 39 PRO E CA 1
ATOM 12137 C C . PRO E 1 39 ? 64.146 16.237 129.213 1.00 33.92 39 PRO E C 1
ATOM 12138 O O . PRO E 1 39 ? 63.025 16.581 128.819 1.00 33.61 39 PRO E O 1
ATOM 12149 N N . ALA E 1 40 ? 65.252 16.901 128.911 1.00 33.97 40 ALA E N 1
ATOM 12150 C CA . ALA E 1 40 ? 65.146 18.231 128.296 1.00 32.18 40 ALA E CA 1
ATOM 12151 C C . ALA E 1 40 ? 66.386 18.720 127.538 1.00 37.24 40 ALA E C 1
ATOM 12152 O O . ALA E 1 40 ? 67.478 18.819 128.096 1.00 36.01 40 ALA E O 1
ATOM 12159 N N . ASP E 1 41 ? 66.180 19.068 126.274 1.00 36.98 41 ASP E N 1
ATOM 12160 C CA . ASP E 1 41 ? 67.185 19.787 125.512 1.00 37.93 41 ASP E CA 1
ATOM 12161 C C . ASP E 1 41 ? 67.549 21.080 126.233 1.00 38.31 41 ASP E C 1
ATOM 12162 O O . ASP E 1 41 ? 66.725 21.677 126.909 1.00 38.36 41 ASP E O 1
ATOM 12171 N N . PHE E 1 42 ? 68.815 21.481 126.088 1.00 39.12 42 PHE E N 1
ATOM 12172 C CA . PHE E 1 42 ? 69.371 22.689 126.691 1.00 44.50 42 PHE E CA 1
ATOM 12173 C C . PHE E 1 42 ? 69.488 22.574 128.210 1.00 51.42 42 PHE E C 1
ATOM 12174 O O . PHE E 1 42 ? 69.730 23.567 128.883 1.00 63.46 42 PHE E O 1
ATOM 12191 N N . SER E 1 43 ? 69.331 21.357 128.738 1.00 45.94 43 SER E N 1
ATOM 12192 C CA . SER E 1 43 ? 69.434 21.125 130.176 1.00 48.19 43 SER E CA 1
ATOM 12193 C C . SER E 1 43 ? 70.927 20.880 130.535 1.00 63.54 43 SER E C 1
ATOM 12194 O O . SER E 1 43 ? 71.819 21.263 129.771 1.00 60.81 43 SER E O 1
ATOM 12202 N N . PHE E 1 44 ? 71.191 20.223 131.666 1.00 60.01 44 PHE E N 1
ATOM 12203 C CA . PHE E 1 44 ? 72.547 20.191 132.258 1.00 57.40 44 PHE E CA 1
ATOM 12204 C C . PHE E 1 44 ? 73.183 18.810 132.275 1.00 56.11 44 PHE E C 1
ATOM 12205 O O . PHE E 1 44 ? 74.237 18.602 131.677 1.00 56.36 44 PHE E O 1
ATOM 12222 N N . VAL E 1 45 ? 72.542 17.861 132.952 1.00 54.84 45 VAL E N 1
ATOM 12223 C CA . VAL E 1 45 ? 73.006 16.477 132.928 1.00 53.99 45 VAL E CA 1
ATOM 12224 C C . VAL E 1 45 ? 72.793 15.828 131.541 1.00 54.13 45 VAL E C 1
ATOM 12225 O O . VAL E 1 45 ? 73.649 15.066 131.068 1.00 52.30 45 VAL E O 1
ATOM 12238 N N . CYS E 1 46 ? 71.656 16.125 130.898 1.00 51.91 46 CYS E N 1
ATOM 12239 C CA . CYS E 1 46 ? 71.299 15.528 129.617 1.00 46.16 46 CYS E CA 1
ATOM 12240 C C . CYS E 1 46 ? 72.434 15.569 128.544 1.00 53.42 46 CYS E C 1
ATOM 12241 O O . CYS E 1 46 ? 72.828 14.515 128.041 1.00 49.69 46 CYS E O 1
ATOM 12248 N N . PRO E 1 47 ? 72.972 16.765 128.200 1.00 52.72 47 PRO E N 1
ATOM 12249 C CA . PRO E 1 47 ? 74.098 16.786 127.225 1.00 52.03 47 PRO E CA 1
ATOM 12250 C C . PRO E 1 47 ? 75.292 15.886 127.595 1.00 52.17 47 PRO E C 1
ATOM 12251 O O . PRO E 1 47 ? 75.861 15.216 126.731 1.00 51.84 47 PRO E O 1
ATOM 12262 N N . THR E 1 48 ? 75.687 15.871 128.861 1.00 54.02 48 THR E N 1
ATOM 12263 C CA . THR E 1 48 ? 76.859 15.080 129.242 1.00 56.15 48 THR E CA 1
ATOM 12264 C C . THR E 1 48 ? 76.612 13.581 129.012 1.00 55.79 48 THR E C 1
ATOM 12265 O O . THR E 1 48 ? 77.519 12.838 128.640 1.00 55.92 48 THR E O 1
ATOM 12276 N N . GLU E 1 49 ? 75.375 13.145 129.223 1.00 54.11 49 GLU E N 1
ATOM 12277 C CA . GLU E 1 49 ? 75.005 11.747 129.016 1.00 51.67 49 GLU E CA 1
ATOM 12278 C C . GLU E 1 49 ? 74.988 11.397 127.537 1.00 50.96 49 GLU E C 1
ATOM 12279 O O . GLU E 1 49 ? 75.481 10.343 127.123 1.00 51.06 49 GLU E O 1
ATOM 12291 N N . LEU E 1 50 ? 74.383 12.289 126.753 1.00 49.15 50 LEU E N 1
ATOM 12292 C CA . LEU E 1 50 ? 74.321 12.152 125.301 1.00 48.18 50 LEU E CA 1
ATOM 12293 C C . LEU E 1 50 ? 75.708 12.135 124.684 1.00 48.77 50 LEU E C 1
ATOM 12294 O O . LEU E 1 50 ? 75.955 11.387 123.745 1.00 49.15 50 LEU E O 1
ATOM 12310 N N . GLY E 1 51 ? 76.614 12.937 125.235 1.00 46.67 51 GLY E N 1
ATOM 12311 C CA . GLY E 1 51 ? 77.976 13.020 124.725 1.00 47.45 51 GLY E CA 1
ATOM 12312 C C . GLY E 1 51 ? 78.751 11.758 125.049 1.00 52.52 51 GLY E C 1
ATOM 12313 O O . GLY E 1 51 ? 79.597 11.291 124.288 1.00 53.31 51 GLY E O 1
ATOM 12317 N N . ASP E 1 52 ? 78.442 11.211 126.214 1.00 54.86 52 ASP E N 1
ATOM 12318 C CA . ASP E 1 52 ? 79.023 9.970 126.679 1.00 57.17 52 ASP E CA 1
ATOM 12319 C C . ASP E 1 52 ? 78.657 8.859 125.671 1.00 54.91 52 ASP E C 1
ATOM 12320 O O . ASP E 1 52 ? 79.504 8.069 125.260 1.00 55.88 52 ASP E O 1
ATOM 12329 N N . VAL E 1 53 ? 77.401 8.838 125.240 1.00 52.50 53 VAL E N 1
ATOM 12330 C CA . VAL E 1 53 ? 76.935 7.834 124.293 1.00 51.73 53 VAL E CA 1
ATOM 12331 C C . VAL E 1 53 ? 77.587 8.064 122.933 1.00 53.31 53 VAL E C 1
ATOM 12332 O O . VAL E 1 53 ? 78.016 7.112 122.274 1.00 56.85 53 VAL E O 1
ATOM 12345 N N . ALA E 1 54 ? 77.694 9.331 122.534 1.00 52.15 54 ALA E N 1
ATOM 12346 C CA . ALA E 1 54 ? 78.287 9.693 121.251 1.00 54.37 54 ALA E CA 1
ATOM 12347 C C . ALA E 1 54 ? 79.741 9.228 121.176 1.00 55.68 54 ALA E C 1
ATOM 12348 O O . ALA E 1 54 ? 80.236 8.854 120.108 1.00 56.61 54 ALA E O 1
ATOM 12355 N N . ASP E 1 55 ? 80.441 9.284 122.302 1.00 56.31 55 ASP E N 1
ATOM 12356 C CA . ASP E 1 55 ? 81.843 8.848 122.332 1.00 56.14 55 ASP E CA 1
ATOM 12357 C C . ASP E 1 55 ? 81.953 7.374 121.947 1.00 61.28 55 ASP E C 1
ATOM 12358 O O . ASP E 1 55 ? 82.842 6.968 121.205 1.00 64.13 55 ASP E O 1
ATOM 12367 N N . HIS E 1 56 ? 81.025 6.586 122.471 1.00 62.70 56 HIS E N 1
ATOM 12368 C CA . HIS E 1 56 ? 80.961 5.155 122.233 1.00 65.16 56 HIS E CA 1
ATOM 12369 C C . HIS E 1 56 ? 80.274 4.770 120.916 1.00 66.80 56 HIS E C 1
ATOM 12370 O O . HIS E 1 56 ? 80.108 3.587 120.648 1.00 66.93 56 HIS E O 1
ATOM 12384 N N . TYR E 1 57 ? 79.863 5.737 120.100 1.00 69.29 57 TYR E N 1
ATOM 12385 C CA . TYR E 1 57 ? 78.966 5.418 118.983 1.00 72.96 57 TYR E CA 1
ATOM 12386 C C . TYR E 1 57 ? 79.634 4.574 117.892 1.00 74.21 57 TYR E C 1
ATOM 12387 O O . TYR E 1 57 ? 78.989 3.732 117.273 1.00 73.61 57 TYR E O 1
ATOM 12405 N N . GLU E 1 58 ? 80.918 4.799 117.650 1.00 75.18 58 GLU E N 1
ATOM 12406 C CA . GLU E 1 58 ? 81.658 3.957 116.717 1.00 77.92 58 GLU E CA 1
ATOM 12407 C C . GLU E 1 58 ? 81.628 2.495 117.155 1.00 76.66 58 GLU E C 1
ATOM 12408 O O . GLU E 1 58 ? 81.318 1.601 116.375 1.00 78.38 58 GLU E O 1
ATOM 12420 N N . GLU E 1 59 ? 81.956 2.268 118.418 1.00 72.07 59 GLU E N 1
ATOM 12421 C CA . GLU E 1 59 ? 81.920 0.936 118.993 1.00 71.10 59 GLU E CA 1
ATOM 12422 C C . GLU E 1 59 ? 80.536 0.293 118.917 1.00 65.95 59 GLU E C 1
ATOM 12423 O O . GLU E 1 59 ? 80.412 -0.912 118.713 1.00 64.50 59 GLU E O 1
ATOM 12435 N N . LEU E 1 60 ? 79.492 1.099 119.098 1.00 59.88 60 LEU E N 1
ATOM 12436 C CA . LEU E 1 60 ? 78.130 0.587 119.073 1.00 56.38 60 LEU E CA 1
ATOM 12437 C C . LEU E 1 60 ? 77.722 0.130 117.668 1.00 60.84 60 LEU E C 1
ATOM 12438 O O . LEU E 1 60 ? 77.107 -0.929 117.508 1.00 62.36 60 LEU E O 1
ATOM 12454 N N . GLN E 1 61 ? 78.071 0.925 116.660 1.00 61.41 61 GLN E N 1
ATOM 12455 C CA . GLN E 1 61 ? 77.762 0.601 115.268 1.00 61.62 61 GLN E CA 1
ATOM 12456 C C . GLN E 1 61 ? 78.490 -0.679 114.815 1.00 62.99 61 GLN E C 1
ATOM 12457 O O . GLN E 1 61 ? 77.964 -1.465 114.028 1.00 62.68 61 GLN E O 1
ATOM 12471 N N . LYS E 1 62 ? 79.697 -0.872 115.329 1.00 61.61 62 LYS E N 1
ATOM 12472 C CA . LYS E 1 62 ? 80.459 -2.086 115.068 1.00 65.16 62 LYS E CA 1
ATOM 12473 C C . LYS E 1 62 ? 79.759 -3.307 115.646 1.00 66.48 62 LYS E C 1
ATOM 12474 O O . LYS E 1 62 ? 79.883 -4.401 115.115 1.00 66.58 62 LYS E O 1
ATOM 12493 N N . LEU E 1 63 ? 79.013 -3.112 116.730 1.00 62.51 63 LEU E N 1
ATOM 12494 C CA . LEU E 1 63 ? 78.238 -4.192 117.335 1.00 62.11 63 LEU E CA 1
ATOM 12495 C C . LEU E 1 63 ? 76.862 -4.340 116.678 1.00 61.82 63 LEU E C 1
ATOM 12496 O O . LEU E 1 63 ? 76.086 -5.221 117.043 1.00 64.08 63 LEU E O 1
ATOM 12512 N N . GLY E 1 64 ? 76.557 -3.475 115.716 1.00 58.12 64 GLY E N 1
ATOM 12513 C CA . GLY E 1 64 ? 75.281 -3.528 115.023 1.00 54.17 64 GLY E CA 1
ATOM 12514 C C . GLY E 1 64 ? 74.173 -2.973 115.904 1.00 56.46 64 GLY E C 1
ATOM 12515 O O . GLY E 1 64 ? 73.028 -3.429 115.866 1.00 63.88 64 GLY E O 1
ATOM 12519 N N . VAL E 1 65 ? 74.538 -1.974 116.702 1.00 54.30 65 VAL E N 1
ATOM 12520 C CA . VAL E 1 65 ? 73.620 -1.348 117.645 1.00 53.25 65 VAL E CA 1
ATOM 12521 C C . VAL E 1 65 ? 73.337 0.081 117.214 1.00 51.08 65 VAL E C 1
ATOM 12522 O O . VAL E 1 65 ? 74.256 0.881 117.047 1.00 52.11 65 VAL E O 1
ATOM 12535 N N . ASP E 1 66 ? 72.058 0.379 117.027 1.00 46.43 66 ASP E N 1
ATOM 12536 C CA . ASP E 1 66 ? 71.603 1.727 116.702 1.00 47.81 66 ASP E CA 1
ATOM 12537 C C . ASP E 1 66 ? 71.163 2.446 117.963 1.00 48.11 66 ASP E C 1
ATOM 12538 O O . ASP E 1 66 ? 70.644 1.831 118.901 1.00 48.33 66 ASP E O 1
ATOM 12547 N N . VAL E 1 67 ? 71.361 3.757 117.970 1.00 45.53 67 VAL E N 1
ATOM 12548 C CA . VAL E 1 67 ? 70.999 4.572 119.108 1.00 45.65 67 VAL E CA 1
ATOM 12549 C C . VAL E 1 67 ? 69.902 5.546 118.709 1.00 43.63 67 VAL E C 1
ATOM 12550 O O . VAL E 1 67 ? 69.969 6.198 117.665 1.00 43.81 67 VAL E O 1
ATOM 12563 N N . TYR E 1 68 ? 68.874 5.609 119.536 1.00 43.14 68 TYR E N 1
ATOM 12564 C CA . TYR E 1 68 ? 67.846 6.634 119.419 1.00 44.01 68 TYR E CA 1
ATOM 12565 C C . TYR E 1 68 ? 67.770 7.389 120.737 1.00 41.97 68 TYR E C 1
ATOM 12566 O O . TYR E 1 68 ? 67.347 6.816 121.739 1.00 41.94 68 TYR E O 1
ATOM 12584 N N . SER E 1 69 ? 68.205 8.651 120.771 1.00 39.10 69 SER E N 1
ATOM 12585 C CA . SER E 1 69 ? 67.921 9.459 121.959 1.00 37.15 69 SER E CA 1
ATOM 12586 C C . SER E 1 69 ? 66.502 9.977 121.782 1.00 39.50 69 SER E C 1
ATOM 12587 O O . SER E 1 69 ? 66.014 10.153 120.650 1.00 39.10 69 SER E O 1
ATOM 12595 N N . VAL E 1 70 ? 65.821 10.158 122.904 1.00 35.73 70 VAL E N 1
ATOM 12596 C CA . VAL E 1 70 ? 64.424 10.568 122.894 1.00 33.64 70 VAL E CA 1
ATOM 12597 C C . VAL E 1 70 ? 64.182 11.581 123.994 1.00 34.02 70 VAL E C 1
ATOM 12598 O O . VAL E 1 70 ? 64.487 11.304 125.158 1.00 36.95 70 VAL E O 1
ATOM 12611 N N . SER E 1 71 ? 63.631 12.747 123.644 1.00 32.85 71 SER E N 1
ATOM 12612 C CA . SER E 1 71 ? 62.991 13.606 124.644 1.00 29.72 71 SER E CA 1
ATOM 12613 C C . SER E 1 71 ? 61.654 14.080 124.101 1.00 31.04 71 SER E C 1
ATOM 12614 O O . SER E 1 71 ? 61.345 13.890 122.908 1.00 32.16 71 SER E O 1
ATOM 12622 N N . THR E 1 72 ? 60.888 14.737 124.953 1.00 31.41 72 THR E N 1
ATOM 12623 C CA . THR E 1 72 ? 59.591 15.203 124.514 1.00 29.99 72 THR E CA 1
ATOM 12624 C C . THR E 1 72 ? 59.741 16.554 123.802 1.00 33.31 72 THR E C 1
ATOM 12625 O O . THR E 1 72 ? 58.754 17.134 123.385 1.00 31.44 72 THR E O 1
ATOM 12636 N N . ASP E 1 73 ? 60.966 17.069 123.669 1.00 30.95 73 ASP E N 1
ATOM 12637 C CA . ASP E 1 73 ? 61.152 18.244 122.806 1.00 32.67 73 ASP E CA 1
ATOM 12638 C C . ASP E 1 73 ? 60.940 17.830 121.314 1.00 37.14 73 ASP E C 1
ATOM 12639 O O . ASP E 1 73 ? 60.906 16.626 120.963 1.00 34.18 73 ASP E O 1
ATOM 12648 N N . THR E 1 74 ? 60.755 18.819 120.446 1.00 35.83 74 THR E N 1
ATOM 12649 C CA . THR E 1 74 ? 60.602 18.544 119.022 1.00 35.37 74 THR E CA 1
ATOM 12650 C C . THR E 1 74 ? 61.936 18.289 118.314 1.00 38.13 74 THR E C 1
ATOM 12651 O O . THR E 1 74 ? 63.020 18.624 118.819 1.00 36.07 74 THR E O 1
ATOM 12662 N N . HIS E 1 75 ? 61.847 17.727 117.118 1.00 36.14 75 HIS E N 1
ATOM 12663 C CA . HIS E 1 75 ? 63.027 17.508 116.308 1.00 37.08 75 HIS E CA 1
ATOM 12664 C C . HIS E 1 75 ? 63.602 18.850 115.856 1.00 38.14 75 HIS E C 1
ATOM 12665 O O . HIS E 1 75 ? 64.804 18.960 115.669 1.00 35.57 75 HIS E O 1
ATOM 12679 N N . PHE E 1 76 ? 62.763 19.886 115.731 1.00 39.69 76 PHE E N 1
ATOM 12680 C CA A PHE E 1 76 ? 63.271 21.219 115.422 0.57 41.73 76 PHE E CA 1
ATOM 12681 C CA B PHE E 1 76 ? 63.278 21.212 115.414 0.43 41.73 76 PHE E CA 1
ATOM 12682 C C . PHE E 1 76 ? 64.248 21.648 116.503 1.00 40.72 76 PHE E C 1
ATOM 12683 O O . PHE E 1 76 ? 65.334 22.190 116.224 1.00 40.32 76 PHE E O 1
ATOM 12716 N N . THR E 1 77 ? 63.848 21.418 117.748 1.00 40.19 77 THR E N 1
ATOM 12717 C CA . THR E 1 77 ? 64.649 21.834 118.895 1.00 39.92 77 THR E CA 1
ATOM 12718 C C . THR E 1 77 ? 65.975 21.049 118.955 1.00 39.64 77 THR E C 1
ATOM 12719 O O . THR E 1 77 ? 67.006 21.617 119.308 1.00 40.84 77 THR E O 1
ATOM 12730 N N . HIS E 1 78 ? 65.938 19.752 118.643 1.00 37.83 78 HIS E N 1
ATOM 12731 C CA . HIS E 1 78 ? 67.167 18.933 118.609 1.00 36.75 78 HIS E CA 1
ATOM 12732 C C . HIS E 1 78 ? 68.143 19.492 117.608 1.00 41.70 78 HIS E C 1
ATOM 12733 O O . HIS E 1 78 ? 69.337 19.603 117.882 1.00 43.75 78 HIS E O 1
ATOM 12748 N N . LYS E 1 79 ? 67.628 19.865 116.444 1.00 41.30 79 LYS E N 1
ATOM 12749 C CA . LYS E 1 79 ? 68.465 20.435 115.411 1.00 42.47 79 LYS E CA 1
ATOM 12750 C C . LYS E 1 79 ? 69.139 21.712 115.911 1.00 44.49 79 LYS E C 1
ATOM 12751 O O . LYS E 1 79 ? 70.326 21.917 115.679 1.00 45.16 79 LYS E O 1
ATOM 12770 N N . ALA E 1 80 ? 68.359 22.568 116.565 1.00 43.27 80 ALA E N 1
ATOM 12771 C CA . ALA E 1 80 ? 68.867 23.817 117.128 1.00 43.89 80 ALA E CA 1
ATOM 12772 C C . ALA E 1 80 ? 69.942 23.534 118.167 1.00 44.61 80 ALA E C 1
ATOM 12773 O O . ALA E 1 80 ? 70.984 24.182 118.188 1.00 47.08 80 ALA E O 1
ATOM 12780 N N . TRP E 1 81 ? 69.675 22.560 119.030 1.00 46.52 81 TRP E N 1
ATOM 12781 C CA . TRP E 1 81 ? 70.617 22.189 120.077 1.00 45.61 81 TRP E CA 1
ATOM 12782 C C . TRP E 1 81 ? 71.896 21.657 119.461 1.00 45.96 81 TRP E C 1
ATOM 12783 O O . TRP E 1 81 ? 73.000 21.995 119.895 1.00 48.26 81 TRP E O 1
ATOM 12804 N N . HIS E 1 82 ? 71.735 20.830 118.431 1.00 46.38 82 HIS E N 1
ATOM 12805 C CA . HIS E 1 82 ? 72.875 20.200 117.746 1.00 47.39 82 HIS E CA 1
ATOM 12806 C C . HIS E 1 82 ? 73.844 21.225 117.173 1.00 51.96 82 HIS E C 1
ATOM 12807 O O . HIS E 1 82 ? 75.042 20.939 117.016 1.00 54.29 82 HIS E O 1
ATOM 12821 N N . SER E 1 83 ? 73.356 22.420 116.857 1.00 50.39 83 SER E N 1
ATOM 12822 C CA . SER E 1 83 ? 74.235 23.403 116.249 1.00 56.32 83 SER E CA 1
ATOM 12823 C C . SER E 1 83 ? 74.750 24.424 117.259 1.00 55.44 83 SER E C 1
ATOM 12824 O O . SER E 1 83 ? 75.707 25.115 116.979 1.00 59.95 83 SER E O 1
ATOM 12832 N N . SER E 1 84 ? 74.135 24.517 118.435 1.00 54.01 84 SER E N 1
ATOM 12833 C CA . SER E 1 84 ? 74.545 25.544 119.410 1.00 59.05 84 SER E CA 1
ATOM 12834 C C . SER E 1 84 ? 75.416 24.973 120.522 1.00 55.10 84 SER E C 1
ATOM 12835 O O . SER E 1 84 ? 76.162 25.704 121.165 1.00 55.14 84 SER E O 1
ATOM 12843 N N . SER E 1 85 ? 75.332 23.666 120.736 1.00 52.87 85 SER E N 1
ATOM 12844 C CA . SER E 1 85 ? 76.132 23.008 121.755 1.00 53.69 85 SER E CA 1
ATOM 12845 C C . SER E 1 85 ? 77.278 22.212 121.162 1.00 54.90 85 SER E C 1
ATOM 12846 O O . SER E 1 85 ? 77.082 21.351 120.308 1.00 52.32 85 SER E O 1
ATOM 12854 N N . GLU E 1 86 ? 78.469 22.452 121.675 1.00 57.52 86 GLU E N 1
ATOM 12855 C CA . GLU E 1 86 ? 79.636 21.729 121.211 1.00 61.30 86 GLU E CA 1
ATOM 12856 C C . GLU E 1 86 ? 79.521 20.224 121.495 1.00 59.53 86 GLU E C 1
ATOM 12857 O O . GLU E 1 86 ? 79.964 19.404 120.698 1.00 58.81 86 GLU E O 1
ATOM 12869 N N . THR E 1 87 ? 78.896 19.860 122.614 1.00 55.53 87 THR E N 1
ATOM 12870 C CA . THR E 1 87 ? 78.703 18.458 122.954 1.00 51.37 87 THR E CA 1
ATOM 12871 C C . THR E 1 87 ? 77.705 17.752 122.043 1.00 52.86 87 THR E C 1
ATOM 12872 O O . THR E 1 87 ? 77.950 16.642 121.577 1.00 54.84 87 THR E O 1
ATOM 12883 N N . ILE E 1 88 ? 76.571 18.395 121.798 1.00 48.18 88 ILE E N 1
ATOM 12884 C CA . ILE E 1 88 ? 75.517 17.788 121.004 1.00 46.36 88 ILE E CA 1
ATOM 12885 C C . ILE E 1 88 ? 75.948 17.717 119.535 1.00 48.03 88 ILE E C 1
ATOM 12886 O O . ILE E 1 88 ? 75.579 16.785 118.821 1.00 50.90 88 ILE E O 1
ATOM 12902 N N . ALA E 1 89 ? 76.732 18.698 119.098 1.00 46.71 89 ALA E N 1
ATOM 12903 C CA . ALA E 1 89 ? 77.249 18.733 117.732 1.00 51.14 89 ALA E CA 1
ATOM 12904 C C . ALA E 1 89 ? 77.956 17.433 117.308 1.00 55.32 89 ALA E C 1
ATOM 12905 O O . ALA E 1 89 ? 78.071 17.162 116.118 1.00 59.08 89 ALA E O 1
ATOM 12912 N N . LYS E 1 90 ? 78.414 16.632 118.261 1.00 55.21 90 LYS E N 1
ATOM 12913 C CA . LYS E 1 90 ? 79.201 15.453 117.903 1.00 64.62 90 LYS E CA 1
ATOM 12914 C C . LYS E 1 90 ? 78.333 14.200 117.839 1.00 58.88 90 LYS E C 1
ATOM 12915 O O . LYS E 1 90 ? 78.821 13.104 117.581 1.00 57.65 90 LYS E O 1
ATOM 12934 N N . ILE E 1 91 ? 77.030 14.377 118.031 1.00 51.82 91 ILE E N 1
ATOM 12935 C CA . ILE E 1 91 ? 76.073 13.269 117.959 1.00 50.77 91 ILE E CA 1
ATOM 12936 C C . ILE E 1 91 ? 75.780 12.919 116.500 1.00 52.49 91 ILE E C 1
ATOM 12937 O O . ILE E 1 91 ? 75.384 13.780 115.717 1.00 51.22 91 ILE E O 1
ATOM 12953 N N . LYS E 1 92 ? 75.956 11.651 116.152 1.00 50.15 92 LYS E N 1
ATOM 12954 C CA . LYS E 1 92 ? 75.738 11.180 114.790 1.00 50.30 92 LYS E CA 1
ATOM 12955 C C . LYS E 1 92 ? 74.561 10.216 114.730 1.00 52.03 92 LYS E C 1
ATOM 12956 O O . LYS E 1 92 ? 74.215 9.710 113.662 1.00 56.59 92 LYS E O 1
ATOM 12975 N N . TYR E 1 93 ? 73.964 9.953 115.885 1.00 49.07 93 TYR E N 1
ATOM 12976 C CA . TYR E 1 93 ? 72.816 9.061 115.958 1.00 44.98 93 TYR E CA 1
ATOM 12977 C C . TYR E 1 93 ? 71.532 9.872 115.880 1.00 43.61 93 TYR E C 1
ATOM 12978 O O . TYR E 1 93 ? 71.565 11.099 115.935 1.00 48.25 93 TYR E O 1
ATOM 12996 N N . ALA E 1 94 ? 70.409 9.176 115.740 1.00 44.49 94 ALA E N 1
ATOM 12997 C CA . ALA E 1 94 ? 69.116 9.832 115.582 1.00 46.25 94 ALA E CA 1
ATOM 12998 C C . ALA E 1 94 ? 68.641 10.423 116.888 1.00 44.97 94 ALA E C 1
ATOM 12999 O O . ALA E 1 94 ? 68.583 9.733 117.899 1.00 40.91 94 ALA E O 1
ATOM 13006 N N . MET E 1 95 ? 68.300 11.707 116.857 1.00 45.66 95 MET E N 1
ATOM 13007 C CA . MET E 1 95 ? 67.662 12.348 117.991 1.00 41.50 95 MET E CA 1
ATOM 13008 C C . MET E 1 95 ? 66.158 12.475 117.729 1.00 37.52 95 MET E C 1
ATOM 13009 O O . MET E 1 95 ? 65.712 13.289 116.924 1.00 40.83 95 MET E O 1
ATOM 13023 N N . ILE E 1 96 ? 65.383 11.657 118.421 1.00 34.19 96 ILE E N 1
ATOM 13024 C CA . ILE E 1 96 ? 63.937 11.636 118.250 1.00 33.70 96 ILE E CA 1
ATOM 13025 C C . ILE E 1 96 ? 63.259 12.681 119.087 1.00 35.32 96 ILE E C 1
ATOM 13026 O O . ILE E 1 96 ? 63.596 12.859 120.260 1.00 35.97 96 ILE E O 1
ATOM 13042 N N . GLY E 1 97 ? 62.289 13.356 118.477 1.00 33.78 97 GLY E N 1
ATOM 13043 C CA . GLY E 1 97 ? 61.414 14.266 119.194 1.00 31.94 97 GLY E CA 1
ATOM 13044 C C . GLY E 1 97 ? 60.104 13.567 119.521 1.00 33.61 97 GLY E C 1
ATOM 13045 O O . GLY E 1 97 ? 59.575 12.834 118.682 1.00 35.25 97 GLY E O 1
ATOM 13049 N N . ASP E 1 98 ? 59.598 13.745 120.739 1.00 32.26 98 ASP E N 1
ATOM 13050 C CA . ASP E 1 98 ? 58.386 13.021 121.135 1.00 32.91 98 ASP E CA 1
ATOM 13051 C C . ASP E 1 98 ? 57.387 13.963 121.811 1.00 31.58 98 ASP E C 1
ATOM 13052 O O . ASP E 1 98 ? 56.963 13.709 122.938 1.00 31.22 98 ASP E O 1
ATOM 13061 N N . PRO E 1 99 ? 57.038 15.065 121.132 1.00 29.86 99 PRO E N 1
ATOM 13062 C CA . PRO E 1 99 ? 56.128 16.054 121.734 1.00 31.75 99 PRO E CA 1
ATOM 13063 C C . PRO E 1 99 ? 54.760 15.440 122.104 1.00 31.68 99 PRO E C 1
ATOM 13064 O O . PRO E 1 99 ? 54.176 15.876 123.092 1.00 32.59 99 PRO E O 1
ATOM 13075 N N . THR E 1 100 ? 54.248 14.435 121.384 1.00 30.81 100 THR E N 1
ATOM 13076 C CA . THR E 1 100 ? 52.991 13.826 121.845 1.00 33.75 100 THR E CA 1
ATOM 13077 C C . THR E 1 100 ? 53.185 13.015 123.113 1.00 34.35 100 THR E C 1
ATOM 13078 O O . THR E 1 100 ? 52.216 12.699 123.803 1.00 33.70 100 THR E O 1
ATOM 13089 N N . GLY E 1 101 ? 54.424 12.633 123.399 1.00 31.61 101 GLY E N 1
ATOM 13090 C CA . GLY E 1 101 ? 54.694 11.803 124.563 1.00 31.30 101 GLY E CA 1
ATOM 13091 C C . GLY E 1 101 ? 54.388 10.328 124.332 1.00 33.55 101 GLY E C 1
ATOM 13092 O O . GLY E 1 101 ? 54.547 9.510 125.243 1.00 34.19 101 GLY E O 1
ATOM 13096 N N . ALA E 1 102 ? 53.992 9.970 123.115 1.00 32.00 102 ALA E N 1
ATOM 13097 C CA . ALA E 1 102 ? 53.519 8.602 122.864 1.00 33.76 102 ALA E CA 1
ATOM 13098 C C . ALA E 1 102 ? 54.652 7.572 123.003 1.00 33.71 102 ALA E C 1
ATOM 13099 O O . ALA E 1 102 ? 54.477 6.507 123.598 1.00 34.42 102 ALA E O 1
ATOM 13106 N N . LEU E 1 103 ? 55.810 7.897 122.443 1.00 32.57 103 LEU E N 1
ATOM 13107 C CA . LEU E 1 103 ? 56.947 6.987 122.483 1.00 35.43 103 LEU E CA 1
ATOM 13108 C C . LEU E 1 103 ? 57.442 6.847 123.915 1.00 37.67 103 LEU E C 1
ATOM 13109 O O . LEU E 1 103 ? 57.802 5.765 124.375 1.00 37.40 103 LEU E O 1
ATOM 13125 N N . THR E 1 104 ? 57.450 7.956 124.627 1.00 34.15 104 THR E N 1
ATOM 13126 C CA . THR E 1 104 ? 57.862 7.954 126.026 1.00 33.04 104 THR E CA 1
ATOM 13127 C C . THR E 1 104 ? 56.877 7.116 126.871 1.00 34.59 104 THR E C 1
ATOM 13128 O O . THR E 1 104 ? 57.295 6.321 127.730 1.00 33.09 104 THR E O 1
ATOM 13139 N N . ARG E 1 105 ? 55.570 7.286 126.631 1.00 33.05 105 ARG E N 1
ATOM 13140 C CA . ARG E 1 105 ? 54.583 6.485 127.346 1.00 36.34 105 ARG E CA 1
ATOM 13141 C C . ARG E 1 105 ? 54.583 5.011 126.937 1.00 34.90 105 ARG E C 1
ATOM 13142 O O . ARG E 1 105 ? 54.201 4.143 127.736 1.00 33.78 105 ARG E O 1
ATOM 13163 N N . ASN E 1 106 ? 54.977 4.717 125.704 1.00 33.44 106 ASN E N 1
ATOM 13164 C CA . ASN E 1 106 ? 55.116 3.313 125.316 1.00 36.27 106 ASN E CA 1
ATOM 13165 C C . ASN E 1 106 ? 56.092 2.627 126.271 1.00 38.62 106 ASN E C 1
ATOM 13166 O O . ASN E 1 106 ? 55.909 1.473 126.648 1.00 34.76 106 ASN E O 1
ATOM 13177 N N . PHE E 1 107 ? 57.135 3.350 126.650 1.00 34.98 107 PHE E N 1
ATOM 13178 C CA . PHE E 1 107 ? 58.143 2.826 127.571 1.00 34.82 107 PHE E CA 1
ATOM 13179 C C . PHE E 1 107 ? 57.842 3.190 129.025 1.00 34.83 107 PHE E C 1
ATOM 13180 O O . PHE E 1 107 ? 58.719 3.106 129.889 1.00 33.90 107 PHE E O 1
ATOM 13197 N N . ASP E 1 108 ? 56.608 3.619 129.270 1.00 34.08 108 ASP E N 1
ATOM 13198 C CA . ASP E 1 108 ? 56.133 3.941 130.606 1.00 34.78 108 ASP E CA 1
ATOM 13199 C C . ASP E 1 108 ? 57.065 4.923 131.335 1.00 35.87 108 ASP E C 1
ATOM 13200 O O . ASP E 1 108 ? 57.310 4.781 132.540 1.00 34.40 108 ASP E O 1
ATOM 13209 N N . ASN E 1 109 ? 57.587 5.904 130.596 1.00 35.20 109 ASN E N 1
ATOM 13210 C CA . ASN E 1 109 ? 58.720 6.682 131.079 1.00 33.11 109 ASN E CA 1
ATOM 13211 C C . ASN E 1 109 ? 58.440 8.174 131.217 1.00 32.52 109 ASN E C 1
ATOM 13212 O O . ASN E 1 109 ? 59.385 8.989 131.244 1.00 33.22 109 ASN E O 1
ATOM 13223 N N . MET E 1 110 ? 57.157 8.533 131.309 1.00 32.60 110 MET E N 1
ATOM 13224 C CA . MET E 1 110 ? 56.774 9.955 131.419 1.00 35.29 110 MET E CA 1
ATOM 13225 C C . MET E 1 110 ? 56.758 10.411 132.848 1.00 35.52 110 MET E C 1
ATOM 13226 O O . MET E 1 110 ? 56.199 9.717 133.696 1.00 36.37 110 MET E O 1
ATOM 13240 N N . ARG E 1 111 ? 57.372 11.575 133.117 1.00 36.43 111 ARG E N 1
ATOM 13241 C CA . ARG E 1 111 ? 57.099 12.334 134.340 1.00 37.67 111 ARG E CA 1
ATOM 13242 C C . ARG E 1 111 ? 55.818 13.124 134.088 1.00 39.08 111 ARG E C 1
ATOM 13243 O O . ARG E 1 111 ? 55.861 14.205 133.502 1.00 35.93 111 ARG E O 1
ATOM 13264 N N . GLU E 1 112 ? 54.681 12.595 134.513 1.00 41.51 112 GLU E N 1
ATOM 13265 C CA . GLU E 1 112 ? 53.406 13.168 134.089 1.00 42.64 112 GLU E CA 1
ATOM 13266 C C . GLU E 1 112 ? 53.230 14.619 134.573 1.00 40.69 112 GLU E C 1
ATOM 13267 O O . GLU E 1 112 ? 52.610 15.427 133.896 1.00 42.34 112 GLU E O 1
ATOM 13279 N N A ASP E 1 113 ? 53.788 14.962 135.724 0.60 37.89 113 ASP E N 1
ATOM 13280 N N B ASP E 1 113 ? 53.808 14.921 135.733 0.40 38.02 113 ASP E N 1
ATOM 13281 C CA A ASP E 1 113 ? 53.624 16.317 136.232 0.60 39.12 113 ASP E CA 1
ATOM 13282 C CA B ASP E 1 113 ? 53.748 16.256 136.321 0.40 39.35 113 ASP E CA 1
ATOM 13283 C C A ASP E 1 113 ? 54.567 17.311 135.548 0.60 36.06 113 ASP E C 1
ATOM 13284 C C B ASP E 1 113 ? 54.554 17.291 135.539 0.40 35.91 113 ASP E C 1
ATOM 13285 O O A ASP E 1 113 ? 54.451 18.518 135.772 0.60 34.19 113 ASP E O 1
ATOM 13286 O O B ASP E 1 113 ? 54.340 18.495 135.695 0.40 34.87 113 ASP E O 1
ATOM 13303 N N . GLU E 1 114 ? 55.479 16.823 134.706 1.00 34.62 114 GLU E N 1
ATOM 13304 C CA . GLU E 1 114 ? 56.443 17.706 134.040 1.00 37.64 114 GLU E CA 1
ATOM 13305 C C . GLU E 1 114 ? 56.333 17.703 132.504 1.00 36.05 114 GLU E C 1
ATOM 13306 O O . GLU E 1 114 ? 56.785 18.638 131.856 1.00 33.87 114 GLU E O 1
ATOM 13318 N N . GLY E 1 115 ? 55.799 16.632 131.924 1.00 30.75 115 GLY E N 1
ATOM 13319 C CA . GLY E 1 115 ? 55.764 16.510 130.476 1.00 32.15 115 GLY E CA 1
ATOM 13320 C C . GLY E 1 115 ? 57.125 16.174 129.884 1.00 31.43 115 GLY E C 1
ATOM 13321 O O . GLY E 1 115 ? 57.358 16.405 128.707 1.00 30.72 115 GLY E O 1
ATOM 13325 N N . LEU E 1 116 ? 58.018 15.644 130.722 1.00 32.01 116 LEU E N 1
ATOM 13326 C CA . LEU E 1 116 ? 59.388 15.272 130.339 1.00 33.38 116 LEU E CA 1
ATOM 13327 C C . LEU E 1 116 ? 59.609 13.790 130.636 1.00 32.04 116 LEU E C 1
ATOM 13328 O O . LEU E 1 116 ? 59.004 13.254 131.5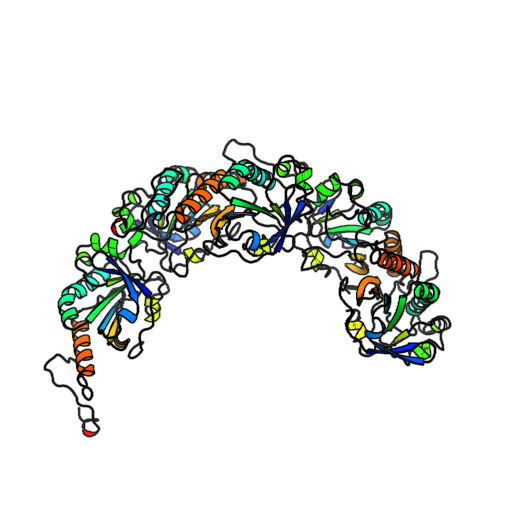65 1.00 30.48 116 LEU E O 1
ATOM 13344 N N . ALA E 1 117 ? 60.438 13.144 129.825 1.00 30.67 117 ALA E N 1
ATOM 13345 C CA . ALA E 1 117 ? 60.833 11.763 130.046 1.00 31.69 117 ALA E CA 1
ATOM 13346 C C . ALA E 1 117 ? 61.857 11.647 131.181 1.00 37.03 117 ALA E C 1
ATOM 13347 O O . ALA E 1 117 ? 62.682 12.547 131.389 1.00 36.48 117 ALA E O 1
ATOM 13354 N N . ASP E 1 118 ? 61.801 10.540 131.910 1.00 35.19 118 ASP E N 1
ATOM 13355 C CA . ASP E 1 118 ? 62.826 10.232 132.904 1.00 35.02 118 ASP E CA 1
ATOM 13356 C C . ASP E 1 118 ? 64.117 9.764 132.229 1.00 32.99 118 ASP E C 1
ATOM 13357 O O . ASP E 1 118 ? 64.117 9.427 131.034 1.00 31.50 118 ASP E O 1
ATOM 13366 N N . ARG E 1 119 ? 65.207 9.739 133.001 1.00 35.07 119 ARG E N 1
ATOM 13367 C CA . ARG E 1 119 ? 66.493 9.280 132.513 1.00 36.21 119 ARG E CA 1
ATOM 13368 C C . ARG E 1 119 ? 66.489 7.757 132.424 1.00 38.68 119 ARG E C 1
ATOM 13369 O O . ARG E 1 119 ? 67.012 7.086 133.298 1.00 39.32 119 ARG E O 1
ATOM 13390 N N . ALA E 1 120 ? 65.884 7.224 131.378 1.00 38.94 120 ALA E N 1
ATOM 13391 C CA . ALA E 1 120 ? 65.812 5.772 131.207 1.00 37.08 120 ALA E CA 1
ATOM 13392 C C . ALA E 1 120 ? 66.473 5.339 129.913 1.00 37.09 120 ALA E C 1
ATOM 13393 O O . ALA E 1 120 ? 66.368 6.020 128.893 1.00 37.88 120 ALA E O 1
ATOM 13400 N N . THR E 1 121 ? 67.159 4.197 129.983 1.00 36.22 121 THR E N 1
ATOM 13401 C CA . THR E 1 121 ? 67.796 3.561 128.842 1.00 38.16 121 THR E CA 1
ATOM 13402 C C . THR E 1 121 ? 67.267 2.144 128.695 1.00 39.72 121 THR E C 1
ATOM 13403 O O . THR E 1 121 ? 67.240 1.381 129.677 1.00 39.78 121 THR E O 1
ATOM 13414 N N . PHE E 1 122 ? 66.858 1.798 127.476 1.00 38.14 122 PHE E N 1
ATOM 13415 C CA . PHE E 1 122 ? 66.331 0.470 127.181 1.00 40.62 122 PHE E CA 1
ATOM 13416 C C . PHE E 1 122 ? 67.151 -0.153 126.070 1.00 41.62 122 PHE E C 1
ATOM 13417 O O . PHE E 1 122 ? 67.362 0.471 125.021 1.00 40.55 122 PHE E O 1
ATOM 13434 N N . VAL E 1 123 ? 67.635 -1.370 126.315 1.00 41.37 123 VAL E N 1
ATOM 13435 C CA . VAL E 1 123 ? 68.334 -2.152 125.301 1.00 39.82 123 VAL E CA 1
ATOM 13436 C C . VAL E 1 123 ? 67.319 -3.122 124.685 1.00 40.08 123 VAL E C 1
ATOM 13437 O O . VAL E 1 123 ? 66.653 -3.861 125.411 1.00 39.66 123 VAL E O 1
ATOM 13450 N N . VAL E 1 124 ? 67.210 -3.095 123.353 1.00 41.58 124 VAL E N 1
ATOM 13451 C CA . VAL E 1 124 ? 66.156 -3.797 122.611 1.00 43.08 124 VAL E CA 1
ATOM 13452 C C . VAL E 1 124 ? 66.773 -4.674 121.540 1.00 49.25 124 VAL E C 1
ATOM 13453 O O . VAL E 1 124 ? 67.562 -4.176 120.739 1.00 47.66 124 VAL E O 1
ATOM 13466 N N . ASP E 1 125 ? 66.405 -5.959 121.497 1.00 49.94 125 ASP E N 1
ATOM 13467 C CA . ASP E 1 125 ? 67.083 -6.902 120.601 1.00 49.93 125 ASP E CA 1
ATOM 13468 C C . ASP E 1 125 ? 66.408 -6.886 119.219 1.00 47.24 125 ASP E C 1
ATOM 13469 O O . ASP E 1 125 ? 65.433 -6.172 119.025 1.00 43.36 125 ASP E O 1
ATOM 13478 N N . PRO E 1 126 ? 66.941 -7.654 118.254 1.00 49.88 126 PRO E N 1
ATOM 13479 C CA . PRO E 1 126 ? 66.397 -7.620 116.886 1.00 52.45 126 PRO E CA 1
ATOM 13480 C C . PRO E 1 126 ? 64.934 -8.068 116.787 1.00 53.51 126 PRO E C 1
ATOM 13481 O O . PRO E 1 126 ? 64.286 -7.774 115.785 1.00 56.72 126 PRO E O 1
ATOM 13492 N N . GLN E 1 127 ? 64.419 -8.738 117.812 1.00 48.28 127 GLN E N 1
ATOM 13493 C CA . GLN E 1 127 ? 63.021 -9.158 117.819 1.00 48.19 127 GLN E CA 1
ATOM 13494 C C . GLN E 1 127 ? 62.130 -8.203 118.610 1.00 48.30 127 GLN E C 1
ATOM 13495 O O . GLN E 1 127 ? 60.955 -8.476 118.825 1.00 48.39 127 GLN E O 1
ATOM 13509 N N . GLY E 1 128 ? 62.688 -7.076 119.040 1.00 46.91 128 GLY E N 1
ATOM 13510 C CA . GLY E 1 128 ? 61.902 -6.048 119.681 1.00 43.42 128 GLY E CA 1
ATOM 13511 C C . GLY E 1 128 ? 61.800 -6.243 121.185 1.00 43.65 128 GLY E C 1
ATOM 13512 O O . GLY E 1 128 ? 61.065 -5.520 121.851 1.00 42.81 128 GLY E O 1
ATOM 13516 N N . ILE E 1 129 ? 62.540 -7.205 121.729 1.00 42.67 129 ILE E N 1
ATOM 13517 C CA . ILE E 1 129 ? 62.428 -7.512 123.159 1.00 42.01 129 ILE E CA 1
ATOM 13518 C C . ILE E 1 129 ? 63.403 -6.694 124.008 1.00 40.21 129 ILE E C 1
ATOM 13519 O O . ILE E 1 129 ? 64.607 -6.644 123.740 1.00 36.82 129 ILE E O 1
ATOM 13535 N N . ILE E 1 130 ? 62.869 -6.056 125.044 1.00 39.36 130 ILE E N 1
ATOM 13536 C CA . ILE E 1 130 ? 63.683 -5.298 125.982 1.00 38.38 130 ILE E CA 1
ATOM 13537 C C . ILE E 1 130 ? 64.465 -6.239 126.891 1.00 38.35 130 ILE E C 1
ATOM 13538 O O . ILE E 1 130 ? 63.865 -7.036 127.632 1.00 40.73 130 ILE E O 1
ATOM 13554 N N . GLN E 1 131 ? 65.792 -6.125 126.831 1.00 35.44 131 GLN E N 1
ATOM 13555 C CA . GLN E 1 131 ? 66.696 -7.033 127.524 1.00 42.97 131 GLN E CA 1
ATOM 13556 C C . GLN E 1 131 ? 67.417 -6.382 128.692 1.00 42.99 131 GLN E C 1
ATOM 13557 O O . GLN E 1 131 ? 68.016 -7.076 129.502 1.00 39.58 131 GLN E O 1
ATOM 13571 N N . ALA E 1 132 ? 67.385 -5.058 128.786 1.00 39.64 132 ALA E N 1
ATOM 13572 C CA . ALA E 1 132 ? 68.075 -4.368 129.875 1.00 36.34 132 ALA E CA 1
ATOM 13573 C C . ALA E 1 132 ? 67.486 -2.977 130.045 1.00 36.75 132 ALA E C 1
ATOM 13574 O O . ALA E 1 132 ? 67.138 -2.310 129.068 1.00 36.96 132 ALA E O 1
ATOM 13581 N N . ILE E 1 133 ? 67.379 -2.552 131.298 1.00 34.32 133 ILE E N 1
ATOM 13582 C CA . ILE E 1 133 ? 66.718 -1.306 131.644 1.00 33.29 133 ILE E CA 1
ATOM 13583 C C . ILE E 1 133 ? 67.576 -0.636 132.698 1.00 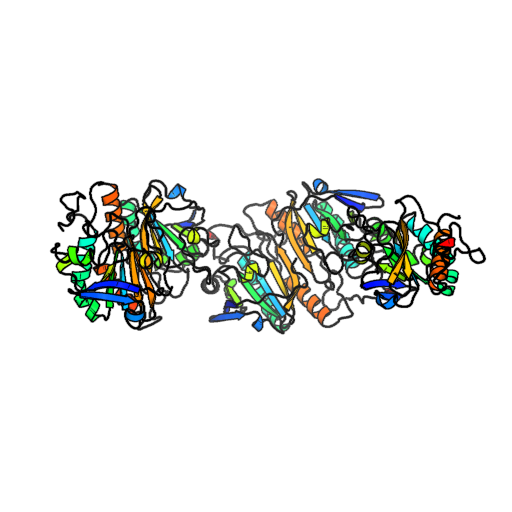33.62 133 ILE E C 1
ATOM 13584 O O . ILE E 1 133 ? 68.073 -1.279 133.628 1.00 35.55 133 ILE E O 1
ATOM 13600 N N . GLU E 1 134 ? 67.782 0.657 132.514 1.00 35.13 134 GLU E N 1
ATOM 13601 C CA . GLU E 1 134 ? 68.433 1.475 133.515 1.00 38.37 134 GLU E CA 1
ATOM 13602 C C . GLU E 1 134 ? 67.648 2.773 133.671 1.00 43.00 134 GLU E C 1
ATOM 13603 O O . GLU E 1 134 ? 67.280 3.393 132.676 1.00 43.23 134 GLU E O 1
ATOM 13615 N N . VAL E 1 135 ? 67.365 3.167 134.905 1.00 48.09 135 VAL E N 1
ATOM 13616 C CA . VAL E 1 135 ? 66.681 4.437 135.147 1.00 40.01 135 VAL E CA 1
ATOM 13617 C C . VAL E 1 135 ? 67.379 5.134 136.306 1.00 40.49 135 VAL E C 1
ATOM 13618 O O . VAL E 1 135 ? 67.655 4.520 137.344 1.00 41.09 135 VAL E O 1
ATOM 13631 N N . THR E 1 136 ? 67.692 6.412 136.126 1.00 38.16 136 THR E N 1
ATOM 13632 C CA . THR E 1 136 ? 68.287 7.193 137.202 1.00 38.65 136 THR E CA 1
ATOM 13633 C C . THR E 1 136 ? 67.474 8.450 137.479 1.00 38.20 136 THR E C 1
ATOM 13634 O O . THR E 1 136 ? 66.739 8.936 136.619 1.00 38.58 136 THR E O 1
ATOM 13645 N N . ALA E 1 137 ? 67.632 8.965 138.690 1.00 40.27 137 ALA E N 1
ATOM 13646 C CA . ALA E 1 137 ? 66.998 10.208 139.123 1.00 45.39 137 ALA E CA 1
ATOM 13647 C C . ALA E 1 137 ? 67.488 11.409 138.308 1.00 49.74 137 ALA E C 1
ATOM 13648 O O . ALA E 1 137 ? 68.538 11.343 137.660 1.00 52.18 137 ALA E O 1
ATOM 13655 N N . GLU E 1 138 ? 66.735 12.508 138.373 1.00 49.24 138 GLU E N 1
ATOM 13656 C CA . GLU E 1 138 ? 67.051 13.728 137.638 1.00 51.41 138 GLU E CA 1
ATOM 13657 C C . GLU E 1 138 ? 68.527 14.158 137.806 1.00 47.89 138 GLU E C 1
ATOM 13658 O O . GLU E 1 138 ? 69.166 14.587 136.852 1.00 49.49 138 GLU E O 1
ATOM 13670 N N . GLY E 1 139 ? 69.069 14.026 139.008 1.00 43.89 139 GLY E N 1
ATOM 13671 C CA . GLY E 1 139 ? 70.420 14.508 139.273 1.00 46.14 139 GLY E CA 1
ATOM 13672 C C . GLY E 1 139 ? 71.567 13.539 139.014 1.00 50.05 139 GLY E C 1
ATOM 13673 O O . GLY E 1 139 ? 72.726 13.892 139.201 1.00 55.71 139 GLY E O 1
ATOM 13677 N N . ILE E 1 140 ? 71.259 12.318 138.599 1.00 48.54 140 ILE E N 1
ATOM 13678 C CA . ILE E 1 140 ? 72.263 11.263 138.450 1.00 53.81 140 ILE E CA 1
ATOM 13679 C C . ILE E 1 140 ? 72.452 10.879 136.990 1.00 51.85 140 ILE E C 1
ATOM 13680 O O . ILE E 1 140 ? 71.574 10.264 136.366 1.00 46.81 140 ILE E O 1
ATOM 13696 N N . GLY E 1 141 ? 73.609 11.231 136.446 1.00 54.03 141 GLY E N 1
ATOM 13697 C CA . GLY E 1 141 ? 73.932 10.872 135.080 1.00 56.03 141 GLY E CA 1
ATOM 13698 C C . GLY E 1 141 ? 74.257 9.390 134.948 1.00 55.30 141 GLY E C 1
ATOM 13699 O O . GLY E 1 141 ? 74.749 8.761 135.894 1.00 59.14 141 GLY E O 1
ATOM 13703 N N . ARG E 1 142 ? 73.979 8.839 133.767 1.00 49.64 142 ARG E N 1
ATOM 13704 C CA . ARG E 1 142 ? 74.291 7.444 133.456 1.00 47.62 142 ARG E CA 1
ATOM 13705 C C . ARG E 1 142 ? 75.737 7.324 132.957 1.00 52.68 142 ARG E C 1
ATOM 13706 O O . ARG E 1 142 ? 76.410 8.336 132.764 1.00 53.21 142 ARG E O 1
ATOM 13727 N N . ASP E 1 143 ? 76.206 6.090 132.767 1.00 56.18 143 ASP E N 1
ATOM 13728 C CA . ASP E 1 143 ? 77.594 5.815 132.363 1.00 58.77 143 ASP E CA 1
ATOM 13729 C C . ASP E 1 143 ? 77.589 4.783 131.247 1.00 55.61 143 ASP E C 1
ATOM 13730 O O . ASP E 1 143 ? 77.261 3.616 131.467 1.00 54.19 143 ASP E O 1
ATOM 13739 N N . ALA E 1 144 ? 77.957 5.220 130.052 1.00 55.48 144 ALA E N 1
ATOM 13740 C CA . ALA E 1 144 ? 77.869 4.396 128.855 1.00 60.94 144 ALA E CA 1
ATOM 13741 C C . ALA E 1 144 ? 78.706 3.117 128.907 1.00 64.03 144 ALA E C 1
ATOM 13742 O O . ALA E 1 144 ? 78.428 2.163 128.176 1.00 63.42 144 ALA E O 1
ATOM 13749 N N . SER E 1 145 ? 79.724 3.073 129.753 1.00 61.61 145 SER E N 1
ATOM 13750 C CA . SER E 1 145 ? 80.511 1.854 129.833 1.00 64.87 145 SER E CA 1
ATOM 13751 C C . SER E 1 145 ? 79.640 0.741 130.416 1.00 63.69 145 SER E C 1
ATOM 13752 O O . SER E 1 145 ? 79.763 -0.416 130.015 1.00 63.19 145 SER E O 1
ATOM 13760 N N . ASP E 1 146 ? 78.725 1.080 131.326 1.00 63.34 146 ASP E N 1
ATOM 13761 C CA . ASP E 1 146 ? 77.834 0.059 131.877 1.00 68.63 146 ASP E CA 1
ATOM 13762 C C . ASP E 1 146 ? 76.856 -0.440 130.795 1.00 59.86 146 ASP E C 1
ATOM 13763 O O . ASP E 1 146 ? 76.577 -1.645 130.687 1.00 58.26 146 ASP E O 1
ATOM 13772 N N . LEU E 1 147 ? 76.353 0.487 129.988 1.00 54.47 147 LEU E N 1
ATOM 13773 C CA . LEU E 1 147 ? 75.481 0.135 128.866 1.00 52.59 147 LEU E CA 1
ATOM 13774 C C . LEU E 1 147 ? 76.178 -0.882 127.961 1.00 55.15 147 LEU E C 1
ATOM 13775 O O . LEU E 1 147 ? 75.634 -1.937 127.655 1.00 54.19 147 LEU E O 1
ATOM 13791 N N . LEU E 1 148 ? 77.399 -0.567 127.546 1.00 55.08 148 LEU E N 1
ATOM 13792 C CA . LEU E 1 148 ? 78.095 -1.428 126.611 1.00 56.83 148 LEU E CA 1
ATOM 13793 C C . LEU E 1 148 ? 78.286 -2.834 127.156 1.00 58.26 148 LEU E C 1
ATOM 13794 O O . LEU E 1 148 ? 78.112 -3.806 126.425 1.00 56.38 148 LEU E O 1
ATOM 13810 N N . ARG E 1 149 ? 78.634 -2.933 128.436 1.00 60.81 149 ARG E N 1
ATOM 13811 C CA . ARG E 1 149 ? 78.813 -4.229 129.063 1.00 63.68 149 ARG E CA 1
ATOM 13812 C C . ARG E 1 149 ? 77.518 -5.022 128.958 1.00 64.00 149 ARG E C 1
ATOM 13813 O O . ARG E 1 149 ? 77.548 -6.223 128.680 1.00 66.09 149 ARG E O 1
ATOM 13834 N N . LYS E 1 150 ? 76.381 -4.351 129.156 1.00 56.24 150 LYS E N 1
ATOM 13835 C CA . LYS E 1 150 ? 75.101 -5.045 129.140 1.00 52.66 150 LYS E CA 1
ATOM 13836 C C . LYS E 1 150 ? 74.710 -5.459 127.733 1.00 51.33 150 LYS E C 1
ATOM 13837 O O . LYS E 1 150 ? 74.194 -6.564 127.520 1.00 50.87 150 LYS E O 1
ATOM 13856 N N . ILE E 1 151 ? 75.009 -4.595 126.772 1.00 51.45 151 ILE E N 1
ATOM 13857 C CA . ILE E 1 151 ? 74.773 -4.907 125.372 1.00 53.39 151 ILE E CA 1
ATOM 13858 C C . ILE E 1 151 ? 75.572 -6.137 124.981 1.00 53.67 151 ILE E C 1
ATOM 13859 O O . ILE E 1 151 ? 75.035 -7.057 124.370 1.00 55.29 151 ILE E O 1
ATOM 13875 N N . LYS E 1 152 ? 76.855 -6.158 125.321 1.00 52.98 152 LYS E N 1
ATOM 13876 C CA . LYS E 1 152 ? 77.686 -7.304 124.971 1.00 58.57 152 LYS E CA 1
ATOM 13877 C C . LYS E 1 152 ? 77.175 -8.577 125.647 1.00 60.27 152 LYS E C 1
ATOM 13878 O O . LYS E 1 152 ? 77.164 -9.646 125.048 1.00 60.31 152 LYS E O 1
ATOM 13897 N N . ALA E 1 153 ? 76.735 -8.460 126.891 1.00 57.27 153 ALA E N 1
ATOM 13898 C CA . ALA E 1 153 ? 76.223 -9.619 127.587 1.00 61.13 153 ALA E CA 1
ATOM 13899 C C . ALA E 1 153 ? 74.927 -10.082 126.910 1.00 58.24 153 ALA E C 1
ATOM 13900 O O . ALA E 1 153 ? 74.675 -11.285 126.770 1.00 59.77 153 ALA E O 1
ATOM 13907 N N . ALA E 1 154 ? 74.122 -9.122 126.469 1.00 51.21 154 ALA E N 1
ATOM 13908 C CA . ALA E 1 154 ? 72.850 -9.437 125.850 1.00 49.86 154 ALA E CA 1
ATOM 13909 C C . ALA E 1 154 ? 73.080 -10.157 124.538 1.00 53.58 154 ALA E C 1
ATOM 13910 O O . ALA E 1 154 ? 72.366 -11.104 124.203 1.00 53.31 154 ALA E O 1
ATOM 13917 N N . GLN E 1 155 ? 74.096 -9.712 123.807 1.00 55.77 155 GLN E N 1
ATOM 13918 C CA . GLN E 1 155 ? 74.389 -10.288 122.506 1.00 60.58 155 GLN E CA 1
ATOM 13919 C C . GLN E 1 155 ? 74.937 -11.701 122.673 1.00 63.83 155 GLN E C 1
ATOM 13920 O O . GLN E 1 155 ? 74.637 -12.592 121.868 1.00 65.19 155 GLN E O 1
ATOM 13934 N N . TYR E 1 156 ? 75.703 -11.917 123.739 1.00 60.50 156 TYR E N 1
ATOM 13935 C CA . TYR E 1 156 ? 76.326 -13.210 123.952 1.00 61.53 156 TYR E CA 1
ATOM 13936 C C . TYR E 1 156 ? 75.259 -14.249 124.269 1.00 61.86 156 TYR E C 1
ATOM 13937 O O . TYR E 1 156 ? 75.297 -15.368 123.754 1.00 63.06 156 TYR E O 1
ATOM 13955 N N . VAL E 1 157 ? 74.316 -13.879 125.124 1.00 58.05 157 VAL E N 1
ATOM 13956 C CA . VAL E 1 157 ? 73.254 -14.788 125.530 1.00 58.63 157 VAL E CA 1
ATOM 13957 C C . VAL E 1 157 ? 72.419 -15.170 124.319 1.00 58.47 157 VAL E C 1
ATOM 13958 O O . VAL E 1 157 ? 72.079 -16.335 124.140 1.00 62.78 157 VAL E O 1
ATOM 13971 N N . ALA E 1 158 ? 72.099 -14.178 123.492 1.00 55.14 158 ALA E N 1
ATOM 13972 C CA . ALA E 1 158 ? 71.370 -14.401 122.245 1.00 59.01 158 ALA E CA 1
ATOM 13973 C C . ALA E 1 158 ? 72.078 -15.400 121.335 1.00 61.48 158 ALA E C 1
ATOM 13974 O O . ALA E 1 158 ? 71.442 -16.257 120.727 1.00 64.40 158 ALA E O 1
ATOM 13981 N N . ALA E 1 159 ? 73.396 -15.285 121.242 1.00 59.27 159 ALA E N 1
ATOM 13982 C CA . ALA E 1 159 ? 74.165 -16.085 120.296 1.00 64.62 159 ALA E CA 1
ATOM 13983 C C . ALA E 1 159 ? 74.592 -17.431 120.882 1.00 68.05 159 ALA E C 1
ATOM 13984 O O . ALA E 1 159 ? 75.029 -18.319 120.144 1.00 69.49 159 ALA E O 1
ATOM 13991 N N . HIS E 1 160 ? 74.462 -17.578 122.199 1.00 67.00 160 HIS E N 1
ATOM 13992 C CA . HIS E 1 160 ? 74.828 -18.816 122.889 1.00 70.47 160 HIS E CA 1
ATOM 13993 C C . HIS E 1 160 ? 73.692 -19.296 123.777 1.00 81.26 160 HIS E C 1
ATOM 13994 O O . HIS E 1 160 ? 73.769 -19.176 125.001 1.00 78.68 160 HIS E O 1
ATOM 14008 N N . PRO E 1 161 ? 72.623 -19.832 123.164 1.00 98.23 161 PRO E N 1
ATOM 14009 C CA . PRO E 1 161 ? 71.520 -20.343 123.978 1.00 103.03 161 PRO E CA 1
ATOM 14010 C C . PRO E 1 161 ? 72.003 -21.529 124.791 1.00 101.00 161 PRO E C 1
ATOM 14011 O O . PRO E 1 161 ? 72.852 -22.292 124.311 1.00 104.36 161 PRO E O 1
ATOM 14022 N N . GLY E 1 162 ? 71.490 -21.670 126.008 1.00 90.08 162 GLY E N 1
ATOM 14023 C CA . GLY E 1 162 ? 71.958 -22.710 126.906 1.00 80.09 162 GLY E CA 1
ATOM 14024 C C . GLY E 1 162 ? 73.093 -22.193 127.773 1.00 73.23 162 GLY E C 1
ATOM 14025 O O . GLY E 1 162 ? 73.567 -22.887 128.673 1.00 72.12 162 GLY E O 1
ATOM 14029 N N . GLU E 1 163 ? 73.530 -20.965 127.493 1.00 69.28 163 GLU E N 1
ATOM 14030 C CA . GLU E 1 163 ? 74.503 -20.284 128.337 1.00 67.48 163 GLU E CA 1
ATOM 14031 C C . GLU E 1 163 ? 73.899 -19.002 128.887 1.00 64.89 163 GLU E C 1
ATOM 14032 O O . GLU E 1 163 ? 73.089 -18.341 128.228 1.00 64.04 163 GLU E O 1
ATOM 14044 N N . VAL E 1 164 ? 74.304 -18.663 130.102 1.00 64.24 164 VAL E N 1
ATOM 14045 C CA . VAL E 1 164 ? 73.945 -17.390 130.698 1.00 62.11 164 VAL E CA 1
ATOM 14046 C C . VAL E 1 164 ? 75.203 -16.679 131.214 1.00 62.33 164 VAL E C 1
ATOM 14047 O O . VAL E 1 164 ? 76.194 -17.312 131.599 1.00 62.60 164 VAL E O 1
ATOM 14060 N N . CYS E 1 165 ? 75.144 -15.354 131.197 1.00 61.78 165 CYS E N 1
ATOM 14061 C CA . CYS E 1 165 ? 76.268 -14.525 131.596 1.00 65.34 165 CYS E CA 1
ATOM 14062 C C . CYS E 1 165 ? 76.162 -14.188 133.078 1.00 62.11 165 CYS E C 1
ATOM 14063 O O . CYS E 1 165 ? 75.255 -13.439 133.485 1.00 57.81 165 CYS E O 1
ATOM 14071 N N . PRO E 1 166 ? 77.074 -14.733 133.899 1.00 61.20 166 PRO E N 1
ATOM 14072 C CA . PRO E 1 166 ? 77.008 -14.443 135.336 1.00 68.57 166 PRO E CA 1
ATOM 14073 C C . PRO E 1 166 ? 77.318 -12.974 135.652 1.00 84.77 166 PRO E C 1
ATOM 14074 O O . PRO E 1 166 ? 77.578 -12.183 134.739 1.00 89.15 166 PRO E O 1
ATOM 14085 N N . ALA E 1 167 ? 77.278 -12.621 136.934 1.00 69.03 167 ALA E N 1
ATOM 14086 C CA . ALA E 1 167 ? 77.581 -11.261 137.376 1.00 63.91 167 ALA E CA 1
ATOM 14087 C C . ALA E 1 167 ? 78.955 -10.818 136.860 1.00 71.13 167 ALA E C 1
ATOM 14088 O O . ALA E 1 167 ? 79.866 -11.656 136.724 1.00 68.91 167 ALA E O 1
ATOM 14095 N N . LYS E 1 168 ? 79.087 -9.520 136.569 1.00 80.02 168 LYS E N 1
ATOM 14096 C CA . LYS E 1 168 ? 80.371 -8.900 136.189 1.00 86.15 168 LYS E CA 1
ATOM 14097 C C . LYS E 1 168 ? 80.871 -9.314 134.795 1.00 82.70 168 LYS E C 1
ATOM 14098 O O . LYS E 1 168 ? 81.925 -8.854 134.358 1.00 85.59 168 LYS E O 1
ATOM 14117 N N . TRP E 1 169 ? 80.124 -10.168 134.098 1.00 73.04 169 TRP E N 1
ATOM 14118 C CA . TRP E 1 169 ? 80.630 -10.800 132.878 1.00 74.54 169 TRP E CA 1
ATOM 14119 C C . TRP E 1 169 ? 81.116 -9.803 131.814 1.00 77.27 169 TRP E C 1
ATOM 14120 O O . TRP E 1 169 ? 80.425 -8.820 131.482 1.00 70.93 169 TRP E O 1
ATOM 14141 N N . LYS E 1 170 ? 82.319 -10.092 131.312 1.00 82.88 170 LYS E N 1
ATOM 14142 C CA . LYS E 1 170 ? 82.928 -9.428 130.159 1.00 89.22 170 LYS E CA 1
ATOM 14143 C C . LYS E 1 170 ? 83.327 -10.501 129.135 1.00 95.46 170 LYS E C 1
ATOM 14144 O O . LYS E 1 170 ? 83.441 -11.680 129.475 1.00 87.85 170 LYS E O 1
ATOM 14163 N N . GLU E 1 171 ? 83.543 -10.095 127.887 1.00 107.04 171 GLU E N 1
ATOM 14164 C CA . GLU E 1 171 ? 84.005 -11.017 126.850 1.00 113.42 171 GLU E CA 1
ATOM 14165 C C . GLU E 1 171 ? 85.274 -11.752 127.281 1.00 112.65 171 GLU E C 1
ATOM 14166 O O . GLU E 1 171 ? 86.232 -11.137 127.748 1.00 118.65 171 GLU E O 1
ATOM 14178 N N . GLY E 1 172 ? 85.258 -13.075 127.127 1.00 92.63 172 GLY E N 1
ATOM 14179 C CA . GLY E 1 172 ? 86.393 -13.917 127.471 1.00 91.01 172 GLY E CA 1
ATOM 14180 C C . GLY E 1 172 ? 86.241 -14.590 128.825 1.00 93.17 172 GLY E C 1
ATOM 14181 O O . GLY E 1 172 ? 86.985 -15.517 129.156 1.00 84.82 172 GLY E O 1
ATOM 14185 N N . GLU E 1 173 ? 85.275 -14.118 129.606 1.00 103.93 173 GLU E N 1
ATOM 14186 C CA . GLU E 1 173 ? 85.007 -14.676 130.924 1.00 107.83 173 GLU E CA 1
ATOM 14187 C C . GLU E 1 173 ? 84.163 -15.934 130.797 1.00 106.39 173 GLU E C 1
ATOM 14188 O O . GLU E 1 173 ? 83.530 -16.162 129.765 1.00 111.13 173 GLU E O 1
ATOM 14200 N N . ALA E 1 174 ? 84.157 -16.748 131.849 1.00 82.99 174 ALA E N 1
ATOM 14201 C CA . ALA E 1 174 ? 83.430 -18.013 131.824 1.00 73.95 174 ALA E CA 1
ATOM 14202 C C . ALA E 1 174 ? 81.936 -17.743 131.949 1.00 76.24 174 ALA E C 1
ATOM 14203 O O . ALA E 1 174 ? 81.531 -16.751 132.560 1.00 74.85 174 ALA E O 1
ATOM 14210 N N . THR E 1 175 ? 81.135 -18.618 131.346 1.00 82.54 175 THR E N 1
ATOM 14211 C CA . THR E 1 175 ? 79.684 -18.521 131.422 1.00 80.48 175 THR E CA 1
ATOM 14212 C C . THR E 1 175 ? 79.142 -19.722 132.169 1.00 81.40 175 THR E C 1
ATOM 14213 O O . THR E 1 175 ? 79.850 -20.710 132.390 1.00 79.93 175 THR E O 1
ATOM 14224 N N . LEU E 1 176 ? 77.884 -19.613 132.575 1.00 77.12 176 LEU E N 1
ATOM 14225 C CA . LEU E 1 176 ? 77.191 -20.713 133.220 1.00 75.87 176 LEU E CA 1
ATOM 14226 C C . LEU E 1 176 ? 76.331 -21.446 132.196 1.00 71.63 176 LEU E C 1
ATOM 14227 O O . LEU E 1 176 ? 75.797 -20.850 131.259 1.00 70.08 176 LEU E O 1
ATOM 14243 N N . ALA E 1 177 ? 76.237 -22.753 132.377 1.00 69.33 177 ALA E N 1
ATOM 14244 C CA . ALA E 1 177 ? 75.432 -23.605 131.526 1.00 64.27 177 ALA E CA 1
ATOM 14245 C C . ALA E 1 177 ? 74.334 -24.191 132.389 1.00 60.69 177 ALA E C 1
ATOM 14246 O O . ALA E 1 177 ? 74.546 -25.210 133.044 1.00 62.32 177 ALA E O 1
ATOM 14253 N N . PRO E 1 178 ? 73.160 -23.536 132.424 1.00 63.96 178 PRO E N 1
ATOM 14254 C CA . PRO E 1 178 ? 72.053 -24.061 133.235 1.00 63.93 178 PRO E CA 1
ATOM 14255 C C . PRO E 1 178 ? 71.738 -25.540 132.990 1.00 67.85 178 PRO E C 1
ATOM 14256 O O . PRO E 1 178 ? 71.705 -26.000 131.844 1.00 70.08 178 PRO E O 1
ATOM 14267 N N . SER E 1 179 ? 71.541 -26.273 134.084 1.00 67.42 179 SER E N 1
ATOM 14268 C CA . SER E 1 179 ? 71.214 -27.693 134.035 1.00 66.89 179 SER E CA 1
ATOM 14269 C C . SER E 1 179 ? 70.755 -28.164 135.414 1.00 65.44 179 SER E C 1
ATOM 14270 O O . SER E 1 179 ? 70.945 -27.455 136.397 1.00 66.67 179 SER E O 1
ATOM 14278 N N . LEU E 1 180 ? 70.174 -29.361 135.491 1.00 67.08 180 LEU E N 1
ATOM 14279 C CA . LEU E 1 180 ? 69.749 -29.913 136.776 1.00 70.40 180 LEU E CA 1
ATOM 14280 C C . LEU E 1 180 ? 70.946 -30.080 137.704 1.00 71.83 180 LEU E C 1
ATOM 14281 O O . LEU E 1 180 ? 70.883 -29.697 138.867 1.00 66.24 180 LEU E O 1
ATOM 14297 N N . ASP E 1 181 ? 72.038 -30.640 137.188 1.00 77.71 181 ASP E N 1
ATOM 14298 C CA . ASP E 1 181 ? 73.222 -30.892 138.010 1.00 81.84 181 ASP E CA 1
ATOM 14299 C C . ASP E 1 181 ? 73.788 -29.624 138.660 1.00 75.78 181 ASP E C 1
ATOM 14300 O O . ASP E 1 181 ? 74.237 -29.665 139.804 1.00 76.95 181 ASP E O 1
ATOM 14309 N N . LEU E 1 182 ? 73.762 -28.505 137.935 1.00 66.74 182 LEU E N 1
ATOM 14310 C CA . LEU E 1 182 ? 74.301 -27.243 138.446 1.00 68.09 182 LEU E CA 1
ATOM 14311 C C . LEU E 1 182 ? 73.426 -26.612 139.550 1.00 70.57 182 LEU E C 1
ATOM 14312 O O . LEU E 1 182 ? 73.877 -25.708 140.269 1.00 63.44 182 LEU E O 1
ATOM 14328 N N . VAL E 1 183 ? 72.181 -27.075 139.679 1.00 74.71 183 VAL E N 1
ATOM 14329 C CA . VAL E 1 183 ? 71.235 -26.465 140.615 1.00 71.68 183 VAL E CA 1
ATOM 14330 C C . VAL E 1 183 ? 71.726 -26.627 142.060 1.00 68.19 183 VAL E C 1
ATOM 14331 O O . VAL E 1 183 ? 71.934 -27.745 142.541 1.00 69.98 183 VAL E O 1
ATOM 14344 N N . GLY E 1 184 ? 71.932 -25.488 142.730 1.00 60.92 184 GLY E N 1
ATOM 14345 C CA . GLY E 1 184 ? 72.412 -25.479 144.102 1.00 61.91 184 GLY E CA 1
ATOM 14346 C C . GLY E 1 184 ? 73.911 -25.694 144.288 1.00 68.84 184 GLY E C 1
ATOM 14347 O O . GLY E 1 184 ? 74.382 -25.736 145.424 1.00 67.98 184 GLY E O 1
ATOM 14351 N N . LYS E 1 185 ? 74.657 -25.845 143.193 1.00 72.31 185 LYS E N 1
ATOM 14352 C CA . LYS E 1 185 ? 76.095 -26.151 143.277 1.00 75.88 185 LYS E CA 1
ATOM 14353 C C . LYS E 1 185 ? 76.929 -24.885 143.462 1.00 77.04 185 LYS E C 1
ATOM 14354 O O . LYS E 1 185 ? 77.909 -24.877 144.217 1.00 77.63 185 LYS E O 1
ATOM 14373 N N . ILE E 1 186 ? 76.528 -23.817 142.776 1.00 75.74 186 ILE E N 1
ATOM 14374 C CA . ILE E 1 186 ? 77.272 -22.563 142.806 1.00 77.43 186 ILE E CA 1
ATOM 14375 C C . ILE E 1 186 ? 77.258 -21.971 144.212 1.00 76.37 186 ILE E C 1
ATOM 14376 O O . ILE E 1 186 ? 76.187 -21.845 144.813 1.00 78.05 186 ILE E O 1
#

Nearest PDB structures (foldseek):
  1n8j-assembly1_B  TM=1.004E+00  e=2.291E-39  Salmonella enterica subsp. enterica serovar Typhimurium
  4ma9-assembly1_B  TM=9.994E-01  e=1.677E-39  Salmonella enterica subsp. enterica serovar Typhimurium
  4xra-assembly1_B  TM=9.931E-01  e=1.084E-39  Salmonella enterica subsp. enterica serovar Typhimurium
  4mab-assembly1_B  TM=9.993E-01  e=4.551E-39  Salmonella enterica subsp. enterica serovar Typhimurium
  4xrd-assembly1_C-2  TM=1.002E+00  e=3.180E-36  Salmonella enterica subsp. enterica serovar Typhimurium

Radius of gyration: 38.24 Å; Cα contacts (8 Å, |Δi|>4): 2127; chains: 5; bounding box: 119×89×52 Å

GO terms:
  GO:0102039 NADH-dependent peroxiredoxin activity (F, EXP)

InterPro domains:
  IPR000866 Alkyl hydroperoxide reductase subunit C/ Thiol specific antioxidant [PF00578] (7-133)
  IPR013766 Thioredoxin domain [PS51352] (2-157)
  IPR017559 Alkyl hydroperoxide reductase subunit C [TIGR03137] (1-187)
  IPR019479 Peroxiredoxin, C-terminal [PF10417] (154-182)
  IPR024706 Peroxiredoxin, AhpC-type [PIRSF000239] (8-185)
  IPR036249 Thioredoxin-like superfamily [SSF52833] (1-186)
  IPR050217 Thiol-specific antioxidant peroxiredoxin [PTHR10681] (3-180)

Organism: Salmonella typhimurium (strain LT2 / SGSC1412 / ATCC 700720) (NCBI:txid99287)

CATH classification: 3.40.30.10